Protein 8H3C (pdb70)

InterPro domains:
  IPR002089 Influenza virus matrix protein 2 [MF_04069] (1-97)
  IPR002089 Influenza virus matrix protein 2 [PF00599] (1-97)

CATH classification: 2.60.40.10 (+1 more: 2.60.40.10)

GO terms:
  GO:0042802 identical protein binding (F, IPI)

Sequence (1128 aa):
EVQLLESGGGLVQPGGSLRLSCAASGFTFSSYAMSWVRQAPGKGLEWVSTILQHGQRTLYADSVKGRFTISRDNSKNTLYLQMNSLRAEDTAVYYCAKNRAVFDYWGQGTLVTVSSTDIQMTQSPSSLSASVGDRVTITCRASQSISSYLNWYQQKPGKAPKLLIYTASTLQSGVPSRFSGSGSGTDFTLTISSLQPEDFATYYCQQYRQRPPTFGQGTKVEIKEVQLLESGGGLVQPGGSLRLSCAASGFTFSSYAMSWVRQAPGKGLEWVSTILQHGQRTLYADSVKGRFTISRDNSKNTLYLQMNSLRAEDTAVYYCAKNRAVFDYWGQGTLVTVSSTDIQMTQSPSSLSASVGDRVTITCRASQSISSYLNWYQQKPGKAPKLLIYTASTLQSGVPSRFSGSGSGTDFTLTISSLQPEDFATYYCQQYRQRPPTFGQGTKVEIEVQLLESGGGLVQPGGSLRLSCAASGFTFSSYAMSWVRQAPGKGLEWVSTILQHGQRTLYADSVKGRFTISRDNSKNTLYLQMNSLRAEDTAVYYCAKNRAVFDYWGQGTLVTVSTDIQMTQSPSSLSASVGDRVTITCRASQSISSYLNWYQQKPGKAPKLLIYTASTLQSGVPSRFSGSGSGTDFTLTISSLQPEDFATYYCQQYRQRPPTFGQGTKVEIEVQLLESGGGLVQPGGSLRLSCAASGFTFSSYAMSWVRQAPGKGLEWVSTILQHGQRTLYADSVKGRFTISRDNSKNTLYLQMNSLRAEDTAVYYCAKNRAVFDYWGQGTLVTVSTDIQMTQSPSSLSASVGDRVTITCRASQSISSYLNWYQQKPGKAPKLLIYTASTLQSGVPSRFSGSGSGTDFTLTISSLQPEDFATYYCQQYRQRPPTFGQGTKVEIKLLESGGLVQPGGSLRLSCAASGFTFSSYAMSWVRQAPGKGLEWVSTILQHGQRTLYADSVKGRFTISRDNSKNTLYLQMNSLRAEDTAVYYCAKNRAVFDYWGQGTLVTVDIQMTQSPSSLSASVGDRVTITCRASQSISSYLNWYQQKPGKAPKLLIYTASTLQSGVPSRFSGSGSGTDFTLTISSLQPEDFATYYCQQYRQRPPTFGQGTKVEISLLTEVETPISLLTEVETPI

Secondary structure (DSSP, 8-state):
--EEEEE--EEE-TT--EEEEEEEESS-GGGS-EEEEEE-TTS-EEEEEEE-TTT--EEE-TTTTTTEEEEEETTTTEEEEEE-S--GGG-EEEEEEESSSS---B---EEEEE------EEEE-SEEE--TT--EEEEEEESS--TT-EEEEEE-TTS-EEEEEETTTEEPTT--TTEEEEEETTEEEEEESS--GGG-SEEEEEE-SBSSPEE---EEEE--/--EEEEE--EEE-TT--EEEEEEEESS-GGGS-EEEEEE-TTS-EEEEEEE-SSS--EEE-TTTTTTEEEEEETTTTEEEEEE-S--GGG-EEEEEEESSSS--SB---EEEEE------EEEE-SEEE--TT--EEEEEEESS--TT-EEEEEE-TTS--EEEEETTTEEPTTS-TTEEEEEETTEEEEEESS--GGG-SEEEEEE-SSSSP-B---EEEE-/--EEEEE--EEE-TT--EEEEEEEESS-GGGS-EEEEEE-TTS-EEEEEEE-SSS--EEE-TTTTTTEEEEEETTTTEEEEEE-S--GGG-EEEEEEESSSS--SB---EEEEE-----EEEE-SEEE--TT--EEEEEEESS--TT-EEEEEE-TTS-EEEEEEGGGEEPTT--TTEEEEEETTEEEEEESS--GGG-SEEEEEE-SBSSP-B---EEEE-/--EEEEE--EEE-TT--EEEEEEEESS-GGGS-EEEEEE-TTS-EEEEEEE-SSS--EEE-TTTTTTEEEEEETTTTEEEEEE-S--GGG-EEEEEEESSS---SB---EEEEE-----EEEE-SEEE--TT--EEEEEEESS--TT-EEEEEE-TTS--EEEEETTTEEPTT--TTEEEEEETTEEEEEESS--GGG-SEEEEEE-SSSSPEE---EEEE--/-EEE--B--TT--EEEEEE--SS-GGGS-EEEEEE-TTS-EEEEEEE-SS---EEE-TTTTTTEEEEEETTTTEEEEEE-S--STT-EEEEEEESSSS--SB---EEEB----EEEE-SEEE--TT--EEEEEEESS--TT-EEEEEE-TTS--EEEEETTTEEPTT--TTEEEEEETTEEEEEESS--GGG-SEEEEEE-SSSSPEE---BEEE-/-B---B----/-BPPPB----

B-factor: mean 82.36, std 27.11, range [25.87, 183.63]

Structure (mmCIF, N/CA/C/O backbone):
data_8H3C
#
_entry.id   8H3C
#
_cell.length_a   104.818
_cell.length_b   120.398
_cell.length_c   176.858
_cell.angle_alpha   90.000
_cell.angle_beta   90.000
_cell.angle_gamma   90.000
#
_symmetry.space_group_name_H-M   'P 21 21 21'
#
loop_
_entity.id
_entity.type
_entity.pdbx_description
1 polymer 'Single Chain Variable Fragment'
2 polymer 'Matrix protein 2'
#
loop_
_atom_site.group_PDB
_atom_site.id
_atom_site.type_symbol
_atom_site.label_atom_id
_atom_site.label_alt_id
_atom_site.label_comp_id
_atom_site.label_asym_id
_atom_site.label_entity_id
_atom_site.label_seq_id
_atom_site.pdbx_PDB_ins_code
_atom_site.Cartn_x
_atom_site.Cartn_y
_atom_site.Cartn_z
_atom_site.occupancy
_atom_site.B_iso_or_equiv
_atom_site.auth_seq_id
_atom_site.auth_comp_id
_atom_site.auth_asym_id
_atom_site.auth_atom_id
_atom_site.pdbx_PDB_model_num
ATOM 1 N N . GLU A 1 3 ? -12.17847 -18.01235 30.40797 1.000 80.40394 3 GLU A N 1
ATOM 2 C CA . GLU A 1 3 ? -11.32776 -18.54595 31.46517 1.000 101.14000 3 GLU A CA 1
ATOM 3 C C . GLU A 1 3 ? -9.85444 -18.23178 31.21517 1.000 98.58000 3 GLU A C 1
ATOM 4 O O . GLU A 1 3 ? -9.15518 -17.74649 32.10509 1.000 99.21188 3 GLU A O 1
ATOM 10 N N . VAL A 1 4 ? -9.38958 -18.50937 30.00156 1.000 79.04580 4 VAL A N 1
ATOM 11 C CA . VAL A 1 4 ? -7.99932 -18.27787 29.62662 1.000 74.10091 4 VAL A CA 1
ATOM 12 C C . VAL A 1 4 ? -7.87730 -16.87556 29.04337 1.000 86.06876 4 VAL A C 1
ATOM 13 O O . VAL A 1 4 ? -8.52073 -16.55133 28.03914 1.000 89.29960 4 VAL A O 1
ATOM 17 N N . GLN A 1 5 ? -7.04915 -16.04638 29.67217 1.000 80.53273 5 GLN A N 1
ATOM 18 C CA . GLN A 1 5 ? -6.84266 -14.66367 29.27009 1.000 66.59640 5 GLN A CA 1
ATOM 19 C C . GLN A 1 5 ? -5.44460 -14.48707 28.69102 1.000 58.42180 5 GLN A C 1
ATOM 20 O O . GLN A 1 5 ? -4.46989 -15.04213 29.21183 1.000 61.06417 5 GLN A O 1
ATOM 26 N N . LEU A 1 6 ? -5.35749 -13.70356 27.61368 1.000 64.26216 6 LEU A N 1
ATOM 27 C CA . LEU A 1 6 ? -4.09939 -13.35353 26.94822 1.000 65.73493 6 LEU A CA 1
ATOM 28 C C . LEU A 1 6 ? -4.13748 -11.85421 26.66026 1.000 68.45039 6 LEU A C 1
ATOM 29 O O . LEU A 1 6 ? -4.60210 -11.43017 25.59842 1.000 64.70396 6 LEU A O 1
ATOM 34 N N . LEU A 1 7 ? -3.65899 -11.05365 27.60884 1.000 59.50798 7 LEU A N 1
ATOM 35 C CA . LEU A 1 7 ? -3.73728 -9.60073 27.50829 1.000 53.21187 7 LEU A CA 1
ATOM 36 C C . LEU A 1 7 ? -2.46325 -9.05421 26.87193 1.000 49.83443 7 LEU A C 1
ATOM 37 O O . LEU A 1 7 ? -1.37001 -9.23975 27.41285 1.000 46.03337 7 LEU A O 1
ATOM 42 N N . GLU A 1 8 ? -2.60122 -8.37870 25.73389 1.000 45.64194 8 GLU A N 1
ATOM 43 C CA . GLU A 1 8 ? -1.45841 -7.82380 25.02172 1.000 56.99107 8 GLU A CA 1
ATOM 44 C C . GLU A 1 8 ? -1.31563 -6.33140 25.28504 1.000 64.64704 8 GLU A C 1
ATOM 45 O O . GLU A 1 8 ? -2.29126 -5.62725 25.55845 1.000 67.45211 8 GLU A O 1
ATOM 51 N N . SER A 1 9 ? -0.07711 -5.85970 25.18741 1.000 52.83789 9 SER A N 1
ATOM 52 C CA . SER A 1 9 ? 0.23404 -4.44873 25.35721 1.000 48.50149 9 SER A CA 1
ATOM 53 C C . SER A 1 9 ? 1.59647 -4.18748 24.73359 1.000 52.47006 9 SER A C 1
ATOM 54 O O . SER A 1 9 ? 2.30718 -5.11328 24.33808 1.000 61.06425 9 SER A O 1
ATOM 57 N N . GLY A 1 10 ? 1.95658 -2.90932 24.65602 1.000 63.50216 10 GLY A N 1
ATOM 58 C CA . GLY A 1 10 ? 3.23783 -2.50291 24.12240 1.000 64.62515 10 GLY A CA 1
ATOM 59 C C . GLY A 1 10 ? 3.20173 -1.99210 22.69832 1.000 55.72675 10 GLY A C 1
ATOM 60 O O . GLY A 1 10 ? 4.21715 -1.47034 22.22060 1.000 55.41303 10 GLY A O 1
ATOM 61 N N . GLY A 1 11 ? 2.07442 -2.13482 22.00453 1.000 52.67893 11 GLY A N 1
ATOM 62 C CA . GLY A 1 11 ? 1.95465 -1.64778 20.64948 1.000 57.73694 11 GLY A CA 1
ATOM 63 C C . GLY A 1 11 ? 1.68679 -0.15808 20.59569 1.000 55.41465 11 GLY A C 1
ATOM 64 O O . GLY A 1 11 ? 1.54671 0.52555 21.60951 1.000 69.45237 11 GLY A O 1
ATOM 65 N N . GLY A 1 12 ? 1.61644 0.35237 19.37071 1.000 54.76976 12 GLY A N 1
ATOM 66 C CA . GLY A 1 12 ? 1.36152 1.76321 19.16762 1.000 67.97168 12 GLY A CA 1
ATOM 67 C C . GLY A 1 12 ? 1.83344 2.27081 17.82240 1.000 66.30271 12 GLY A C 1
ATOM 68 O O . GLY A 1 12 ? 1.69899 1.58003 16.80974 1.000 56.23982 12 GLY A O 1
ATOM 69 N N . LEU A 1 13 ? 2.39085 3.47776 17.80533 1.000 73.34208 13 LEU A N 1
ATOM 70 C CA . LEU A 1 13 ? 2.84572 4.13337 16.58797 1.000 64.80440 13 LEU A CA 1
ATOM 71 C C . LEU A 1 13 ? 4.31712 4.48677 16.74699 1.000 62.03292 13 LEU A C 1
ATOM 72 O O . LEU A 1 13 ? 4.70772 5.08000 17.75807 1.000 64.33377 13 LEU A O 1
ATOM 77 N N . VAL A 1 14 ? 5.13630 4.10943 15.76153 1.000 60.72838 14 VAL A N 1
ATOM 78 C CA . VAL A 1 14 ? 6.56897 4.37964 15.81187 1.000 65.29186 14 VAL A CA 1
ATOM 79 C C . VAL A 1 14 ? 7.07531 4.78132 14.43389 1.000 71.34076 14 VAL A C 1
ATOM 80 O O . VAL A 1 14 ? 6.46375 4.48547 13.40524 1.000 70.52368 14 VAL A O 1
ATOM 84 N N . GLN A 1 15 ? 8.22106 5.46553 14.43156 1.000 65.24253 15 GLN A N 1
ATOM 85 C CA . GLN A 1 15 ? 8.87912 5.86170 13.19975 1.000 69.35571 15 GLN A CA 1
ATOM 86 C C . GLN A 1 15 ? 9.61750 4.67166 12.59139 1.000 64.40082 15 GLN A C 1
ATOM 87 O O . GLN A 1 15 ? 10.00340 3.74353 13.30724 1.000 71.63428 15 GLN A O 1
ATOM 93 N N . PRO A 1 16 ? 9.80820 4.66894 11.27103 1.000 61.74643 16 PRO A N 1
ATOM 94 C CA . PRO A 1 16 ? 10.56861 3.58358 10.63926 1.000 47.15403 16 PRO A CA 1
ATOM 95 C C . PRO A 1 16 ? 11.97211 3.48940 11.21692 1.000 51.39968 16 PRO A C 1
ATOM 96 O O . PRO A 1 16 ? 12.64167 4.50006 11.43914 1.000 76.44768 16 PRO A O 1
ATOM 100 N N . GLY A 1 17 ? 12.40747 2.25794 11.47850 1.000 58.55156 17 GLY A N 1
ATOM 101 C CA . GLY A 1 17 ? 13.68851 2.01941 12.10404 1.000 59.30749 17 GLY A CA 1
ATOM 102 C C . GLY A 1 17 ? 13.64464 1.93896 13.61337 1.000 67.43870 17 GLY A C 1
ATOM 103 O O . GLY A 1 17 ? 14.63577 1.52233 14.22725 1.000 60.57886 17 GLY A O 1
ATOM 104 N N . GLY A 1 18 ? 12.53514 2.33353 14.22681 1.000 74.88892 18 GLY A N 1
ATOM 105 C CA . GLY A 1 18 ? 12.39353 2.31462 15.66343 1.000 67.35646 18 GLY A CA 1
ATOM 106 C C . GLY A 1 18 ? 12.18601 0.91101 16.19845 1.000 68.79692 18 GLY A C 1
ATOM 107 O O . GLY A 1 18 ? 12.21925 -0.08815 15.47963 1.000 69.22747 18 GLY A O 1
ATOM 108 N N . SER A 1 19 ? 11.95739 0.84771 17.50571 1.000 73.61635 19 SER A N 1
ATOM 109 C CA . SER A 1 19 ? 11.79327 -0.41700 18.20073 1.000 71.58923 19 SER A CA 1
ATOM 110 C C . SER A 1 19 ? 10.54805 -0.37296 19.07542 1.000 65.61546 19 SER A C 1
ATOM 111 O O . SER A 1 19 ? 10.05723 0.69418 19.45278 1.000 70.37988 19 SER A O 1
ATOM 114 N N . LEU A 1 20 ? 10.03912 -1.56264 19.38272 1.000 65.20603 20 LEU A N 1
ATOM 115 C CA . LEU A 1 20 ? 8.86991 -1.72896 20.23156 1.000 57.92780 20 LEU A CA 1
ATOM 116 C C . LEU A 1 20 ? 9.02448 -3.03563 20.99136 1.000 55.60706 20 LEU A C 1
ATOM 117 O O . LEU A 1 20 ? 9.78028 -3.92164 20.58880 1.000 66.87114 20 LEU A O 1
ATOM 122 N N . ARG A 1 21 ? 8.32455 -3.14251 22.11500 1.000 45.55352 21 ARG A N 1
ATOM 123 C CA . ARG A 1 21 ? 8.30682 -4.38070 22.88572 1.000 53.62793 21 ARG A CA 1
ATOM 124 C C . ARG A 1 21 ? 6.86510 -4.74877 23.19464 1.000 61.66610 21 ARG A C 1
ATOM 125 O O . ARG A 1 21 ? 6.18759 -4.04059 23.94639 1.000 68.10785 21 ARG A O 1
ATOM 133 N N . LEU A 1 22 ? 6.40013 -5.85298 22.62029 1.000 51.93948 22 LEU A N 1
ATOM 134 C CA . LEU A 1 22 ? 5.05651 -6.34124 22.88027 1.000 41.97898 22 LEU A CA 1
ATOM 135 C C . LEU A 1 22 ? 5.09979 -7.36160 24.00772 1.000 53.28896 22 LEU A C 1
ATOM 136 O O . LEU A 1 22 ? 5.96735 -8.23734 24.03382 1.000 72.33892 22 LEU A O 1
ATOM 141 N N . SER A 1 23 ? 4.16571 -7.23810 24.94452 1.000 48.35597 23 SER A N 1
ATOM 142 C CA . SER A 1 23 ? 4.07999 -8.14263 26.08157 1.000 45.16411 23 SER A CA 1
ATOM 143 C C . SER A 1 23 ? 2.67638 -8.72173 26.13512 1.000 53.29256 23 SER A C 1
ATOM 144 O O . SER A 1 23 ? 1.69045 -7.97869 26.09316 1.000 62.03143 23 SER A O 1
ATOM 147 N N . CYS A 1 24 ? 2.59303 -10.04472 26.22559 1.000 58.24254 24 CYS A N 1
ATOM 148 C CA . CYS A 1 24 ? 1.33127 -10.77104 26.28933 1.000 56.97669 24 CYS A CA 1
ATOM 149 C C . CYS A 1 24 ? 1.31918 -11.53816 27.60437 1.000 46.67377 24 CYS A C 1
ATOM 150 O O . CYS A 1 24 ? 2.06041 -12.51218 27.76703 1.000 53.46533 24 CYS A O 1
ATOM 153 N N . ALA A 1 25 ? 0.51545 -11.06725 28.55138 1.000 50.43531 25 ALA A N 1
ATOM 154 C CA . ALA A 1 25 ? 0.38615 -11.69270 29.85961 1.000 45.73502 25 ALA A CA 1
ATOM 155 C C . ALA A 1 25 ? -0.71053 -12.74676 29.79443 1.000 70.35888 25 ALA A C 1
ATOM 156 O O . ALA A 1 25 ? -1.86389 -12.43354 29.47138 1.000 67.31037 25 ALA A O 1
ATOM 158 N N . ALA A 1 26 ? -0.33849 -13.99394 30.06255 1.000 77.99892 26 ALA A N 1
ATOM 159 C CA . ALA A 1 26 ? -1.24498 -15.12753 29.99434 1.000 68.86387 26 ALA A CA 1
ATOM 160 C C . ALA A 1 26 ? -1.69031 -15.54581 31.38920 1.000 71.33043 26 ALA A C 1
ATOM 161 O O . ALA A 1 26 ? -0.95881 -15.38995 32.37040 1.000 69.16000 26 ALA A O 1
ATOM 163 N N . SER A 1 27 ? -2.90404 -16.08545 31.46388 1.000 78.45122 27 SER A N 1
ATOM 164 C CA . SER A 1 27 ? -3.43973 -16.57444 32.72644 1.000 70.98318 27 SER A CA 1
ATOM 165 C C . SER A 1 27 ? -4.53935 -17.58308 32.43060 1.000 78.14941 27 SER A C 1
ATOM 166 O O . SER A 1 27 ? -5.26769 -17.44124 31.44687 1.000 78.96112 27 SER A O 1
ATOM 169 N N . GLY A 1 28 ? -4.64540 -18.60396 33.27868 1.000 79.58254 28 GLY A N 1
ATOM 170 C CA . GLY A 1 28 ? -5.64811 -19.63788 33.11442 1.000 88.16001 28 GLY A CA 1
ATOM 171 C C . GLY A 1 28 ? -5.12161 -20.96292 32.61017 1.000 78.13794 28 GLY A C 1
ATOM 172 O O . GLY A 1 28 ? -5.92267 -21.87459 32.37070 1.000 80.43689 28 GLY A O 1
ATOM 173 N N . PHE A 1 29 ? -3.81040 -21.10533 32.44111 1.000 57.68826 29 PHE A N 1
ATOM 174 C CA . PHE A 1 29 ? -3.22765 -22.36498 32.00261 1.000 57.02491 29 PHE A CA 1
ATOM 175 C C . PHE A 1 29 ? -1.76667 -22.39252 32.42518 1.000 63.77421 29 PHE A C 1
ATOM 176 O O . PHE A 1 29 ? -1.19027 -21.37124 32.80657 1.000 59.40592 29 PHE A O 1
ATOM 184 N N . THR A 1 30 ? -1.17379 -23.58184 32.35017 1.000 67.95597 30 THR A N 1
ATOM 185 C CA . THR A 1 30 ? 0.23279 -23.77173 32.69896 1.000 66.33509 30 THR A CA 1
ATOM 186 C C . THR A 1 30 ? 1.09677 -23.16351 31.60305 1.000 63.92197 30 THR A C 1
ATOM 187 O O . THR A 1 30 ? 1.37980 -23.80552 30.59119 1.000 58.82544 30 THR A O 1
ATOM 191 N N . PHE A 1 31 ? 1.53731 -21.92097 31.81137 1.000 68.40455 31 PHE A N 1
ATOM 192 C CA . PHE A 1 31 ? 2.26663 -21.20927 30.76633 1.000 57.47134 31 PHE A CA 1
ATOM 193 C C . PHE A 1 31 ? 3.57045 -21.91653 30.41583 1.000 61.18524 31 PHE A C 1
ATOM 194 O O . PHE A 1 31 ? 3.93110 -22.02058 29.23768 1.000 62.36384 31 PHE A O 1
ATOM 202 N N . SER A 1 32 ? 4.28517 -22.42103 31.42122 1.000 52.74137 32 SER A N 1
ATOM 203 C CA . SER A 1 32 ? 5.58026 -23.04633 31.18046 1.000 53.53020 32 SER A CA 1
ATOM 204 C C . SER A 1 32 ? 5.47252 -24.40252 30.49382 1.000 73.29892 32 SER A C 1
ATOM 205 O O . SER A 1 32 ? 6.50831 -24.98933 30.15939 1.000 78.17038 32 SER A O 1
ATOM 208 N N . SER A 1 33 ? 4.26006 -24.91110 30.27267 1.000 74.40927 33 SER A N 1
ATOM 209 C CA . SER A 1 33 ? 4.06485 -26.20344 29.63003 1.000 59.96969 33 SER A CA 1
ATOM 210 C C . SER A 1 33 ? 3.68841 -26.09295 28.15935 1.000 58.78715 33 SER A C 1
ATOM 211 O O . SER A 1 33 ? 3.79209 -27.08889 27.43545 1.000 70.62004 33 SER A O 1
ATOM 213 N N . TYR A 1 34 ? 3.26458 -24.91750 27.70284 1.000 53.61155 34 TYR A N 1
ATOM 214 C CA . TYR A 1 34 ? 2.82471 -24.71235 26.33203 1.000 46.98324 34 TYR A CA 1
ATOM 215 C C . TYR A 1 34 ? 3.80867 -23.82330 25.58322 1.000 49.94476 34 TYR A C 1
ATOM 216 O O . TYR A 1 34 ? 4.51928 -23.01080 26.18145 1.000 60.49264 34 TYR A O 1
ATOM 225 N N . ALA A 1 35 ? 3.85166 -23.99546 24.26524 1.000 50.32000 35 ALA A N 1
ATOM 226 C CA . ALA A 1 35 ? 4.57454 -23.07070 23.40919 1.000 47.58821 35 ALA A CA 1
ATOM 227 C C . ALA A 1 35 ? 3.72436 -21.82773 23.15903 1.000 59.50633 35 ALA A C 1
ATOM 228 O O . ALA A 1 35 ? 2.49822 -21.84607 23.29843 1.000 67.77807 35 ALA A O 1
ATOM 230 N N . MET A 1 36 ? 4.38764 -20.73638 22.78163 1.000 65.26020 36 MET A N 1
ATOM 231 C CA . MET A 1 36 ? 3.70762 -19.46626 22.55818 1.000 61.68419 36 MET A CA 1
ATOM 232 C C . MET A 1 36 ? 4.11668 -18.89360 21.20904 1.000 53.10344 36 MET A C 1
ATOM 233 O O . MET A 1 36 ? 5.24341 -19.09338 20.75504 1.000 51.79099 36 MET A O 1
ATOM 238 N N . SER A 1 37 ? 3.18966 -18.19407 20.55424 1.000 45.66757 37 SER A N 1
ATOM 239 C CA . SER A 1 37 ? 3.44056 -17.69254 19.21250 1.000 47.68592 37 SER A CA 1
ATOM 240 C C . SER A 1 37 ? 2.94782 -16.26014 19.07459 1.000 48.63104 37 SER A C 1
ATOM 241 O O . SER A 1 37 ? 2.04434 -15.82306 19.78714 1.000 46.29715 37 SER A O 1
ATOM 244 N N . TRP A 1 38 ? 3.56623 -15.53638 18.14750 1.000 54.37220 38 TRP A N 1
ATOM 245 C CA . TRP A 1 38 ? 3.10394 -14.23343 17.69323 1.000 48.27461 38 TRP A CA 1
ATOM 246 C C . TRP A 1 38 ? 2.70730 -14.35587 16.23017 1.000 43.94089 38 TRP A C 1
ATOM 247 O O . TRP A 1 38 ? 3.49299 -14.86111 15.41579 1.000 50.72952 38 TRP A O 1
ATOM 258 N N . VAL A 1 39 ? 1.49738 -13.89036 15.90901 1.000 42.17670 39 VAL A N 1
ATOM 259 C CA . VAL A 1 39 ? 0.93664 -13.92178 14.56144 1.000 48.39692 39 VAL A CA 1
ATOM 260 C C . VAL A 1 39 ? 0.38542 -12.53692 14.24563 1.000 58.16789 39 VAL A C 1
ATOM 261 O O . VAL A 1 39 ? -0.42805 -12.00384 15.00567 1.000 48.53712 39 VAL A O 1
ATOM 265 N N . ARG A 1 40 ? 0.80947 -11.95962 13.12637 1.000 47.74726 40 ARG A N 1
ATOM 266 C CA . ARG A 1 40 ? 0.39227 -10.61576 12.75511 1.000 42.30908 40 ARG A CA 1
ATOM 267 C C . ARG A 1 40 ? -0.54565 -10.64322 11.55522 1.000 47.35119 40 ARG A C 1
ATOM 268 O O . ARG A 1 40 ? -0.51564 -11.56466 10.73552 1.000 65.10248 40 ARG A O 1
ATOM 276 N N . GLN A 1 41 ? -1.39144 -9.61906 11.47511 1.000 60.91196 41 GLN A N 1
ATOM 277 C CA . GLN A 1 41 ? -2.33697 -9.44034 10.37824 1.000 62.36103 41 GLN A CA 1
ATOM 278 C C . GLN A 1 41 ? -2.18656 -8.02544 9.83981 1.000 69.11304 41 GLN A C 1
ATOM 279 O O . GLN A 1 41 ? -2.49914 -7.05582 10.54004 1.000 58.91420 41 GLN A O 1
ATOM 285 N N . ALA A 1 42 ? -1.69299 -7.91257 8.60843 1.000 78.36985 42 ALA A N 1
ATOM 286 C CA . ALA A 1 42 ? -1.56642 -6.62504 7.95275 1.000 68.20302 42 ALA A CA 1
ATOM 287 C C . ALA A 1 42 ? -2.94982 -6.05380 7.65315 1.000 85.85891 42 ALA A C 1
ATOM 288 O O . ALA A 1 42 ? -3.93032 -6.79708 7.56621 1.000 103.60914 42 ALA A O 1
ATOM 290 N N . PRO A 1 43 ? -3.06002 -4.73217 7.51243 1.000 94.03352 43 PRO A N 1
ATOM 291 C CA . PRO A 1 43 ? -4.36866 -4.13338 7.20524 1.000 91.52654 43 PRO A CA 1
ATOM 292 C C . PRO A 1 43 ? -4.91670 -4.65595 5.88628 1.000 98.08805 43 PRO A C 1
ATOM 293 O O . PRO A 1 43 ? -4.27318 -4.55221 4.83899 1.000 106.80703 43 PRO A O 1
ATOM 297 N N . GLY A 1 44 ? -6.11652 -5.22968 5.94748 1.000 90.93813 44 GLY A N 1
ATOM 298 C CA . GLY A 1 44 ? -6.74964 -5.76022 4.75774 1.000 93.62189 44 GLY A CA 1
ATOM 299 C C . GLY A 1 44 ? -6.08088 -6.97356 4.15516 1.000 91.55337 44 GLY A C 1
ATOM 300 O O . GLY A 1 44 ? -6.26680 -7.24067 2.96549 1.000 103.19368 44 GLY A O 1
ATOM 301 N N . LYS A 1 45 ? -5.30205 -7.71791 4.93596 1.000 90.81809 45 LYS A N 1
ATOM 302 C CA . LYS A 1 45 ? -4.63605 -8.91984 4.45519 1.000 97.74706 45 LYS A CA 1
ATOM 303 C C . LYS A 1 45 ? -4.93773 -10.07762 5.40032 1.000 97.07993 45 LYS A C 1
ATOM 304 O O . LYS A 1 45 ? -5.68929 -9.94176 6.37076 1.000 81.80017 45 LYS A O 1
ATOM 310 N N . GLY A 1 46 ? -4.33881 -11.23193 5.10488 1.000 91.22421 46 GLY A N 1
ATOM 311 C CA . GLY A 1 46 ? -4.52746 -12.42059 5.90655 1.000 80.06405 46 GLY A CA 1
ATOM 312 C C . GLY A 1 46 ? -3.55476 -12.49670 7.06839 1.000 82.35869 46 GLY A C 1
ATOM 313 O O . GLY A 1 46 ? -2.67617 -11.65433 7.24711 1.000 95.29553 46 GLY A O 1
ATOM 314 N N . LEU A 1 47 ? -3.72453 -13.54224 7.87159 1.000 67.90502 47 LEU A N 1
ATOM 315 C CA . LEU A 1 47 ? -2.84093 -13.75307 9.00652 1.000 48.85728 47 LEU A CA 1
ATOM 316 C C . LEU A 1 47 ? -1.47690 -14.22891 8.52367 1.000 56.87023 47 LEU A C 1
ATOM 317 O O . LEU A 1 47 ? -1.34907 -14.86094 7.47185 1.000 75.54204 47 LEU A O 1
ATOM 322 N N . GLU A 1 48 ? -0.44875 -13.91394 9.30551 1.000 61.75377 48 GLU A N 1
ATOM 323 C CA . GLU A 1 48 ? 0.92217 -14.25630 8.95606 1.000 53.53342 48 GLU A CA 1
ATOM 324 C C . GLU A 1 48 ? 1.65942 -14.65579 10.22108 1.000 51.05710 48 GLU A C 1
ATOM 325 O O . GLU A 1 48 ? 1.69753 -13.89391 11.19144 1.000 55.56086 48 GLU A O 1
ATOM 331 N N . TRP A 1 49 ? 2.24387 -15.84671 10.20197 1.000 52.32247 49 TRP A N 1
ATOM 332 C CA . TRP A 1 49 ? 2.99507 -16.32876 11.34901 1.000 45.66849 49 TRP A CA 1
ATOM 333 C C . TRP A 1 49 ? 4.28953 -15.54357 11.51247 1.000 48.53098 49 TRP A C 1
ATOM 334 O O . TRP A 1 49 ? 5.04676 -15.36850 10.55316 1.000 55.96318 49 TRP A O 1
ATOM 345 N N . VAL A 1 50 ? 4.54144 -15.06189 12.72881 1.000 46.98688 50 VAL A N 1
ATOM 346 C CA . VAL A 1 50 ? 5.72812 -14.26375 13.02907 1.000 45.78766 50 VAL A CA 1
ATOM 347 C C . VAL A 1 50 ? 6.76201 -15.06950 13.80831 1.000 49.59629 50 VAL A C 1
ATOM 348 O O . VAL A 1 50 ? 7.90148 -15.22446 13.36407 1.000 48.36477 50 VAL A O 1
ATOM 352 N N . SER A 1 51 ? 6.38830 -15.58656 14.97728 1.000 50.51176 51 SER A N 1
ATOM 353 C CA . SER A 1 51 ? 7.39462 -16.24970 15.80177 1.000 49.63231 51 SER A CA 1
ATOM 354 C C . SER A 1 51 ? 6.74780 -17.23900 16.76167 1.000 56.84698 51 SER A C 1
ATOM 355 O O . SER A 1 51 ? 5.53925 -17.21422 16.98899 1.000 59.95330 51 SER A O 1
ATOM 358 N N . THR A 1 52 ? 7.58862 -18.10261 17.33844 1.000 53.55323 52 THR A N 1
ATOM 359 C CA . THR A 1 52 ? 7.19247 -19.03634 18.39118 1.000 49.38827 52 THR A CA 1
ATOM 360 C C . THR A 1 52 ? 8.37723 -19.32485 19.29858 1.000 50.39980 52 THR A C 1
ATOM 361 O O . THR A 1 52 ? 9.53200 -19.35944 18.86291 1.000 51.23330 52 THR A O 1
ATOM 365 N N . ILE A 1 53 ? 8.05957 -19.53069 20.57164 1.000 49.84899 53 ILE A N 1
ATOM 366 C CA . ILE A 1 53 ? 9.00721 -19.96341 21.58606 1.000 52.20424 53 ILE A CA 1
ATOM 367 C C . ILE A 1 53 ? 8.45960 -21.25782 22.16995 1.000 61.82000 53 ILE A C 1
ATOM 368 O O . ILE A 1 53 ? 7.25674 -21.36249 22.45479 1.000 70.81740 53 ILE A O 1
ATOM 373 N N . LEU A 1 54 ? 9.32846 -22.25405 22.29943 1.000 57.24050 54 LEU A N 1
ATOM 374 C CA . LEU A 1 54 ? 8.90372 -23.55087 22.79268 1.000 58.96610 54 LEU A CA 1
ATOM 375 C C . LEU A 1 54 ? 9.13083 -23.65115 24.29455 1.000 74.78000 54 LEU A C 1
ATOM 376 O O . LEU A 1 54 ? 9.76905 -22.80103 24.91861 1.000 64.56848 54 LEU A O 1
ATOM 381 N N . GLN A 1 55 ? 8.59860 -24.71799 24.87199 1.000 74.53395 55 GLN A N 1
ATOM 382 C CA . GLN A 1 55 ? 8.67369 -24.89748 26.30861 1.000 62.92000 55 GLN A CA 1
ATOM 383 C C . GLN A 1 55 ? 10.03768 -25.46210 26.70082 1.000 79.32237 55 GLN A C 1
ATOM 384 O O . GLN A 1 55 ? 10.61712 -26.29132 25.98944 1.000 89.72749 55 GLN A O 1
ATOM 390 N N . HIS A 1 56 ? 10.53618 -25.00242 27.85403 1.000 85.15000 56 HIS A N 1
ATOM 391 C CA . HIS A 1 56 ? 11.79890 -25.40755 28.47617 1.000 111.27148 56 HIS A CA 1
ATOM 392 C C . HIS A 1 56 ? 12.86394 -25.84095 27.47201 1.000 119.21912 56 HIS A C 1
ATOM 393 O O . HIS A 1 56 ? 13.54379 -26.85163 27.67335 1.000 123.30768 56 HIS A O 1
ATOM 400 N N . GLY A 1 57 ? 12.99179 -25.10745 26.37362 1.000 97.12105 57 GLY A N 1
ATOM 401 C CA . GLY A 1 57 ? 13.99326 -25.39787 25.37104 1.000 96.00000 57 GLY A CA 1
ATOM 402 C C . GLY A 1 57 ? 14.68403 -24.10086 25.03693 1.000 113.98841 57 GLY A C 1
ATOM 403 O O . GLY A 1 57 ? 15.75902 -24.07940 24.42905 1.000 122.28179 57 GLY A O 1
ATOM 404 N N . GLN A 1 58 ? 14.05565 -23.00366 25.47179 1.000 152.76000 58 GLN A N 1
ATOM 405 C CA . GLN A 1 58 ? 14.53923 -21.65000 25.19433 1.000 126.33000 58 GLN A CA 1
ATOM 406 C C . GLN A 1 58 ? 14.88740 -21.51818 23.71993 1.000 116.94000 58 GLN A C 1
ATOM 407 O O . GLN A 1 58 ? 15.82420 -20.81243 23.33921 1.000 105.83000 58 GLN A O 1
ATOM 411 N N . ARG A 1 59 ? 14.07395 -22.15046 22.88577 1.000 87.16990 59 ARG A N 1
ATOM 412 C CA . ARG A 1 59 ? 14.33482 -22.26932 21.46587 1.000 92.42355 59 ARG A CA 1
ATOM 413 C C . ARG A 1 59 ? 13.31142 -21.43474 20.72218 1.000 78.18393 59 ARG A C 1
ATOM 414 O O . ARG A 1 59 ? 12.10737 -21.52085 20.98059 1.000 73.98146 59 ARG A O 1
ATOM 422 N N . THR A 1 60 ? 13.79639 -20.67312 19.75617 1.000 76.88759 60 THR A N 1
ATOM 423 C CA . THR A 1 60 ? 12.9808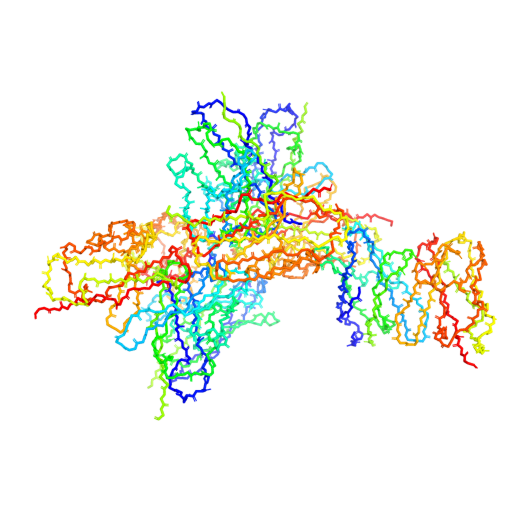7 -19.70895 19.04725 1.000 63.22294 60 THR A CA 1
ATOM 424 C C . THR A 1 60 ? 12.89875 -20.06839 17.57563 1.000 61.57643 60 THR A C 1
ATOM 425 O O . THR A 1 60 ? 13.85654 -20.58767 16.99423 1.000 68.65059 60 THR A O 1
ATOM 429 N N . LEU A 1 61 ? 11.73152 -19.82480 16.99405 1.000 61.05314 61 LEU A N 1
ATOM 430 C CA . LEU A 1 61 ? 11.51853 -19.98940 15.56726 1.000 59.79105 61 LEU A CA 1
ATOM 431 C C . LEU A 1 61 ? 10.93027 -18.68109 15.07238 1.000 61.24674 61 LEU A C 1
ATOM 432 O O . LEU A 1 61 ? 10.00324 -18.14588 15.68982 1.000 71.21006 61 LEU A O 1
ATOM 437 N N . TYR A 1 62 ? 11.46599 -18.16887 13.96961 1.000 50.92350 62 TYR A N 1
ATOM 438 C CA . TYR A 1 62 ? 11.04965 -16.88488 13.43185 1.000 54.97958 62 TYR A CA 1
ATOM 439 C C . TYR A 1 62 ? 10.68273 -17.03219 11.96498 1.000 52.97617 62 TYR A C 1
ATOM 440 O O . TYR A 1 62 ? 11.16633 -17.93107 11.27227 1.000 58.09686 62 TYR A O 1
ATOM 449 N N . ALA A 1 63 ? 9.81187 -16.14081 11.50335 1.000 57.20213 63 ALA A N 1
ATOM 450 C CA . ALA A 1 63 ? 9.53446 -16.03121 10.08278 1.000 48.10054 63 ALA A CA 1
ATOM 451 C C . ALA A 1 63 ? 10.71466 -15.38467 9.36396 1.000 62.44704 63 ALA A C 1
ATOM 452 O O . ALA A 1 63 ? 11.50903 -14.64649 9.95309 1.000 70.92711 63 ALA A O 1
ATOM 454 N N . ASP A 1 64 ? 10.83021 -15.68324 8.06858 1.000 73.54619 64 ASP A N 1
ATOM 455 C CA . ASP A 1 64 ? 11.96340 -15.18117 7.29897 1.000 81.36940 64 ASP A CA 1
ATOM 456 C C . ASP A 1 64 ? 11.91583 -13.66696 7.13089 1.000 73.85286 64 ASP A C 1
ATOM 457 O O . ASP A 1 64 ? 12.96784 -13.02148 7.05579 1.000 73.90323 64 ASP A O 1
ATOM 462 N N . SER A 1 65 ? 10.71677 -13.08143 7.08658 1.000 64.18411 65 SER A N 1
ATOM 463 C CA . SER A 1 65 ? 10.60074 -11.64061 6.89298 1.000 69.40215 65 SER A CA 1
ATOM 464 C C . SER A 1 65 ? 11.02162 -10.84940 8.12279 1.000 69.13236 65 SER A C 1
ATOM 465 O O . SER A 1 65 ? 11.41966 -9.68754 7.98927 1.000 94.15917 65 SER A O 1
ATOM 468 N N . VAL A 1 66 ? 10.95125 -11.44834 9.30904 1.000 61.90698 66 VAL A N 1
ATOM 469 C CA . VAL A 1 66 ? 11.28902 -10.77257 10.55414 1.000 65.85652 66 VAL A CA 1
ATOM 470 C C . VAL A 1 66 ? 12.51492 -11.38455 11.21514 1.000 62.63112 66 VAL A C 1
ATOM 471 O O . VAL A 1 66 ? 12.84198 -11.03020 12.35266 1.000 65.01121 66 VAL A O 1
ATOM 475 N N . LYS A 1 67 ? 13.20310 -12.29640 10.53397 1.000 73.79940 67 LYS A N 1
ATOM 476 C CA . LYS A 1 67 ? 14.36749 -12.93959 11.12446 1.000 81.99207 67 LYS A CA 1
ATOM 477 C C . LYS A 1 67 ? 15.50412 -11.93776 11.27690 1.000 76.35350 67 LYS A C 1
ATOM 478 O O . LYS A 1 67 ? 15.77314 -11.13408 10.37985 1.000 81.74722 67 LYS A O 1
ATOM 480 N N . GLY A 1 68 ? 16.16095 -11.97757 12.43479 1.000 64.57969 68 GLY A N 1
ATOM 481 C CA . GLY A 1 68 ? 17.22679 -11.06211 12.75918 1.000 60.87732 68 GLY A CA 1
ATOM 482 C C . GLY A 1 68 ? 16.76287 -9.75062 13.36000 1.000 63.08710 68 GLY A C 1
ATOM 483 O O . GLY A 1 68 ? 17.51218 -9.12703 14.11856 1.000 65.44631 68 GLY A O 1
ATOM 484 N N . ARG A 1 69 ? 15.53735 -9.32691 13.05619 1.000 70.66192 69 ARG A N 1
ATOM 485 C CA . ARG A 1 69 ? 14.99720 -8.07928 13.57957 1.000 59.06700 69 ARG A CA 1
ATOM 486 C C . ARG A 1 69 ? 14.12529 -8.28146 14.80929 1.000 56.60130 69 ARG A C 1
ATOM 487 O O . ARG A 1 69 ? 14.15506 -7.45401 15.72491 1.000 56.07989 69 ARG A O 1
ATOM 495 N N . PHE A 1 70 ? 13.36521 -9.36935 14.86482 1.000 65.07538 70 PHE A N 1
ATOM 496 C CA . PHE A 1 70 ? 12.49718 -9.64383 15.99829 1.000 52.43736 70 PHE A CA 1
ATOM 497 C C . PHE A 1 70 ? 13.14029 -10.69804 16.88831 1.000 58.16591 70 PHE A C 1
ATOM 498 O O . PHE A 1 70 ? 13.85679 -11.58537 16.41802 1.000 67.48477 70 PHE A O 1
ATOM 506 N N . THR A 1 71 ? 12.86660 -10.59453 18.18458 1.000 54.07649 71 THR A N 1
ATOM 507 C CA . THR A 1 71 ? 13.41384 -11.51665 19.17250 1.000 50.30465 71 THR A CA 1
ATOM 508 C C . THR A 1 71 ? 12.31365 -11.86908 20.15811 1.000 57.52810 71 THR A C 1
ATOM 509 O O . THR A 1 71 ? 11.82326 -10.99707 20.88062 1.000 63.41580 71 THR A O 1
ATOM 513 N N . ILE A 1 72 ? 11.92390 -13.12547 20.18115 1.000 55.21983 72 ILE A N 1
ATOM 514 C CA . ILE A 1 72 ? 10.86514 -13.57812 21.07245 1.000 52.17019 72 ILE A CA 1
ATOM 515 C C . ILE A 1 72 ? 11.49888 -14.11725 22.34507 1.000 49.84093 72 ILE A C 1
ATOM 516 O O . ILE A 1 72 ? 12.60906 -14.66141 22.33669 1.000 47.63129 72 ILE A O 1
ATOM 521 N N . SER A 1 73 ? 10.79822 -13.93579 23.46086 1.000 50.14069 73 SER A N 1
ATOM 522 C CA . SER A 1 73 ? 11.28756 -14.39661 24.75127 1.000 57.05098 73 SER A CA 1
ATOM 523 C C . SER A 1 73 ? 10.09297 -14.66109 25.65302 1.000 52.96915 73 SER A C 1
ATOM 524 O O . SER A 1 73 ? 8.96225 -14.27601 25.34983 1.000 45.52787 73 SER A O 1
ATOM 527 N N . ARG A 1 74 ? 10.35086 -15.32739 26.77322 1.000 51.49803 74 ARG A N 1
ATOM 528 C CA . ARG A 1 74 ? 9.28992 -15.62561 27.71923 1.000 53.48862 74 ARG A CA 1
ATOM 529 C C . ARG A 1 74 ? 9.82184 -15.52583 29.13912 1.000 58.02699 74 ARG A C 1
ATOM 530 O O . ARG A 1 74 ? 10.99784 -15.78924 29.40415 1.000 68.57433 74 ARG A O 1
ATOM 538 N N . ASP A 1 75 ? 8.93492 -15.13167 30.04574 1.000 51.93690 75 ASP A N 1
ATOM 539 C CA . ASP A 1 75 ? 9.20842 -15.06223 31.47616 1.000 59.59087 75 ASP A CA 1
ATOM 540 C C . ASP A 1 75 ? 8.17683 -15.96643 32.13940 1.000 75.07089 75 ASP A C 1
ATOM 541 O O . ASP A 1 75 ? 7.01252 -15.57821 32.30535 1.000 86.99336 75 ASP A O 1
ATOM 546 N N . ASN A 1 76 ? 8.60364 -17.18957 32.46981 1.000 68.03597 76 ASN A N 1
ATOM 547 C CA . ASN A 1 76 ? 7.70793 -18.16581 33.07417 1.000 69.13571 76 ASN A CA 1
ATOM 548 C C . ASN A 1 76 ? 7.33042 -17.79139 34.49874 1.000 87.18945 76 ASN A C 1
ATOM 549 O O . ASN A 1 76 ? 6.28241 -18.22974 34.98466 1.000 87.91958 76 ASN A O 1
ATOM 554 N N . SER A 1 77 ? 8.15627 -16.98884 35.17374 1.000 75.06513 77 SER A N 1
ATOM 555 C CA . SER A 1 77 ? 7.80882 -16.52795 36.51198 1.000 71.77889 77 SER A CA 1
ATOM 556 C C . SER A 1 77 ? 6.67095 -15.51880 36.46792 1.000 78.63617 77 SER A C 1
ATOM 557 O O . SER A 1 77 ? 5.83914 -15.47909 37.38164 1.000 81.11565 77 SER A O 1
ATOM 560 N N . LYS A 1 78 ? 6.61050 -14.71236 35.41054 1.000 79.42274 78 LYS A N 1
ATOM 561 C CA . LYS A 1 78 ? 5.55070 -13.73488 35.22555 1.000 88.58692 78 LYS A CA 1
ATOM 562 C C . LYS A 1 78 ? 4.44251 -14.23783 34.31382 1.000 86.45443 78 LYS A C 1
ATOM 563 O O . LYS A 1 78 ? 3.42122 -13.55453 34.17426 1.000 79.68604 78 LYS A O 1
ATOM 569 N N . ASN A 1 79 ? 4.61881 -15.41363 33.70491 1.000 82.29530 79 ASN A N 1
ATOM 570 C CA . ASN A 1 79 ? 3.67361 -15.95645 32.73045 1.000 70.84228 79 ASN A CA 1
ATOM 571 C C . ASN A 1 79 ? 3.45325 -14.95345 31.60143 1.000 62.40965 79 ASN A C 1
ATOM 572 O O . ASN A 1 79 ? 2.32155 -14.66112 31.20882 1.000 63.61199 79 ASN A O 1
ATOM 577 N N . THR A 1 80 ? 4.55504 -14.42699 31.06786 1.000 46.18951 80 THR A N 1
ATOM 578 C CA . THR A 1 80 ? 4.47035 -13.37206 30.06803 1.000 55.47473 80 THR A CA 1
ATOM 579 C C . THR A 1 80 ? 5.32151 -13.72433 28.85737 1.000 54.55299 80 THR A C 1
ATOM 580 O O . THR A 1 80 ? 6.38985 -14.32621 28.98828 1.000 52.67235 80 THR A O 1
ATOM 584 N N . LEU A 1 81 ? 4.82948 -13.35810 27.67668 1.000 56.36528 81 LEU A N 1
ATOM 585 C CA . LEU A 1 81 ? 5.50981 -13.60185 26.41187 1.000 52.68075 81 LEU A CA 1
ATOM 586 C C . LEU A 1 81 ? 5.87096 -12.26565 25.78107 1.000 59.32046 81 LEU A C 1
ATOM 587 O O . LEU A 1 81 ? 4.98889 -11.44205 25.52398 1.000 66.77490 81 LEU A O 1
ATOM 592 N N . TYR A 1 82 ? 7.15645 -12.05225 25.52447 1.000 65.13283 82 TYR A N 1
ATOM 593 C CA . TYR A 1 82 ? 7.63796 -10.79821 24.97222 1.000 50.77993 82 TYR A CA 1
ATOM 594 C C . TYR A 1 82 ? 8.08131 -10.98502 23.52825 1.000 52.22560 82 TYR A C 1
ATOM 595 O O . TYR A 1 82 ? 8.57864 -12.04678 23.13810 1.000 62.34856 82 TYR A O 1
ATOM 604 N N . LEU A 1 83 ? 7.92962 -9.91393 22.75636 1.000 47.46547 83 LEU A N 1
ATOM 605 C CA . LEU A 1 83 ? 8.38469 -9.85269 21.37147 1.000 53.18180 83 LEU A CA 1
ATOM 606 C C . LEU A 1 83 ? 9.05273 -8.49990 21.18355 1.000 56.73773 83 LEU A C 1
ATOM 607 O O . LEU A 1 83 ? 8.37891 -7.46385 21.20336 1.000 57.05624 83 LEU A O 1
ATOM 612 N N . GLN A 1 84 ? 10.37390 -8.51088 21.02998 1.000 46.69038 84 GLN A N 1
ATOM 613 C CA . GLN A 1 84 ? 11.15190 -7.29869 20.83178 1.000 50.13746 84 GLN A CA 1
ATOM 614 C C . GLN A 1 84 ? 11.30664 -7.06990 19.33554 1.000 57.94546 84 GLN A C 1
ATOM 615 O O . GLN A 1 84 ? 11.92005 -7.88715 18.64086 1.000 69.34861 84 GLN A O 1
ATOM 621 N N . MET A 1 85 ? 10.74345 -5.97196 18.84233 1.000 57.27275 85 MET A N 1
ATOM 622 C CA . MET A 1 85 ? 10.77068 -5.62493 17.42982 1.000 62.33284 85 MET A CA 1
ATOM 623 C C . MET A 1 85 ? 11.77524 -4.49880 17.23494 1.000 62.09676 85 MET A C 1
ATOM 624 O O . MET A 1 85 ? 11.63528 -3.42672 17.83345 1.000 73.09775 85 MET A O 1
ATOM 629 N N . ASN A 1 86 ? 12.77936 -4.74247 16.39884 1.000 56.68146 86 ASN A N 1
ATOM 630 C CA . ASN A 1 86 ? 13.83498 -3.77848 16.13872 1.000 54.97995 86 ASN A CA 1
ATOM 631 C C . ASN A 1 86 ? 13.93726 -3.54086 14.64014 1.000 52.43392 86 ASN A C 1
ATOM 632 O O . ASN A 1 86 ? 13.55660 -4.39095 13.83128 1.000 64.43695 86 ASN A O 1
ATOM 637 N N . SER A 1 87 ? 14.45867 -2.36831 14.28071 1.000 53.33903 87 SER A N 1
ATOM 638 C CA . SER A 1 87 ? 14.59834 -1.96121 12.88292 1.000 63.25581 87 SER A CA 1
ATOM 639 C C . SER A 1 87 ? 13.27028 -2.10752 12.14382 1.000 60.37677 87 SER A C 1
ATOM 640 O O . SER A 1 87 ? 13.18678 -2.69716 11.06397 1.000 63.31807 87 SER A O 1
ATOM 643 N N . LEU A 1 88 ? 12.21879 -1.56273 12.75109 1.000 58.33886 88 LEU A N 1
ATOM 644 C CA . LEU A 1 88 ? 10.87147 -1.72845 12.22358 1.000 69.84557 88 LEU A CA 1
ATOM 645 C C . LEU A 1 88 ? 10.73459 -1.09518 10.84513 1.000 64.03874 88 LEU A C 1
ATOM 646 O O . LEU A 1 88 ? 11.09953 0.06537 10.63802 1.000 67.17292 88 LEU A O 1
ATOM 651 N N . ARG A 1 89 ? 10.21267 -1.87203 9.90253 1.000 67.53941 89 ARG A N 1
ATOM 652 C CA . ARG A 1 89 ? 9.95087 -1.41821 8.54691 1.000 49.83614 89 ARG A CA 1
ATOM 653 C C . ARG A 1 89 ? 8.48670 -1.01371 8.40968 1.000 57.48181 89 ARG A C 1
ATOM 654 O O . ARG A 1 89 ? 7.66215 -1.25090 9.29501 1.000 69.19486 89 ARG A O 1
ATOM 662 N N . ALA A 1 90 ? 8.16847 -0.38642 7.27561 1.000 64.73450 90 ALA A N 1
ATOM 663 C CA . ALA A 1 90 ? 6.78156 -0.02175 7.00505 1.000 67.38689 90 ALA A CA 1
ATOM 664 C C . ALA A 1 90 ? 5.90022 -1.25107 6.83006 1.000 71.25566 90 ALA A C 1
ATOM 665 O O . ALA A 1 90 ? 4.70686 -1.20753 7.14990 1.000 65.68851 90 ALA A O 1
ATOM 667 N N . GLU A 1 91 ? 6.46713 -2.35009 6.32727 1.000 80.54486 91 GLU A N 1
ATOM 668 C CA . GLU A 1 91 ? 5.70989 -3.58353 6.14895 1.000 80.09337 91 GLU A CA 1
ATOM 669 C C . GLU A 1 91 ? 5.29474 -4.20776 7.47406 1.000 62.68249 91 GLU A C 1
ATOM 670 O O . GLU A 1 91 ? 4.31900 -4.96457 7.50994 1.000 66.77000 91 GLU A O 1
ATOM 676 N N . ASP A 1 92 ? 6.01086 -3.91177 8.55881 1.000 57.28329 92 ASP A N 1
ATOM 677 C CA . ASP A 1 92 ? 5.69615 -4.48952 9.85870 1.000 65.76247 92 ASP A CA 1
ATOM 678 C C . ASP A 1 92 ? 4.40886 -3.94150 10.46266 1.000 63.04662 92 ASP A C 1
ATOM 679 O O . ASP A 1 92 ? 3.95975 -4.46499 11.48841 1.000 43.89723 92 ASP A O 1
ATOM 684 N N . THR A 1 93 ? 3.81372 -2.90878 9.86836 1.000 69.55578 93 THR A N 1
ATOM 685 C CA . THR A 1 93 ? 2.56744 -2.36004 10.38881 1.000 65.38240 93 THR A CA 1
ATOM 686 C C . THR A 1 93 ? 1.45957 -3.39750 10.28641 1.000 62.77541 93 THR A C 1
ATOM 687 O O . THR A 1 93 ? 1.11771 -3.84174 9.18515 1.000 71.77000 93 THR A O 1
ATOM 691 N N . ALA A 1 94 ? 0.88261 -3.76327 11.42850 1.000 51.19635 94 ALA A N 1
ATOM 692 C CA . ALA A 1 94 ? -0.12279 -4.82221 11.46905 1.000 53.17907 94 ALA A CA 1
ATOM 693 C C . ALA A 1 94 ? -0.70824 -4.89521 12.87497 1.000 58.97041 94 ALA A C 1
ATOM 694 O O . ALA A 1 94 ? -0.26055 -4.20547 13.79625 1.000 61.63680 94 ALA A O 1
ATOM 696 N N . VAL A 1 95 ? -1.70409 -5.76239 13.03649 1.000 61.07585 95 VAL A N 1
ATOM 697 C CA . VAL A 1 95 ? -2.23860 -6.11454 14.34650 1.000 45.77187 95 VAL A CA 1
ATOM 698 C C . VAL A 1 95 ? -1.57246 -7.41145 14.77895 1.000 50.85493 95 VAL A C 1
ATOM 699 O O . VAL A 1 95 ? -1.63815 -8.41813 14.06598 1.000 60.53033 95 VAL A O 1
ATOM 703 N N . TYR A 1 96 ? -0.92955 -7.39223 15.93908 1.000 50.94706 96 TYR A N 1
ATOM 704 C CA . TYR A 1 96 ? -0.15234 -8.52242 16.42607 1.000 52.87822 96 TYR A CA 1
ATOM 705 C C . TYR A 1 96 ? -0.93607 -9.23487 17.52179 1.000 61.54678 96 TYR A C 1
ATOM 706 O O . TYR A 1 96 ? -1.30148 -8.62055 18.53165 1.000 59.05403 96 TYR A O 1
ATOM 715 N N . TYR A 1 97 ? -1.20475 -10.52047 17.31078 1.000 61.63890 97 TYR A N 1
ATOM 716 C CA . TYR A 1 97 ? -1.89434 -11.37087 18.26449 1.000 57.67553 97 TYR A CA 1
ATOM 717 C C . TYR A 1 97 ? -0.89113 -12.33714 18.87777 1.000 55.56663 97 TYR A C 1
ATOM 718 O O . TYR A 1 97 ? -0.00672 -12.85046 18.18260 1.000 56.74333 97 TYR A O 1
ATOM 727 N N . CYS A 1 98 ? -1.02258 -12.58661 20.17604 1.000 47.31440 98 CYS A N 1
ATOM 728 C CA . CYS A 1 98 ? -0.29613 -13.67281 20.81516 1.000 45.64525 98 CYS A CA 1
ATOM 729 C C . CYS A 1 98 ? -1.22222 -14.87781 20.86839 1.000 57.83903 98 CYS A C 1
ATOM 730 O O . CYS A 1 98 ? -2.37804 -14.76273 21.28956 1.000 68.33589 98 CYS A O 1
ATOM 733 N N . ALA A 1 99 ? -0.72524 -16.01755 20.40849 1.000 56.98151 99 ALA A N 1
ATOM 734 C CA . ALA A 1 99 ? -1.51103 -17.23233 20.30616 1.000 54.37445 99 ALA A CA 1
ATOM 735 C C . ALA A 1 99 ? -0.84751 -18.34157 21.10835 1.000 56.14951 99 ALA A C 1
ATOM 736 O O . ALA A 1 99 ? 0.38083 -18.41224 21.21996 1.000 49.28364 99 ALA A O 1
ATOM 738 N N . LYS A 1 100 ? -1.68268 -19.19323 21.68546 1.000 62.46295 100 LYS A N 1
ATOM 739 C CA . LYS A 1 100 ? -1.21463 -20.33792 22.44394 1.000 54.93267 100 LYS A CA 1
ATOM 740 C C . LYS A 1 100 ? -0.85348 -21.48144 21.50220 1.000 59.10588 100 LYS A C 1
ATOM 741 O O . LYS A 1 100 ? -1.40480 -21.60322 20.40424 1.000 59.84791 100 LYS A O 1
ATOM 747 N N . ASN A 1 101 ? 0.11293 -22.29822 21.93388 1.000 59.15662 101 ASN A N 1
ATOM 748 C CA . ASN A 1 101 ? 0.59568 -23.46523 21.19709 1.000 61.48506 101 ASN A CA 1
ATOM 749 C C . ASN A 1 101 ? 1.38920 -23.04901 19.96248 1.000 46.33381 101 ASN A C 1
ATOM 750 O O . ASN A 1 101 ? 1.49826 -21.85643 19.65942 1.000 47.71105 101 ASN A O 1
ATOM 755 N N . ARG A 1 102 ? 1.95657 -24.02620 19.25207 1.000 58.60948 102 ARG A N 1
ATOM 756 C CA . ARG A 1 102 ? 2.79933 -23.76402 18.09237 1.000 56.31954 102 ARG A CA 1
ATOM 757 C C . ARG A 1 102 ? 2.16354 -24.15417 16.76455 1.000 55.36000 102 ARG A C 1
ATOM 758 O O . ARG A 1 102 ? 2.43732 -23.50321 15.75574 1.000 60.76744 102 ARG A O 1
ATOM 766 N N . ALA A 1 103 ? 1.34039 -25.19947 16.72848 1.000 60.71299 103 ALA A N 1
ATOM 767 C CA . ALA A 1 103 ? 0.71365 -25.65214 15.49261 1.000 51.16361 103 ALA A CA 1
ATOM 768 C C . ALA A 1 103 ? -0.77987 -25.37232 15.43824 1.000 56.13069 103 ALA A C 1
ATOM 769 O O . ALA A 1 103 ? -1.28411 -24.93366 14.40003 1.000 57.42041 103 ALA A O 1
ATOM 771 N N . VAL A 1 104 ? -1.50217 -25.59279 16.53400 1.000 63.33291 104 VAL A N 1
ATOM 772 C CA . VAL A 1 104 ? -2.94170 -25.36095 16.59744 1.000 55.82694 104 VAL A CA 1
ATOM 773 C C . VAL A 1 104 ? -3.18937 -24.33277 17.70009 1.000 67.39628 104 VAL A C 1
ATOM 774 O O . VAL A 1 104 ? -3.10663 -24.64144 18.89557 1.000 74.25961 104 VAL A O 1
ATOM 778 N N . PHE A 1 105 ? -3.48389 -23.09711 17.30041 1.000 61.63528 105 PHE A N 1
ATOM 779 C CA . PHE A 1 105 ? -3.64423 -21.97712 18.22922 1.000 61.07655 105 PHE A CA 1
ATOM 780 C C . PHE A 1 105 ? -5.06754 -21.93491 18.77627 1.000 55.81175 105 PHE A C 1
ATOM 781 O O . PHE A 1 105 ? -5.97738 -21.40630 18.13543 1.000 61.08802 105 PHE A O 1
ATOM 789 N N . ASP A 1 106 ? -5.26671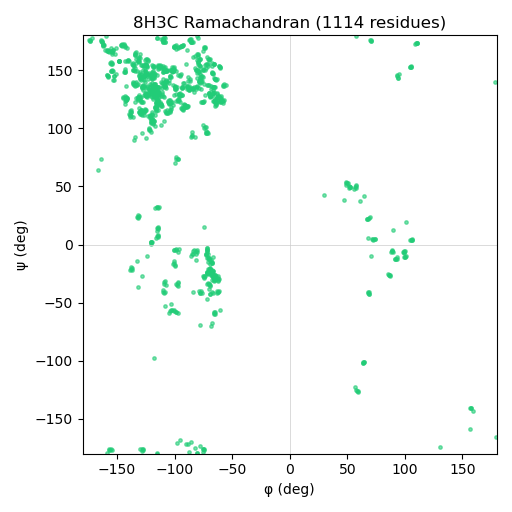 -22.49750 19.97050 1.000 50.49394 106 ASP A N 1
ATOM 790 C CA . ASP A 1 106 ? -6.60693 -22.56887 20.54597 1.000 57.56963 106 ASP A CA 1
ATOM 791 C C . ASP A 1 106 ? -7.06140 -21.22992 21.12524 1.000 67.33184 106 ASP A C 1
ATOM 792 O O . ASP A 1 106 ? -8.23227 -20.85963 20.98190 1.000 72.29645 106 ASP A O 1
ATOM 797 N N . TYR A 1 107 ? -6.16706 -20.49446 21.78488 1.000 68.23252 107 TYR A N 1
ATOM 798 C CA . TYR A 1 107 ? -6.50717 -19.22222 22.41324 1.000 71.27275 107 TYR A CA 1
ATOM 799 C C . TYR A 1 107 ? -5.65015 -18.10037 21.84213 1.000 73.20557 107 TYR A C 1
ATOM 800 O O . TYR A 1 107 ? -4.42923 -18.24537 21.71798 1.000 73.59487 107 TYR A O 1
ATOM 809 N N . TRP A 1 108 ? -6.29539 -16.98797 21.49326 1.000 63.54968 108 TRP A N 1
ATOM 810 C CA . TRP A 1 108 ? -5.63617 -15.83346 20.90170 1.000 55.02857 108 TRP A CA 1
ATOM 811 C C . TRP A 1 108 ? -5.81817 -14.60041 21.77825 1.000 52.89156 108 TRP A C 1
ATOM 812 O O . TRP A 1 108 ? -6.78097 -14.49561 22.54375 1.000 57.49928 108 TRP A O 1
ATOM 823 N N . GLY A 1 109 ? -4.87443 -13.66617 21.66031 1.000 51.48232 109 GLY A N 1
ATOM 824 C CA . GLY A 1 109 ? -5.04911 -12.35834 22.25102 1.000 56.60312 109 GLY A CA 1
ATOM 825 C C . GLY A 1 109 ? -5.90820 -11.44927 21.38927 1.000 64.67028 109 GLY A C 1
ATOM 826 O O . GLY A 1 109 ? -6.13391 -11.70271 20.20669 1.000 61.67481 109 GLY A O 1
ATOM 827 N N . GLN A 1 110 ? -6.39284 -10.36433 22.00194 1.000 69.24819 110 GLN A N 1
ATOM 828 C CA . GLN A 1 110 ? -7.26847 -9.43496 21.29340 1.000 64.58940 110 GLN A CA 1
ATOM 829 C C . GLN A 1 110 ? -6.54416 -8.67920 20.18651 1.000 63.40147 110 GLN A C 1
ATOM 830 O O . GLN A 1 110 ? -7.20216 -8.06930 19.33654 1.000 72.77892 110 GLN A O 1
ATOM 836 N N . GLY A 1 111 ? -5.21430 -8.69730 20.18321 1.000 63.80560 111 GLY A N 1
ATOM 837 C CA . GLY A 1 111 ? -4.43773 -8.04305 19.14992 1.000 54.54693 111 GLY A CA 1
ATOM 838 C C . GLY A 1 111 ? -4.04360 -6.63806 19.54839 1.000 60.08863 111 GLY A C 1
ATOM 839 O O . GLY A 1 111 ? -4.82067 -5.93072 20.19669 1.000 66.02358 111 GLY A O 1
ATOM 840 N N . THR A 1 112 ? -2.84267 -6.21726 19.16323 1.000 51.04458 112 THR A N 1
ATOM 841 C CA . THR A 1 112 ? -2.37880 -4.86145 19.41494 1.000 48.08813 112 THR A CA 1
ATOM 842 C C . THR A 1 112 ? -1.88247 -4.25708 18.11021 1.000 59.69511 112 THR A C 1
ATOM 843 O O . THR A 1 112 ? -1.18123 -4.91615 17.33999 1.000 65.57803 112 THR A O 1
ATOM 847 N N . LEU A 1 113 ? -2.26478 -3.01084 17.85202 1.000 59.90347 113 LEU A N 1
ATOM 848 C CA . LEU A 1 113 ? -1.93051 -2.37696 16.58499 1.000 50.48931 113 LEU A CA 1
ATOM 849 C C . LEU A 1 113 ? -0.53591 -1.76796 16.64881 1.000 48.55967 113 LEU A C 1
ATOM 850 O O . LEU A 1 113 ? -0.18378 -1.10069 17.62632 1.000 47.59371 113 LEU A O 1
ATOM 855 N N . VAL A 1 114 ? 0.25920 -2.00508 15.60817 1.000 52.55183 114 VAL A N 1
ATOM 856 C CA . VAL A 1 114 ? 1.58337 -1.41614 15.46376 1.000 46.64430 114 VAL A CA 1
ATOM 857 C C . VAL A 1 114 ? 1.60871 -0.73058 14.10602 1.000 54.31829 114 VAL A C 1
ATOM 858 O O . VAL A 1 114 ? 1.50595 -1.39826 13.06680 1.000 52.57583 114 VAL A O 1
ATOM 862 N N . THR A 1 115 ? 1.73782 0.59363 14.11083 1.000 60.20200 115 THR A N 1
ATOM 863 C CA . THR A 1 115 ? 1.76534 1.38892 12.89258 1.000 56.75433 115 THR A CA 1
ATOM 864 C C . THR A 1 115 ? 3.12629 2.05287 12.73566 1.000 59.25536 115 THR A C 1
ATOM 865 O O . THR A 1 115 ? 3.59892 2.74779 13.64517 1.000 62.72097 115 THR A O 1
ATOM 869 N N . VAL A 1 116 ? 3.72874 1.86168 11.56664 1.000 56.93171 116 VAL A N 1
ATOM 870 C CA . VAL A 1 116 ? 5.04153 2.39558 11.23587 1.000 65.54560 116 VAL A CA 1
ATOM 871 C C . VAL A 1 116 ? 4.85979 3.30466 10.03012 1.000 83.63181 116 VAL A C 1
ATOM 872 O O . VAL A 1 116 ? 4.54372 2.83036 8.93112 1.000 95.47143 116 VAL A O 1
ATOM 876 N N . SER A 1 117 ? 5.05197 4.60454 10.22750 1.000 91.33110 117 SER A N 1
ATOM 877 C CA . SER A 1 117 ? 4.89161 5.57145 9.14948 1.000 101.28099 117 SER A CA 1
ATOM 878 C C . SER A 1 117 ? 5.65380 6.83726 9.51891 1.000 109.65073 117 SER A C 1
ATOM 879 O O . SER A 1 117 ? 6.26060 6.93207 10.58945 1.000 96.54565 117 SER A O 1
ATOM 882 N N . SER A 1 118 ? 5.61443 7.81419 8.61834 1.000 123.99141 118 SER A N 1
ATOM 883 C CA . SER A 1 118 ? 6.30847 9.07955 8.82399 1.000 124.08834 118 SER A CA 1
ATOM 884 C C . SER A 1 118 ? 5.37105 10.26434 8.60731 1.000 114.77582 118 SER A C 1
ATOM 885 O O . SER A 1 118 ? 4.18681 10.20231 8.93948 1.000 98.64430 118 SER A O 1
ATOM 888 N N . THR A 1 134 ? 9.69020 -22.48354 -1.30879 1.000 80.99260 134 THR A N 1
ATOM 889 C CA . THR A 1 134 ? 8.92970 -21.75643 -0.29997 1.000 96.00000 134 THR A CA 1
ATOM 890 C C . THR A 1 134 ? 8.07221 -22.70642 0.52950 1.000 79.11997 134 THR A C 1
ATOM 891 O O . THR A 1 134 ? 8.27069 -23.92027 0.50619 1.000 63.00357 134 THR A O 1
ATOM 895 N N . ASP A 1 135 ? 7.12285 -22.13685 1.26381 1.000 91.67244 135 ASP A N 1
ATOM 896 C CA . ASP A 1 135 ? 6.20128 -22.87301 2.11235 1.000 75.20315 135 ASP A CA 1
ATOM 897 C C . ASP A 1 135 ? 4.89797 -23.13293 1.35645 1.000 66.08700 135 ASP A C 1
ATOM 898 O O . ASP A 1 135 ? 4.80053 -22.91496 0.14469 1.000 65.80357 135 ASP A O 1
ATOM 903 N N . ILE A 1 136 ? 3.87628 -23.58516 2.07734 1.000 72.23718 136 ILE A N 1
ATOM 904 C CA . ILE A 1 136 ? 2.61067 -23.98210 1.47153 1.000 73.87490 136 ILE A CA 1
ATOM 905 C C . ILE A 1 136 ? 1.64925 -22.80435 1.49709 1.000 64.15589 136 ILE A C 1
ATOM 906 O O . ILE A 1 136 ? 1.42836 -22.19001 2.54661 1.000 80.08576 136 ILE A O 1
ATOM 911 N N . GLN A 1 137 ? 1.06577 -22.49976 0.34205 1.000 65.17000 137 GLN A N 1
ATOM 912 C CA . GLN A 1 137 ? 0.15888 -21.37251 0.18930 1.000 82.12619 137 GLN A CA 1
ATOM 913 C C . GLN A 1 137 ? -1.27861 -21.87535 0.19327 1.000 75.82749 137 GLN A C 1
ATOM 914 O O . GLN A 1 137 ? -1.59599 -22.89225 -0.43091 1.000 65.78395 137 GLN A O 1
ATOM 920 N N . MET A 1 138 ? -2.14307 -21.15137 0.89635 1.000 77.31964 138 MET A N 1
ATOM 921 C CA . MET A 1 138 ? -3.53652 -21.52885 1.08778 1.000 66.59441 138 MET A CA 1
ATOM 922 C C . MET A 1 138 ? -4.45656 -20.53093 0.40130 1.000 73.80895 138 MET A C 1
ATOM 923 O O . MET A 1 138 ? -4.31308 -19.31764 0.58668 1.000 89.61851 138 MET A O 1
ATOM 928 N N . THR A 1 139 ? -5.39244 -21.04148 -0.39470 1.000 53.96042 139 THR A N 1
ATOM 929 C CA . THR A 1 139 ? -6.35623 -20.20674 -1.09862 1.000 64.56498 139 THR A CA 1
ATOM 930 C C . THR A 1 139 ? -7.76210 -20.55643 -0.63010 1.000 72.15694 139 THR A C 1
ATOM 931 O O . THR A 1 139 ? -8.14699 -21.73064 -0.62309 1.000 79.76327 139 THR A O 1
ATOM 935 N N . GLN A 1 140 ? -8.51969 -19.53872 -0.23148 1.000 64.80248 140 GLN A N 1
ATOM 936 C CA . GLN A 1 140 ? -9.88922 -19.70576 0.22841 1.000 58.71162 140 GLN A CA 1
ATOM 937 C C . GLN A 1 140 ? -10.86762 -19.17749 -0.81232 1.000 69.54541 140 GLN A C 1
ATOM 938 O O . GLN A 1 140 ? -10.56043 -18.25333 -1.57083 1.000 72.59975 140 GLN A O 1
ATOM 944 N N . SER A 1 141 ? -12.05643 -19.78201 -0.83733 1.000 71.89481 141 SER A N 1
ATOM 945 C CA . SER A 1 141 ? -13.09964 -19.41942 -1.78500 1.000 72.43852 141 SER A CA 1
ATOM 946 C C . SER A 1 141 ? -14.45792 -19.48845 -1.09604 1.000 77.32298 141 SER A C 1
ATOM 947 O O . SER A 1 141 ? -14.79191 -20.52148 -0.48727 1.000 88.47470 141 SER A O 1
ATOM 950 N N . PRO A 1 142 ? -15.25572 -18.42077 -1.16418 1.000 67.14655 142 PRO A N 1
ATOM 951 C CA . PRO A 1 142 ? -14.96217 -17.14261 -1.82209 1.000 68.01884 142 PRO A CA 1
ATOM 952 C C . PRO A 1 142 ? -14.19547 -16.20638 -0.89770 1.000 69.26160 142 PRO A C 1
ATOM 953 O O . PRO A 1 142 ? -13.99871 -16.51974 0.27209 1.000 69.03829 142 PRO A O 1
ATOM 957 N N . SER A 1 143 ? -13.74596 -15.05042 -1.38936 1.000 64.02009 143 SER A N 1
ATOM 958 C CA . SER A 1 143 ? -13.12613 -14.06927 -0.50687 1.000 64.67588 143 SER A CA 1
ATOM 959 C C . SER A 1 143 ? -14.16307 -13.34953 0.34315 1.000 71.04695 143 SER A C 1
ATOM 960 O O . SER A 1 143 ? -13.84598 -12.88659 1.44450 1.000 79.48035 143 SER A O 1
ATOM 963 N N . SER A 1 144 ? -15.39576 -13.25062 -0.14782 1.000 71.55814 144 SER A N 1
ATOM 964 C CA . SER A 1 144 ? -16.49051 -12.66583 0.60905 1.000 75.74802 144 SER A CA 1
ATOM 965 C C . SER A 1 144 ? -17.79695 -13.24851 0.09384 1.000 75.79092 144 SER A C 1
ATOM 966 O O . SER A 1 144 ? -17.88654 -13.70572 -1.04834 1.000 76.24788 144 SER A O 1
ATOM 969 N N . LEU A 1 145 ? -18.81174 -13.23514 0.95482 1.000 72.52867 145 LEU A N 1
ATOM 970 C CA . LEU A 1 145 ? -20.13109 -13.71571 0.57587 1.000 76.55660 145 LEU A CA 1
ATOM 971 C C . LEU A 1 145 ? -21.17652 -13.04279 1.45164 1.000 77.84082 145 LEU A C 1
ATOM 972 O O . LEU A 1 145 ? -20.91433 -12.70478 2.60907 1.000 87.65003 145 LEU A O 1
ATOM 977 N N . SER A 1 146 ? -22.36766 -12.85946 0.88774 1.000 74.27882 146 SER A N 1
ATOM 978 C CA . SER A 1 146 ? -23.49442 -12.26063 1.59153 1.000 72.74294 146 SER A CA 1
ATOM 979 C C . SER A 1 146 ? -24.59965 -13.29810 1.70419 1.000 75.25375 146 SER A C 1
ATOM 980 O O . SER A 1 146 ? -25.12160 -13.76570 0.68645 1.000 86.41484 146 SER A O 1
ATOM 983 N N . ALA A 1 147 ? -24.95283 -13.65572 2.93506 1.000 63.39191 147 ALA A N 1
ATOM 984 C CA . ALA A 1 147 ? -26.00478 -14.62540 3.18808 1.000 71.94016 147 ALA A CA 1
ATOM 985 C C . ALA A 1 147 ? -26.92208 -14.10285 4.28276 1.000 68.66531 147 ALA A C 1
ATOM 986 O O . ALA A 1 147 ? -26.57760 -13.18022 5.02505 1.000 79.46871 147 ALA A O 1
ATOM 988 N N . SER A 1 148 ? -28.09968 -14.70744 4.37400 1.000 67.42597 148 SER A N 1
ATOM 989 C CA . SER A 1 148 ? -29.08428 -14.35363 5.38314 1.000 77.17363 148 SER A CA 1
ATOM 990 C C . SER A 1 148 ? -29.04863 -15.36311 6.52535 1.000 82.98018 148 SER A C 1
ATOM 991 O O . SER A 1 148 ? -28.40446 -16.41146 6.44558 1.000 86.72857 148 SER A O 1
ATOM 994 N N . VAL A 1 149 ? -29.75340 -15.02757 7.60642 1.000 81.49558 149 VAL A N 1
ATOM 995 C CA . VAL A 1 149 ? -29.79112 -15.89960 8.77267 1.000 77.64066 149 VAL A CA 1
ATOM 996 C C . VAL A 1 149 ? -30.49828 -17.19969 8.41675 1.000 85.32978 149 VAL A C 1
ATOM 997 O O . VAL A 1 149 ? -31.54532 -17.20175 7.75497 1.000 99.84872 149 VAL A O 1
ATOM 1001 N N . GLY A 1 150 ? -29.92139 -18.31809 8.85390 1.000 94.72924 150 GLY A N 1
ATOM 1002 C CA . GLY A 1 150 ? -30.46354 -19.63029 8.58389 1.000 90.74100 150 GLY A CA 1
ATOM 1003 C C . GLY A 1 150 ? -29.97066 -20.28911 7.31371 1.000 88.23779 150 GLY A C 1
ATOM 1004 O O . GLY A 1 150 ? -30.30357 -21.45748 7.07608 1.000 92.16048 150 GLY A O 1
ATOM 1005 N N . ASP A 1 151 ? -29.19835 -19.58682 6.48758 1.000 95.18223 151 ASP A N 1
ATOM 1006 C CA . ASP A 1 151 ? -28.68961 -20.18415 5.26425 1.000 89.78585 151 ASP A CA 1
ATOM 1007 C C . ASP A 1 151 ? -27.54465 -21.14548 5.57805 1.000 86.89890 151 ASP A C 1
ATOM 1008 O O . ASP A 1 151 ? -26.98962 -21.16112 6.68024 1.000 84.92289 151 ASP A O 1
ATOM 1013 N N . ARG A 1 152 ? -27.18913 -21.95579 4.58577 1.000 81.27048 152 ARG A N 1
ATOM 1014 C CA . ARG A 1 152 ? -26.07369 -22.88848 4.68717 1.000 89.14016 152 ARG A CA 1
ATOM 1015 C C . ARG A 1 152 ? -24.92549 -22.35837 3.83940 1.000 90.54755 152 ARG A C 1
ATOM 1016 O O . ARG A 1 152 ? -25.04643 -22.27597 2.61239 1.000 91.62171 152 ARG A O 1
ATOM 1024 N N . VAL A 1 153 ? -23.81326 -22.01460 4.48459 1.000 83.42247 153 VAL A N 1
ATOM 1025 C CA . VAL A 1 153 ? -22.67564 -21.39729 3.80794 1.000 75.22902 153 VAL A CA 1
ATOM 1026 C C . VAL A 1 153 ? -21.52565 -22.39347 3.75880 1.000 82.73716 153 VAL A C 1
ATOM 1027 O O . VAL A 1 153 ? -21.32113 -23.17397 4.69642 1.000 81.40590 153 VAL A O 1
ATOM 1031 N N . THR A 1 154 ? -20.79078 -22.37977 2.64763 1.000 79.37326 154 THR A N 1
ATOM 1032 C CA . THR A 1 154 ? -19.69102 -23.30506 2.40757 1.000 81.46201 154 THR A CA 1
ATOM 1033 C C . THR A 1 154 ? -18.45213 -22.52822 1.98609 1.000 77.86673 154 THR A C 1
ATOM 1034 O O . THR A 1 154 ? -18.50266 -21.73585 1.03952 1.000 74.51996 154 THR A O 1
ATOM 1038 N N . ILE A 1 155 ? -17.34424 -22.76113 2.68906 1.000 73.86927 155 ILE A N 1
ATOM 1039 C CA . ILE A 1 155 ? -16.06261 -22.12987 2.40272 1.000 68.61223 155 ILE A CA 1
ATOM 1040 C C . ILE A 1 155 ? -15.07050 -23.21890 2.02435 1.000 71.35194 155 ILE A C 1
ATOM 1041 O O . ILE A 1 155 ? -15.00473 -24.26243 2.68286 1.000 71.61492 155 ILE A O 1
ATOM 1046 N N . THR A 1 156 ? -14.29981 -22.97605 0.96651 1.000 76.99786 156 THR A N 1
ATOM 1047 C CA . THR A 1 156 ? -13.35195 -23.94656 0.43669 1.000 79.83241 156 THR A CA 1
ATOM 1048 C C . THR A 1 156 ? -11.92900 -23.47954 0.71236 1.000 80.83030 156 THR A C 1
ATOM 1049 O O . THR A 1 156 ? -11.57071 -22.34428 0.38650 1.000 81.17550 156 THR A O 1
ATOM 1053 N N . CYS A 1 157 ? -11.12665 -24.35793 1.30983 1.000 69.71609 157 CYS A N 1
ATOM 1054 C CA . CYS A 1 157 ? -9.71374 -24.12067 1.57949 1.000 70.74061 157 CYS A CA 1
ATOM 1055 C C . CYS A 1 157 ? -8.88835 -25.10835 0.76751 1.000 72.28049 157 CYS A C 1
ATOM 1056 O O . CYS A 1 157 ? -9.03289 -26.32804 0.92803 1.000 78.13862 157 CYS A O 1
ATOM 1059 N N . ARG A 1 158 ? -8.03655 -24.58427 -0.11031 1.000 67.97163 158 ARG A N 1
ATOM 1060 C CA . ARG A 1 158 ? -7.17260 -25.39728 -0.95008 1.000 62.05565 158 ARG A CA 1
ATOM 1061 C C . ARG A 1 158 ? -5.72119 -25.12827 -0.58661 1.000 66.92698 158 ARG A C 1
ATOM 1062 O O . ARG A 1 158 ? -5.31653 -23.97273 -0.40996 1.000 80.42625 158 ARG A O 1
ATOM 1070 N N . ALA A 1 159 ? -4.94691 -26.20159 -0.47629 1.000 55.65044 159 ALA A N 1
ATOM 1071 C CA . ALA A 1 159 ? -3.53295 -26.12881 -0.14478 1.000 58.42132 159 ALA A CA 1
ATOM 1072 C C . ALA A 1 159 ? -2.71244 -26.35727 -1.40581 1.000 63.82105 159 ALA A C 1
ATOM 1073 O O . ALA A 1 159 ? -3.10611 -27.13562 -2.27979 1.000 76.50564 159 ALA A O 1
ATOM 1075 N N . SER A 1 160 ? -1.57130 -25.66879 -1.49980 1.000 58.01392 160 SER A N 1
ATOM 1076 C CA . SER A 1 160 ? -0.73484 -25.79906 -2.68879 1.000 59.99769 160 SER A CA 1
ATOM 1077 C C . SER A 1 160 ? -0.18740 -27.21190 -2.83752 1.000 64.16760 160 SER A C 1
ATOM 1078 O O . SER A 1 160 ? 0.10232 -27.65014 -3.95651 1.000 67.33454 160 SER A O 1
ATOM 1081 N N . GLN A 1 161 ? -0.03956 -27.93562 -1.73076 1.000 66.02669 161 GLN A N 1
ATOM 1082 C CA . GLN A 1 161 ? 0.39037 -29.32490 -1.75399 1.000 65.56084 161 GLN A CA 1
ATOM 1083 C C . GLN A 1 161 ? -0.34196 -30.07872 -0.65175 1.000 67.98517 161 GLN A C 1
ATOM 1084 O O . GLN A 1 161 ? -1.04242 -29.48769 0.17416 1.000 73.63177 161 GLN A O 1
ATOM 1090 N N . SER A 1 162 ? -0.18013 -31.40030 -0.64917 1.000 71.05366 162 SER A N 1
ATOM 1091 C CA . SER A 1 162 ? -0.89389 -32.24082 0.30426 1.000 64.95739 162 SER A CA 1
ATOM 1092 C C . SER A 1 162 ? -0.46181 -31.92954 1.73155 1.000 66.53758 162 SER A C 1
ATOM 1093 O O . SER A 1 162 ? 0.72909 -31.95670 2.05727 1.000 55.91995 162 SER A O 1
ATOM 1096 N N . ILE A 1 163 ? -1.44066 -31.61836 2.57938 1.000 71.52982 163 ILE A N 1
ATOM 1097 C CA . ILE A 1 163 ? -1.20886 -31.33130 3.98827 1.000 70.51340 163 ILE A CA 1
ATOM 1098 C C . ILE A 1 163 ? -1.85353 -32.37469 4.89299 1.000 65.16043 163 ILE A C 1
ATOM 1099 O O . ILE A 1 163 ? -1.97005 -32.15197 6.10334 1.000 70.91561 163 ILE A O 1
ATOM 1104 N N . SER A 1 164 ? -2.26689 -33.51203 4.33565 1.000 62.77243 164 SER A N 1
ATOM 1105 C CA . SER A 1 164 ? -2.89459 -34.61826 5.07673 1.000 60.76515 164 SER A CA 1
ATOM 1106 C C . SER A 1 164 ? -4.15162 -34.06926 5.74923 1.000 57.04954 164 SER A C 1
ATOM 1107 O O . SER A 1 164 ? -5.00270 -33.48883 5.05679 1.000 56.07253 164 SER A O 1
ATOM 1110 N N . SER A 1 165 ? -4.31802 -34.22753 7.06188 1.000 53.39687 165 SER A N 1
ATOM 1111 C CA . SER A 1 165 ? -5.46806 -33.69512 7.78241 1.000 63.67238 165 SER A CA 1
ATOM 1112 C C . SER A 1 165 ? -5.04077 -32.63459 8.79025 1.000 63.40273 165 SER A C 1
ATOM 1113 O O . SER A 1 165 ? -5.65649 -32.48437 9.84669 1.000 64.65995 165 SER A O 1
ATOM 1116 N N . TYR A 1 166 ? -3.98718 -31.88985 8.46886 1.000 54.28461 166 TYR A N 1
ATOM 1117 C CA . TYR A 1 166 ? -3.46400 -30.85802 9.35911 1.000 53.13317 166 TYR A CA 1
ATOM 1118 C C . TYR A 1 166 ? -4.01902 -29.50049 8.93008 1.000 60.89984 166 TYR A C 1
ATOM 1119 O O . TYR A 1 166 ? -3.32867 -28.64629 8.37167 1.000 55.21347 166 TYR A O 1
ATOM 1128 N N . LEU A 1 167 ? -5.30537 -29.31623 9.22389 1.000 62.43896 167 LEU A N 1
ATOM 1129 C CA . LEU A 1 167 ? -6.04392 -28.12201 8.84456 1.000 47.22365 167 LEU A CA 1
ATOM 1130 C C . LEU A 1 167 ? -6.82994 -27.60632 10.04003 1.000 55.45434 167 LEU A C 1
ATOM 1131 O O . LEU A 1 167 ? -7.44316 -28.38538 10.77535 1.000 66.24662 167 LEU A O 1
ATOM 1136 N N . ASN A 1 168 ? -6.81113 -26.28841 10.22320 1.000 55.31244 168 ASN A N 1
ATOM 1137 C CA . ASN A 1 168 ? -7.55824 -25.62288 11.27823 1.000 52.45707 168 ASN A CA 1
ATOM 1138 C C . ASN A 1 168 ? -8.42364 -24.52418 10.67802 1.000 53.99655 168 ASN A C 1
ATOM 1139 O O . ASN A 1 168 ? -8.03664 -23.86410 9.71128 1.000 53.36137 168 ASN A O 1
ATOM 1144 N N . TRP A 1 169 ? -9.59673 -24.33219 11.27146 1.000 47.30710 169 TRP A N 1
ATOM 1145 C CA . TRP A 1 169 ? -10.52885 -23.28018 10.89645 1.000 43.23415 169 TRP A CA 1
ATOM 1146 C C . TRP A 1 169 ? -10.71118 -22.34955 12.08397 1.000 56.87731 169 TRP A C 1
ATOM 1147 O O . TRP A 1 169 ? -11.06384 -22.80767 13.18055 1.000 68.29393 169 TRP A O 1
ATOM 1158 N N . TYR A 1 170 ? -10.50845 -21.05086 11.84017 1.000 57.52017 170 TYR A N 1
ATOM 1159 C CA . TYR A 1 170 ? -10.58801 -19.98826 12.83368 1.000 56.16147 170 TYR A CA 1
ATOM 1160 C C . TYR A 1 170 ? -11.66646 -18.98781 12.44582 1.000 62.84002 170 TYR A C 1
ATOM 1161 O O . TYR A 1 170 ? -11.84429 -18.67841 11.26214 1.000 58.29219 170 TYR A O 1
ATOM 1170 N N . GLN A 1 171 ? -12.35321 -18.45765 13.45378 1.000 61.12892 171 GLN A N 1
ATOM 1171 C CA . GLN A 1 171 ? -13.38321 -17.44128 13.27969 1.000 63.05201 171 GLN A CA 1
ATOM 1172 C C . GLN A 1 171 ? -12.92147 -16.14654 13.93703 1.000 61.57657 171 GLN A C 1
ATOM 1173 O O . GLN A 1 171 ? -12.62393 -16.12895 15.13636 1.000 69.33881 171 GLN A O 1
ATOM 1179 N N . GLN A 1 172 ? -12.86817 -15.06766 13.15738 1.000 67.76510 172 GLN A N 1
ATOM 1180 C CA . GLN A 1 172 ? -12.47488 -13.74742 13.63690 1.000 77.29326 172 GLN A CA 1
ATOM 1181 C C . GLN A 1 172 ? -13.63371 -12.78967 13.39921 1.000 77.11821 172 GLN A C 1
ATOM 1182 O O . GLN A 1 172 ? -13.92554 -12.43275 12.25095 1.000 64.23504 172 GLN A O 1
ATOM 1188 N N . LYS A 1 173 ? -14.30040 -12.39046 14.47882 1.000 72.74271 173 LYS A N 1
ATOM 1189 C CA . LYS A 1 173 ? -15.28818 -11.33519 14.39302 1.000 64.90369 173 LYS A CA 1
ATOM 1190 C C . LYS A 1 173 ? -14.58156 -10.00419 14.14351 1.000 83.97719 173 LYS A C 1
ATOM 1191 O O . LYS A 1 173 ? -13.38234 -9.87350 14.40163 1.000 83.92527 173 LYS A O 1
ATOM 1193 N N . PRO A 1 174 ? -15.29588 -9.00620 13.62147 1.000 92.78295 174 PRO A N 1
ATOM 1194 C CA . PRO A 1 174 ? -14.65157 -7.71387 13.33497 1.000 73.52859 174 PRO A CA 1
ATOM 1195 C C . PRO A 1 174 ? -14.03226 -7.10452 14.58407 1.000 75.52385 174 PRO A C 1
ATOM 1196 O O . PRO A 1 174 ? -14.70355 -6.89977 15.59816 1.000 74.01084 174 PRO A O 1
ATOM 1200 N N . GLY A 1 175 ? -12.73009 -6.83279 14.50775 1.000 82.64510 175 GLY A N 1
ATOM 1201 C CA . GLY A 1 175 ? -12.01469 -6.17026 15.57807 1.000 85.21558 175 GLY A CA 1
ATOM 1202 C C . GLY A 1 175 ? -11.76799 -6.99665 16.81984 1.000 90.96241 175 GLY A C 1
ATOM 1203 O O . GLY A 1 175 ? -11.23512 -6.46121 17.79876 1.000 103.94452 175 GLY A O 1
ATOM 1204 N N . LYS A 1 176 ? -12.12436 -8.27473 16.81921 1.000 79.86000 176 LYS A N 1
ATOM 1205 C CA . LYS A 1 176 ? -11.97262 -9.13765 17.98046 1.000 71.46925 176 LYS A CA 1
ATOM 1206 C C . LYS A 1 176 ? -10.86384 -10.15836 17.73793 1.000 78.42708 176 LYS A C 1
ATOM 1207 O O . LYS A 1 176 ? -10.23877 -10.20103 16.67364 1.000 70.49861 176 LYS A O 1
ATOM 1213 N N . ALA A 1 177 ? -10.61808 -10.98536 18.75235 1.000 74.96574 177 ALA A N 1
ATOM 1214 C CA . ALA A 1 177 ? -9.58086 -11.99728 18.65952 1.000 69.41044 177 ALA A CA 1
ATOM 1215 C C . ALA A 1 177 ? -10.06244 -13.19477 17.84296 1.000 74.88213 177 ALA A C 1
ATOM 1216 O O . ALA A 1 177 ? -11.24920 -13.53261 17.86177 1.000 86.15384 177 ALA A O 1
ATOM 1218 N N . PRO A 1 178 ? -9.15947 -13.84615 17.11070 1.000 67.90042 178 PRO A N 1
ATOM 1219 C CA . PRO A 1 178 ? -9.54052 -15.06780 16.39336 1.000 56.25748 178 PRO A CA 1
ATOM 1220 C C . PRO A 1 178 ? -9.91130 -16.18120 17.35863 1.000 59.29892 178 PRO A C 1
ATOM 1221 O O . PRO A 1 178 ? -9.29971 -16.34299 18.41734 1.000 67.08139 178 PRO A O 1
ATOM 1225 N N . LYS A 1 179 ? -10.92572 -16.95142 16.98186 1.000 66.97084 179 LYS A N 1
ATOM 1226 C CA . LYS A 1 179 ? -11.38791 -18.08123 17.77114 1.000 73.42746 179 LYS A CA 1
ATOM 1227 C C . LYS A 1 179 ? -11.20970 -19.36249 16.97069 1.000 71.59290 179 LYS A C 1
ATOM 1228 O O . LYS A 1 179 ? -11.53855 -19.41243 15.78137 1.000 63.25239 179 LYS A O 1
ATOM 1234 N N . LEU A 1 180 ? -10.69512 -20.39903 17.62667 1.000 71.30649 180 LEU A N 1
ATOM 1235 C CA . LEU A 1 180 ? -10.48062 -21.67996 16.96637 1.000 65.62472 180 LEU A CA 1
ATOM 1236 C C . LEU A 1 180 ? -11.81359 -22.40404 16.83523 1.000 59.49654 180 LEU A C 1
ATOM 1237 O O . LEU A 1 180 ? -12.49016 -22.65797 17.83744 1.000 70.48018 180 LEU A O 1
ATOM 1242 N N . LEU A 1 181 ? -12.18511 -22.74870 15.60418 1.000 53.58312 181 LEU A N 1
ATOM 1243 C CA . LEU A 1 181 ? -13.42959 -23.46231 15.34489 1.000 59.09716 181 LEU A CA 1
ATOM 1244 C C . LEU A 1 181 ? -13.19599 -24.95734 15.17849 1.000 66.57685 181 LEU A C 1
ATOM 1245 O O . LEU A 1 181 ? -13.77444 -25.76814 15.90735 1.000 71.03930 181 LEU A O 1
ATOM 1250 N N . ILE A 1 182 ? -12.36206 -25.33667 14.21711 1.000 69.23540 182 ILE A N 1
ATOM 1251 C CA . ILE A 1 182 ? -12.11104 -26.74296 13.91954 1.000 47.73377 182 ILE A CA 1
ATOM 1252 C C . ILE A 1 182 ? -10.60777 -26.97007 13.89141 1.000 50.99816 182 ILE A C 1
ATOM 1253 O O . ILE A 1 182 ? -9.85219 -26.09812 13.45540 1.000 54.97642 182 ILE A O 1
ATOM 1258 N N . TYR A 1 183 ? -10.16836 -28.12993 14.36997 1.000 51.18113 183 TYR A N 1
ATOM 1259 C CA . TYR A 1 183 ? -8.77253 -28.51462 14.24730 1.000 60.01949 183 TYR A CA 1
ATOM 1260 C C . TYR A 1 183 ? -8.68272 -29.92140 13.67337 1.000 63.14426 183 TYR A C 1
ATOM 1261 O O . TYR A 1 183 ? -9.63966 -30.69825 13.72329 1.000 71.89800 183 TYR A O 1
ATOM 1270 N N . THR A 1 184 ? -7.50573 -30.23552 13.13134 1.000 67.83398 184 THR A N 1
ATOM 1271 C CA . THR A 1 184 ? -7.26250 -31.47871 12.39819 1.000 62.38671 184 THR A CA 1
ATOM 1272 C C . THR A 1 184 ? -8.34530 -31.72089 11.34604 1.000 55.46891 184 THR A C 1
ATOM 1273 O O . THR A 1 184 ? -8.98692 -32.77302 11.30467 1.000 56.06091 184 THR A O 1
ATOM 1277 N N . ALA A 1 185 ? -8.56235 -30.70539 10.50664 1.000 48.40145 185 ALA A N 1
ATOM 1278 C CA . ALA A 1 185 ? -9.42013 -30.77958 9.32594 1.000 52.52091 185 ALA A CA 1
ATOM 1279 C C . ALA A 1 185 ? -10.90255 -30.93021 9.65529 1.000 50.68469 185 ALA A C 1
ATOM 1280 O O . ALA A 1 185 ? -11.74456 -30.28969 9.01667 1.000 59.93862 185 ALA A O 1
ATOM 1282 N N . SER A 1 186 ? -11.24184 -31.76377 10.63984 1.000 47.20784 186 SER A N 1
ATOM 1283 C CA . SER A 1 186 ? -12.64644 -32.07311 10.89934 1.000 62.11360 186 SER A CA 1
ATOM 1284 C C . SER A 1 186 ? -13.03344 -32.09288 12.36824 1.000 59.31627 186 SER A C 1
ATOM 1285 O O . SER A 1 186 ? -14.22363 -31.94060 12.66346 1.000 56.71103 186 SER A O 1
ATOM 1288 N N . THR A 1 187 ? -12.10156 -32.27163 13.29966 1.000 63.98212 187 THR A N 1
ATOM 1289 C CA . THR A 1 187 ? -12.46799 -32.35660 14.70595 1.000 61.20811 187 THR A CA 1
ATOM 1290 C C . THR A 1 187 ? -12.94799 -30.99799 15.20039 1.000 67.13061 187 THR A C 1
ATOM 1291 O O . THR A 1 187 ? -12.25778 -29.98634 15.04196 1.000 83.88626 187 THR A O 1
ATOM 1295 N N . LEU A 1 188 ? -14.13336 -30.97707 15.80068 1.000 69.81408 188 LEU A N 1
ATOM 1296 C CA . LEU A 1 188 ? -14.70618 -29.73841 16.30440 1.000 59.73105 188 LEU A CA 1
ATOM 1297 C C . LEU A 1 188 ? -14.06209 -29.36094 17.63132 1.000 70.32945 188 LEU A C 1
ATOM 1298 O O . LEU A 1 188 ? -13.78635 -30.22155 18.47252 1.000 76.20332 188 LEU A O 1
ATOM 1303 N N . GLN A 1 189 ? -13.82274 -28.06550 17.81433 1.000 66.62172 189 GLN A N 1
ATOM 1304 C CA . GLN A 1 189 ? -13.23272 -27.57331 19.05022 1.000 77.51643 189 GLN A CA 1
ATOM 1305 C C . GLN A 1 189 ? -14.27030 -27.56912 20.16417 1.000 83.54351 189 GLN A C 1
ATOM 1306 O O . GLN A 1 189 ? -15.45421 -27.30731 19.92947 1.000 81.44000 189 GLN A O 1
ATOM 1312 N N . SER A 1 190 ? -13.81833 -27.87353 21.38045 1.000 90.93209 190 SER A N 1
ATOM 1313 C CA . SER A 1 190 ? -14.71251 -27.88198 22.52927 1.000 97.18738 190 SER A CA 1
ATOM 1314 C C . SER A 1 190 ? -15.32119 -26.50158 22.73669 1.000 94.00635 190 SER A C 1
ATOM 1315 O O . SER A 1 190 ? -14.60466 -25.50223 22.84811 1.000 96.40209 190 SER A O 1
ATOM 1318 N N . GLY A 1 191 ? -16.65159 -26.45096 22.78862 1.000 86.41322 191 GLY A N 1
ATOM 1319 C CA . GLY A 1 191 ? -17.37599 -25.20967 22.94594 1.000 83.24292 191 GLY A CA 1
ATOM 1320 C C . GLY A 1 191 ? -17.91847 -24.61861 21.66109 1.000 75.37670 191 GLY A C 1
ATOM 1321 O O . GLY A 1 191 ? -18.66101 -23.63047 21.72088 1.000 78.04579 191 GLY A O 1
ATOM 1322 N N . VAL A 1 192 ? -17.58233 -25.19223 20.50987 1.000 76.78432 192 VAL A N 1
ATOM 1323 C CA . VAL A 1 192 ? -18.05767 -24.69187 19.22222 1.000 68.12226 192 VAL A CA 1
ATOM 1324 C C . VAL A 1 192 ? -19.40614 -25.34039 18.93177 1.000 81.00463 192 VAL A C 1
ATOM 1325 O O . VAL A 1 192 ? -19.56441 -26.55290 19.13826 1.000 84.22359 192 VAL A O 1
ATOM 1329 N N . PRO A 1 193 ? -20.40257 -24.57954 18.47604 1.000 77.59891 193 PRO A N 1
ATOM 1330 C CA . PRO A 1 193 ? -21.71258 -25.17474 18.18586 1.000 89.28830 193 PRO A CA 1
ATOM 1331 C C . PRO A 1 193 ? -21.62719 -26.25482 17.11756 1.000 91.19913 193 PRO A C 1
ATOM 1332 O O . PRO A 1 193 ? -20.74360 -26.24563 16.25731 1.000 81.05790 193 PRO A O 1
ATOM 1336 N N . SER A 1 194 ? -22.57231 -27.19635 17.18446 1.000 87.88412 194 SER A N 1
ATOM 1337 C CA . SER A 1 194 ? -22.59563 -28.32911 16.26693 1.000 88.70000 194 SER A CA 1
ATOM 1338 C C . SER A 1 194 ? -22.97032 -27.93202 14.84671 1.000 91.17745 194 SER A C 1
ATOM 1339 O O . SER A 1 194 ? -22.81977 -28.75130 13.93387 1.000 96.32349 194 SER A O 1
ATOM 1342 N N . ARG A 1 195 ? -23.46281 -26.70944 14.64081 1.000 79.73125 195 ARG A N 1
ATOM 1343 C CA . ARG A 1 195 ? -23.79060 -26.24873 13.29787 1.000 80.94823 195 ARG A CA 1
ATOM 1344 C C . ARG A 1 195 ? -22.54949 -26.07885 12.42825 1.000 91.04294 195 ARG A C 1
ATOM 1345 O O . ARG A 1 195 ? -22.66587 -26.07594 11.19799 1.000 87.57073 195 ARG A O 1
ATOM 1353 N N . PHE A 1 196 ? -21.37640 -25.92241 13.03776 1.000 91.98275 196 PHE A N 1
ATOM 1354 C CA . PHE A 1 196 ? -20.12064 -25.86243 12.30199 1.000 84.52197 196 PHE A CA 1
ATOM 1355 C C . PHE A 1 196 ? -19.64905 -27.26832 11.95163 1.000 84.01909 196 PHE A C 1
ATOM 1356 O O . PHE A 1 196 ? -19.68827 -28.17351 12.78993 1.000 95.58000 196 PHE A O 1
ATOM 1364 N N . SER A 1 197 ? -19.19727 -27.45639 10.71172 1.000 76.74701 197 SER A N 1
ATOM 1365 C CA . SER A 1 197 ? -18.71035 -28.76322 10.28151 1.000 87.84530 197 SER A CA 1
ATOM 1366 C C . SER A 1 197 ? -17.50910 -28.58398 9.36700 1.000 81.39794 197 SER A C 1
ATOM 1367 O O . SER A 1 197 ? -17.59667 -27.89020 8.35176 1.000 75.19523 197 SER A O 1
ATOM 1370 N N . GLY A 1 198 ? -16.39705 -29.21680 9.71706 1.000 81.35138 198 GLY A N 1
ATOM 1371 C CA . GLY A 1 198 ? -15.19094 -29.19996 8.90146 1.000 72.76585 198 GLY A CA 1
ATOM 1372 C C . GLY A 1 198 ? -14.98148 -30.56829 8.27606 1.000 77.11365 198 GLY A C 1
ATOM 1373 O O . GLY A 1 198 ? -15.16262 -31.59197 8.93897 1.000 74.18379 198 GLY A O 1
ATOM 1374 N N . SER A 1 199 ? -14.62921 -30.58091 6.99278 1.000 75.28650 199 SER A N 1
ATOM 1375 C CA . SER A 1 199 ? -14.42672 -31.83585 6.28399 1.000 64.03689 199 SER A CA 1
ATOM 1376 C C . SER A 1 199 ? -13.32910 -31.64860 5.24911 1.000 69.82203 199 SER A C 1
ATOM 1377 O O . SER A 1 199 ? -12.88100 -30.53106 4.98419 1.000 93.37464 199 SER A O 1
ATOM 1380 N N . GLY A 1 200 ? -12.91566 -32.75426 4.64796 1.000 49.97851 200 GLY A N 1
ATOM 1381 C CA . GLY A 1 200 ? -11.90865 -32.73638 3.60873 1.000 61.93033 200 GLY A CA 1
ATOM 1382 C C . GLY A 1 200 ? -10.59658 -33.35243 4.06629 1.000 67.94280 200 GLY A C 1
ATOM 1383 O O . GLY A 1 200 ? -10.39661 -33.69177 5.23340 1.000 68.10704 200 GLY A O 1
ATOM 1384 N N . SER A 1 201 ? -9.69116 -33.48069 3.10104 1.000 64.56761 201 SER A N 1
ATOM 1385 C CA . SER A 1 201 ? -8.38663 -34.07939 3.34789 1.000 61.17000 201 SER A CA 1
ATOM 1386 C C . SER A 1 201 ? -7.44989 -33.70791 2.20663 1.000 69.96691 201 SER A C 1
ATOM 1387 O O . SER A 1 201 ? -7.84755 -33.06988 1.22580 1.000 78.20070 201 SER A O 1
ATOM 1390 N N . GLY A 1 202 ? -6.18556 -34.09743 2.36464 1.000 66.45432 202 GLY A N 1
ATOM 1391 C CA . GLY A 1 202 ? -5.19306 -33.90709 1.32611 1.000 68.60761 202 GLY A CA 1
ATOM 1392 C C . GLY A 1 202 ? -4.92737 -32.44780 1.02658 1.000 64.45289 202 GLY A C 1
ATOM 1393 O O . GLY A 1 202 ? -4.20532 -31.77070 1.76449 1.000 60.87578 202 GLY A O 1
ATOM 1394 N N . THR A 1 203 ? -5.50779 -31.95515 -0.06701 1.000 62.45138 203 THR A N 1
ATOM 1395 C CA . THR A 1 203 ? -5.38043 -30.55991 -0.45569 1.000 65.12782 203 THR A CA 1
ATOM 1396 C C . THR A 1 203 ? -6.71720 -29.84032 -0.54323 1.000 76.30483 203 THR A C 1
ATOM 1397 O O . THR A 1 203 ? -6.73972 -28.65899 -0.90717 1.000 91.11075 203 THR A O 1
ATOM 1401 N N . ASP A 1 204 ? -7.82804 -30.50355 -0.22647 1.000 70.49431 204 ASP A N 1
ATOM 1402 C CA . ASP A 1 204 ? -9.15030 -29.90909 -0.38679 1.000 72.37376 204 ASP A CA 1
ATOM 1403 C C . ASP A 1 204 ? -9.91255 -30.03888 0.92144 1.000 71.30434 204 ASP A C 1
ATOM 1404 O O . ASP A 1 204 ? -10.11168 -31.15322 1.41624 1.000 75.55390 204 ASP A O 1
ATOM 1409 N N . PHE A 1 205 ? -10.34725 -28.90415 1.47235 1.000 63.60122 205 PHE A N 1
ATOM 1410 C CA . PHE A 1 205 ? -11.08120 -28.88097 2.72707 1.000 56.03574 205 PHE A CA 1
ATOM 1411 C C . PHE A 1 205 ? -12.25619 -27.92525 2.59131 1.000 64.33103 205 PHE A C 1
ATOM 1412 O O . PHE A 1 205 ? -12.19739 -26.95589 1.83341 1.000 73.48166 205 PHE A O 1
ATOM 1420 N N . THR A 1 206 ? -13.33305 -28.21123 3.31859 1.000 68.95968 206 THR A N 1
ATOM 1421 C CA . THR A 1 206 ? -14.50410 -27.34513 3.31688 1.000 64.16057 206 THR A CA 1
ATOM 1422 C C . THR A 1 206 ? -15.01688 -27.14536 4.73436 1.000 62.84148 206 THR A C 1
ATOM 1423 O O . THR A 1 206 ? -15.08437 -28.09177 5.52568 1.000 69.69053 206 THR A O 1
ATOM 1427 N N . LEU A 1 207 ? -15.38895 -25.90622 5.03877 1.000 55.52764 207 LEU A N 1
ATOM 1428 C CA . LEU A 1 207 ? -16.05519 -25.55755 6.28680 1.000 58.78941 207 LEU A CA 1
ATOM 1429 C C . LEU A 1 207 ? -17.48316 -25.14299 5.96251 1.000 59.71766 207 LEU A C 1
ATOM 1430 O O . LEU A 1 207 ? -17.70023 -24.20374 5.18884 1.000 66.67377 207 LEU A O 1
ATOM 1435 N N . THR A 1 208 ? -18.44899 -25.85001 6.54210 1.000 67.38916 208 THR A N 1
ATOM 1436 C CA . THR A 1 208 ? -19.86099 -25.64802 6.25901 1.000 75.02770 208 THR A CA 1
ATOM 1437 C C . THR A 1 208 ? -20.58122 -25.22502 7.52989 1.000 77.48685 208 THR A C 1
ATOM 1438 O O . THR A 1 208 ? -20.41495 -25.84716 8.58677 1.000 79.43204 208 THR A O 1
ATOM 1442 N N . ILE A 1 209 ? -21.36996 -24.16323 7.42161 1.000 67.03354 209 ILE A N 1
ATOM 1443 C CA . ILE A 1 209 ? -22.26770 -23.72297 8.48020 1.000 74.48829 209 ILE A CA 1
ATOM 1444 C C . ILE A 1 209 ? -23.68171 -24.05154 8.02134 1.000 92.00940 209 ILE A C 1
ATOM 1445 O O . ILE A 1 209 ? -24.16927 -23.49531 7.02619 1.000 92.46919 209 ILE A O 1
ATOM 1450 N N . SER A 1 210 ? -24.32564 -24.97760 8.73755 1.000 91.94803 210 SER A N 1
ATOM 1451 C CA . SER A 1 210 ? -25.63967 -25.47748 8.34214 1.000 91.85234 210 SER A CA 1
ATOM 1452 C C . SER A 1 210 ? -26.70341 -24.38885 8.42710 1.000 94.12676 210 SER A C 1
ATOM 1453 O O . SER A 1 210 ? -27.35898 -24.06389 7.43045 1.000 96.34231 210 SER A O 1
ATOM 1456 N N . SER A 1 211 ? -26.90041 -23.82185 9.6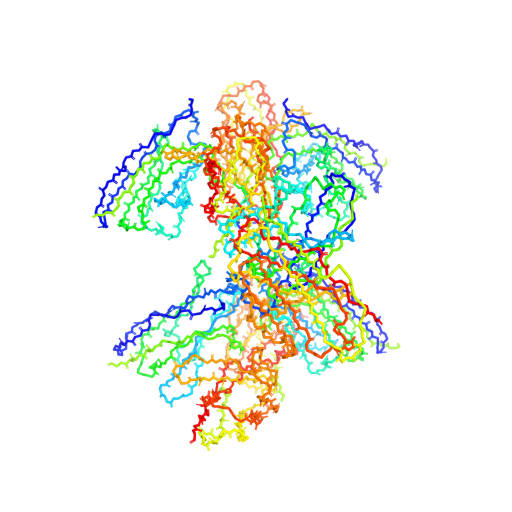1477 1.000 84.40192 211 SER A N 1
ATOM 1457 C CA . SER A 1 211 ? -27.87025 -22.75142 9.82433 1.000 90.77624 211 SER A CA 1
ATOM 1458 C C . SER A 1 211 ? -27.13216 -21.53508 10.36501 1.000 94.33756 211 SER A C 1
ATOM 1459 O O . SER A 1 211 ? -26.66117 -21.54492 11.50763 1.000 98.27668 211 SER A O 1
ATOM 1462 N N . LEU A 1 212 ? -27.03803 -20.49188 9.54669 1.000 88.27171 212 LEU A N 1
ATOM 1463 C CA . LEU A 1 212 ? -26.34811 -19.27782 9.95191 1.000 88.50896 212 LEU A CA 1
ATOM 1464 C C . LEU A 1 212 ? -27.11592 -18.57084 11.06330 1.000 96.21990 212 LEU A C 1
ATOM 1465 O O . LEU A 1 212 ? -28.34605 -18.63093 11.13750 1.000 105.55675 212 LEU A O 1
ATOM 1470 N N . GLN A 1 213 ? -26.37425 -17.90419 11.93713 1.000 90.90677 213 GLN A N 1
ATOM 1471 C CA . GLN A 1 213 ? -26.92362 -17.19427 13.07838 1.000 96.97577 213 GLN A CA 1
ATOM 1472 C C . GLN A 1 213 ? -26.48234 -15.73480 13.04391 1.000 101.15566 213 GLN A C 1
ATOM 1473 O O . GLN A 1 213 ? -25.50143 -15.39324 12.37259 1.000 103.53252 213 GLN A O 1
ATOM 1479 N N . PRO A 1 214 ? -27.19381 -14.83903 13.73914 1.000 94.62000 214 PRO A N 1
ATOM 1480 C CA . PRO A 1 214 ? -26.82711 -13.41302 13.66548 1.000 95.61834 214 PRO A CA 1
ATOM 1481 C C . PRO A 1 214 ? -25.43315 -13.10871 14.18524 1.000 96.09490 214 PRO A C 1
ATOM 1482 O O . PRO A 1 214 ? -24.78751 -12.17749 13.68779 1.000 102.82110 214 PRO A O 1
ATOM 1486 N N . GLU A 1 215 ? -24.94173 -13.86807 15.16166 1.000 84.75144 215 GLU A N 1
ATOM 1487 C CA . GLU A 1 215 ? -23.59852 -13.65682 15.68553 1.000 98.31574 215 GLU A CA 1
ATOM 1488 C C . GLU A 1 215 ? -22.53305 -14.35363 14.85204 1.000 85.92961 215 GLU A C 1
ATOM 1489 O O . GLU A 1 215 ? -21.33984 -14.17974 15.12247 1.000 92.48006 215 GLU A O 1
ATOM 1495 N N . ASP A 1 216 ? -22.94180 -15.14123 13.86035 1.000 85.30000 216 ASP A N 1
ATOM 1496 C CA . ASP A 1 216 ? -22.04335 -15.94498 13.04609 1.000 73.97351 216 ASP A CA 1
ATOM 1497 C C . ASP A 1 216 ? -21.35715 -15.16880 11.92462 1.000 76.57155 216 ASP A C 1
ATOM 1498 O O . ASP A 1 216 ? -20.45532 -15.71657 11.28084 1.000 66.59193 216 ASP A O 1
ATOM 1503 N N . PHE A 1 217 ? -21.74164 -13.91865 11.68010 1.000 79.66792 217 PHE A N 1
ATOM 1504 C CA . PHE A 1 217 ? -21.16998 -13.12321 10.59159 1.000 74.70733 217 PHE A CA 1
ATOM 1505 C C . PHE A 1 217 ? -19.77037 -12.65312 10.96968 1.000 66.90937 217 PHE A C 1
ATOM 1506 O O . PHE A 1 217 ? -19.60635 -11.70448 11.73953 1.000 85.30211 217 PHE A O 1
ATOM 1514 N N . ALA A 1 218 ? -18.75257 -13.31233 10.41995 1.000 63.75882 218 ALA A N 1
ATOM 1515 C CA . ALA A 1 218 ? -17.36755 -12.99330 10.73486 1.000 68.13208 218 ALA A CA 1
ATOM 1516 C C . ALA A 1 218 ? -16.48697 -13.41689 9.56602 1.000 69.14011 218 ALA A C 1
ATOM 1517 O O . ALA A 1 218 ? -16.97417 -13.88046 8.53088 1.000 71.02818 218 ALA A O 1
ATOM 1519 N N . THR A 1 219 ? -15.17786 -13.24140 9.73274 1.000 67.35214 219 THR A N 1
ATOM 1520 C CA . THR A 1 219 ? -14.20157 -13.66249 8.73630 1.000 60.74898 219 THR A CA 1
ATOM 1521 C C . THR A 1 219 ? -13.61252 -14.99984 9.16132 1.000 67.41075 219 THR A C 1
ATOM 1522 O O . THR A 1 219 ? -13.23504 -15.17608 10.32251 1.000 70.50416 219 THR A O 1
ATOM 1526 N N . TYR A 1 220 ? -13.52754 -15.93898 8.22657 1.000 63.76092 220 TYR A N 1
ATOM 1527 C CA . TYR A 1 220 ? -13.08896 -17.29058 8.54048 1.000 53.33110 220 TYR A CA 1
ATOM 1528 C C . TYR A 1 220 ? -11.77292 -17.57902 7.83726 1.000 60.62648 220 TYR A C 1
ATOM 1529 O O . TYR A 1 220 ? -11.63719 -17.33583 6.63335 1.000 59.26399 220 TYR A O 1
ATOM 1538 N N . TYR A 1 221 ? -10.81123 -18.09656 8.59585 1.000 57.25678 221 TYR A N 1
ATOM 1539 C CA . TYR A 1 221 ? -9.47708 -18.38733 8.09694 1.000 58.05511 221 TYR A CA 1
ATOM 1540 C C . TYR A 1 221 ? -9.18547 -19.87530 8.21850 1.000 61.50182 221 TYR A C 1
ATOM 1541 O O . TYR A 1 221 ? -9.65975 -20.54874 9.13785 1.000 59.10933 221 TYR A O 1
ATOM 1550 N N . CYS A 1 222 ? -8.40743 -20.38321 7.26878 1.000 59.43494 222 CYS A N 1
ATOM 1551 C CA . CYS A 1 222 ? -7.93185 -21.75734 7.28844 1.000 52.10976 222 CYS A CA 1
ATOM 1552 C C . CYS A 1 222 ? -6.41356 -21.74708 7.39047 1.000 51.80544 222 CYS A C 1
ATOM 1553 O O . CYS A 1 222 ? -5.74135 -20.97318 6.70107 1.000 58.11249 222 CYS A O 1
ATOM 1556 N N . GLN A 1 223 ? -5.88722 -22.58927 8.27357 1.000 53.71044 223 GLN A N 1
ATOM 1557 C CA . GLN A 1 223 ? -4.46132 -22.69489 8.53552 1.000 54.05887 223 GLN A CA 1
ATOM 1558 C C . GLN A 1 223 ? -4.01819 -24.13629 8.34740 1.000 63.61931 223 GLN A C 1
ATOM 1559 O O . GLN A 1 223 ? -4.77665 -25.07051 8.61189 1.000 70.73200 223 GLN A O 1
ATOM 1565 N N . GLN A 1 224 ? -2.77425 -24.31300 7.91674 1.000 52.66408 224 GLN A N 1
ATOM 1566 C CA . GLN A 1 224 ? -2.17007 -25.62993 7.81894 1.000 56.25329 224 GLN A CA 1
ATOM 1567 C C . GLN A 1 224 ? -0.96513 -25.68614 8.74587 1.000 55.97507 224 GLN A C 1
ATOM 1568 O O . GLN A 1 224 ? -0.27699 -24.68221 8.95365 1.000 61.16364 224 GLN A O 1
ATOM 1574 N N . TYR A 1 225 ? -0.72256 -26.86767 9.31963 1.000 47.97200 225 TYR A N 1
ATOM 1575 C CA . TYR A 1 225 ? 0.45141 -27.07452 10.15999 1.000 52.12413 225 TYR A CA 1
ATOM 1576 C C . TYR A 1 225 ? 1.20217 -28.34997 9.79310 1.000 54.45209 225 TYR A C 1
ATOM 1577 O O . TYR A 1 225 ? 1.92007 -28.90489 10.63129 1.000 63.92021 225 TYR A O 1
ATOM 1586 N N . ARG A 1 226 ? 1.04547 -28.82883 8.55775 1.000 52.39037 226 ARG A N 1
ATOM 1587 C CA . ARG A 1 226 ? 1.88723 -29.91971 8.08034 1.000 53.02032 226 ARG A CA 1
ATOM 1588 C C . ARG A 1 226 ? 3.32276 -29.44622 7.89303 1.000 55.65801 226 ARG A C 1
ATOM 1589 O O . ARG A 1 226 ? 4.27198 -30.18874 8.17144 1.000 72.12648 226 ARG A O 1
ATOM 1597 N N . GLN A 1 227 ? 3.50043 -28.20446 7.45133 1.000 54.20827 227 GLN A N 1
ATOM 1598 C CA . GLN A 1 227 ? 4.81689 -27.63196 7.21629 1.000 60.81105 227 GLN A CA 1
ATOM 1599 C C . GLN A 1 227 ? 5.06274 -26.49176 8.18904 1.000 72.15699 227 GLN A C 1
ATOM 1600 O O . GLN A 1 227 ? 4.22090 -25.59844 8.33078 1.000 75.28237 227 GLN A O 1
ATOM 1606 N N . ARG A 1 228 ? 6.21367 -26.52497 8.85446 1.000 65.13623 228 ARG A N 1
ATOM 1607 C CA . ARG A 1 228 ? 6.51623 -25.26304 9.51133 1.000 71.52096 228 ARG A CA 1
ATOM 1608 C C . ARG A 1 228 ? 7.35445 -24.39437 8.57510 1.000 67.94292 228 ARG A C 1
ATOM 1609 O O . ARG A 1 228 ? 8.24899 -24.90485 7.89452 1.000 72.78745 228 ARG A O 1
ATOM 1617 N N . PRO A 1 229 ? 7.10123 -23.08294 8.48680 1.000 62.57986 229 PRO A N 1
ATOM 1618 C CA . PRO A 1 229 ? 6.14942 -22.27310 9.26132 1.000 60.37862 229 PRO A CA 1
ATOM 1619 C C . PRO A 1 229 ? 4.70048 -22.46136 8.82395 1.000 55.11454 229 PRO A C 1
ATOM 1620 O O . PRO A 1 229 ? 4.40140 -22.56665 7.63736 1.000 59.28450 229 PRO A O 1
ATOM 1624 N N . PRO A 1 230 ? 3.78532 -22.49872 9.79206 1.000 47.44639 230 PRO A N 1
ATOM 1625 C CA . PRO A 1 230 ? 2.35750 -22.62676 9.46698 1.000 48.26270 230 PRO A CA 1
ATOM 1626 C C . PRO A 1 230 ? 1.83666 -21.39269 8.74523 1.000 48.16407 230 PRO A C 1
ATOM 1627 O O . PRO A 1 230 ? 2.09844 -20.25966 9.15428 1.000 63.57930 230 PRO A O 1
ATOM 1631 N N . THR A 1 231 ? 1.10279 -21.62116 7.66089 1.000 45.72487 231 THR A N 1
ATOM 1632 C CA . THR A 1 231 ? 0.55538 -20.55007 6.84462 1.000 51.41095 231 THR A CA 1
ATOM 1633 C C . THR A 1 231 ? -0.96583 -20.54179 6.93696 1.000 57.17919 231 THR A C 1
ATOM 1634 O O . THR A 1 231 ? -1.59891 -21.57589 7.16905 1.000 55.54119 231 THR A O 1
ATOM 1638 N N . PHE A 1 232 ? -1.54512 -19.36066 6.75255 1.000 59.75712 232 PHE A N 1
ATOM 1639 C CA . PHE A 1 232 ? -2.98634 -19.16381 6.78029 1.000 54.97240 232 PHE A CA 1
ATOM 1640 C C . PHE A 1 232 ? -3.50072 -18.85470 5.38067 1.000 61.47216 232 PHE A C 1
ATOM 1641 O O . PHE A 1 232 ? -2.73537 -18.68529 4.42796 1.000 71.25153 232 PHE A O 1
ATOM 1649 N N . GLY A 1 233 ? -4.82559 -18.77796 5.26943 1.000 55.46000 233 GLY A N 1
ATOM 1650 C CA . GLY A 1 233 ? -5.44619 -18.28315 4.06117 1.000 50.28079 233 GLY A CA 1
ATOM 1651 C C . GLY A 1 233 ? -5.72291 -16.79663 4.16372 1.000 71.77207 233 GLY A C 1
ATOM 1652 O O . GLY A 1 233 ? -5.57629 -16.18703 5.22102 1.000 91.57062 233 GLY A O 1
ATOM 1653 N N . GLN A 1 234 ? -6.12545 -16.20636 3.03724 1.000 80.56595 234 GLN A N 1
ATOM 1654 C CA . GLN A 1 234 ? -6.42736 -14.77981 3.04331 1.000 80.08842 234 GLN A CA 1
ATOM 1655 C C . GLN A 1 234 ? -7.68898 -14.46653 3.83575 1.000 80.02377 234 GLN A C 1
ATOM 1656 O O . GLN A 1 234 ? -7.87207 -13.31956 4.25702 1.000 88.83037 234 GLN A O 1
ATOM 1662 N N . GLY A 1 235 ? -8.54776 -15.44738 4.04990 1.000 73.80370 235 GLY A N 1
ATOM 1663 C CA . GLY A 1 235 ? -9.75042 -15.24962 4.82809 1.000 67.26726 235 GLY A CA 1
ATOM 1664 C C . GLY A 1 235 ? -10.98758 -15.19526 3.94899 1.000 66.18083 235 GLY A C 1
ATOM 1665 O O . GLY A 1 235 ? -10.93289 -14.83629 2.76493 1.000 61.79624 235 GLY A O 1
ATOM 1666 N N . THR A 1 236 ? -12.12428 -15.55500 4.54010 1.000 66.73516 236 THR A N 1
ATOM 1667 C CA . THR A 1 236 ? -13.41385 -15.54077 3.86063 1.000 66.22137 236 THR A CA 1
ATOM 1668 C C . THR A 1 236 ? -14.38241 -14.73180 4.70606 1.000 67.98612 236 THR A C 1
ATOM 1669 O O . THR A 1 236 ? -14.70211 -15.12311 5.83326 1.000 72.42821 236 THR A O 1
ATOM 1673 N N . LYS A 1 237 ? -14.84025 -13.60666 4.16737 1.000 62.05181 237 LYS A N 1
ATOM 1674 C CA . LYS A 1 237 ? -15.73547 -12.71567 4.88926 1.000 69.35114 237 LYS A CA 1
ATOM 1675 C C . LYS A 1 237 ? -17.18497 -13.11634 4.64784 1.000 77.13024 237 LYS A C 1
ATOM 1676 O O . LYS A 1 237 ? -17.58414 -13.37299 3.50772 1.000 79.59720 237 LYS A O 1
ATOM 1682 N N . VAL A 1 238 ? -17.96620 -13.17354 5.72309 1.000 65.67081 238 VAL A N 1
ATOM 1683 C CA . VAL A 1 238 ? -19.38402 -13.50901 5.65905 1.000 54.50193 238 VAL A CA 1
ATOM 1684 C C . VAL A 1 238 ? -20.14881 -12.28426 6.13775 1.000 70.25828 238 VAL A C 1
ATOM 1685 O O . VAL A 1 238 ? -20.05279 -11.90609 7.31268 1.000 77.43688 238 VAL A O 1
ATOM 1689 N N . GLU A 1 239 ? -20.91792 -11.67476 5.24358 1.000 69.23167 239 GLU A N 1
ATOM 1690 C CA . GLU A 1 239 ? -21.64585 -10.44881 5.53869 1.000 63.71494 239 GLU A CA 1
ATOM 1691 C C . GLU A 1 239 ? -23.14798 -10.69968 5.46855 1.000 75.93973 239 GLU A C 1
ATOM 1692 O O . GLU A 1 239 ? -23.60801 -11.79928 5.15184 1.000 85.05234 239 GLU A O 1
ATOM 1698 N N . ILE A 1 240 ? -23.91147 -9.64915 5.76523 1.000 83.23895 240 ILE A N 1
ATOM 1699 C CA . ILE A 1 240 ? -25.36793 -9.69790 5.72539 1.000 78.55304 240 ILE A CA 1
ATOM 1700 C C . ILE A 1 240 ? -25.83213 -9.32329 4.32475 1.000 87.64345 240 ILE A C 1
ATOM 1701 O O . ILE A 1 240 ? -25.04941 -8.81156 3.51599 1.000 83.11281 240 ILE A O 1
ATOM 1706 N N . LYS A 1 241 ? -27.10459 -9.56746 4.03040 1.000 88.63723 241 LYS A N 1
ATOM 1707 C CA . LYS A 1 241 ? -27.65756 -9.23902 2.72159 1.000 92.43009 241 LYS A CA 1
ATOM 1708 C C . LYS A 1 241 ? -28.50711 -7.97265 2.78680 1.000 89.79133 241 LYS A C 1
ATOM 1709 O O . LYS A 1 241 ? -28.02845 -6.87514 2.49577 1.000 68.64594 241 LYS A O 1
ATOM 1711 N N . GLU B 1 3 ? -7.23254 -17.12032 75.21283 1.000 81.75516 3 GLU B N 1
ATOM 1712 C CA . GLU B 1 3 ? -7.24107 -18.03936 74.08119 1.000 100.78309 3 GLU B CA 1
ATOM 1713 C C . GLU B 1 3 ? -6.80478 -17.31721 72.80640 1.000 94.81383 3 GLU B C 1
ATOM 1714 O O . GLU B 1 3 ? -5.71121 -16.75559 72.74865 1.000 94.61498 3 GLU B O 1
ATOM 1720 N N . VAL B 1 4 ? -7.66293 -17.32377 71.79133 1.000 81.06062 4 VAL B N 1
ATOM 1721 C CA . VAL B 1 4 ? -7.35043 -16.74839 70.48903 1.000 78.47402 4 VAL B CA 1
ATOM 1722 C C . VAL B 1 4 ? -7.95953 -15.35606 70.41833 1.000 84.90233 4 VAL B C 1
ATOM 1723 O O . VAL B 1 4 ? -9.17126 -15.18737 70.60171 1.000 106.43562 4 VAL B O 1
ATOM 1727 N N . GLN B 1 5 ? -7.11877 -14.35999 70.15069 1.000 79.70118 5 GLN B N 1
ATOM 1728 C CA . GLN B 1 5 ? -7.54348 -12.97539 70.00692 1.000 73.07413 5 GLN B CA 1
ATOM 1729 C C . GLN B 1 5 ? -7.07540 -12.44478 68.66103 1.000 69.56695 5 GLN B C 1
ATOM 1730 O O . GLN B 1 5 ? -5.89915 -12.58659 68.30579 1.000 67.98287 5 GLN B O 1
ATOM 1736 N N . LEU B 1 6 ? -8.00033 -11.84071 67.91889 1.000 59.49808 6 LEU B N 1
ATOM 1737 C CA . LEU B 1 6 ? -7.72660 -11.18081 66.64431 1.000 66.83968 6 LEU B CA 1
ATOM 1738 C C . LEU B 1 6 ? -8.23612 -9.74698 66.77178 1.000 77.94987 6 LEU B C 1
ATOM 1739 O O . LEU B 1 6 ? -9.40445 -9.46740 66.49083 1.000 76.92918 6 LEU B O 1
ATOM 1744 N N . LEU B 1 7 ? -7.35976 -8.83749 67.19474 1.000 59.62343 7 LEU B N 1
ATOM 1745 C CA . LEU B 1 7 ? -7.74946 -7.46163 67.47508 1.000 47.62525 7 LEU B CA 1
ATOM 1746 C C . LEU B 1 7 ? -7.57539 -6.62223 66.21559 1.000 64.08091 7 LEU B C 1
ATOM 1747 O O . LEU B 1 7 ? -6.45888 -6.47892 65.71161 1.000 63.15354 7 LEU B O 1
ATOM 1752 N N . GLU B 1 8 ? -8.66820 -6.05360 65.72137 1.000 66.80706 8 GLU B N 1
ATOM 1753 C CA . GLU B 1 8 ? -8.63746 -5.27030 64.49642 1.000 57.98145 8 GLU B CA 1
ATOM 1754 C C . GLU B 1 8 ? -8.63873 -3.77541 64.79575 1.000 62.97403 8 GLU B C 1
ATOM 1755 O O . GLU B 1 8 ? -9.16221 -3.32418 65.81795 1.000 65.38465 8 GLU B O 1
ATOM 1761 N N . SER B 1 9 ? -8.04533 -3.01116 63.88219 1.000 65.62774 9 SER B N 1
ATOM 1762 C CA . SER B 1 9 ? -8.00847 -1.55939 63.99247 1.000 57.47886 9 SER B CA 1
ATOM 1763 C C . SER B 1 9 ? -7.68379 -0.97934 62.62423 1.000 45.02753 9 SER B C 1
ATOM 1764 O O . SER B 1 9 ? -7.33610 -1.70070 61.68779 1.000 45.48548 9 SER B O 1
ATOM 1767 N N . GLY B 1 10 ? -7.79078 0.34300 62.52511 1.000 53.76111 10 GLY B N 1
ATOM 1768 C CA . GLY B 1 10 ? -7.44942 1.05979 61.31595 1.000 75.57857 10 GLY B CA 1
ATOM 1769 C C . GLY B 1 10 ? -8.62357 1.45975 60.45023 1.000 62.38223 10 GLY B C 1
ATOM 1770 O O . GLY B 1 10 ? -8.43563 2.23621 59.50466 1.000 57.75240 10 GLY B O 1
ATOM 1771 N N . GLY B 1 11 ? -9.82156 0.95768 60.73894 1.000 53.59371 11 GLY B N 1
ATOM 1772 C CA . GLY B 1 11 ? -10.99170 1.30727 59.96720 1.000 57.59040 11 GLY B CA 1
ATOM 1773 C C . GLY B 1 11 ? -11.57509 2.64766 60.36569 1.000 58.29592 11 GLY B C 1
ATOM 1774 O O . GLY B 1 11 ? -11.08065 3.35078 61.24663 1.000 64.63727 11 GLY B O 1
ATOM 1775 N N . GLY B 1 12 ? -12.65988 3.00416 59.68611 1.000 51.37689 12 GLY B N 1
ATOM 1776 C CA . GLY B 1 12 ? -13.36550 4.23226 59.98308 1.000 52.99929 12 GLY B CA 1
ATOM 1777 C C . GLY B 1 12 ? -14.23318 4.71628 58.84091 1.000 61.47689 12 GLY B C 1
ATOM 1778 O O . GLY B 1 12 ? -14.84978 3.91781 58.12743 1.000 59.50924 12 GLY B O 1
ATOM 1779 N N . LEU B 1 13 ? -14.28682 6.03180 58.66413 1.000 54.14497 13 LEU B N 1
ATOM 1780 C CA . LEU B 1 13 ? -15.08098 6.66563 57.62348 1.000 47.77584 13 LEU B CA 1
ATOM 1781 C C . LEU B 1 13 ? -14.15226 7.51875 56.77285 1.000 50.73846 13 LEU B C 1
ATOM 1782 O O . LEU B 1 13 ? -13.38400 8.32505 57.30749 1.000 60.37135 13 LEU B O 1
ATOM 1787 N N . VAL B 1 14 ? -14.20872 7.32867 55.45246 1.000 47.68831 14 VAL B N 1
ATOM 1788 C CA . VAL B 1 14 ? -13.34415 8.04097 54.52013 1.000 56.04065 14 VAL B CA 1
ATOM 1789 C C . VAL B 1 14 ? -14.13811 8.41724 53.27733 1.000 62.78396 14 VAL B C 1
ATOM 1790 O O . VAL B 1 14 ? -15.18312 7.83717 52.97550 1.000 71.02641 14 VAL B O 1
ATOM 1794 N N . GLN B 1 15 ? -13.62633 9.41321 52.56046 1.000 67.24602 15 GLN B N 1
ATOM 1795 C CA . GLN B 1 15 ? -14.21387 9.84366 51.30374 1.000 72.66756 15 GLN B CA 1
ATOM 1796 C C . GLN B 1 15 ? -13.81665 8.89594 50.17419 1.000 64.43843 15 GLN B C 1
ATOM 1797 O O . GLN B 1 15 ? -12.78881 8.21802 50.25436 1.000 69.85276 15 GLN B O 1
ATOM 1803 N N . PRO B 1 16 ? -14.62996 8.81404 49.11784 1.000 54.01963 16 PRO B N 1
ATOM 1804 C CA . PRO B 1 16 ? -14.27641 7.95731 47.97797 1.000 37.50894 16 PRO B CA 1
ATOM 1805 C C . PRO B 1 16 ? -12.93333 8.34621 47.37736 1.000 46.81491 16 PRO B C 1
ATOM 1806 O O . PRO B 1 16 ? -12.61464 9.52751 47.22696 1.000 60.13881 16 PRO B O 1
ATOM 1810 N N . GLY B 1 17 ? -12.13545 7.33057 47.05003 1.000 49.94620 17 GLY B N 1
ATOM 1811 C CA . GLY B 1 17 ? -10.79908 7.53447 46.53908 1.000 45.59989 17 GLY B CA 1
ATOM 1812 C C . GLY B 1 17 ? -9.71517 7.55133 47.59250 1.000 50.60805 17 GLY B C 1
ATOM 1813 O O . GLY B 1 17 ? -8.53036 7.48105 47.24201 1.000 52.47814 17 GLY B O 1
ATOM 1814 N N . GLY B 1 18 ? -10.08025 7.63693 48.86586 1.000 56.17752 18 GLY B N 1
ATOM 1815 C CA . GLY B 1 18 ? -9.11437 7.68519 49.93785 1.000 66.09110 18 GLY B CA 1
ATOM 1816 C C . GLY B 1 18 ? -8.48349 6.33194 50.20578 1.000 60.49438 18 GLY B C 1
ATOM 1817 O O . GLY B 1 18 ? -8.73793 5.33249 49.53290 1.000 60.98956 18 GLY B O 1
ATOM 1818 N N . SER B 1 19 ? -7.64346 6.30988 51.23588 1.000 59.87892 19 SER B N 1
ATOM 1819 C CA . SER B 1 19 ? -6.89912 5.11765 51.60247 1.000 60.50762 19 SER B CA 1
ATOM 1820 C C . SER B 1 19 ? -7.03600 4.85621 53.09546 1.000 56.12366 19 SER B C 1
ATOM 1821 O O . SER B 1 19 ? -7.32900 5.75557 53.88756 1.000 55.26747 19 SER B O 1
ATOM 1824 N N . LEU B 1 20 ? -6.81640 3.59663 53.46236 1.000 51.08435 20 LEU B N 1
ATOM 1825 C CA . LEU B 1 20 ? -6.88130 3.14283 54.84262 1.000 46.47027 20 LEU B CA 1
ATOM 1826 C C . LEU B 1 20 ? -5.88428 2.00994 55.01456 1.000 58.41681 20 LEU B C 1
ATOM 1827 O O . LEU B 1 20 ? -5.47247 1.37349 54.04370 1.000 67.15998 20 LEU B O 1
ATOM 1832 N N . ARG B 1 21 ? -5.47276 1.77411 56.25614 1.000 41.34718 21 ARG B N 1
ATOM 1833 C CA . ARG B 1 21 ? -4.62792 0.62617 56.56599 1.000 40.24083 21 ARG B CA 1
ATOM 1834 C C . ARG B 1 21 ? -5.24507 -0.11137 57.74237 1.000 48.45286 21 ARG B C 1
ATOM 1835 O O . ARG B 1 21 ? -5.30442 0.42451 58.85337 1.000 57.01621 21 ARG B O 1
ATOM 1843 N N . LEU B 1 22 ? -5.70556 -1.33321 57.49682 1.000 47.76605 22 LEU B N 1
ATOM 1844 C CA . LEU B 1 22 ? -6.28023 -2.16194 58.54136 1.000 40.65897 22 LEU B CA 1
ATOM 1845 C C . LEU B 1 22 ? -5.19604 -3.05061 59.12852 1.000 43.39904 22 LEU B C 1
ATOM 1846 O O . LEU B 1 22 ? -4.40583 -3.65011 58.39591 1.000 48.55104 22 LEU B O 1
ATOM 1851 N N . SER B 1 23 ? -5.16517 -3.13334 60.45397 1.000 46.88269 23 SER B N 1
ATOM 1852 C CA . SER B 1 23 ? -4.18183 -3.93561 61.16551 1.000 45.97812 23 SER B CA 1
ATOM 1853 C C . SER B 1 23 ? -4.91508 -4.89473 62.08506 1.000 53.80884 23 SER B C 1
ATOM 1854 O O . SER B 1 23 ? -5.75794 -4.47355 62.88290 1.000 70.43680 23 SER B O 1
ATOM 1857 N N . CYS B 1 24 ? -4.58461 -6.17619 61.98170 1.000 57.65830 24 CYS B N 1
ATOM 1858 C CA . CYS B 1 24 ? -5.18259 -7.21894 62.80280 1.000 53.20733 24 CYS B CA 1
ATOM 1859 C C . CYS B 1 24 ? -4.04982 -7.87793 63.57646 1.000 46.42207 24 CYS B C 1
ATOM 1860 O O . CYS B 1 24 ? -3.24805 -8.61864 63.00084 1.000 56.85582 24 CYS B O 1
ATOM 1863 N N . ALA B 1 25 ? -3.96729 -7.57891 64.86720 1.000 49.90067 25 ALA B N 1
ATOM 1864 C CA . ALA B 1 25 ? -2.94737 -8.14021 65.74119 1.000 62.12835 25 ALA B CA 1
ATOM 1865 C C . ALA B 1 25 ? -3.47092 -9.44786 66.31970 1.000 74.19143 25 ALA B C 1
ATOM 1866 O O . ALA B 1 25 ? -4.51275 -9.46697 66.98751 1.000 67.09087 25 ALA B O 1
ATOM 1868 N N . ALA B 1 26 ? -2.76849 -10.53771 66.03575 1.000 62.01000 26 ALA B N 1
ATOM 1869 C CA . ALA B 1 26 ? -3.17997 -11.86218 66.46499 1.000 54.07391 26 ALA B CA 1
ATOM 1870 C C . ALA B 1 26 ? -2.37931 -12.29929 67.68295 1.000 64.35538 26 ALA B C 1
ATOM 1871 O O . ALA B 1 26 ? -1.21687 -11.92396 67.85635 1.000 58.58952 26 ALA B O 1
ATOM 1873 N N . SER B 1 27 ? -3.01809 -13.10678 68.52422 1.000 70.95055 27 SER B N 1
ATOM 1874 C CA . SER B 1 27 ? -2.36534 -13.63372 69.71303 1.000 66.73693 27 SER B CA 1
ATOM 1875 C C . SER B 1 27 ? -3.10448 -14.88616 70.15608 1.000 66.82539 27 SER B C 1
ATOM 1876 O O . SER B 1 27 ? -4.32288 -14.98697 70.00464 1.000 71.19666 27 SER B O 1
ATOM 1879 N N . GLY B 1 28 ? -2.35292 -15.84365 70.69300 1.000 66.84396 28 GLY B N 1
ATOM 1880 C CA . GLY B 1 28 ? -2.92032 -17.09248 71.16075 1.000 82.41000 28 GLY B CA 1
ATOM 1881 C C . GLY B 1 28 ? -2.64344 -18.29091 70.28100 1.000 88.52855 28 GLY B C 1
ATOM 1882 O O . GLY B 1 28 ? -3.16139 -19.37734 70.56770 1.000 81.04663 28 GLY B O 1
ATOM 1883 N N . PHE B 1 29 ? -1.85887 -18.13422 69.21848 1.000 78.37733 29 PHE B N 1
ATOM 1884 C CA . PHE B 1 29 ? -1.48747 -19.25358 68.36442 1.000 68.48669 29 PHE B CA 1
ATOM 1885 C C . PHE B 1 29 ? -0.22123 -18.87617 67.61166 1.000 72.50874 29 PHE B C 1
ATOM 1886 O O . PHE B 1 29 ? 0.19126 -17.71407 67.59206 1.000 84.77714 29 PHE B O 1
ATOM 1894 N N . THR B 1 30 ? 0.39519 -19.87878 66.99437 1.000 72.48137 30 THR B N 1
ATOM 1895 C CA . THR B 1 30 ? 1.59894 -19.66116 66.19682 1.000 81.48307 30 THR B CA 1
ATOM 1896 C C . THR B 1 30 ? 1.19105 -18.95086 64.91339 1.000 79.16639 30 THR B C 1
ATOM 1897 O O . THR B 1 30 ? 0.75781 -19.58170 63.94753 1.000 82.05598 30 THR B O 1
ATOM 1901 N N . PHE B 1 31 ? 1.33112 -17.62355 64.90592 1.000 73.86443 31 PHE B N 1
ATOM 1902 C CA . PHE B 1 31 ? 0.84690 -16.82246 63.78606 1.000 71.04690 31 PHE B CA 1
ATOM 1903 C C . PHE B 1 31 ? 1.55344 -17.18608 62.48564 1.000 72.33900 31 PHE B C 1
ATOM 1904 O O . PHE B 1 31 ? 0.91820 -17.27276 61.42844 1.000 72.75031 31 PHE B O 1
ATOM 1912 N N . SER B 1 32 ? 2.86285 -17.41701 62.54380 1.000 68.96014 32 SER B N 1
ATOM 1913 C CA . SER B 1 32 ? 3.64486 -17.68259 61.34227 1.000 72.39920 32 SER B CA 1
ATOM 1914 C C . SER B 1 32 ? 3.37944 -19.05484 60.73333 1.000 72.73508 32 SER B C 1
ATOM 1915 O O . SER B 1 32 ? 3.95235 -19.35497 59.68012 1.000 83.50194 32 SER B O 1
ATOM 1918 N N . SER B 1 33 ? 2.53665 -19.89066 61.34177 1.000 71.27045 33 SER B N 1
ATOM 1919 C CA . SER B 1 33 ? 2.30079 -21.22869 60.81504 1.000 82.06295 33 SER B CA 1
ATOM 1920 C C . SER B 1 33 ? 1.02474 -21.35096 59.99385 1.000 84.67330 33 SER B C 1
ATOM 1921 O O . SER B 1 33 ? 0.88942 -22.31832 59.23649 1.000 81.49340 33 SER B O 1
ATOM 1924 N N . TYR B 1 34 ? 0.09147 -20.41446 60.12427 1.000 78.97222 34 TYR B N 1
ATOM 1925 C CA . TYR B 1 34 ? -1.16331 -20.45250 59.38956 1.000 71.48648 34 TYR B CA 1
ATOM 1926 C C . TYR B 1 34 ? -1.25356 -19.28088 58.42034 1.000 55.67866 34 TYR B C 1
ATOM 1927 O O . TYR B 1 34 ? -0.63585 -18.23261 58.62515 1.000 61.80042 34 TYR B O 1
ATOM 1936 N N . ALA B 1 35 ? -2.03191 -19.47191 57.35993 1.000 53.06154 35 ALA B N 1
ATOM 1937 C CA . ALA B 1 35 ? -2.35252 -18.38679 56.44928 1.000 47.26025 35 ALA B CA 1
ATOM 1938 C C . ALA B 1 35 ? -3.43710 -17.50105 57.05445 1.000 64.95744 35 ALA B C 1
ATOM 1939 O O . ALA B 1 35 ? -4.15834 -17.89716 57.97283 1.000 69.49566 35 ALA B O 1
ATOM 1941 N N . MET B 1 36 ? -3.53222 -16.27661 56.54331 1.000 70.62444 36 MET B N 1
ATOM 1942 C CA . MET B 1 36 ? -4.47743 -15.29642 57.05958 1.000 55.89647 36 MET B CA 1
ATOM 1943 C C . MET B 1 36 ? -5.27051 -14.69073 55.91105 1.000 59.91512 36 MET B C 1
ATOM 1944 O O . MET B 1 36 ? -4.78248 -14.59728 54.78520 1.000 49.94173 36 MET B O 1
ATOM 1949 N N . SER B 1 37 ? -6.52042 -14.32499 56.18542 1.000 58.53574 37 SER B N 1
ATOM 1950 C CA . SER B 1 37 ? -7.39733 -13.80883 55.14633 1.000 52.19596 37 SER B CA 1
ATOM 1951 C C . SER B 1 37 ? -8.15625 -12.59533 55.66255 1.000 58.28915 37 SER B C 1
ATOM 1952 O O . SER B 1 37 ? -8.33125 -12.40692 56.86694 1.000 53.71343 37 SER B O 1
ATOM 1955 N N . TRP B 1 38 ? -8.57930 -11.75761 54.72381 1.000 54.42200 38 TRP B N 1
ATOM 1956 C CA . TRP B 1 38 ? -9.50255 -10.66374 54.97732 1.000 48.48638 38 TRP B CA 1
ATOM 1957 C C . TRP B 1 38 ? -10.80258 -10.96257 54.24757 1.000 46.36212 38 TRP B C 1
ATOM 1958 O O . TRP B 1 38 ? -10.78684 -11.25464 53.04317 1.000 47.05932 38 TRP B O 1
ATOM 1969 N N . VAL B 1 39 ? -11.91528 -10.87408 54.97778 1.000 46.26568 39 VAL B N 1
ATOM 1970 C CA . VAL B 1 39 ? -13.25335 -11.13261 54.45789 1.000 50.92492 39 VAL B CA 1
ATOM 1971 C C . VAL B 1 39 ? -14.14996 -9.97123 54.86230 1.000 53.43582 39 VAL B C 1
ATOM 1972 O O . VAL B 1 39 ? -14.23233 -9.63111 56.04640 1.000 44.44260 39 VAL B O 1
ATOM 1976 N N . ARG B 1 40 ? -14.82484 -9.36728 53.89085 1.000 52.45203 40 ARG B N 1
ATOM 1977 C CA . ARG B 1 40 ? -15.68331 -8.22584 54.16236 1.000 47.77646 40 ARG B CA 1
ATOM 1978 C C . ARG B 1 40 ? -17.14851 -8.61043 54.01148 1.000 48.19720 40 ARG B C 1
ATOM 1979 O O . ARG B 1 40 ? -17.50018 -9.52292 53.25842 1.000 61.28911 40 ARG B O 1
ATOM 1987 N N . GLN B 1 41 ? -17.99667 -7.90404 54.75259 1.000 42.00901 41 GLN B N 1
ATOM 1988 C CA . GLN B 1 41 ? -19.44338 -8.08291 54.70496 1.000 44.89830 41 GLN B CA 1
ATOM 1989 C C . GLN B 1 41 ? -20.07255 -6.71141 54.51990 1.000 54.45032 41 GLN B C 1
ATOM 1990 O O . GLN B 1 41 ? -19.96467 -5.85517 55.40344 1.000 53.51654 41 GLN B O 1
ATOM 1996 N N . ALA B 1 42 ? -20.71615 -6.49912 53.37494 1.000 61.08112 42 ALA B N 1
ATOM 1997 C CA . ALA B 1 42 ? -21.38579 -5.23744 53.12614 1.000 56.15787 42 ALA B CA 1
ATOM 1998 C C . ALA B 1 42 ? -22.54707 -5.06941 54.10192 1.000 73.97994 42 ALA B C 1
ATOM 1999 O O . ALA B 1 42 ? -23.07663 -6.05404 54.62394 1.000 95.28220 42 ALA B O 1
ATOM 2001 N N . PRO B 1 43 ? -22.95096 -3.82924 54.37920 1.000 80.78601 43 PRO B N 1
ATOM 2002 C CA . PRO B 1 43 ? -24.06570 -3.61475 55.31441 1.000 72.20351 43 PRO B CA 1
ATOM 2003 C C . PRO B 1 43 ? -25.33262 -4.29244 54.81684 1.000 84.55080 43 PRO B C 1
ATOM 2004 O O . PRO B 1 43 ? -25.81006 -4.02745 53.71071 1.000 86.92102 43 PRO B O 1
ATOM 2008 N N . GLY B 1 44 ? -25.87211 -5.18224 55.64689 1.000 96.40764 44 GLY B N 1
ATOM 2009 C CA . GLY B 1 44 ? -27.07640 -5.90192 55.28887 1.000 100.16440 44 GLY B CA 1
ATOM 2010 C C . GLY B 1 44 ? -26.92233 -6.88092 54.14864 1.000 86.58280 44 GLY B C 1
ATOM 2011 O O . GLY B 1 44 ? -27.91886 -7.23570 53.51482 1.000 100.65949 44 GLY B O 1
ATOM 2012 N N . LYS B 1 45 ? -25.70339 -7.33618 53.86864 1.000 86.02310 45 LYS B N 1
ATOM 2013 C CA . LYS B 1 45 ? -25.44932 -8.29245 52.79958 1.000 94.53227 45 LYS B CA 1
ATOM 2014 C C . LYS B 1 45 ? -24.64164 -9.46323 53.34987 1.000 85.60059 45 LYS B C 1
ATOM 2015 O O . LYS B 1 45 ? -24.36285 -9.54644 54.54959 1.000 81.29042 45 LYS B O 1
ATOM 2021 N N . GLY B 1 46 ? -24.26548 -10.38058 52.45518 1.000 83.15882 46 GLY B N 1
ATOM 2022 C CA . GLY B 1 46 ? -23.51753 -11.55896 52.83679 1.000 81.80986 46 GLY B CA 1
ATOM 2023 C C . GLY B 1 46 ? -22.01609 -11.33006 52.87595 1.000 73.79035 46 GLY B C 1
ATOM 2024 O O . GLY B 1 46 ? -21.50118 -10.26769 52.52943 1.000 76.00640 46 GLY B O 1
ATOM 2025 N N . LEU B 1 47 ? -21.30803 -12.36970 53.31024 1.000 56.03076 47 LEU B N 1
ATOM 2026 C CA . LEU B 1 47 ? -19.85735 -12.32400 53.40999 1.000 51.68789 47 LEU B CA 1
ATOM 2027 C C . LEU B 1 47 ? -19.20907 -12.43776 52.03401 1.000 48.30121 47 LEU B C 1
ATOM 2028 O O . LEU B 1 47 ? -19.74908 -13.06226 51.11646 1.000 56.21229 47 LEU B O 1
ATOM 2033 N N . GLU B 1 48 ? -18.03506 -11.82270 51.89932 1.000 40.94091 48 GLU B N 1
ATOM 2034 C CA . GLU B 1 48 ? -17.29223 -11.82101 50.64548 1.000 48.44099 48 GLU B CA 1
ATOM 2035 C C . GLU B 1 48 ? -15.80240 -11.87220 50.94517 1.000 55.90468 48 GLU B C 1
ATOM 2036 O O . GLU B 1 48 ? -15.29164 -11.03844 51.69880 1.000 56.59583 48 GLU B O 1
ATOM 2042 N N . TRP B 1 49 ? -15.11161 -12.84684 50.35690 1.000 60.79830 49 TRP B N 1
ATOM 2043 C CA . TRP B 1 49 ? -13.67062 -12.96114 50.54235 1.000 51.96286 49 TRP B CA 1
ATOM 2044 C C . TRP B 1 49 ? -12.95550 -11.82673 49.82058 1.000 50.23284 49 TRP B C 1
ATOM 2045 O O . TRP B 1 49 ? -13.21228 -11.56641 48.64098 1.000 56.86982 49 TRP B O 1
ATOM 2056 N N . VAL B 1 50 ? -12.04946 -11.15607 50.53051 1.000 51.53439 50 VAL B N 1
ATOM 2057 C CA . VAL B 1 50 ? -11.33838 -10.00607 49.98233 1.000 49.88510 50 VAL B CA 1
ATOM 2058 C C . VAL B 1 50 ? -9.91808 -10.38979 49.59557 1.000 51.86047 50 VAL B C 1
ATOM 2059 O O . VAL B 1 50 ? -9.50701 -10.20151 48.44471 1.000 44.67057 50 VAL B O 1
ATOM 2063 N N . SER B 1 51 ? -9.15540 -10.92529 50.54667 1.000 50.61236 51 SER B N 1
ATOM 2064 C CA . SER B 1 51 ? -7.74789 -11.19311 50.27975 1.000 41.50466 51 SER B CA 1
ATOM 2065 C C . SER B 1 51 ? -7.25066 -12.31837 51.17504 1.000 50.82254 51 SER B C 1
ATOM 2066 O O . SER B 1 51 ? -7.90250 -12.70114 52.14491 1.000 53.19768 51 SER B O 1
ATOM 2069 N N . THR B 1 52 ? -6.07795 -12.84922 50.83064 1.000 59.71163 52 THR B N 1
ATOM 2070 C CA . THR B 1 52 ? -5.43479 -13.88807 51.62355 1.000 56.98075 52 THR B CA 1
ATOM 2071 C C . THR B 1 52 ? -3.92594 -13.81256 51.42461 1.000 57.70576 52 THR B C 1
ATOM 2072 O O . THR B 1 52 ? -3.44804 -13.55033 50.31868 1.000 47.74553 52 THR B O 1
ATOM 2076 N N . ILE B 1 53 ? -3.18531 -14.03649 52.50785 1.000 67.49544 53 ILE B N 1
ATOM 2077 C CA . ILE B 1 53 ? -1.73268 -14.11622 52.49181 1.000 59.99321 53 ILE B CA 1
ATOM 2078 C C . ILE B 1 53 ? -1.32280 -15.43132 53.14076 1.000 64.57809 53 ILE B C 1
ATOM 2079 O O . ILE B 1 53 ? -1.98185 -15.93137 54.06046 1.000 72.80505 53 ILE B O 1
ATOM 2084 N N . LEU B 1 54 ? -0.23092 -15.99700 52.63782 1.000 74.12171 54 LEU B N 1
ATOM 2085 C CA . LEU B 1 54 ? 0.27180 -17.28949 53.08132 1.000 70.21161 54 LEU B CA 1
ATOM 2086 C C . LEU B 1 54 ? 1.15962 -17.08703 54.30922 1.000 74.36139 54 LEU B C 1
ATOM 2087 O O . LEU B 1 54 ? 1.20639 -16.00433 54.89980 1.000 80.29261 54 LEU B O 1
ATOM 2092 N N . GLN B 1 55 ? 1.86987 -18.13885 54.71745 1.000 71.79978 55 GLN B N 1
ATOM 2093 C CA . GLN B 1 55 ? 2.54202 -18.12864 56.01308 1.000 78.48322 55 GLN B CA 1
ATOM 2094 C C . GLN B 1 55 ? 3.67855 -17.11235 56.04584 1.000 87.37001 55 GLN B C 1
ATOM 2095 O O . GLN B 1 55 ? 3.63057 -16.13197 56.79640 1.000 89.83664 55 GLN B O 1
ATOM 2101 N N . HIS B 1 56 ? 4.73094 -17.35760 55.27920 1.000 86.71875 56 HIS B N 1
ATOM 2102 C CA . HIS B 1 56 ? 5.89368 -16.48120 55.19748 1.000 103.60671 56 HIS B CA 1
ATOM 2103 C C . HIS B 1 56 ? 5.64430 -15.17053 54.45622 1.000 103.65677 56 HIS B C 1
ATOM 2104 O O . HIS B 1 56 ? 6.54874 -14.32921 54.39976 1.000 101.49000 56 HIS B O 1
ATOM 2111 N N . GLY B 1 57 ? 4.47619 -14.99459 53.84521 1.000 104.29320 57 GLY B N 1
ATOM 2112 C CA . GLY B 1 57 ? 4.21158 -13.79840 53.07414 1.000 74.27533 57 GLY B CA 1
ATOM 2113 C C . GLY B 1 57 ? 4.61416 -13.95271 51.63385 1.000 79.44914 57 GLY B C 1
ATOM 2114 O O . GLY B 1 57 ? 4.68302 -12.96001 50.90157 1.000 83.37530 57 GLY B O 1
ATOM 2115 N N . GLN B 1 58 ? 4.89173 -15.18910 51.22676 1.000 100.94932 58 GLN B N 1
ATOM 2116 C CA . GLN B 1 58 ? 5.33448 -15.50559 49.87673 1.000 96.64860 58 GLN B CA 1
ATOM 2117 C C . GLN B 1 58 ? 4.30245 -15.10359 48.82759 1.000 81.61745 58 GLN B C 1
ATOM 2118 O O . GLN B 1 58 ? 4.59810 -14.32997 47.90956 1.000 75.19495 58 GLN B O 1
ATOM 2124 N N . ARG B 1 59 ? 3.07842 -15.60913 48.95429 1.000 72.22032 59 ARG B N 1
ATOM 2125 C CA . ARG B 1 59 ? 2.04769 -15.42795 47.94244 1.000 76.27619 59 ARG B CA 1
ATOM 2126 C C . ARG B 1 59 ? 0.84473 -14.68965 48.50549 1.000 77.33915 59 ARG B C 1
ATOM 2127 O O . ARG B 1 59 ? 0.42844 -14.93098 49.64316 1.000 80.02361 59 ARG B O 1
ATOM 2135 N N . THR B 1 60 ? 0.30808 -13.77247 47.70733 1.000 66.74499 60 THR B N 1
ATOM 2136 C CA . THR B 1 60 ? -0.88175 -13.01584 48.05841 1.000 60.18632 60 THR B CA 1
ATOM 2137 C C . THR B 1 60 ? -1.95182 -13.29853 47.01332 1.000 56.39065 60 THR B C 1
ATOM 2138 O O . THR B 1 60 ? -1.64908 -13.43243 45.82331 1.000 65.27248 60 THR B O 1
ATOM 2142 N N . LEU B 1 61 ? -3.19978 -13.39700 47.45960 1.000 51.52157 61 LEU B N 1
ATOM 2143 C CA . LEU B 1 61 ? -4.33616 -13.60375 46.57606 1.000 53.54334 61 LEU B CA 1
ATOM 2144 C C . LEU B 1 61 ? -5.39831 -12.56207 46.88008 1.000 55.96061 61 LEU B C 1
ATOM 2145 O O . LEU B 1 61 ? -5.69281 -12.29040 48.04586 1.000 61.32971 61 LEU B O 1
ATOM 2150 N N . TYR B 1 62 ? -5.96214 -11.97077 45.83446 1.000 51.57524 62 TYR B N 1
ATOM 2151 C CA . TYR B 1 62 ? -6.97749 -10.94368 45.99237 1.000 56.76485 62 TYR B CA 1
ATOM 2152 C C . TYR B 1 62 ? -8.18567 -11.27209 45.13032 1.000 51.63038 62 TYR B C 1
ATOM 2153 O O . TYR B 1 62 ? -8.07538 -11.96294 44.11401 1.000 57.58220 62 TYR B O 1
ATOM 2162 N N . ALA B 1 63 ? -9.34202 -10.76449 45.54370 1.000 46.15704 63 ALA B N 1
ATOM 2163 C CA . ALA B 1 63 ? -10.50056 -10.80844 44.67195 1.000 46.92605 63 ALA B CA 1
ATOM 2164 C C . ALA B 1 63 ? -10.30318 -9.82223 43.52561 1.000 57.53747 63 ALA B C 1
ATOM 2165 O O . ALA B 1 63 ? -9.55871 -8.84437 43.63507 1.000 75.98581 63 ALA B O 1
ATOM 2167 N N . ASP B 1 64 ? -10.97774 -10.09078 42.40777 1.000 72.82566 64 ASP B N 1
ATOM 2168 C CA . ASP B 1 64 ? -10.77789 -9.25967 41.22545 1.000 79.72494 64 ASP B CA 1
ATOM 2169 C C . ASP B 1 64 ? -11.26191 -7.83303 41.45041 1.000 81.66945 64 ASP B C 1
ATOM 2170 O O . ASP B 1 64 ? -10.72871 -6.89697 40.84331 1.000 73.37866 64 ASP B O 1
ATOM 2175 N N . SER B 1 65 ? -12.25560 -7.64489 42.32140 1.000 80.10126 65 SER B N 1
ATOM 2176 C CA . SER B 1 65 ? -12.77930 -6.30962 42.57911 1.000 57.47994 65 SER B CA 1
ATOM 2177 C C . SER B 1 65 ? -11.81052 -5.44256 43.37190 1.000 56.85537 65 SER B C 1
ATOM 2178 O O . SER B 1 65 ? -11.88715 -4.21343 43.27898 1.000 81.71237 65 SER B O 1
ATOM 2181 N N . VAL B 1 66 ? -10.90323 -6.04171 44.14156 1.000 52.24947 66 VAL B N 1
ATOM 2182 C CA . VAL B 1 66 ? -9.96523 -5.28475 44.96068 1.000 55.88801 66 VAL B CA 1
ATOM 2183 C C . VAL B 1 66 ? -8.52859 -5.46722 44.49487 1.000 55.96979 66 VAL B C 1
ATOM 2184 O O . VAL B 1 66 ? -7.60081 -4.99874 45.16238 1.000 64.85636 66 VAL B O 1
ATOM 2188 N N . LYS B 1 67 ? -8.31679 -6.15157 43.37647 1.000 60.37017 67 LYS B N 1
ATOM 2189 C CA . LYS B 1 67 ? -6.96748 -6.34351 42.86756 1.000 60.75607 67 LYS B CA 1
ATOM 2190 C C . LYS B 1 67 ? -6.43223 -5.03063 42.30769 1.000 51.87289 67 LYS B C 1
ATOM 2191 O O . LYS B 1 67 ? -7.15083 -4.28442 41.63699 1.000 58.69377 67 LYS B O 1
ATOM 2197 N N . GLY B 1 68 ? -5.16817 -4.73598 42.60722 1.000 48.20334 68 GLY B N 1
ATOM 2198 C CA . GLY B 1 68 ? -4.54041 -3.50176 42.19485 1.000 52.24054 68 GLY B CA 1
ATOM 2199 C C . GLY B 1 68 ? -4.75598 -2.34337 43.14774 1.000 65.12808 68 GLY B C 1
ATOM 2200 O O . GLY B 1 68 ? -3.93634 -1.41925 43.18349 1.000 64.02752 68 GLY B O 1
ATOM 2201 N N . ARG B 1 69 ? -5.84611 -2.36637 43.91254 1.000 69.68200 69 ARG B N 1
ATOM 2202 C CA . ARG B 1 69 ? -6.14574 -1.33061 44.89234 1.000 52.44633 69 ARG B CA 1
ATOM 2203 C C . ARG B 1 69 ? -5.73517 -1.72299 46.30398 1.000 52.66025 69 ARG B C 1
ATOM 2204 O O . ARG B 1 69 ? -5.30828 -0.86567 47.08261 1.000 62.39325 69 ARG B O 1
ATOM 2212 N N . PHE B 1 70 ? -5.85573 -2.99986 46.65016 1.000 52.26489 70 PHE B N 1
ATOM 2213 C CA . PHE B 1 70 ? -5.52553 -3.49080 47.97859 1.000 50.36451 70 PHE B CA 1
ATOM 2214 C C . PHE B 1 70 ? -4.18394 -4.21132 47.96358 1.000 53.14803 70 PHE B C 1
ATOM 2215 O O . PHE B 1 70 ? -3.77821 -4.79395 46.95495 1.000 65.34744 70 PHE B O 1
ATOM 2223 N N . THR B 1 71 ? -3.49582 -4.15693 49.10006 1.000 49.68498 71 THR B N 1
ATOM 2224 C CA . THR B 1 71 ? -2.20628 -4.82232 49.27204 1.000 58.53873 71 THR B CA 1
ATOM 2225 C C . THR B 1 71 ? -2.18895 -5.45440 50.65695 1.000 54.11457 71 THR B C 1
ATOM 2226 O O . THR B 1 71 ? -2.23686 -4.74341 51.66409 1.000 53.24167 71 THR B O 1
ATOM 2230 N N . ILE B 1 72 ? -2.13866 -6.77887 50.71368 1.000 50.67230 72 ILE B N 1
ATOM 2231 C CA . ILE B 1 72 ? -2.11712 -7.49115 51.98454 1.000 51.62919 72 ILE B CA 1
ATOM 2232 C C . ILE B 1 72 ? -0.66882 -7.79498 52.34132 1.000 54.27242 72 ILE B C 1
ATOM 2233 O O . ILE B 1 72 ? 0.17729 -8.02331 51.46840 1.000 57.47427 72 ILE B O 1
ATOM 2238 N N . SER B 1 73 ? -0.37177 -7.77589 53.63849 1.000 55.66072 73 SER B N 1
ATOM 2239 C CA . SER B 1 73 ? 0.97686 -8.03911 54.11874 1.000 61.83941 73 SER B CA 1
ATOM 2240 C C . SER B 1 73 ? 0.89055 -8.57932 55.53707 1.000 60.99792 73 SER B C 1
ATOM 2241 O O . SER B 1 73 ? -0.15620 -8.51649 56.18243 1.000 57.87786 73 SER B O 1
ATOM 2244 N N . ARG B 1 74 ? 2.00516 -9.11922 56.02244 1.000 57.01309 74 ARG B N 1
ATOM 2245 C CA . ARG B 1 74 ? 2.05086 -9.64150 57.37860 1.000 57.61611 74 ARG B CA 1
ATOM 2246 C C . ARG B 1 74 ? 3.41846 -9.38104 57.99001 1.000 56.82200 74 ARG B C 1
ATOM 2247 O O . ARG B 1 74 ? 4.43742 -9.35804 57.29503 1.000 68.43598 74 ARG B O 1
ATOM 2255 N N . ASP B 1 75 ? 3.42130 -9.18441 59.30488 1.000 52.84128 75 ASP B N 1
ATOM 2256 C CA . ASP B 1 75 ? 4.62859 -8.99707 60.10244 1.000 61.13739 75 ASP B CA 1
ATOM 2257 C C . ASP B 1 75 ? 4.61940 -10.09156 61.16440 1.000 76.55605 75 ASP B C 1
ATOM 2258 O O . ASP B 1 75 ? 3.92562 -9.97510 62.18242 1.000 84.00172 75 ASP B O 1
ATOM 2263 N N . ASN B 1 76 ? 5.36660 -11.16803 60.90225 1.000 75.56188 76 ASN B N 1
ATOM 2264 C CA . ASN B 1 76 ? 5.42760 -12.29311 61.82713 1.000 63.55916 76 ASN B CA 1
ATOM 2265 C C . ASN B 1 76 ? 6.19660 -11.96020 63.09720 1.000 77.45176 76 ASN B C 1
ATOM 2266 O O . ASN B 1 76 ? 6.01021 -12.63880 64.11258 1.000 82.93269 76 ASN B O 1
ATOM 2271 N N . SER B 1 77 ? 7.05958 -10.94181 63.06589 1.000 76.77283 77 SER B N 1
ATOM 2272 C CA . SER B 1 77 ? 7.75916 -10.54875 64.28317 1.000 73.06914 77 SER B CA 1
ATOM 2273 C C . SER B 1 77 ? 6.80525 -9.91480 65.28570 1.000 81.86821 77 SER B C 1
ATOM 2274 O O . SER B 1 77 ? 6.97603 -10.08721 66.49800 1.000 86.17509 77 SER B O 1
ATOM 2277 N N . LYS B 1 78 ? 5.80690 -9.17792 64.80347 1.000 78.70505 78 LYS B N 1
ATOM 2278 C CA . LYS B 1 78 ? 4.77851 -8.59194 65.65054 1.000 79.27110 78 LYS B CA 1
ATOM 2279 C C . LYS B 1 78 ? 3.47973 -9.38871 65.63659 1.000 74.04964 78 LYS B C 1
ATOM 2280 O O . LYS B 1 78 ? 2.55169 -9.04370 66.37539 1.000 73.74575 78 LYS B O 1
ATOM 2286 N N . ASN B 1 79 ? 3.39549 -10.44003 64.81526 1.000 80.25927 79 ASN B N 1
ATOM 2287 C CA . ASN B 1 79 ? 2.18641 -11.25648 64.67299 1.000 78.70194 79 ASN B CA 1
ATOM 2288 C C . ASN B 1 79 ? 0.98558 -10.41341 64.24592 1.000 70.02880 79 ASN B C 1
ATOM 2289 O O . ASN B 1 79 ? -0.08979 -10.47476 64.84588 1.000 67.45672 79 ASN B O 1
ATOM 2294 N N . THR B 1 80 ? 1.17073 -9.62127 63.19074 1.000 64.59795 80 THR B N 1
ATOM 2295 C CA . THR B 1 80 ? 0.12977 -8.70816 62.73702 1.000 63.44137 80 THR B CA 1
ATOM 2296 C C . THR B 1 80 ? -0.10757 -8.88065 61.24317 1.000 62.59509 80 THR B C 1
ATOM 2297 O O . THR B 1 80 ? 0.82333 -9.15760 60.48496 1.000 58.49273 80 THR B O 1
ATOM 2301 N N . LEU B 1 81 ? -1.36517 -8.74366 60.82993 1.000 59.56671 81 LEU B N 1
ATOM 2302 C CA . LEU B 1 81 ? -1.76486 -8.84800 59.43166 1.000 57.58723 81 LEU B CA 1
ATOM 2303 C C . LEU B 1 81 ? -2.31406 -7.49979 58.98286 1.000 60.74181 81 LEU B C 1
ATOM 2304 O O . LEU B 1 81 ? -3.27968 -6.99744 59.56529 1.000 63.41514 81 LEU B O 1
ATOM 2309 N N . TYR B 1 82 ? -1.70544 -6.91712 57.95367 1.000 57.07366 82 TYR B N 1
ATOM 2310 C CA . TYR B 1 82 ? -2.08020 -5.60356 57.45644 1.000 51.97184 82 TYR B CA 1
ATOM 2311 C C . TYR B 1 82 ? -2.76199 -5.71537 56.09914 1.000 57.90670 82 TYR B C 1
ATOM 2312 O O . TYR B 1 82 ? -2.45797 -6.60516 55.29888 1.000 60.52846 82 TYR B O 1
ATOM 2321 N N . LEU B 1 83 ? -3.67152 -4.77776 55.84484 1.000 48.92451 83 LEU B N 1
ATOM 2322 C CA . LEU B 1 83 ? -4.35246 -4.65611 54.55799 1.000 47.26266 83 LEU B CA 1
ATOM 2323 C C . LEU B 1 83 ? -4.42307 -3.17728 54.20569 1.000 49.91234 83 LEU B C 1
ATOM 2324 O O . LEU B 1 83 ? -5.12933 -2.41257 54.86969 1.000 50.70229 83 LEU B O 1
ATOM 2329 N N . GLN B 1 84 ? -3.67471 -2.77468 53.18255 1.000 46.23274 84 GLN B N 1
ATOM 2330 C CA . GLN B 1 84 ? -3.65122 -1.39638 52.71490 1.000 41.29113 84 GLN B CA 1
ATOM 2331 C C . GLN B 1 84 ? -4.67779 -1.24465 51.59978 1.000 53.18156 84 GLN B C 1
ATOM 2332 O O . GLN B 1 84 ? -4.55916 -1.88767 50.55150 1.000 64.41518 84 GLN B O 1
ATOM 2338 N N . MET B 1 85 ? -5.68651 -0.41094 51.83374 1.000 45.38787 85 MET B N 1
ATOM 2339 C CA . MET B 1 85 ? -6.78020 -0.17929 50.90079 1.000 49.18761 85 MET B CA 1
ATOM 2340 C C . MET B 1 85 ? -6.60337 1.18335 50.24302 1.000 59.86905 85 MET B C 1
ATOM 2341 O O . MET B 1 85 ? -6.52499 2.20350 50.93579 1.000 73.72750 85 MET B O 1
ATOM 2346 N N . ASN B 1 86 ? -6.54572 1.19819 48.91279 1.000 54.48711 86 ASN B N 1
ATOM 2347 C CA . ASN B 1 86 ? -6.37130 2.42235 48.14527 1.000 48.69495 86 ASN B CA 1
ATOM 2348 C C . ASN B 1 86 ? -7.49616 2.54706 47.12735 1.000 48.22090 86 ASN B C 1
ATOM 2349 O O . ASN B 1 86 ? -8.09877 1.55343 46.71439 1.000 57.22144 86 ASN B O 1
ATOM 2354 N N . SER B 1 87 ? -7.76735 3.78880 46.72502 1.000 52.32481 87 SER B N 1
ATOM 2355 C CA . SER B 1 87 ? -8.83918 4.10448 45.77887 1.000 57.72389 87 SER B CA 1
ATOM 2356 C C . SER B 1 87 ? -10.16392 3.49552 46.22934 1.000 54.09380 87 SER B C 1
ATOM 2357 O O . SER B 1 87 ? -10.86879 2.83656 45.46217 1.000 66.53187 87 SER B O 1
ATOM 2360 N N . LEU B 1 88 ? -10.49832 3.72365 47.49757 1.000 49.94093 88 LEU B N 1
ATOM 2361 C CA . LEU B 1 88 ? -11.68421 3.11114 48.07913 1.000 45.30605 88 LEU B CA 1
ATOM 2362 C C . LEU B 1 88 ? -12.94441 3.59476 47.37614 1.000 53.22778 88 LEU B C 1
ATOM 2363 O O . LEU B 1 88 ? -13.17632 4.79927 47.24242 1.000 62.58860 88 LEU B O 1
ATOM 2368 N N . ARG B 1 89 ? -13.75572 2.64482 46.92845 1.000 56.93339 89 ARG B N 1
ATOM 2369 C CA . ARG B 1 89 ? -15.02336 2.91752 46.27213 1.000 49.94961 89 ARG B CA 1
ATOM 2370 C C . ARG B 1 89 ? -16.17231 2.77600 47.26240 1.000 60.34351 89 ARG B C 1
ATOM 2371 O O . ARG B 1 89 ? -16.00173 2.32264 48.39648 1.000 59.76308 89 ARG B O 1
ATOM 2379 N N . ALA B 1 90 ? -17.36295 3.18035 46.81415 1.000 61.70123 90 ALA B N 1
ATOM 2380 C CA . ALA B 1 90 ? -18.55497 2.98687 47.63085 1.000 58.99126 90 ALA B CA 1
ATOM 2381 C C . ALA B 1 90 ? -18.84856 1.50691 47.82516 1.000 63.49444 90 ALA B C 1
ATOM 2382 O O . ALA B 1 90 ? -19.41934 1.11428 48.84914 1.000 74.40447 90 ALA B O 1
ATOM 2384 N N . GLU B 1 91 ? -18.47098 0.67384 46.85162 1.000 61.92380 91 GLU B N 1
ATOM 2385 C CA . GLU B 1 91 ? -18.67604 -0.76309 46.98234 1.000 68.40608 91 GLU B CA 1
ATOM 2386 C C . GLU B 1 91 ? -17.80285 -1.35080 48.08119 1.000 69.33112 91 GLU B C 1
ATOM 2387 O O . GLU B 1 91 ? -18.15894 -2.37459 48.67527 1.000 78.12640 91 GLU B O 1
ATOM 2393 N N . ASP B 1 92 ? -16.66488 -0.71990 48.36862 1.000 59.88822 92 ASP B N 1
ATOM 2394 C CA . ASP B 1 92 ? -15.78298 -1.21338 49.41548 1.000 56.05356 92 ASP B CA 1
ATOM 2395 C C . ASP B 1 92 ? -16.33140 -0.96552 50.81356 1.000 56.31052 92 ASP B C 1
ATOM 2396 O O . ASP B 1 92 ? -15.75825 -1.48051 51.77941 1.000 60.27773 92 ASP B O 1
ATOM 2401 N N . THR B 1 93 ? -17.40968 -0.19365 50.94916 1.000 54.76730 93 THR B N 1
ATOM 2402 C CA . THR B 1 93 ? -17.99136 0.05656 52.26280 1.000 62.57597 93 THR B CA 1
ATOM 2403 C C . THR B 1 93 ? -18.52914 -1.24526 52.84482 1.000 63.29679 93 THR B C 1
ATOM 2404 O O . THR B 1 93 ? -19.44079 -1.85768 52.27633 1.000 58.67056 93 THR B O 1
ATOM 2408 N N . ALA B 1 94 ? -17.98361 -1.64795 53.99497 1.000 47.55332 94 ALA B N 1
ATOM 2409 C CA . ALA B 1 94 ? -18.32994 -2.92421 54.60868 1.000 44.12524 94 ALA B CA 1
ATOM 2410 C C . ALA B 1 94 ? -17.67932 -3.07749 55.97716 1.000 45.16274 94 ALA B C 1
ATOM 2411 O O . ALA B 1 94 ? -16.88708 -2.22877 56.39508 1.000 57.24088 94 ALA B O 1
ATOM 2413 N N . VAL B 1 95 ? -17.98453 -4.16754 56.67219 1.000 46.41579 95 VAL B N 1
ATOM 2414 C CA . VAL B 1 95 ? -17.27700 -4.54702 57.88796 1.000 44.57239 95 VAL B CA 1
ATOM 2415 C C . VAL B 1 95 ? -16.22395 -5.57156 57.49552 1.000 50.40446 95 VAL B C 1
ATOM 2416 O O . VAL B 1 95 ? -16.54342 -6.59457 56.87843 1.000 54.08371 95 VAL B O 1
ATOM 2420 N N . TYR B 1 96 ? -14.96968 -5.29339 57.83091 1.000 50.20356 96 TYR B N 1
ATOM 2421 C CA . TYR B 1 96 ? -13.84514 -6.12060 57.41927 1.000 49.56947 96 TYR B CA 1
ATOM 2422 C C . TYR B 1 96 ? -13.38920 -6.96601 58.60055 1.000 49.85070 96 TYR B C 1
ATOM 2423 O O . TYR B 1 96 ? -13.08883 -6.42972 59.67276 1.000 50.30207 96 TYR B O 1
ATOM 2432 N N . TYR B 1 97 ? -13.38853 -8.28428 58.41430 1.000 44.83426 97 TYR B N 1
ATOM 2433 C CA . TYR B 1 97 ? -12.93634 -9.24515 59.40500 1.000 46.10068 97 TYR B CA 1
ATOM 2434 C C . TYR B 1 97 ? -11.60691 -9.83631 58.95906 1.000 51.29581 97 TYR B C 1
ATOM 2435 O O . TYR B 1 97 ? -11.41250 -10.12276 57.77097 1.000 47.30322 97 TYR B O 1
ATOM 2444 N N . CYS B 1 98 ? -10.69609 -10.02621 59.90923 1.000 53.93140 98 CYS B N 1
ATOM 2445 C CA . CYS B 1 98 ? -9.50027 -10.82100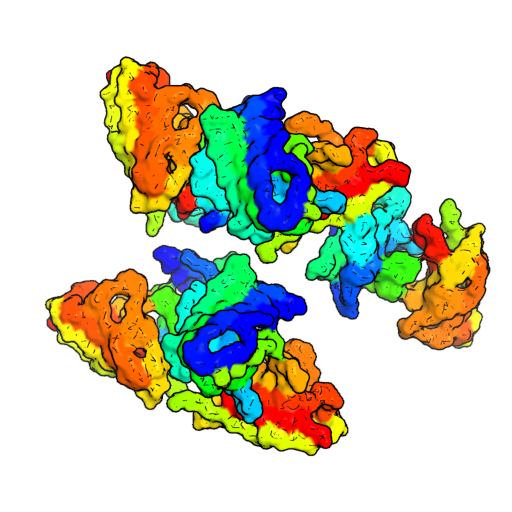 59.67346 1.000 52.37758 98 CYS B CA 1
ATOM 2446 C C . CYS B 1 98 ? -9.78139 -12.22756 60.17911 1.000 68.55688 98 CYS B C 1
ATOM 2447 O O . CYS B 1 98 ? -10.22286 -12.40790 61.31908 1.000 67.77890 98 CYS B O 1
ATOM 2450 N N . ALA B 1 99 ? -9.54364 -13.21458 59.32578 1.000 75.28130 99 ALA B N 1
ATOM 2451 C CA . ALA B 1 99 ? -9.86495 -14.59930 59.61535 1.000 56.29271 99 ALA B CA 1
ATOM 2452 C C . ALA B 1 99 ? -8.61561 -15.45855 59.49781 1.000 61.89169 99 ALA B C 1
ATOM 2453 O O . ALA B 1 99 ? -7.72725 -15.19709 58.67940 1.000 56.45574 99 ALA B O 1
ATOM 2455 N N . LYS B 1 100 ? -8.56051 -16.48756 60.33186 1.000 64.01639 100 LYS B N 1
ATOM 2456 C CA . LYS B 1 100 ? -7.46280 -17.43511 60.30493 1.000 49.50170 100 LYS B CA 1
ATOM 2457 C C . LYS B 1 100 ? -7.66361 -18.43161 59.16973 1.000 51.98375 100 LYS B C 1
ATOM 2458 O O . LYS B 1 100 ? -8.79353 -18.71513 58.75873 1.000 51.23336 100 LYS B O 1
ATOM 2464 N N . ASN B 1 101 ? -6.54224 -18.91806 58.63033 1.000 54.95836 101 ASN B N 1
ATOM 2465 C CA . ASN B 1 101 ? -6.51324 -19.89874 57.54823 1.000 53.67219 101 ASN B CA 1
ATOM 2466 C C . ASN B 1 101 ? -6.99969 -19.27648 56.24370 1.000 51.85158 101 ASN B C 1
ATOM 2467 O O . ASN B 1 101 ? -7.43249 -18.11918 56.22355 1.000 50.39316 101 ASN B O 1
ATOM 2472 N N . ARG B 1 102 ? -6.94069 -20.04119 55.15266 1.000 70.19085 102 ARG B N 1
ATOM 2473 C CA . ARG B 1 102 ? -7.28369 -19.54320 53.82734 1.000 63.81711 102 ARG B CA 1
ATOM 2474 C C . ARG B 1 102 ? -8.59972 -20.08127 53.28863 1.000 60.09671 102 ARG B C 1
ATOM 2475 O O . ARG B 1 102 ? -9.30234 -19.35669 52.58210 1.000 61.27304 102 ARG B O 1
ATOM 2483 N N . ALA B 1 103 ? -8.94688 -21.32418 53.59741 1.000 63.21921 103 ALA B N 1
ATOM 2484 C CA . ALA B 1 103 ? -10.17065 -21.95132 53.11589 1.000 59.38723 103 ALA B CA 1
ATOM 2485 C C . ALA B 1 103 ? -11.20601 -22.16134 54.20827 1.000 57.53091 103 ALA B C 1
ATOM 2486 O O . ALA B 1 103 ? -12.39826 -21.94458 53.97426 1.000 70.98445 103 ALA B O 1
ATOM 2488 N N . VAL B 1 104 ? -10.78195 -22.55152 55.40708 1.000 45.14000 104 VAL B N 1
ATOM 2489 C CA . VAL B 1 104 ? -11.68233 -22.81657 56.52260 1.000 45.83021 104 VAL B CA 1
ATOM 2490 C C . VAL B 1 104 ? -11.35262 -21.80894 57.61418 1.000 51.43667 104 VAL B C 1
ATOM 2491 O O . VAL B 1 104 ? -10.39499 -21.98873 58.37550 1.000 51.47411 104 VAL B O 1
ATOM 2495 N N . PHE B 1 105 ? -12.17494 -20.76865 57.72354 1.000 49.45330 105 PHE B N 1
ATOM 2496 C CA . PHE B 1 105 ? -11.93577 -19.67466 58.66117 1.000 49.15496 105 PHE B CA 1
ATOM 2497 C C . PHE B 1 105 ? -12.50563 -20.06262 60.01910 1.000 53.65423 105 PHE B C 1
ATOM 2498 O O . PHE B 1 105 ? -13.68574 -19.86182 60.30873 1.000 65.06795 105 PHE B O 1
ATOM 2506 N N . ASP B 1 106 ? -11.64763 -20.63173 60.86574 1.000 48.81382 106 ASP B N 1
ATOM 2507 C CA . ASP B 1 106 ? -12.09688 -21.11387 62.16606 1.000 60.50050 106 ASP B CA 1
ATOM 2508 C C . ASP B 1 106 ? -12.27043 -19.97323 63.16166 1.000 63.39685 106 ASP B C 1
ATOM 2509 O O . ASP B 1 106 ? -13.25295 -19.94556 63.91155 1.000 82.55691 106 ASP B O 1
ATOM 2514 N N . TYR B 1 107 ? -11.34167 -19.02016 63.17458 1.000 59.44797 107 TYR B N 1
ATOM 2515 C CA . TYR B 1 107 ? -11.38258 -17.89156 64.09439 1.000 73.52815 107 TYR B CA 1
ATOM 2516 C C . TYR B 1 107 ? -11.40870 -16.59270 63.30533 1.000 70.06781 107 TYR B C 1
ATOM 2517 O O . TYR B 1 107 ? -10.61252 -16.40524 62.37909 1.000 70.05035 107 TYR B O 1
ATOM 2526 N N . TRP B 1 108 ? -12.32080 -15.70179 63.67905 1.000 67.73906 108 TRP B N 1
ATOM 2527 C CA . TRP B 1 108 ? -12.50099 -14.42412 63.01242 1.000 61.70208 108 TRP B CA 1
ATOM 2528 C C . TRP B 1 108 ? -12.24085 -13.29302 63.99293 1.000 60.10680 108 TRP B C 1
ATOM 2529 O O . TRP B 1 108 ? -12.41650 -13.44657 65.20543 1.000 57.97857 108 TRP B O 1
ATOM 2540 N N . GLY B 1 109 ? -11.82637 -12.15236 63.45918 1.000 59.45864 109 GLY B N 1
ATOM 2541 C CA . GLY B 1 109 ? -11.81598 -10.95333 64.25646 1.000 61.91603 109 GLY B CA 1
ATOM 2542 C C . GLY B 1 109 ? -13.20565 -10.36206 64.33099 1.000 79.57678 109 GLY B C 1
ATOM 2543 O O . GLY B 1 109 ? -14.08531 -10.68922 63.53495 1.000 73.91762 109 GLY B O 1
ATOM 2544 N N . GLN B 1 110 ? -13.42101 -9.49169 65.31538 1.000 83.05329 110 GLN B N 1
ATOM 2545 C CA . GLN B 1 110 ? -14.75423 -8.92293 65.45733 1.000 71.96388 110 GLN B CA 1
ATOM 2546 C C . GLN B 1 110 ? -15.11152 -7.96878 64.32570 1.000 74.06142 110 GLN B C 1
ATOM 2547 O O . GLN B 1 110 ? -16.29285 -7.64119 64.16811 1.000 72.92978 110 GLN B O 1
ATOM 2553 N N . GLY B 1 111 ? -14.13958 -7.53067 63.53945 1.000 71.56966 111 GLY B N 1
ATOM 2554 C CA . GLY B 1 111 ? -14.45606 -6.69071 62.39728 1.000 66.44190 111 GLY B CA 1
ATOM 2555 C C . GLY B 1 111 ? -14.33278 -5.21123 62.69625 1.000 75.41843 111 GLY B C 1
ATOM 2556 O O . GLY B 1 111 ? -14.58337 -4.73907 63.80614 1.000 75.58693 111 GLY B O 1
ATOM 2557 N N . THR B 1 112 ? -13.92296 -4.46542 61.67376 1.000 72.38375 112 THR B N 1
ATOM 2558 C CA . THR B 1 112 ? -13.83452 -3.01481 61.73929 1.000 68.81175 112 THR B CA 1
ATOM 2559 C C . THR B 1 112 ? -14.60801 -2.42832 60.56738 1.000 62.93882 112 THR B C 1
ATOM 2560 O O . THR B 1 112 ? -14.53120 -2.93587 59.44453 1.000 52.61514 112 THR B O 1
ATOM 2564 N N . LEU B 1 113 ? -15.38037 -1.38086 60.84148 1.000 64.33049 113 LEU B N 1
ATOM 2565 C CA . LEU B 1 113 ? -16.25854 -0.80209 59.83417 1.000 58.71307 113 LEU B CA 1
ATOM 2566 C C . LEU B 1 113 ? -15.49660 0.18575 58.96292 1.000 54.99009 113 LEU B C 1
ATOM 2567 O O . LEU B 1 113 ? -14.74943 1.02643 59.47114 1.000 65.14830 113 LEU B O 1
ATOM 2572 N N . VAL B 1 114 ? -15.69398 0.08917 57.65043 1.000 42.93813 114 VAL B N 1
ATOM 2573 C CA . VAL B 1 114 ? -15.11594 1.01578 56.68827 1.000 41.54537 114 VAL B CA 1
ATOM 2574 C C . VAL B 1 114 ? -16.25974 1.56793 55.85408 1.000 50.71928 114 VAL B C 1
ATOM 2575 O O . VAL B 1 114 ? -16.92506 0.81593 55.13090 1.000 54.86372 114 VAL B O 1
ATOM 2579 N N . THR B 1 115 ? -16.49350 2.87054 55.96073 1.000 62.26838 115 THR B N 1
ATOM 2580 C CA . THR B 1 115 ? -17.56642 3.54020 55.24006 1.000 55.85403 115 THR B CA 1
ATOM 2581 C C . THR B 1 115 ? -16.97181 4.51723 54.23672 1.000 60.23811 115 THR B C 1
ATOM 2582 O O . THR B 1 115 ? -16.05530 5.27594 54.56947 1.000 68.89685 115 THR B O 1
ATOM 2586 N N . VAL B 1 116 ? -17.45353 4.45147 52.99984 1.000 57.34525 116 VAL B N 1
ATOM 2587 C CA . VAL B 1 116 ? -16.99822 5.31252 51.91576 1.000 52.80279 116 VAL B CA 1
ATOM 2588 C C . VAL B 1 116 ? -18.20529 6.10111 51.42870 1.000 72.51415 116 VAL B C 1
ATOM 2589 O O . VAL B 1 116 ? -19.15073 5.52237 50.87681 1.000 76.54485 116 VAL B O 1
ATOM 2593 N N . SER B 1 117 ? -18.18087 7.41549 51.63116 1.000 72.95324 117 SER B N 1
ATOM 2594 C CA . SER B 1 117 ? -19.28115 8.26770 51.20229 1.000 85.06916 117 SER B CA 1
ATOM 2595 C C . SER B 1 117 ? -18.78192 9.70201 51.11023 1.000 97.70015 117 SER B C 1
ATOM 2596 O O . SER B 1 117 ? -17.69550 10.03692 51.58854 1.000 82.02416 117 SER B O 1
ATOM 2599 N N . SER B 1 118 ? -19.59790 10.54676 50.48736 1.000 118.39572 118 SER B N 1
ATOM 2600 C CA . SER B 1 118 ? -19.26297 11.95425 50.30746 1.000 117.73806 118 SER B CA 1
ATOM 2601 C C . SER B 1 118 ? -20.42828 12.85302 50.71152 1.000 117.18242 118 SER B C 1
ATOM 2602 O O . SER B 1 118 ? -20.83790 12.87279 51.87268 1.000 109.15401 118 SER B O 1
ATOM 2605 N N . THR B 1 134 ? -16.21712 -17.90542 35.18545 1.000 103.79626 134 THR B N 1
ATOM 2606 C CA . THR B 1 134 ? -16.56616 -17.10855 36.35529 1.000 126.68206 134 THR B CA 1
ATOM 2607 C C . THR B 1 134 ? -16.42957 -17.94482 37.62719 1.000 120.27458 134 THR B C 1
ATOM 2608 O O . THR B 1 134 ? -16.05298 -19.11576 37.57105 1.000 95.83997 134 THR B O 1
ATOM 2612 N N . ASP B 1 135 ? -16.73346 -17.33913 38.77198 1.000 123.06811 135 ASP B N 1
ATOM 2613 C CA . ASP B 1 135 ? -16.57446 -18.00239 40.05939 1.000 104.61279 135 ASP B CA 1
ATOM 2614 C C . ASP B 1 135 ? -17.72944 -18.97650 40.29442 1.000 103.53847 135 ASP B C 1
ATOM 2615 O O . ASP B 1 135 ? -18.57246 -19.21033 39.42297 1.000 101.44710 135 ASP B O 1
ATOM 2620 N N . ILE B 1 136 ? -17.78203 -19.54799 41.49635 1.000 88.44136 136 ILE B N 1
ATOM 2621 C CA . ILE B 1 136 ? -18.81577 -20.50205 41.87917 1.000 79.74217 136 ILE B CA 1
ATOM 2622 C C . ILE B 1 136 ? -19.86704 -19.75548 42.68234 1.000 85.37167 136 ILE B C 1
ATOM 2623 O O . ILE B 1 136 ? -19.53587 -19.04287 43.63786 1.000 91.44525 136 ILE B O 1
ATOM 2628 N N . GLN B 1 137 ? -21.13105 -19.92221 42.31001 1.000 82.51156 137 GLN B N 1
ATOM 2629 C CA . GLN B 1 137 ? -22.21728 -19.19876 42.95033 1.000 93.66468 137 GLN B CA 1
ATOM 2630 C C . GLN B 1 137 ? -22.89586 -20.09900 43.97170 1.000 88.50885 137 GLN B C 1
ATOM 2631 O O . GLN B 1 137 ? -23.17124 -21.27103 43.69891 1.000 86.74526 137 GLN B O 1
ATOM 2637 N N . MET B 1 138 ? -23.16246 -19.54255 45.14960 1.000 78.72641 138 MET B N 1
ATOM 2638 C CA . MET B 1 138 ? -23.79457 -20.26956 46.24146 1.000 64.82561 138 MET B CA 1
ATOM 2639 C C . MET B 1 138 ? -25.14741 -19.63215 46.51012 1.000 83.02993 138 MET B C 1
ATOM 2640 O O . MET B 1 138 ? -25.22915 -18.42351 46.75412 1.000 94.97874 138 MET B O 1
ATOM 2645 N N . THR B 1 139 ? -26.20163 -20.44063 46.47390 1.000 78.13912 139 THR B N 1
ATOM 2646 C CA . THR B 1 139 ? -27.55760 -19.96634 46.71174 1.000 79.23648 139 THR B CA 1
ATOM 2647 C C . THR B 1 139 ? -28.14183 -20.69905 47.90915 1.000 83.48557 139 THR B C 1
ATOM 2648 O O . THR B 1 139 ? -28.09062 -21.93062 47.97559 1.000 94.08015 139 THR B O 1
ATOM 2652 N N . GLN B 1 140 ? -28.68673 -19.94262 48.85389 1.000 83.29030 140 GLN B N 1
ATOM 2653 C CA . GLN B 1 140 ? -29.28586 -20.50309 50.05316 1.000 78.79000 140 GLN B CA 1
ATOM 2654 C C . GLN B 1 140 ? -30.80329 -20.41036 49.98824 1.000 88.16137 140 GLN B C 1
ATOM 2655 O O . GLN B 1 140 ? -31.36486 -19.50666 49.36267 1.000 102.16987 140 GLN B O 1
ATOM 2661 N N . SER B 1 141 ? -31.45819 -21.36404 50.64035 1.000 84.62700 141 SER B N 1
ATOM 2662 C CA . SER B 1 141 ? -32.91177 -21.41071 50.67676 1.000 87.26964 141 SER B CA 1
ATOM 2663 C C . SER B 1 141 ? -33.37609 -21.86531 52.05425 1.000 78.81326 141 SER B C 1
ATOM 2664 O O . SER B 1 141 ? -32.96114 -22.93040 52.53178 1.000 91.60164 141 SER B O 1
ATOM 2667 N N . PRO B 1 142 ? -34.22821 -21.08486 52.72729 1.000 72.34606 142 PRO B N 1
ATOM 2668 C CA . PRO B 1 142 ? -34.75477 -19.77848 52.31612 1.000 84.19304 142 PRO B CA 1
ATOM 2669 C C . PRO B 1 142 ? -33.80557 -18.65267 52.71280 1.000 97.30645 142 PRO B C 1
ATOM 2670 O O . PRO B 1 142 ? -32.80699 -18.89386 53.38593 1.000 88.86419 142 PRO B O 1
ATOM 2674 N N . SER B 1 143 ? -34.08641 -17.41147 52.30992 1.000 104.47930 143 SER B N 1
ATOM 2675 C CA . SER B 1 143 ? -33.28043 -16.28363 52.76436 1.000 95.26715 143 SER B CA 1
ATOM 2676 C C . SER B 1 143 ? -33.58918 -15.90987 54.20841 1.000 86.21986 143 SER B C 1
ATOM 2677 O O . SER B 1 143 ? -32.72633 -15.35758 54.90002 1.000 89.99036 143 SER B O 1
ATOM 2680 N N . SER B 1 144 ? -34.80472 -16.18700 54.67212 1.000 89.36816 144 SER B N 1
ATOM 2681 C CA . SER B 1 144 ? -35.17268 -15.95067 56.06033 1.000 96.39885 144 SER B CA 1
ATOM 2682 C C . SER B 1 144 ? -36.31869 -16.88366 56.42002 1.000 95.98371 144 SER B C 1
ATOM 2683 O O . SER B 1 144 ? -37.06344 -17.34273 55.55045 1.000 102.55954 144 SER B O 1
ATOM 2686 N N . LEU B 1 145 ? -36.44434 -17.16799 57.71426 1.000 87.51368 145 LEU B N 1
ATOM 2687 C CA . LEU B 1 145 ? -37.53398 -18.00788 58.19005 1.000 94.28457 145 LEU B CA 1
ATOM 2688 C C . LEU B 1 145 ? -37.81982 -17.68442 59.64880 1.000 99.37127 145 LEU B C 1
ATOM 2689 O O . LEU B 1 145 ? -36.92134 -17.30055 60.40288 1.000 87.90849 145 LEU B O 1
ATOM 2694 N N . SER B 1 146 ? -39.08442 -17.84584 60.03174 1.000 100.06455 146 SER B N 1
ATOM 2695 C CA . SER B 1 146 ? -39.54063 -17.62985 61.39915 1.000 106.39742 146 SER B CA 1
ATOM 2696 C C . SER B 1 146 ? -40.06570 -18.94968 61.94357 1.000 94.86662 146 SER B C 1
ATOM 2697 O O . SER B 1 146 ? -41.02612 -19.50804 61.40344 1.000 107.87790 146 SER B O 1
ATOM 2700 N N . ALA B 1 147 ? -39.43986 -19.44265 63.00836 1.000 90.88743 147 ALA B N 1
ATOM 2701 C CA . ALA B 1 147 ? -39.81805 -20.69854 63.63721 1.000 92.89594 147 ALA B CA 1
ATOM 2702 C C . ALA B 1 147 ? -39.87765 -20.51136 65.14650 1.000 98.87184 147 ALA B C 1
ATOM 2703 O O . ALA B 1 147 ? -39.38732 -19.52004 65.69347 1.000 103.43603 147 ALA B O 1
ATOM 2705 N N . SER B 1 148 ? -40.48767 -21.47992 65.82095 1.000 100.12647 148 SER B N 1
ATOM 2706 C CA . SER B 1 148 ? -40.61679 -21.45390 67.26912 1.000 95.15622 148 SER B CA 1
ATOM 2707 C C . SER B 1 148 ? -39.53934 -22.32213 67.90867 1.000 91.85289 148 SER B C 1
ATOM 2708 O O . SER B 1 148 ? -38.84549 -23.09296 67.24222 1.000 108.46387 148 SER B O 1
ATOM 2711 N N . VAL B 1 149 ? -39.40688 -22.18614 69.22859 1.000 88.78842 149 VAL B N 1
ATOM 2712 C CA . VAL B 1 149 ? -38.40561 -22.94915 69.96160 1.000 95.32266 149 VAL B CA 1
ATOM 2713 C C . VAL B 1 149 ? -38.76122 -24.42860 69.91320 1.000 88.97833 149 VAL B C 1
ATOM 2714 O O . VAL B 1 149 ? -39.92329 -24.81494 70.09858 1.000 99.89334 149 VAL B O 1
ATOM 2718 N N . GLY B 1 150 ? -37.75919 -25.26781 69.65125 1.000 105.16527 150 GLY B N 1
ATOM 2719 C CA . GLY B 1 150 ? -37.96294 -26.69553 69.55306 1.000 104.96125 150 GLY B CA 1
ATOM 2720 C C . GLY B 1 150 ? -38.32250 -27.19491 68.17100 1.000 98.63855 150 GLY B C 1
ATOM 2721 O O . GLY B 1 150 ? -38.41244 -28.41368 67.97439 1.000 92.32864 150 GLY B O 1
ATOM 2722 N N . ASP B 1 151 ? -38.52195 -26.29835 67.20860 1.000 105.09947 151 ASP B N 1
ATOM 2723 C CA . ASP B 1 151 ? -38.90018 -26.69526 65.86316 1.000 110.97354 151 ASP B CA 1
ATOM 2724 C C . ASP B 1 151 ? -37.71347 -27.31449 65.12681 1.000 107.43054 151 ASP B C 1
ATOM 2725 O O . ASP B 1 151 ? -36.56643 -27.28066 65.58167 1.000 106.31037 151 ASP B O 1
ATOM 2730 N N . ARG B 1 152 ? -38.01341 -27.89312 63.96900 1.000 101.73585 152 ARG B N 1
ATOM 2731 C CA . ARG B 1 152 ? -37.01688 -28.49593 63.09489 1.000 97.97750 152 ARG B CA 1
ATOM 2732 C C . ARG B 1 152 ? -36.75946 -27.54825 61.93139 1.000 108.48396 152 ARG B C 1
ATOM 2733 O O . ARG B 1 152 ? -37.66856 -27.27148 61.14082 1.000 107.87063 152 ARG B O 1
ATOM 2741 N N . VAL B 1 153 ? -35.53140 -27.04543 61.83099 1.000 105.42044 153 VAL B N 1
ATOM 2742 C CA . VAL B 1 153 ? -35.17448 -26.06083 60.81629 1.000 95.96159 153 VAL B CA 1
ATOM 2743 C C . VAL B 1 153 ? -34.25589 -26.71577 59.79600 1.000 91.64591 153 VAL B C 1
ATOM 2744 O O . VAL B 1 153 ? -33.34104 -27.46090 60.16005 1.000 81.34839 153 VAL B O 1
ATOM 2748 N N . THR B 1 154 ? -34.50465 -26.44399 58.51666 1.000 68.47326 154 THR B N 1
ATOM 2749 C CA . THR B 1 154 ? -33.70631 -27.00127 57.43124 1.000 73.47000 154 THR B CA 1
ATOM 2750 C C . THR B 1 154 ? -33.37847 -25.89386 56.44297 1.000 84.89875 154 THR B C 1
ATOM 2751 O O . THR B 1 154 ? -34.28897 -25.25367 55.90677 1.000 92.66901 154 THR B O 1
ATOM 2755 N N . ILE B 1 155 ? -32.08854 -25.67001 56.19652 1.000 82.45804 155 ILE B N 1
ATOM 2756 C CA . ILE B 1 155 ? -31.63812 -24.68866 55.21583 1.000 72.88367 155 ILE B CA 1
ATOM 2757 C C . ILE B 1 155 ? -30.78397 -25.39555 54.17232 1.000 71.83187 155 ILE B C 1
ATOM 2758 O O . ILE B 1 155 ? -29.93763 -26.22846 54.51067 1.000 75.15259 155 ILE B O 1
ATOM 2763 N N . THR B 1 156 ? -31.01474 -25.07715 52.90201 1.000 86.14638 156 THR B N 1
ATOM 2764 C CA . THR B 1 156 ? -30.33578 -25.74082 51.79534 1.000 90.69855 156 THR B CA 1
ATOM 2765 C C . THR B 1 156 ? -29.36227 -24.78934 51.11068 1.000 93.91401 156 THR B C 1
ATOM 2766 O O . THR B 1 156 ? -29.72387 -23.65978 50.76846 1.000 91.31885 156 THR B O 1
ATOM 2770 N N . CYS B 1 157 ? -28.13400 -25.25855 50.90961 1.000 92.25525 157 CYS B N 1
ATOM 2771 C CA . CYS B 1 157 ? -27.08672 -24.53402 50.19807 1.000 85.45848 157 CYS B CA 1
ATOM 2772 C C . CYS B 1 157 ? -26.79083 -25.26783 48.89624 1.000 81.68315 157 CYS B C 1
ATOM 2773 O O . CYS B 1 157 ? -26.42845 -26.45182 48.90878 1.000 86.72820 157 CYS B O 1
ATOM 2776 N N . ARG B 1 158 ? -26.96592 -24.57115 47.77774 1.000 70.50686 158 ARG B N 1
ATOM 2777 C CA . ARG B 1 158 ? -26.76209 -25.13454 46.45443 1.000 81.09806 158 ARG B CA 1
ATOM 2778 C C . ARG B 1 158 ? -25.59573 -24.43672 45.76867 1.000 81.84386 158 ARG B C 1
ATOM 2779 O O . ARG B 1 158 ? -25.48350 -23.20544 45.80592 1.000 93.08196 158 ARG B O 1
ATOM 2787 N N . ALA B 1 159 ? -24.73261 -25.23280 45.14522 1.000 59.62710 159 ALA B N 1
ATOM 2788 C CA . ALA B 1 159 ? -23.55929 -24.73752 44.44240 1.000 68.95947 159 ALA B CA 1
ATOM 2789 C C . ALA B 1 159 ? -23.79486 -24.78447 42.93871 1.000 78.96685 159 ALA B C 1
ATOM 2790 O O . ALA B 1 159 ? -24.45083 -25.69884 42.43105 1.000 85.72180 159 ALA B O 1
ATOM 2792 N N . SER B 1 160 ? -23.25474 -23.78966 42.22913 1.000 80.79627 160 SER B N 1
ATOM 2793 C CA . SER B 1 160 ? -23.42997 -23.73402 40.78124 1.000 82.33933 160 SER B CA 1
ATOM 2794 C C . SER B 1 160 ? -22.74464 -24.90206 40.08389 1.000 79.48113 160 SER B C 1
ATOM 2795 O O . SER B 1 160 ? -23.16194 -25.30024 38.99055 1.000 89.87031 160 SER B O 1
ATOM 2798 N N . GLN B 1 161 ? -21.70120 -25.45996 40.69265 1.000 75.99000 161 GLN B N 1
ATOM 2799 C CA . GLN B 1 161 ? -21.01754 -26.62739 40.15880 1.000 86.03722 161 GLN B CA 1
ATOM 2800 C C . GLN B 1 161 ? -20.59825 -27.51881 41.31897 1.000 91.88609 161 GLN B C 1
ATOM 2801 O O . GLN B 1 161 ? -20.69753 -27.13984 42.48886 1.000 98.64436 161 GLN B O 1
ATOM 2807 N N . SER B 1 162 ? -20.12705 -28.71775 40.98430 1.000 83.78598 162 SER B N 1
ATOM 2808 C CA . SER B 1 162 ? -19.76787 -29.69055 42.00789 1.000 85.02155 162 SER B CA 1
ATOM 2809 C C . SER B 1 162 ? -18.59254 -29.19274 42.83945 1.000 89.58777 162 SER B C 1
ATOM 2810 O O . SER B 1 162 ? -17.53659 -28.84603 42.30235 1.000 100.18654 162 SER B O 1
ATOM 2813 N N . ILE B 1 163 ? -18.78471 -29.15135 44.15716 1.000 79.21817 163 ILE B N 1
ATOM 2814 C CA . ILE B 1 163 ? -17.74541 -28.74706 45.09475 1.000 72.96399 163 ILE B CA 1
ATOM 2815 C C . ILE B 1 163 ? -17.32555 -29.89767 46.00032 1.000 84.03371 163 ILE B C 1
ATOM 2816 O O . ILE B 1 163 ? -16.64104 -29.67200 47.00497 1.000 85.35421 163 ILE B O 1
ATOM 2821 N N . SER B 1 164 ? -17.71816 -31.12654 45.66747 1.000 80.69089 164 SER B N 1
ATOM 2822 C CA . SER B 1 164 ? -17.37866 -32.33897 46.43039 1.000 79.49350 164 SER B CA 1
ATOM 2823 C C . SER B 1 164 ? -17.90021 -32.15062 47.85401 1.000 78.38793 164 SER B C 1
ATOM 2824 O O . SER B 1 164 ? -19.09284 -31.85129 48.02660 1.000 77.22600 164 SER B O 1
ATOM 2827 N N . SER B 1 165 ? -17.06888 -32.30088 48.88488 1.000 66.78117 165 SER B N 1
ATOM 2828 C CA . SER B 1 165 ? -17.48432 -32.10912 50.26899 1.000 71.83366 165 SER B CA 1
ATOM 2829 C C . SER B 1 165 ? -16.76482 -30.92301 50.90125 1.000 78.38409 165 SER B C 1
ATOM 2830 O O . SER B 1 165 ? -16.48725 -30.92117 52.10160 1.000 76.49509 165 SER B O 1
ATOM 2833 N N . TYR B 1 166 ? -16.45697 -29.90795 50.09851 1.000 73.95444 166 TYR B N 1
ATOM 2834 C CA . TYR B 1 166 ? -15.74317 -28.72610 50.57575 1.000 62.06447 166 TYR B CA 1
ATOM 2835 C C . TYR B 1 166 ? -16.73800 -27.60169 50.86072 1.000 63.59244 166 TYR B C 1
ATOM 2836 O O . TYR B 1 166 ? -16.85991 -26.62384 50.12229 1.000 62.29439 166 TYR B O 1
ATOM 2845 N N . LEU B 1 167 ? -17.46243 -27.76490 51.96453 1.000 57.73838 167 LEU B N 1
ATOM 2846 C CA . LEU B 1 167 ? -18.47634 -26.80702 52.37790 1.000 54.69257 167 LEU B CA 1
ATOM 2847 C C . LEU B 1 167 ? -18.32551 -26.50024 53.86034 1.000 67.05394 167 LEU B C 1
ATOM 2848 O O . LEU B 1 167 ? -18.04783 -27.39345 54.66604 1.000 71.89969 167 LEU B O 1
ATOM 2853 N N . ASN B 1 168 ? -18.50547 -25.23028 54.20901 1.000 58.28157 168 ASN B N 1
ATOM 2854 C CA . ASN B 1 168 ? -18.46783 -24.76690 55.58472 1.000 46.92691 168 ASN B CA 1
ATOM 2855 C C . ASN B 1 168 ? -19.75959 -24.04243 55.92800 1.000 59.65739 168 ASN B C 1
ATOM 2856 O O . ASN B 1 168 ? -20.34099 -23.33978 55.09638 1.000 67.39022 168 ASN B O 1
ATOM 2861 N N . TRP B 1 169 ? -20.18089 -24.20809 57.17610 1.000 50.03903 169 TRP B N 1
ATOM 2862 C CA . TRP B 1 169 ? -21.35446 -23.54966 57.72603 1.000 51.83208 169 TRP B CA 1
ATOM 2863 C C . TRP B 1 169 ? -20.90495 -22.64302 58.85792 1.000 59.03170 169 TRP B C 1
ATOM 2864 O O . TRP B 1 169 ? -20.22447 -23.10079 59.78412 1.000 55.69021 169 TRP B O 1
ATOM 2875 N N . TYR B 1 170 ? -21.30668 -21.37429 58.78220 1.000 58.82154 170 TYR B N 1
ATOM 2876 C CA . TYR B 1 170 ? -20.95149 -20.34026 59.74050 1.000 54.18659 170 TYR B CA 1
ATOM 2877 C C . TYR B 1 170 ? -22.21389 -19.76980 60.37197 1.000 52.21732 170 TYR B C 1
ATOM 2878 O O . TYR B 1 170 ? -23.23070 -19.58777 59.69342 1.000 42.30000 170 TYR B O 1
ATOM 2887 N N . GLN B 1 171 ? -22.12980 -19.45448 61.66148 1.000 49.64217 171 GLN B N 1
ATOM 2888 C CA . GLN B 1 171 ? -23.22300 -18.84853 62.41163 1.000 52.39879 171 GLN B CA 1
ATOM 2889 C C . GLN B 1 171 ? -22.80716 -17.44738 62.83700 1.000 68.97920 171 GLN B C 1
ATOM 2890 O O . GLN B 1 171 ? -21.78547 -17.27838 63.51167 1.000 74.56094 171 GLN B O 1
ATOM 2896 N N . GLN B 1 172 ? -23.59737 -16.44928 62.44876 1.000 70.97839 172 GLN B N 1
ATOM 2897 C CA . GLN B 1 172 ? -23.34647 -15.05381 62.78489 1.000 64.07044 172 GLN B CA 1
ATOM 2898 C C . GLN B 1 172 ? -24.53834 -14.53869 63.57783 1.000 67.81265 172 GLN B C 1
ATOM 2899 O O . GLN B 1 172 ? -25.62996 -14.35611 63.02339 1.000 59.40145 172 GLN B O 1
ATOM 2905 N N . LYS B 1 173 ? -24.33105 -14.32161 64.87251 1.000 68.93871 173 LYS B N 1
ATOM 2906 C CA . LYS B 1 173 ? -25.33114 -13.66238 65.68384 1.000 84.66312 173 LYS B CA 1
ATOM 2907 C C . LYS B 1 173 ? -25.42315 -12.19529 65.26982 1.000 91.44742 173 LYS B C 1
ATOM 2908 O O . LYS B 1 173 ? -24.49945 -11.65985 64.65191 1.000 97.30007 173 LYS B O 1
ATOM 2914 N N . PRO B 1 174 ? -26.53523 -11.52801 65.58031 1.000 83.26428 174 PRO B N 1
ATOM 2915 C CA . PRO B 1 174 ? -26.68995 -10.12311 65.16915 1.000 72.39420 174 PRO B CA 1
ATOM 2916 C C . PRO B 1 174 ? -25.56707 -9.24996 65.70834 1.000 71.75890 174 PRO B C 1
ATOM 2917 O O . PRO B 1 174 ? -25.31040 -9.20662 66.91357 1.000 76.95738 174 PRO B O 1
ATOM 2921 N N . GLY B 1 175 ? -24.88635 -8.56050 64.79349 1.000 62.58470 175 GLY B N 1
ATOM 2922 C CA . GLY B 1 175 ? -23.83280 -7.62874 65.13702 1.000 70.47379 175 GLY B CA 1
ATOM 2923 C C . GLY B 1 175 ? -22.52358 -8.23823 65.58838 1.000 79.94936 175 GLY B C 1
ATOM 2924 O O . GLY B 1 175 ? -21.62150 -7.48998 65.98231 1.000 79.15826 175 GLY B O 1
ATOM 2925 N N . LYS B 1 176 ? -22.37957 -9.55845 65.54938 1.000 82.13872 176 LYS B N 1
ATOM 2926 C CA . LYS B 1 176 ? -21.16218 -10.22695 65.98647 1.000 83.09936 176 LYS B CA 1
ATOM 2927 C C . LYS B 1 176 ? -20.41964 -10.81577 64.78978 1.000 74.82547 176 LYS B C 1
ATOM 2928 O O . LYS B 1 176 ? -20.87748 -10.75671 63.64476 1.000 62.62752 176 LYS B O 1
ATOM 2934 N N . ALA B 1 177 ? -19.25447 -11.39666 65.07520 1.000 74.47504 177 ALA B N 1
ATOM 2935 C CA . ALA B 1 177 ? -18.41603 -12.01528 64.06314 1.000 68.74762 177 ALA B CA 1
ATOM 2936 C C . ALA B 1 177 ? -18.94880 -13.40071 63.70258 1.000 68.39417 177 ALA B C 1
ATOM 2937 O O . ALA B 1 177 ? -19.54932 -14.07894 64.54032 1.000 83.51343 177 ALA B O 1
ATOM 2939 N N . PRO B 1 178 ? -18.75472 -13.83730 62.45855 1.000 55.44696 178 PRO B N 1
ATOM 2940 C CA . PRO B 1 178 ? -19.16631 -15.19643 62.08986 1.000 52.91474 178 PRO B CA 1
ATOM 2941 C C . PRO B 1 178 ? -18.38622 -16.24209 62.87289 1.000 60.42475 178 PRO B C 1
ATOM 2942 O O . PRO B 1 178 ? -17.19363 -16.08481 63.14355 1.000 61.11959 178 PRO B O 1
ATOM 2946 N N . LYS B 1 179 ? -19.08204 -17.31208 63.24800 1.000 63.03559 179 LYS B N 1
ATOM 2947 C CA . LYS B 1 179 ? -18.49998 -18.42474 63.98359 1.000 69.89561 179 LYS B CA 1
ATOM 2948 C C . LYS B 1 179 ? -18.60285 -19.69151 63.14663 1.000 61.26801 179 LYS B C 1
ATOM 2949 O O . LYS B 1 179 ? -19.63723 -19.95240 62.52612 1.000 57.72579 179 LYS B O 1
ATOM 2955 N N . LEU B 1 180 ? -17.53402 -20.48310 63.14220 1.000 60.01188 180 LEU B N 1
ATOM 2956 C CA . LEU B 1 180 ? -17.49578 -21.70681 62.35110 1.000 70.16240 180 LEU B CA 1
ATOM 2957 C C . LEU B 1 180 ? -18.33637 -22.79242 63.01303 1.000 67.22135 180 LEU B C 1
ATOM 2958 O O . LEU B 1 180 ? -18.09594 -23.15490 64.16993 1.000 68.63000 180 LEU B O 1
ATOM 2963 N N . LEU B 1 181 ? -19.32326 -23.30767 62.27764 1.000 62.13900 181 LEU B N 1
ATOM 2964 C CA . LEU B 1 181 ? -20.16934 -24.40261 62.74469 1.000 62.95158 181 LEU B CA 1
ATOM 2965 C C . LEU B 1 181 ? -19.74941 -25.74208 62.15022 1.000 63.01477 181 LEU B C 1
ATOM 2966 O O . LEU B 1 181 ? -19.46623 -26.69295 62.88377 1.000 64.43454 181 LEU B O 1
ATOM 2971 N N . ILE B 1 182 ? -19.71754 -25.83652 60.82367 1.000 61.19329 182 ILE B N 1
ATOM 2972 C CA . ILE B 1 182 ? -19.43144 -27.09165 60.13630 1.000 57.53049 182 ILE B CA 1
ATOM 2973 C C . ILE B 1 182 ? -18.30658 -26.87677 59.13505 1.000 63.99278 182 ILE B C 1
ATOM 2974 O O . ILE B 1 182 ? -18.24101 -25.83161 58.48190 1.000 65.79577 182 ILE B O 1
ATOM 2979 N N . TYR B 1 183 ? -17.42841 -27.87004 59.00687 1.000 59.73731 183 TYR B N 1
ATOM 2980 C CA . TYR B 1 183 ? -16.42683 -27.88856 57.95215 1.000 50.44167 183 TYR B CA 1
ATOM 2981 C C . TYR B 1 183 ? -16.44466 -29.25459 57.28115 1.000 60.54727 183 TYR B C 1
ATOM 2982 O O . TYR B 1 183 ? -16.93778 -30.23674 57.84133 1.000 67.74991 183 TYR B O 1
ATOM 2991 N N . THR B 1 184 ? -15.88917 -29.30117 56.07025 1.000 74.33193 184 THR B N 1
ATOM 2992 C CA . THR B 1 184 ? -15.94732 -30.47852 55.19991 1.000 71.41713 184 THR B CA 1
ATOM 2993 C C . THR B 1 184 ? -17.37562 -31.01057 55.09695 1.000 66.96418 184 THR B C 1
ATOM 2994 O O . THR B 1 184 ? -17.64455 -32.19383 55.31765 1.000 79.92474 184 THR B O 1
ATOM 2998 N N . ALA B 1 185 ? -18.30164 -30.10360 54.77686 1.000 64.06465 185 ALA B N 1
ATOM 2999 C CA . ALA B 1 185 ? -19.69098 -30.43115 54.46585 1.000 71.58204 185 ALA B CA 1
ATOM 3000 C C . ALA B 1 185 ? -20.47836 -30.95318 55.66594 1.000 68.13352 185 ALA B C 1
ATOM 3001 O O . ALA B 1 185 ? -21.64503 -30.58762 55.84502 1.000 63.42908 185 ALA B O 1
ATOM 3003 N N . SER B 1 186 ? -19.86455 -31.79856 56.49684 1.000 66.75570 186 SER B N 1
ATOM 3004 C CA . SER B 1 186 ? -20.61560 -32.48849 57.54415 1.000 72.42451 186 SER B CA 1
ATOM 3005 C C . SER B 1 186 ? -19.93881 -32.54488 58.90610 1.000 73.67170 186 SER B C 1
ATOM 3006 O O . SER B 1 186 ? -20.64144 -32.76749 59.89808 1.000 68.60527 186 SER B O 1
ATOM 3009 N N . THR B 1 187 ? -18.62336 -32.37212 59.01014 1.000 73.67666 187 THR B N 1
ATOM 3010 C CA . THR B 1 187 ? -17.95029 -32.51263 60.29630 1.000 74.43023 187 THR B CA 1
ATOM 3011 C C . THR B 1 187 ? -18.32380 -31.37310 61.24058 1.000 71.51752 187 THR B C 1
ATOM 3012 O O . THR B 1 187 ? -18.20459 -30.19434 60.89211 1.000 65.43089 187 THR B O 1
ATOM 3016 N N . LEU B 1 188 ? -18.76424 -31.73202 62.44471 1.000 77.73057 188 LEU B N 1
ATOM 3017 C CA . LEU B 1 188 ? -19.15416 -30.75021 63.44632 1.000 65.37218 188 LEU B CA 1
ATOM 3018 C C . LEU B 1 188 ? -17.92115 -30.15543 64.11474 1.000 71.36335 188 LEU B C 1
ATOM 3019 O O . LEU B 1 188 ? -16.95731 -30.86439 64.41706 1.000 67.75108 188 LEU B O 1
ATOM 3024 N N . GLN B 1 189 ? -17.95768 -28.84567 64.34455 1.000 82.03808 189 GLN B N 1
ATOM 3025 C CA . GLN B 1 189 ? -16.86301 -28.15774 65.01446 1.000 76.81253 189 GLN B CA 1
ATOM 3026 C C . GLN B 1 189 ? -16.92329 -28.39080 66.51966 1.000 83.62910 189 GLN B C 1
ATOM 3027 O O . GLN B 1 189 ? -18.00626 -28.48349 67.10557 1.000 90.16835 189 GLN B O 1
ATOM 3033 N N . SER B 1 190 ? -15.74881 -28.50015 67.14030 1.000 81.84211 190 SER B N 1
ATOM 3034 C CA . SER B 1 190 ? -15.67225 -28.67209 68.58564 1.000 82.00366 190 SER B CA 1
ATOM 3035 C C . SER B 1 190 ? -16.28589 -27.47693 69.30424 1.000 84.09327 190 SER B C 1
ATOM 3036 O O . SER B 1 190 ? -15.91694 -26.32635 69.05104 1.000 92.74947 190 SER B O 1
ATOM 3039 N N . GLY B 1 191 ? -17.21981 -27.75653 70.21159 1.000 90.96220 191 GLY B N 1
ATOM 3040 C CA . GLY B 1 191 ? -17.92213 -26.73333 70.95491 1.000 90.06400 191 GLY B CA 1
ATOM 3041 C C . GLY B 1 191 ? -19.29639 -26.39094 70.42129 1.000 75.00823 191 GLY B C 1
ATOM 3042 O O . GLY B 1 191 ? -20.02418 -25.63121 71.07285 1.000 73.08738 191 GLY B O 1
ATOM 3043 N N . VAL B 1 192 ? -19.67187 -26.92681 69.26501 1.000 78.48918 192 VAL B N 1
ATOM 3044 C CA . VAL B 1 192 ? -20.98413 -26.67930 68.67450 1.000 86.92109 192 VAL B CA 1
ATOM 3045 C C . VAL B 1 192 ? -21.94825 -27.73056 69.21135 1.000 95.80326 192 VAL B C 1
ATOM 3046 O O . VAL B 1 192 ? -21.58689 -28.91471 69.28179 1.000 93.74124 192 VAL B O 1
ATOM 3050 N N . PRO B 1 193 ? -23.16158 -27.35423 69.61879 1.000 96.05291 193 PRO B N 1
ATOM 3051 C CA . PRO B 1 193 ? -24.11151 -28.35752 70.11276 1.000 101.04436 193 PRO B CA 1
ATOM 3052 C C . PRO B 1 193 ? -24.43489 -29.39406 69.04692 1.000 102.98099 193 PRO B C 1
ATOM 3053 O O . PRO B 1 193 ? -24.38692 -29.12210 67.84503 1.000 98.82850 193 PRO B O 1
ATOM 3057 N N . SER B 1 194 ? -24.77506 -30.59898 69.51048 1.000 107.79894 194 SER B N 1
ATOM 3058 C CA . SER B 1 194 ? -25.03847 -31.72480 68.62178 1.000 99.32352 194 SER B CA 1
ATOM 3059 C C . SER B 1 194 ? -26.34203 -31.58818 67.84545 1.000 101.49838 194 SER B C 1
ATOM 3060 O O . SER B 1 194 ? -26.56549 -32.36442 66.90996 1.000 98.14420 194 SER B O 1
ATOM 3063 N N . ARG B 1 195 ? -27.20187 -30.63134 68.20182 1.000 96.20393 195 ARG B N 1
ATOM 3064 C CA . ARG B 1 195 ? -28.45370 -30.44889 67.47596 1.000 97.29289 195 ARG B CA 1
ATOM 3065 C C . ARG B 1 195 ? -28.23548 -29.97956 66.04179 1.000 98.71157 195 ARG B C 1
ATOM 3066 O O . ARG B 1 195 ? -29.12219 -30.16801 65.20216 1.000 99.00875 195 ARG B O 1
ATOM 3074 N N . PHE B 1 196 ? -27.09228 -29.36685 65.74576 1.000 96.00672 196 PHE B N 1
ATOM 3075 C CA . PHE B 1 196 ? -26.76115 -28.98867 64.37904 1.000 87.95802 196 PHE B CA 1
ATOM 3076 C C . PHE B 1 196 ? -26.20512 -30.18869 63.61993 1.000 84.56868 196 PHE B C 1
ATOM 3077 O O . PHE B 1 196 ? -25.36837 -30.93422 64.13797 1.000 81.83994 196 PHE B O 1
ATOM 3085 N N . SER B 1 197 ? -26.67325 -30.37466 62.38594 1.000 84.04137 197 SER B N 1
ATOM 3086 C CA . SER B 1 197 ? -26.22329 -31.48423 61.55416 1.000 79.99836 197 SER B CA 1
ATOM 3087 C C . SER B 1 197 ? -26.09433 -31.01857 60.11265 1.000 88.53190 197 SER B C 1
ATOM 3088 O O . SER B 1 197 ? -27.05565 -30.50542 59.53505 1.000 91.66616 197 SER B O 1
ATOM 3091 N N . GLY B 1 198 ? -24.91837 -31.21270 59.53021 1.000 83.18254 198 GLY B N 1
ATOM 3092 C CA . GLY B 1 198 ? -24.66145 -30.85826 58.14100 1.000 88.47514 198 GLY B CA 1
ATOM 3093 C C . GLY B 1 198 ? -24.54752 -32.10695 57.28624 1.000 81.46632 198 GLY B C 1
ATOM 3094 O O . GLY B 1 198 ? -23.90761 -33.08429 57.68417 1.000 83.20853 198 GLY B O 1
ATOM 3095 N N . SER B 1 199 ? -25.18252 -32.07268 56.11605 1.000 77.70366 199 SER B N 1
ATOM 3096 C CA . SER B 1 199 ? -25.18010 -33.21189 55.21130 1.000 83.26776 199 SER B CA 1
ATOM 3097 C C . SER B 1 199 ? -25.19710 -32.70091 53.77927 1.000 83.65027 199 SER B C 1
ATOM 3098 O O . SER B 1 199 ? -25.37698 -31.50782 53.52514 1.000 96.54251 199 SER B O 1
ATOM 3101 N N . GLY B 1 200 ? -25.02735 -33.62154 52.84266 1.000 68.35246 200 GLY B N 1
ATOM 3102 C CA . GLY B 1 200 ? -25.05676 -33.30328 51.43099 1.000 74.67317 200 GLY B CA 1
ATOM 3103 C C . GLY B 1 200 ? -23.68634 -33.42733 50.78602 1.000 78.24829 200 GLY B C 1
ATOM 3104 O O . GLY B 1 200 ? -22.66474 -33.64308 51.43950 1.000 70.21086 200 GLY B O 1
ATOM 3105 N N . SER B 1 201 ? -23.69222 -33.28528 49.46411 1.000 75.78613 201 SER B N 1
ATOM 3106 C CA . SER B 1 201 ? -22.47058 -33.40123 48.67981 1.000 74.14020 201 SER B CA 1
ATOM 3107 C C . SER B 1 201 ? -22.71128 -32.80408 47.30070 1.000 88.15099 201 SER B C 1
ATOM 3108 O O . SER B 1 201 ? -23.82176 -32.37714 46.96614 1.000 98.06743 201 SER B O 1
ATOM 3111 N N . GLY B 1 202 ? -21.63672 -32.74984 46.51505 1.000 86.71020 202 GLY B N 1
ATOM 3112 C CA . GLY B 1 202 ? -21.72085 -32.31542 45.13564 1.000 94.99178 202 GLY B CA 1
ATOM 3113 C C . GLY B 1 202 ? -22.16134 -30.87535 44.99472 1.000 89.82629 202 GLY B C 1
ATOM 3114 O O . GLY B 1 202 ? -21.36839 -29.94781 45.18203 1.000 98.93552 202 GLY B O 1
ATOM 3115 N N . THR B 1 203 ? -23.43592 -30.68124 44.65955 1.000 77.43732 203 THR B N 1
ATOM 3116 C CA . THR B 1 203 ? -24.01321 -29.35408 44.52701 1.000 77.36467 203 THR B CA 1
ATOM 3117 C C . THR B 1 203 ? -25.18533 -29.11266 45.46666 1.000 88.87022 203 THR B C 1
ATOM 3118 O O . THR B 1 203 ? -25.78435 -28.03257 45.41271 1.000 98.76698 203 THR B O 1
ATOM 3122 N N . ASP B 1 204 ? -25.53801 -30.07538 46.31809 1.000 88.47329 204 ASP B N 1
ATOM 3123 C CA . ASP B 1 204 ? -26.70536 -29.95155 47.18494 1.000 89.81251 204 ASP B CA 1
ATOM 3124 C C . ASP B 1 204 ? -26.29511 -30.26209 48.61570 1.000 89.52403 204 ASP B C 1
ATOM 3125 O O . ASP B 1 204 ? -25.79164 -31.35633 48.89257 1.000 88.90966 204 ASP B O 1
ATOM 3130 N N . PHE B 1 205 ? -26.52470 -29.31126 49.52406 1.000 75.76915 205 PHE B N 1
ATOM 3131 C CA . PHE B 1 205 ? -26.16508 -29.47148 50.92415 1.000 75.59514 205 PHE B CA 1
ATOM 3132 C C . PHE B 1 205 ? -27.31025 -28.97733 51.79417 1.000 75.86724 205 PHE B C 1
ATOM 3133 O O . PHE B 1 205 ? -28.05878 -28.08174 51.40023 1.000 87.10806 205 PHE B O 1
ATOM 3141 N N . THR B 1 206 ? -27.44362 -29.56359 52.98324 1.000 71.58204 206 THR B N 1
ATOM 3142 C CA . THR B 1 206 ? -28.46335 -29.14933 53.93820 1.000 78.58388 206 THR B CA 1
ATOM 3143 C C . THR B 1 206 ? -27.87731 -29.04150 55.33975 1.000 76.48860 206 THR B C 1
ATOM 3144 O O . THR B 1 206 ? -27.10652 -29.90305 55.77704 1.000 84.65836 206 THR B O 1
ATOM 3148 N N . LEU B 1 207 ? -28.26079 -27.97766 56.04015 1.000 69.09322 207 LEU B N 1
ATOM 3149 C CA . LEU B 1 207 ? -27.95374 -27.77975 57.45072 1.000 75.29140 207 LEU B CA 1
ATOM 3150 C C . LEU B 1 207 ? -29.26343 -27.86062 58.22443 1.000 85.60767 207 LEU B C 1
ATOM 3151 O O . LEU B 1 207 ? -30.20596 -27.10902 57.94004 1.000 74.96308 207 LEU B O 1
ATOM 3156 N N . THR B 1 208 ? -29.32756 -28.78560 59.17922 1.000 88.93956 208 THR B N 1
ATOM 3157 C CA . THR B 1 208 ? -30.54012 -29.07767 59.92771 1.000 94.69493 208 THR B CA 1
ATOM 3158 C C . THR B 1 208 ? -30.32129 -28.79815 61.40818 1.000 85.66980 208 THR B C 1
ATOM 3159 O O . THR B 1 208 ? -29.31603 -29.22504 61.98734 1.000 83.90602 208 THR B O 1
ATOM 3163 N N . ILE B 1 209 ? -31.25959 -28.07443 62.00832 1.000 80.15916 209 ILE B N 1
ATOM 3164 C CA . ILE B 1 209 ? -31.32542 -27.87559 63.44965 1.000 99.00026 209 ILE B CA 1
ATOM 3165 C C . ILE B 1 209 ? -32.48825 -28.72280 63.94657 1.000 111.44756 209 ILE B C 1
ATOM 3166 O O . ILE B 1 209 ? -33.65093 -28.45815 63.60878 1.000 121.85202 209 ILE B O 1
ATOM 3171 N N . SER B 1 210 ? -32.17065 -29.75568 64.73124 1.000 100.00011 210 SER B N 1
ATOM 3172 C CA . SER B 1 210 ? -33.18633 -30.70146 65.18459 1.000 100.87223 210 SER B CA 1
ATOM 3173 C C . SER B 1 210 ? -34.18555 -30.03420 66.12198 1.000 104.97076 210 SER B C 1
ATOM 3174 O O . SER B 1 210 ? -35.38974 -29.99632 65.84394 1.000 108.68540 210 SER B O 1
ATOM 3177 N N . SER B 1 211 ? -33.70149 -29.49546 67.23809 1.000 99.15399 211 SER B N 1
ATOM 3178 C CA . SER B 1 211 ? -34.53674 -28.80244 68.21362 1.000 101.98091 211 SER B CA 1
ATOM 3179 C C . SER B 1 211 ? -34.01024 -27.38082 68.34723 1.000 107.25474 211 SER B C 1
ATOM 3180 O O . SER B 1 211 ? -32.90912 -27.16786 68.86658 1.000 115.05115 211 SER B O 1
ATOM 3183 N N . LEU B 1 212 ? -34.79418 -26.41441 67.87868 1.000 94.73180 212 LEU B N 1
ATOM 3184 C CA . LEU B 1 212 ? -34.37416 -25.02263 67.91938 1.000 91.97088 212 LEU B CA 1
ATOM 3185 C C . LEU B 1 212 ? -34.29297 -24.51756 69.35597 1.000 95.44680 212 LEU B C 1
ATOM 3186 O O . LEU B 1 212 ? -35.04992 -24.93818 70.23488 1.000 101.93348 212 LEU B O 1
ATOM 3191 N N . GLN B 1 213 ? -33.35270 -23.61143 69.58609 1.000 98.41971 213 GLN B N 1
ATOM 3192 C CA . GLN B 1 213 ? -33.08517 -23.01880 70.88385 1.000 100.95897 213 GLN B CA 1
ATOM 3193 C C . GLN B 1 213 ? -33.15559 -21.49927 70.79003 1.000 102.33718 213 GLN B C 1
ATOM 3194 O O . GLN B 1 213 ? -33.04716 -20.93236 69.69605 1.000 102.96332 213 GLN B O 1
ATOM 3200 N N . PRO B 1 214 ? -33.35786 -20.80596 71.91597 1.000 108.94621 214 PRO B N 1
ATOM 3201 C CA . PRO B 1 214 ? -33.45023 -19.33641 71.85694 1.000 118.66938 214 PRO B CA 1
ATOM 3202 C C . PRO B 1 214 ? -32.17940 -18.66791 71.36228 1.000 116.96409 214 PRO B C 1
ATOM 3203 O O . PRO B 1 214 ? -32.24745 -17.57124 70.79364 1.000 107.56412 214 PRO B O 1
ATOM 3207 N N . GLU B 1 215 ? -31.01672 -19.27946 71.58127 1.000 114.46945 215 GLU B N 1
ATOM 3208 C CA . GLU B 1 215 ? -29.76515 -18.70299 71.10922 1.000 104.74610 215 GLU B CA 1
ATOM 3209 C C . GLU B 1 215 ? -29.46249 -19.04671 69.65590 1.000 95.51380 215 GLU B C 1
ATOM 3210 O O . GLU B 1 215 ? -28.51116 -18.49564 69.09363 1.000 107.40643 215 GLU B O 1
ATOM 3216 N N . ASP B 1 216 ? -30.23774 -19.93631 69.03582 1.000 88.34271 216 ASP B N 1
ATOM 3217 C CA . ASP B 1 216 ? -29.96905 -20.34866 67.66419 1.000 85.82056 216 ASP B CA 1
ATOM 3218 C C . ASP B 1 216 ? -30.48143 -19.35720 66.62680 1.000 89.33707 216 ASP B C 1
ATOM 3219 O O . ASP B 1 216 ? -30.22754 -19.55169 65.43273 1.000 77.00533 216 ASP B O 1
ATOM 3224 N N . PHE B 1 217 ? -31.20465 -18.31962 67.04041 1.000 92.90000 217 PHE B N 1
ATOM 3225 C CA . PHE B 1 217 ? -31.73699 -17.32942 66.10661 1.000 98.57000 217 PHE B CA 1
ATOM 3226 C C . PHE B 1 217 ? -30.59299 -16.43586 65.64261 1.000 97.41448 217 PHE B C 1
ATOM 3227 O O . PHE B 1 217 ? -30.17923 -15.51529 66.35064 1.000 113.51549 217 PHE B O 1
ATOM 3235 N N . ALA B 1 218 ? -30.07214 -16.71180 64.45110 1.000 83.79506 218 ALA B N 1
ATOM 3236 C CA . ALA B 1 218 ? -28.94858 -15.96561 63.89912 1.000 73.00000 218 ALA B CA 1
ATOM 3237 C C . ALA B 1 218 ? -28.97960 -16.11785 62.38377 1.000 73.73391 218 ALA B C 1
ATOM 3238 O O . ALA B 1 218 ? -29.89379 -16.72731 61.82224 1.000 82.95562 218 ALA B O 1
ATOM 3240 N N . THR B 1 219 ? -27.97613 -15.55153 61.71885 1.000 70.36138 219 THR B N 1
ATOM 3241 C CA . THR B 1 219 ? -27.83890 -15.68805 60.27460 1.000 59.29628 219 THR B CA 1
ATOM 3242 C C . THR B 1 219 ? -26.81136 -16.77142 59.97180 1.000 66.30630 219 THR B C 1
ATOM 3243 O O . THR B 1 219 ? -25.72875 -16.79049 60.56397 1.000 64.95339 219 THR B O 1
ATOM 3247 N N . TYR B 1 220 ? -27.14294 -17.66714 59.04868 1.000 67.34066 220 TYR B N 1
ATOM 3248 C CA . TYR B 1 220 ? -26.29294 -18.80939 58.74109 1.000 58.78693 220 TYR B CA 1
ATOM 3249 C C . TYR B 1 220 ? -25.77092 -18.69220 57.31741 1.000 66.01235 220 TYR B C 1
ATOM 3250 O O . TYR B 1 220 ? -26.54424 -18.45063 56.38453 1.000 73.28147 220 TYR B O 1
ATOM 3259 N N . TYR B 1 221 ? -24.46090 -18.86564 57.15893 1.000 62.13644 221 TYR B N 1
ATOM 3260 C CA . TYR B 1 221 ? -23.79450 -18.72990 55.87313 1.000 69.55643 221 TYR B CA 1
ATOM 3261 C C . TYR B 1 221 ? -23.12973 -20.04284 55.48549 1.000 66.52487 221 TYR B C 1
ATOM 3262 O O . TYR B 1 221 ? -22.64675 -20.79002 56.33790 1.000 61.02066 221 TYR B O 1
ATOM 3271 N N . CYS B 1 222 ? -23.11779 -20.32381 54.18787 1.000 71.98213 222 CYS B N 1
ATOM 3272 C CA . CYS B 1 222 ? -22.43070 -21.48290 53.63919 1.000 63.58931 222 CYS B CA 1
ATOM 3273 C C . CYS B 1 222 ? -21.35100 -21.00833 52.67994 1.000 72.20290 222 CYS B C 1
ATOM 3274 O O . CYS B 1 222 ? -21.59855 -20.13303 51.84477 1.000 80.26416 222 CYS B O 1
ATOM 3277 N N . GLN B 1 223 ? -20.15657 -21.57803 52.80873 1.000 67.84351 223 GLN B N 1
ATOM 3278 C CA . GLN B 1 223 ? -19.02986 -21.22045 51.96057 1.000 63.62400 223 GLN B CA 1
ATOM 3279 C C . GLN B 1 223 ? -18.47111 -22.47584 51.31132 1.000 54.20889 223 GLN B C 1
ATOM 3280 O O . GLN B 1 223 ? -18.53934 -23.56769 51.87768 1.000 61.65876 223 GLN B O 1
ATOM 3284 N N . GLN B 1 224 ? -17.90607 -22.31157 50.12182 1.000 48.23884 224 GLN B N 1
ATOM 3285 C CA . GLN B 1 224 ? -17.25017 -23.40447 49.42588 1.000 55.06323 224 GLN B CA 1
ATOM 3286 C C . GLN B 1 224 ? -15.77640 -23.07128 49.26174 1.000 63.63367 224 GLN B C 1
ATOM 3287 O O . GLN B 1 224 ? -15.40250 -21.90545 49.10305 1.000 73.81312 224 GLN B O 1
ATOM 3293 N N . TYR B 1 225 ? -14.93620 -24.10589 49.30755 1.000 52.02572 225 TYR B N 1
ATOM 3294 C CA . TYR B 1 225 ? -13.50644 -23.92655 49.08945 1.000 62.11062 225 TYR B CA 1
ATOM 3295 C C . TYR B 1 225 ? -12.94753 -24.93920 48.09632 1.000 50.67168 225 TYR B C 1
ATOM 3296 O O . TYR B 1 225 ? -11.75433 -25.25499 48.14378 1.000 65.55963 225 TYR B O 1
ATOM 3305 N N . ARG B 1 226 ? -13.79046 -25.46358 47.20425 1.000 50.68755 226 ARG B N 1
ATOM 3306 C CA . ARG B 1 226 ? -13.28807 -26.30408 46.12321 1.000 67.00332 226 ARG B CA 1
ATOM 3307 C C . ARG B 1 226 ? -12.49171 -25.48699 45.11129 1.000 70.40668 226 ARG B C 1
ATOM 3308 O O . ARG B 1 226 ? -11.42923 -25.92183 44.65229 1.000 82.69208 226 ARG B O 1
ATOM 3316 N N . GLN B 1 227 ? -12.98469 -24.30188 44.75754 1.000 63.83508 227 GLN B N 1
ATOM 3317 C CA . GLN B 1 227 ? -12.32691 -23.40569 43.81582 1.000 63.85932 227 GLN B CA 1
ATOM 3318 C C . GLN B 1 227 ? -12.04676 -22.06080 44.46941 1.000 79.62797 227 GLN B C 1
ATOM 3319 O O . GLN B 1 227 ? -12.89224 -21.52144 45.19070 1.000 88.52579 227 GLN B O 1
ATOM 3325 N N . ARG B 1 228 ? -10.85822 -21.52403 44.21285 1.000 77.70098 228 ARG B N 1
ATOM 3326 C CA . ARG B 1 228 ? -10.66859 -20.13744 44.61912 1.000 79.19947 228 ARG B CA 1
ATOM 3327 C C . ARG B 1 228 ? -11.16103 -19.20197 43.51483 1.000 78.30061 228 ARG B C 1
ATOM 3328 O O . ARG B 1 228 ? -11.00748 -19.50826 42.32782 1.000 96.80108 228 ARG B O 1
ATOM 3336 N N . PRO B 1 229 ? -11.79121 -18.06967 43.85489 1.000 66.04313 229 PRO B N 1
ATOM 3337 C CA . PRO B 1 229 ? -12.00960 -17.51920 45.19951 1.000 53.78406 229 PRO B CA 1
ATOM 3338 C C . PRO B 1 229 ? -13.13285 -18.21848 45.95088 1.000 57.49015 229 PRO B C 1
ATOM 3339 O O . PRO B 1 229 ? -14.16526 -18.54297 45.37008 1.000 69.27061 229 PRO B O 1
ATOM 3343 N N . PRO B 1 230 ? -12.95826 -18.46293 47.24892 1.000 58.63040 230 PRO B N 1
ATOM 3344 C CA . PRO B 1 230 ? -14.04614 -19.05839 48.03534 1.000 67.24301 230 PRO B CA 1
ATOM 3345 C C . PRO B 1 230 ? -15.21333 -18.08798 48.14501 1.000 68.32484 230 PRO B C 1
ATOM 3346 O O . PRO B 1 230 ? -15.03480 -16.91467 48.47983 1.000 66.16617 230 PRO B O 1
ATOM 3350 N N . THR B 1 231 ? -16.41092 -18.58343 47.85338 1.000 58.00871 231 THR B N 1
ATOM 3351 C CA . THR B 1 231 ? -17.61146 -17.76432 47.85830 1.000 61.31548 231 THR B CA 1
ATOM 3352 C C . THR B 1 231 ? -18.55787 -18.21358 48.96343 1.000 59.86297 231 THR B C 1
ATOM 3353 O O . THR B 1 231 ? -18.56696 -19.38078 49.36414 1.000 53.85042 231 THR B O 1
ATOM 3357 N N . PHE B 1 232 ? -19.36226 -17.27193 49.44226 1.000 80.82010 232 PHE B N 1
ATOM 3358 C CA . PHE B 1 232 ? -20.35013 -17.51278 50.48159 1.000 68.77224 232 PHE B CA 1
ATOM 3359 C C . PHE B 1 232 ? -21.75008 -17.46183 49.88522 1.000 62.80114 232 PHE B C 1
ATOM 3360 O O . PHE B 1 232 ? -21.94493 -17.14448 48.70893 1.000 65.85468 232 PHE B O 1
ATOM 3368 N N . GLY B 1 233 ? -22.73393 -17.78021 50.72230 1.000 64.43367 233 GLY B N 1
ATOM 3369 C CA . GLY B 1 233 ? -24.11834 -17.59203 50.35067 1.000 76.63738 233 GLY B CA 1
ATOM 3370 C C . GLY B 1 233 ? -24.64089 -16.24479 50.80897 1.000 84.04792 233 GLY B C 1
ATOM 3371 O O . GLY B 1 233 ? -23.98444 -15.51578 51.55026 1.000 88.74061 233 GLY B O 1
ATOM 3372 N N . GLN B 1 234 ? -25.85028 -15.91626 50.35155 1.000 76.56357 234 GLN B N 1
ATOM 3373 C CA . GLN B 1 234 ? -26.45219 -14.64482 50.73307 1.000 73.30945 234 GLN B CA 1
ATOM 3374 C C . GLN B 1 234 ? -26.83529 -14.60899 52.20626 1.000 87.96297 234 GLN B C 1
ATOM 3375 O O . GLN B 1 234 ? -26.96535 -13.51877 52.77411 1.000 86.14631 234 GLN B O 1
ATOM 3381 N N . GLY B 1 235 ? -27.00230 -15.76014 52.83205 1.000 82.38010 235 GLY B N 1
ATOM 3382 C CA . GLY B 1 235 ? -27.31806 -15.83630 54.24148 1.000 83.27794 235 GLY B CA 1
ATOM 3383 C C . GLY B 1 235 ? -28.77223 -16.20472 54.47510 1.000 78.28541 235 GLY B C 1
ATOM 3384 O O . GLY B 1 235 ? -29.65436 -15.94081 53.64651 1.000 72.93000 235 GLY B O 1
ATOM 3385 N N . THR B 1 236 ? -29.02561 -16.83348 55.62122 1.000 78.25708 236 THR B N 1
ATOM 3386 C CA . THR B 1 236 ? -30.36799 -17.23508 56.02425 1.000 90.92290 236 THR B CA 1
ATOM 3387 C C . THR B 1 236 ? -30.63048 -16.73186 57.43431 1.000 89.03867 236 THR B C 1
ATOM 3388 O O . THR B 1 236 ? -29.96685 -17.16532 58.38148 1.000 85.91007 236 THR B O 1
ATOM 3392 N N . LYS B 1 237 ? -31.59533 -15.82679 57.57423 1.000 80.12577 237 LYS B N 1
ATOM 3393 C CA . LYS B 1 237 ? -31.93244 -15.25580 58.87043 1.000 85.90212 237 LYS B CA 1
ATOM 3394 C C . LYS B 1 237 ? -32.98339 -16.12407 59.55018 1.000 96.41587 237 LYS B C 1
ATOM 3395 O O . LYS B 1 237 ? -33.95768 -16.54109 58.91715 1.000 93.55147 237 LYS B O 1
ATOM 3401 N N . VAL B 1 238 ? -32.78016 -16.39802 60.83579 1.000 97.49376 238 VAL B N 1
ATOM 3402 C CA . VAL B 1 238 ? -33.68575 -17.22621 61.62488 1.000 87.38610 238 VAL B CA 1
ATOM 3403 C C . VAL B 1 238 ? -34.28853 -16.35434 62.71817 1.000 104.88016 238 VAL B C 1
ATOM 3404 O O . VAL B 1 238 ? -33.56535 -15.85698 63.59100 1.000 105.18081 238 VAL B O 1
ATOM 3408 N N . GLU B 1 239 ? -35.60368 -16.16709 62.67012 1.000 107.82779 239 GLU B N 1
ATOM 3409 C CA . GLU B 1 239 ? -36.32162 -15.31594 63.61062 1.000 110.23054 239 GLU B CA 1
ATOM 3410 C C . GLU B 1 239 ? -37.28359 -16.15845 64.44513 1.000 111.12734 239 GLU B C 1
ATOM 3411 O O . GLU B 1 239 ? -37.41710 -17.36914 64.25167 1.000 111.03907 239 GLU B O 1
ATOM 3417 N N . ILE B 1 240 ? -37.96601 -15.49743 65.37597 1.000 115.24670 240 ILE B N 1
ATOM 3418 C CA . ILE B 1 240 ? -38.92467 -16.16576 66.25020 1.000 126.67237 240 ILE B CA 1
ATOM 3419 C C . ILE B 1 240 ? -40.31544 -16.17574 65.62258 1.000 127.47591 240 ILE B C 1
ATOM 3420 O O . ILE B 1 240 ? -41.31470 -16.41715 66.30325 1.000 95.71980 240 ILE B O 1
ATOM 3425 N N . GLU C 1 3 ? 22.19023 -39.16481 33.22731 1.000 85.36655 3 GLU C N 1
ATOM 3426 C CA . GLU C 1 3 ? 21.15556 -38.98028 34.23785 1.000 92.76651 3 GLU C CA 1
ATOM 3427 C C . GLU C 1 3 ? 19.78030 -39.24848 33.64070 1.000 83.17946 3 GLU C C 1
ATOM 3428 O O . GLU C 1 3 ? 18.88669 -39.75767 34.31705 1.000 87.43128 3 GLU C O 1
ATOM 3434 N N . VAL C 1 4 ? 19.61807 -38.89925 32.36888 1.000 71.52750 4 VAL C N 1
ATOM 3435 C CA . VAL C 1 4 ? 18.39026 -39.20346 31.64404 1.000 68.26283 4 VAL C CA 1
ATOM 3436 C C . VAL C 1 4 ? 18.42851 -40.66260 31.21107 1.000 73.39673 4 VAL C C 1
ATOM 3437 O O . VAL C 1 4 ? 19.44669 -41.14772 30.70341 1.000 86.59345 4 VAL C O 1
ATOM 3441 N N . GLN C 1 5 ? 17.32016 -41.36801 31.41732 1.000 64.25564 5 GLN C N 1
ATOM 3442 C CA . GLN C 1 5 ? 17.23405 -42.79105 31.13481 1.000 65.70920 5 GLN C CA 1
ATOM 3443 C C . GLN C 1 5 ? 15.86098 -43.11483 30.56813 1.000 64.00232 5 GLN C C 1
ATOM 3444 O O . GLN C 1 5 ? 14.83933 -42.63165 31.06962 1.000 68.31813 5 GLN C O 1
ATOM 3450 N N . LEU C 1 6 ? 15.85176 -43.93622 29.51935 1.000 56.69515 6 LEU C N 1
ATOM 3451 C CA . LEU C 1 6 ? 14.63015 -44.39462 28.86051 1.000 61.98717 6 LEU C CA 1
ATOM 3452 C C . LEU C 1 6 ? 14.71115 -45.91571 28.77530 1.000 70.47471 6 LEU C C 1
ATOM 3453 O O . LEU C 1 6 ? 15.32287 -46.45842 27.85035 1.000 77.54975 6 LEU C O 1
ATOM 3458 N N . LEU C 1 7 ? 14.10145 -46.60242 29.73724 1.000 70.30101 7 LEU C N 1
ATOM 3459 C CA . LEU C 1 7 ? 14.19098 -48.05342 29.83170 1.000 58.37799 7 LEU C CA 1
ATOM 3460 C C . LEU C 1 7 ? 13.03543 -48.67252 29.05584 1.000 62.63964 7 LEU C C 1
ATOM 3461 O O . LEU C 1 7 ? 11.86910 -48.42597 29.37471 1.000 66.67007 7 LEU C O 1
ATOM 3466 N N . GLU C 1 8 ? 13.35358 -49.47079 28.04328 1.000 59.88668 8 GLU C N 1
ATOM 3467 C CA . GLU C 1 8 ? 12.33351 -50.08507 27.20816 1.000 58.53514 8 GLU C CA 1
ATOM 3468 C C . GLU C 1 8 ? 12.10044 -51.53741 27.59990 1.000 63.32565 8 GLU C C 1
ATOM 3469 O O . GLU C 1 8 ? 13.00055 -52.22654 28.08745 1.000 61.81462 8 GLU C O 1
ATOM 3475 N N . SER C 1 9 ? 10.87377 -51.99458 27.37015 1.000 61.84902 9 SER C N 1
ATOM 3476 C CA . SER C 1 9 ? 10.50785 -53.37919 27.62823 1.000 61.93458 9 SER C CA 1
ATOM 3477 C C . SER C 1 9 ? 9.21995 -53.68001 26.87611 1.000 61.28072 9 SER C C 1
ATOM 3478 O O . SER C 1 9 ? 8.58418 -52.78714 26.31255 1.000 60.05717 9 SER C O 1
ATOM 3481 N N . GLY C 1 10 ? 8.84730 -54.95659 26.86331 1.000 65.42765 10 GLY C N 1
ATOM 3482 C CA . GLY C 1 10 ? 7.60925 -55.38781 26.25252 1.000 73.76693 10 GLY C CA 1
ATOM 3483 C C . GLY C 1 10 ? 7.74863 -55.96798 24.86289 1.000 54.52549 10 GLY C C 1
ATOM 3484 O O . GLY C 1 10 ? 6.77624 -56.53350 24.34665 1.000 54.05635 10 GLY C O 1
ATOM 3485 N N . GLY C 1 11 ? 8.91651 -55.83866 24.24007 1.000 45.37219 11 GLY C N 1
ATOM 3486 C CA . GLY C 1 11 ? 9.13469 -56.39459 22.92489 1.000 62.37036 11 GLY C CA 1
ATOM 3487 C C . GLY C 1 11 ? 9.44005 -57.87729 22.97877 1.000 57.42000 11 GLY C C 1
ATOM 3488 O O . GLY C 1 11 ? 9.49432 -58.50204 24.03787 1.000 59.57811 11 GLY C O 1
ATOM 3489 N N . GLY C 1 12 ? 9.64560 -58.45019 21.79719 1.000 55.65331 12 GLY C N 1
ATOM 3490 C CA . GLY C 1 12 ? 9.98657 -59.85474 21.71145 1.000 59.38000 12 GLY C CA 1
ATOM 3491 C C . GLY C 1 12 ? 9.67606 -60.48919 20.37291 1.000 64.86498 12 GLY C C 1
ATOM 3492 O O . GLY C 1 12 ? 9.86988 -59.87456 19.31948 1.000 71.70032 12 GLY C O 1
ATOM 3493 N N . LEU C 1 13 ? 9.18976 -61.72566 20.41031 1.000 59.83756 13 LEU C N 1
ATOM 3494 C CA . LEU C 1 13 ? 8.91511 -62.51554 19.21938 1.000 60.76249 13 LEU C CA 1
ATOM 3495 C C . LEU C 1 13 ? 7.46631 -62.97736 19.25371 1.000 62.41457 13 LEU C C 1
ATOM 3496 O O . LEU C 1 13 ? 7.02088 -63.55530 20.25075 1.000 72.35987 13 LEU C O 1
ATOM 3501 N N . VAL C 1 14 ? 6.72940 -62.71611 18.17076 1.000 55.26715 14 VAL C N 1
ATOM 3502 C CA . VAL C 1 14 ? 5.32226 -63.08796 18.08370 1.000 64.65095 14 VAL C CA 1
ATOM 3503 C C . VAL C 1 14 ? 5.00538 -63.56651 16.67453 1.000 83.00978 14 VAL C C 1
ATOM 3504 O O . VAL C 1 14 ? 5.70881 -63.25595 15.71169 1.000 77.98880 14 VAL C O 1
ATOM 3508 N N . GLN C 1 15 ? 3.93245 -64.34495 16.56905 1.000 93.68233 15 GLN C N 1
ATOM 3509 C CA . GLN C 1 15 ? 3.43591 -64.79752 15.28108 1.000 83.15885 15 GLN C CA 1
ATOM 3510 C C . GLN C 1 15 ? 2.61663 -63.69195 14.61671 1.000 71.93029 15 GLN C C 1
ATOM 3511 O O . GLN C 1 15 ? 2.07613 -62.81557 15.29704 1.000 70.95075 15 GLN C O 1
ATOM 3517 N N . PRO C 1 16 ? 2.51628 -63.70681 13.28494 1.000 59.26212 16 PRO C N 1
ATOM 3518 C CA . PRO C 1 16 ? 1.72496 -62.68115 12.58996 1.000 53.57901 16 PRO C CA 1
ATOM 3519 C C . PRO C 1 16 ? 0.28125 -62.64280 13.07012 1.000 56.50342 16 PRO C C 1
ATOM 3520 O O . PRO C 1 16 ? -0.35077 -63.67792 13.29116 1.000 68.87517 16 PRO C O 1
ATOM 3524 N N . GLY C 1 17 ? -0.23230 -61.42236 13.23726 1.000 61.06570 17 GLY C N 1
ATOM 3525 C CA . GLY C 1 17 ? -1.56366 -61.19527 13.75517 1.000 55.59184 17 GLY C CA 1
ATOM 3526 C C . GLY C 1 17 ? -1.64332 -60.98252 15.25104 1.000 60.17511 17 GLY C C 1
ATOM 3527 O O . GLY C 1 17 ? -2.68947 -60.54110 15.74302 1.000 60.98854 17 GLY C O 1
ATOM 3528 N N . GLY C 1 18 ? -0.57513 -61.26666 15.98570 1.000 58.77302 18 GLY C N 1
ATOM 3529 C CA . GLY C 1 18 ? -0.57417 -61.11399 17.42182 1.000 69.97621 18 GLY C CA 1
ATOM 3530 C C . GLY C 1 18 ? -0.48992 -59.65998 17.84856 1.000 65.73547 18 GLY C C 1
ATOM 3531 O O . GLY C 1 18 ? -0.51234 -58.72656 17.04576 1.000 75.30113 18 GLY C O 1
ATOM 3532 N N . SER C 1 19 ? -0.39499 -59.47631 19.16202 1.000 70.18980 19 SER C N 1
ATOM 3533 C CA . SER C 1 19 ? -0.35004 -58.15418 19.76269 1.000 73.19874 19 SER C CA 1
ATOM 3534 C C . SER C 1 19 ? 0.79590 -58.08091 20.76294 1.000 73.46321 19 SER C C 1
ATOM 3535 O O . SER C 1 19 ? 1.27123 -59.09689 21.27767 1.000 64.52556 19 SER C O 1
ATOM 3538 N N . LEU C 1 20 ? 1.23534 -56.85160 21.02446 1.000 70.35895 20 LEU C N 1
ATOM 3539 C CA . LEU C 1 20 ? 2.30598 -56.57103 21.97066 1.000 64.40022 20 LEU C CA 1
ATOM 3540 C C . LEU C 1 20 ? 2.04318 -55.21531 22.60348 1.000 56.49640 20 LEU C C 1
ATOM 3541 O O . LEU C 1 20 ? 1.31244 -54.38986 22.05443 1.000 65.76994 20 LEU C O 1
ATOM 3546 N N . ARG C 1 21 ? 2.62028 -54.99667 23.78229 1.000 46.09639 21 ARG C N 1
ATOM 3547 C CA . ARG C 1 21 ? 2.57033 -53.68540 24.42173 1.000 60.10210 21 ARG C CA 1
ATOM 3548 C C . ARG C 1 21 ? 3.97934 -53.31259 24.85704 1.000 56.37955 21 ARG C C 1
ATOM 3549 O O . ARG C 1 21 ? 4.55290 -53.95889 25.73998 1.000 58.25285 21 ARG C O 1
ATOM 3557 N N . LEU C 1 22 ? 4.53016 -52.27410 24.23622 1.000 54.13514 22 LEU C N 1
ATOM 3558 C CA . LEU C 1 22 ? 5.85846 -51.77929 24.56057 1.000 43.93528 22 LEU C CA 1
ATOM 3559 C C . LEU C 1 22 ? 5.74386 -50.65948 25.58498 1.000 53.01504 22 LEU C C 1
ATOM 3560 O O . LEU C 1 22 ? 4.88463 -49.78219 25.46568 1.000 56.13027 22 LEU C O 1
ATOM 3565 N N . SER C 1 23 ? 6.60908 -50.69950 26.59661 1.000 57.51844 23 SER C N 1
ATOM 3566 C CA . SER C 1 23 ? 6.60973 -49.71530 27.67095 1.000 41.46322 23 SER C CA 1
ATOM 3567 C C . SER C 1 23 ? 7.99318 -49.09951 27.80056 1.000 48.94393 23 SER C C 1
ATOM 3568 O O . SER C 1 23 ? 8.99624 -49.81761 27.87888 1.000 55.26090 23 SER C O 1
ATOM 3571 N N . CYS C 1 24 ? 8.03550 -47.77052 27.83025 1.000 62.26442 24 CYS C N 1
ATOM 3572 C CA . CYS C 1 24 ? 9.26259 -46.99593 27.96944 1.000 52.01396 24 CYS C CA 1
ATOM 3573 C C . CYS C 1 24 ? 9.14850 -46.17318 29.24455 1.000 47.38807 24 CYS C C 1
ATOM 3574 O O . CYS C 1 24 ? 8.41214 -45.18368 29.28528 1.000 56.54624 24 CYS C O 1
ATOM 3577 N N . ALA C 1 25 ? 9.86064 -46.59335 30.28294 1.000 48.03915 25 ALA C N 1
ATOM 3578 C CA . ALA C 1 25 ? 9.86398 -45.90059 31.56294 1.000 44.55642 25 ALA C CA 1
ATOM 3579 C C . ALA C 1 25 ? 10.96829 -44.85323 31.54033 1.000 59.56713 25 ALA C C 1
ATOM 3580 O O . ALA C 1 25 ? 12.14632 -45.18782 31.36827 1.000 62.93464 25 ALA C O 1
ATOM 3582 N N . ALA C 1 26 ? 10.58534 -43.59241 31.69339 1.000 62.85762 26 ALA C N 1
ATOM 3583 C CA . ALA C 1 26 ? 11.51543 -42.47934 31.61940 1.000 62.92016 26 ALA C CA 1
ATOM 3584 C C . ALA C 1 26 ? 11.87910 -41.99180 33.01393 1.000 62.05502 26 ALA C C 1
ATOM 3585 O O . ALA C 1 26 ? 11.08885 -42.09381 33.95573 1.000 69.11479 26 ALA C O 1
ATOM 3587 N N . SER C 1 27 ? 13.09330 -41.46181 33.13489 1.000 64.82757 27 SER C N 1
ATOM 3588 C CA . SER C 1 27 ? 13.55195 -40.91369 34.40276 1.000 64.53526 27 SER C CA 1
ATOM 3589 C C . SER C 1 27 ? 14.67439 -39.92673 34.12700 1.000 62.01394 27 SER C C 1
ATOM 3590 O O . SER C 1 27 ? 15.46274 -40.12485 33.20294 1.000 75.80539 27 SER C O 1
ATOM 3593 N N . GLY C 1 28 ? 14.73021 -38.85879 34.91743 1.000 59.38000 28 GLY C N 1
ATOM 3594 C CA . GLY C 1 28 ? 15.76358 -37.85807 34.76189 1.000 80.04862 28 GLY C CA 1
ATOM 3595 C C . GLY C 1 28 ? 15.32325 -36.56494 34.11360 1.000 70.14097 28 GLY C C 1
ATOM 3596 O O . GLY C 1 28 ? 16.17014 -35.69494 33.87522 1.000 68.28914 28 GLY C O 1
ATOM 3597 N N . PHE C 1 29 ? 14.03647 -36.41036 33.81640 1.000 53.90150 29 PHE C N 1
ATOM 3598 C CA . PHE C 1 29 ? 13.53017 -35.17794 33.22987 1.000 58.47644 29 PHE C CA 1
ATOM 3599 C C . PHE C 1 29 ? 12.03820 -35.08777 33.51051 1.000 58.96315 29 PHE C C 1
ATOM 3600 O O . PHE C 1 29 ? 11.40427 -36.05844 33.92968 1.000 56.09000 29 PHE C O 1
ATOM 3608 N N . THR C 1 30 ? 11.48511 -33.90116 33.27774 1.000 82.77977 30 THR C N 1
ATOM 3609 C CA . THR C 1 30 ? 10.05570 -33.67160 33.46924 1.000 84.86745 30 THR C CA 1
ATOM 3610 C C . THR C 1 30 ? 9.30447 -34.37199 32.34536 1.000 74.98911 30 THR C C 1
ATOM 3611 O O . THR C 1 30 ? 9.14399 -33.82604 31.25244 1.000 65.62752 30 THR C O 1
ATOM 3615 N N . PHE C 1 31 ? 8.83558 -35.59162 32.61890 1.000 73.05345 31 PHE C N 1
ATOM 3616 C CA . PHE C 1 31 ? 8.21437 -36.40491 31.57798 1.000 64.89475 31 PHE C CA 1
ATOM 3617 C C . PHE C 1 31 ? 6.94647 -35.75516 31.03386 1.000 68.05824 31 PHE C C 1
ATOM 3618 O O . PHE C 1 31 ? 6.71294 -35.75647 29.81938 1.000 66.81059 31 PHE C O 1
ATOM 3626 N N . SER C 1 32 ? 6.12180 -35.18260 31.91213 1.000 59.76259 32 SER C N 1
ATOM 3627 C CA . SER C 1 32 ? 4.84636 -34.61038 31.49323 1.000 63.49144 32 SER C CA 1
ATOM 3628 C C . SER C 1 32 ? 5.00136 -33.31598 30.70806 1.000 72.16501 32 SER C C 1
ATOM 3629 O O . SER C 1 32 ? 3.99900 -32.78252 30.21846 1.000 73.95203 32 SER C O 1
ATOM 3632 N N . SER C 1 33 ? 6.22204 -32.80838 30.56815 1.000 69.50757 33 SER C N 1
ATOM 3633 C CA . SER C 1 33 ? 6.48134 -31.56344 29.86416 1.000 54.86128 33 SER C CA 1
ATOM 3634 C C . SER C 1 33 ? 7.00044 -31.76811 28.44627 1.000 60.88224 33 SER C C 1
ATOM 3635 O O . SER C 1 33 ? 7.01559 -30.80927 27.66709 1.000 58.74734 33 SER C O 1
ATOM 3638 N N . TYR C 1 34 ? 7.43922 -32.97459 28.09822 1.000 69.39357 34 TYR C N 1
ATOM 3639 C CA . TYR C 1 34 ? 7.97868 -33.26433 26.77891 1.000 56.31296 34 TYR C CA 1
ATOM 3640 C C . TYR C 1 34 ? 7.04583 -34.19601 26.01622 1.000 55.18158 34 TYR C C 1
ATOM 3641 O O . TYR C 1 34 ? 6.30888 -34.98861 26.60970 1.000 55.01823 34 TYR C O 1
ATOM 3650 N N . ALA C 1 35 ? 7.08420 -34.09208 24.69098 1.000 47.35019 35 ALA C N 1
ATOM 3651 C CA . ALA C 1 35 ? 6.41355 -35.06982 23.85311 1.000 43.28748 35 ALA C CA 1
ATOM 3652 C C . ALA C 1 35 ? 7.28217 -36.31804 23.74476 1.000 55.27495 35 ALA C C 1
ATOM 3653 O O . ALA C 1 35 ? 8.49876 -36.27318 23.94230 1.000 62.15589 35 ALA C O 1
ATOM 3655 N N . MET C 1 36 ? 6.65310 -37.44484 23.42565 1.000 55.80290 36 MET C N 1
ATOM 3656 C CA . MET C 1 36 ? 7.38609 -38.70247 23.35484 1.000 50.70161 36 MET C CA 1
ATOM 3657 C C . MET C 1 36 ? 7.07042 -39.41836 22.05293 1.000 53.69403 36 MET C C 1
ATOM 3658 O O . MET C 1 36 ? 5.94859 -39.35336 21.55255 1.000 50.67699 36 MET C O 1
ATOM 3663 N N . SER C 1 37 ? 8.05937 -40.12476 21.50883 1.000 50.02805 37 SER C N 1
ATOM 3664 C CA . SER C 1 37 ? 7.89069 -40.75577 20.21148 1.000 52.14539 37 SER C CA 1
ATOM 3665 C C . SER C 1 37 ? 8.42450 -42.17989 20.22622 1.000 57.16753 37 SER C C 1
ATOM 3666 O O . SER C 1 37 ? 9.31338 -42.52721 21.00877 1.000 57.24640 37 SER C O 1
ATOM 3669 N N . TRP C 1 38 ? 7.85857 -42.99776 19.34441 1.000 54.64928 38 TRP C N 1
ATOM 3670 C CA . TRP C 1 38 ? 8.36832 -44.32355 19.03220 1.000 48.56430 38 TRP C CA 1
ATOM 3671 C C . TRP C 1 38 ? 8.84465 -44.30798 17.58799 1.000 47.19292 38 TRP C C 1
ATOM 3672 O O . TRP C 1 38 ? 8.09528 -43.89655 16.69115 1.000 48.45979 38 TRP C O 1
ATOM 3683 N N . VAL C 1 39 ? 10.08130 -44.75728 17.37275 1.000 39.58403 39 VAL C N 1
ATOM 3684 C CA . VAL C 1 39 ? 10.70880 -44.80333 16.05592 1.000 45.29448 39 VAL C CA 1
ATOM 3685 C C . VAL C 1 39 ? 11.31449 -46.18658 15.86739 1.000 54.57118 39 VAL C C 1
ATOM 3686 O O . VAL C 1 39 ? 12.11294 -46.63165 16.69433 1.000 54.54018 39 VAL C O 1
ATOM 3690 N N . ARG C 1 40 ? 10.94934 -46.86474 14.78636 1.000 54.59294 40 ARG C N 1
ATOM 3691 C CA . ARG C 1 40 ? 11.44232 -48.21091 14.53875 1.000 47.18516 40 ARG C CA 1
ATOM 3692 C C . ARG C 1 40 ? 12.39749 -48.23304 13.35367 1.000 50.59040 40 ARG C C 1
ATOM 3693 O O . ARG C 1 40 ? 12.30699 -47.40591 12.44245 1.000 66.07258 40 ARG C O 1
ATOM 3701 N N . GLN C 1 41 ? 13.32751 -49.18385 13.38219 1.000 51.41757 41 GLN C N 1
ATOM 3702 C CA . GLN C 1 41 ? 14.23154 -49.41606 12.26081 1.000 64.73863 41 GLN C CA 1
ATOM 3703 C C . GLN C 1 41 ? 14.22681 -50.90489 11.94896 1.000 66.68953 41 GLN C C 1
ATOM 3704 O O . GLN C 1 41 ? 14.54865 -51.72663 12.81521 1.000 54.81534 41 GLN C O 1
ATOM 3710 N N . ALA C 1 42 ? 13.77738 -51.25223 10.74617 1.000 72.80504 42 ALA C N 1
ATOM 3711 C CA . ALA C 1 42 ? 13.78701 -52.63685 10.31918 1.000 71.89961 42 ALA C CA 1
ATOM 3712 C C . ALA C 1 42 ? 15.22674 -53.12580 10.18511 1.000 99.76869 42 ALA C C 1
ATOM 3713 O O . ALA C 1 42 ? 16.14718 -52.32625 9.99459 1.000 113.71440 42 ALA C O 1
ATOM 3715 N N . PRO C 1 43 ? 15.44929 -54.43516 10.29941 1.000 106.77752 43 PRO C N 1
ATOM 3716 C CA . PRO C 1 43 ? 16.81450 -54.96119 10.16869 1.000 109.12592 43 PRO C CA 1
ATOM 3717 C C . PRO C 1 43 ? 17.40302 -54.63190 8.80472 1.000 116.95326 43 PRO C C 1
ATOM 3718 O O . PRO C 1 43 ? 16.82594 -54.95555 7.76355 1.000 113.37266 43 PRO C O 1
ATOM 3722 N N . GLY C 1 44 ? 18.56153 -53.97544 8.82103 1.000 104.73208 44 GLY C N 1
ATOM 3723 C CA . GLY C 1 44 ? 19.21334 -53.59036 7.58702 1.000 96.78568 44 GLY C CA 1
ATOM 3724 C C . GLY C 1 44 ? 18.50669 -52.51056 6.80206 1.000 96.96827 44 GLY C C 1
ATOM 3725 O O . GLY C 1 44 ? 18.71859 -52.39980 5.59225 1.000 106.86765 44 GLY C O 1
ATOM 3726 N N . LYS C 1 45 ? 17.67271 -51.70520 7.45446 1.000 93.41443 45 LYS C N 1
ATOM 3727 C CA . LYS C 1 45 ? 16.96368 -50.61059 6.80860 1.000 94.62423 45 LYS C CA 1
ATOM 3728 C C . LYS C 1 45 ? 17.21660 -49.33108 7.59568 1.000 92.05865 45 LYS C C 1
ATOM 3729 O O . LYS C 1 45 ? 17.97633 -49.31259 8.56903 1.000 83.45733 45 LYS C O 1
ATOM 3735 N N . GLY C 1 46 ? 16.57854 -48.24542 7.15754 1.000 90.93660 46 GLY C N 1
ATOM 3736 C CA . GLY C 1 46 ? 16.71044 -46.96658 7.81919 1.000 83.52162 46 GLY C CA 1
ATOM 3737 C C . GLY C 1 46 ? 15.70524 -46.79270 8.94361 1.000 78.03026 46 GLY C C 1
ATOM 3738 O O . GLY C 1 46 ? 14.83111 -47.62596 9.17972 1.000 78.39627 46 GLY C O 1
ATOM 3739 N N . LEU C 1 47 ? 15.84129 -45.67212 9.64557 1.000 66.19340 47 LEU C N 1
ATOM 3740 C CA . LEU C 1 47 ? 14.93174 -45.35023 10.73296 1.000 50.35113 47 LEU C CA 1
ATOM 3741 C C . LEU C 1 47 ? 13.58919 -44.88841 10.17884 1.000 49.81666 47 LEU C C 1
ATOM 3742 O O . LEU C 1 47 ? 13.50445 -44.31300 9.09018 1.000 61.10440 47 LEU C O 1
ATOM 3747 N N . GLU C 1 48 ? 12.53240 -45.14165 10.94602 1.000 48.59067 48 GLU C N 1
ATOM 3748 C CA . GLU C 1 48 ? 11.17565 -44.81413 10.52558 1.000 50.03997 48 GLU C CA 1
ATOM 3749 C C . GLU C 1 48 ? 10.38046 -44.35060 11.73337 1.000 58.36825 48 GLU C C 1
ATOM 3750 O O . GLU C 1 48 ? 10.26118 -45.08526 12.71896 1.000 45.29666 48 GLU C O 1
ATOM 3756 N N . TRP C 1 49 ? 9.81549 -43.15005 11.64476 1.000 58.11692 49 TRP C N 1
ATOM 3757 C CA . TRP C 1 49 ? 8.98615 -42.64275 12.72598 1.000 48.20111 49 TRP C CA 1
ATOM 3758 C C . TRP C 1 49 ? 7.68774 -43.43455 12.77339 1.000 52.14797 49 TRP C C 1
ATOM 3759 O O . TRP C 1 49 ? 7.01166 -43.60021 11.75322 1.000 52.04221 49 TRP C O 1
ATOM 3770 N N . VAL C 1 50 ? 7.33572 -43.91886 13.96214 1.000 43.35706 50 VAL C N 1
ATOM 3771 C CA . VAL C 1 50 ? 6.15301 -44.75570 14.12262 1.000 46.72515 50 VAL C CA 1
ATOM 3772 C C . VAL C 1 50 ? 5.02825 -43.92904 14.71610 1.000 45.12339 50 VAL C C 1
ATOM 3773 O O . VAL C 1 50 ? 3.94184 -43.82888 14.13515 1.000 46.79853 50 VAL C O 1
ATOM 3777 N N . SER C 1 51 ? 5.27550 -43.32853 15.87410 1.000 48.97461 51 SER C N 1
ATOM 3778 C CA . SER C 1 51 ? 4.20095 -42.60401 16.53164 1.000 57.08814 51 SER C CA 1
ATOM 3779 C C . SER C 1 51 ? 4.78106 -41.51808 17.41887 1.000 62.44188 51 SER C C 1
ATOM 3780 O O . SER C 1 51 ? 5.96455 -41.53272 17.76128 1.000 59.81410 51 SER C O 1
ATOM 3783 N N . THR C 1 52 ? 3.91894 -40.58517 17.81003 1.000 61.44870 52 THR C N 1
ATOM 3784 C CA . THR C 1 52 ? 4.32302 -39.52319 18.71475 1.000 59.28286 52 THR C CA 1
ATOM 3785 C C . THR C 1 52 ? 3.09729 -39.07022 19.49187 1.000 62.85895 52 THR C C 1
ATOM 3786 O O . THR C 1 52 ? 1.97552 -39.09962 18.97840 1.000 64.63727 52 THR C O 1
ATOM 3790 N N . ILE C 1 53 ? 3.30870 -38.71187 20.75047 1.000 60.93512 53 ILE C N 1
ATOM 3791 C CA . ILE C 1 53 ? 2.25463 -38.18039 21.59774 1.000 59.43056 53 ILE C CA 1
ATOM 3792 C C . ILE C 1 53 ? 2.71680 -36.84970 22.17140 1.000 65.25041 53 ILE C C 1
ATOM 3793 O O . ILE C 1 53 ? 3.87419 -36.70312 22.58837 1.000 75.20125 53 ILE C O 1
ATOM 3798 N N . LEU C 1 54 ? 1.79603 -35.89507 22.22047 1.000 62.28199 54 LEU C N 1
ATOM 3799 C CA . LEU C 1 54 ? 2.09283 -34.54608 22.66885 1.000 71.00090 54 LEU C CA 1
ATOM 3800 C C . LEU C 1 54 ? 1.88821 -34.42717 24.17614 1.000 74.06622 54 LEU C C 1
ATOM 3801 O O . LEU C 1 54 ? 1.12930 -35.18382 24.78732 1.000 82.40181 54 LEU C O 1
ATOM 3806 N N . GLN C 1 55 ? 2.59119 -33.46498 24.77600 1.000 67.62069 55 GLN C N 1
ATOM 3807 C CA . GLN C 1 55 ? 2.60649 -33.34563 26.23157 1.000 74.41023 55 GLN C CA 1
ATOM 3808 C C . GLN C 1 55 ? 1.36778 -32.69356 26.85432 1.000 71.45544 55 GLN C C 1
ATOM 3809 O O . GLN C 1 55 ? 0.59051 -33.38933 27.51590 1.000 66.95040 55 GLN C O 1
ATOM 3815 N N . HIS C 1 56 ? 1.14416 -31.39054 26.66192 1.000 92.91000 56 HIS C N 1
ATOM 3816 C CA . HIS C 1 56 ? 0.02444 -30.74130 27.34042 1.000 92.66570 56 HIS C CA 1
ATOM 3817 C C . HIS C 1 56 ? -1.30459 -31.26408 26.81761 1.000 96.76092 56 HIS C C 1
ATOM 3818 O O . HIS C 1 56 ? -2.23759 -31.51695 27.58941 1.000 114.28886 56 HIS C O 1
ATOM 3820 N N . GLY C 1 57 ? -1.40418 -31.44422 25.51218 1.000 76.93359 57 GLY C N 1
ATOM 3821 C CA . GLY C 1 57 ? -2.58238 -32.05713 24.96087 1.000 70.09306 57 GLY C CA 1
ATOM 3822 C C . GLY C 1 57 ? -2.46186 -33.56244 25.02324 1.000 103.17191 57 GLY C C 1
ATOM 3823 O O . GLY C 1 57 ? -1.37712 -34.11573 25.19805 1.000 123.32839 57 GLY C O 1
ATOM 3824 N N . GLN C 1 58 ? -3.59755 -34.23351 24.90497 1.000 112.44000 58 GLN C N 1
ATOM 3825 C CA . GLN C 1 58 ? -3.63620 -35.68505 24.95205 1.000 104.10060 58 GLN C CA 1
ATOM 3826 C C . GLN C 1 58 ? -3.63808 -36.30175 23.55919 1.000 84.89396 58 GLN C C 1
ATOM 3827 O O . GLN C 1 58 ? -3.63428 -37.53040 23.43567 1.000 69.21000 58 GLN C O 1
ATOM 3833 N N . ARG C 1 59 ? -3.68507 -35.47032 22.51861 1.000 96.61410 59 ARG C N 1
ATOM 3834 C CA . ARG C 1 59 ? -3.77585 -35.93371 21.13845 1.000 99.83647 59 ARG C CA 1
ATOM 3835 C C . ARG C 1 59 ? -2.52130 -36.68828 20.70555 1.000 94.84699 59 ARG C C 1
ATOM 3836 O O . ARG C 1 59 ? -1.40138 -36.35981 21.10877 1.000 78.12000 59 ARG C O 1
ATOM 3844 N N . THR C 1 60 ? -2.72829 -37.72802 19.89823 1.000 89.73968 60 THR C N 1
ATOM 3845 C CA . THR C 1 60 ? -1.67760 -38.60687 19.40441 1.000 59.36000 60 THR C CA 1
ATOM 3846 C C . THR C 1 60 ? -1.59909 -38.54630 17.88227 1.000 57.69740 60 THR C C 1
ATOM 3847 O O . THR C 1 60 ? -2.60641 -38.32822 17.20164 1.000 64.44662 60 THR C O 1
ATOM 3851 N N . LEU C 1 61 ? -0.38923 -38.73893 17.35120 1.000 58.49195 61 LEU C N 1
ATOM 3852 C CA . LEU C 1 61 ? -0.13647 -38.77055 15.91671 1.000 64.40452 61 LEU C CA 1
ATOM 3853 C C . LEU C 1 61 ? 0.53945 -40.08634 15.55077 1.000 65.48595 61 LEU C C 1
ATOM 3854 O O . LEU C 1 61 ? 1.45845 -40.53763 16.24369 1.000 63.68143 61 LEU C O 1
ATOM 3859 N N . TYR C 1 62 ? 0.08568 -40.69805 14.45590 1.000 62.52935 62 TYR C N 1
ATOM 3860 C CA . TYR C 1 62 ? 0.58721 -41.99427 14.02402 1.000 58.97026 62 TYR C CA 1
ATOM 3861 C C . TYR C 1 62 ? 1.03925 -41.93479 12.57219 1.000 59.05833 62 TYR C C 1
ATOM 3862 O O . TYR C 1 62 ? 0.55745 -41.11546 11.78541 1.000 56.37730 62 TYR C O 1
ATOM 3871 N N . ALA C 1 63 ? 1.97951 -42.81186 12.22894 1.000 59.48136 63 ALA C N 1
ATOM 3872 C CA . ALA C 1 63 ? 2.33985 -43.01985 10.83490 1.000 66.15811 63 ALA C CA 1
ATOM 3873 C C . ALA C 1 63 ? 1.25015 -43.80975 10.11868 1.000 81.70174 63 ALA C C 1
ATOM 3874 O O . ALA C 1 63 ? 0.50471 -44.57851 10.73140 1.000 86.53182 63 ALA C O 1
ATOM 3876 N N . ASP C 1 64 ? 1.16978 -43.62287 8.79923 1.000 87.41616 64 ASP C N 1
ATOM 3877 C CA . ASP C 1 64 ? 0.11935 -44.28111 8.02897 1.000 79.67629 64 ASP C CA 1
ATOM 3878 C C . ASP C 1 64 ? 0.29660 -45.79326 8.00481 1.000 80.63642 64 ASP C C 1
ATOM 3879 O O . ASP C 1 64 ? -0.69052 -46.52772 7.88336 1.000 82.89337 64 ASP C O 1
ATOM 3884 N N . SER C 1 65 ? 1.53653 -46.27661 8.11644 1.000 74.64742 65 SER C N 1
ATOM 3885 C CA . SER C 1 65 ? 1.76986 -47.71560 8.06639 1.000 76.12067 65 SER C CA 1
ATOM 3886 C C . SER C 1 65 ? 1.27140 -48.41887 9.32291 1.000 67.25045 65 SER C C 1
ATOM 3887 O O . SER C 1 65 ? 0.95152 -49.61212 9.27446 1.000 79.92600 65 SER C O 1
ATOM 3890 N N . VAL C 1 66 ? 1.19667 -47.71165 10.45032 1.000 58.40378 66 VAL C N 1
ATOM 3891 C CA . VAL C 1 66 ? 0.74221 -48.30447 11.69920 1.000 65.08175 66 VAL C CA 1
ATOM 3892 C C . VAL C 1 66 ? -0.54704 -47.67031 12.20045 1.000 58.40189 66 VAL C C 1
ATOM 3893 O O . VAL C 1 66 ? -1.01294 -48.00524 13.28990 1.000 57.33242 66 VAL C O 1
ATOM 3897 N N . LYS C 1 67 ? -1.14429 -46.77215 11.42240 1.000 59.70666 67 LYS C N 1
ATOM 3898 C CA . LYS C 1 67 ? -2.36133 -46.10699 11.86334 1.000 69.89377 67 LYS C CA 1
ATOM 3899 C C . LYS C 1 67 ? -3.52788 -47.08615 11.86391 1.000 60.03390 67 LYS C C 1
ATOM 3900 O O . LYS C 1 67 ? -3.69695 -47.88058 10.93514 1.000 72.26000 67 LYS C O 1
ATOM 3906 N N . GLY C 1 68 ? -4.33446 -47.02519 12.92131 1.000 56.03482 68 GLY C N 1
ATOM 3907 C CA . GLY C 1 68 ? -5.43908 -47.93005 13.12070 1.000 46.37936 68 GLY C CA 1
ATOM 3908 C C . GLY C 1 68 ? -5.06578 -49.21259 13.83583 1.000 49.07890 68 GLY C C 1
ATOM 3909 O O . GLY C 1 68 ? -5.92098 -49.81808 14.48960 1.000 57.54768 68 GLY C O 1
ATOM 3910 N N . ARG C 1 69 ? -3.80957 -49.64296 13.72576 1.000 47.53925 69 ARG C N 1
ATOM 3911 C CA . ARG C 1 69 ? -3.34009 -50.84141 14.40919 1.000 54.37113 69 ARG C CA 1
ATOM 3912 C C . ARG C 1 69 ? -2.59168 -50.54139 15.69984 1.000 59.03607 69 ARG C C 1
ATOM 3913 O O . ARG C 1 69 ? -2.69156 -51.31794 16.65543 1.000 60.52640 69 ARG C O 1
ATOM 3921 N N . PHE C 1 70 ? -1.85139 -49.43859 15.75325 1.000 61.01982 70 PHE C N 1
ATOM 3922 C CA . PHE C 1 70 ? -1.07127 -49.07212 16.92558 1.000 48.19973 70 PHE C CA 1
ATOM 3923 C C . PHE C 1 70 ? -1.78257 -47.98021 17.71485 1.000 56.67380 70 PHE C C 1
ATOM 3924 O O . PHE C 1 70 ? -2.48847 -47.13789 17.15383 1.000 54.04787 70 PHE C O 1
ATOM 3932 N N . THR C 1 71 ? -1.57504 -47.99580 19.02866 1.000 53.79012 71 THR C N 1
ATOM 3933 C CA . THR C 1 71 ? -2.17816 -47.01027 19.92343 1.000 58.13250 71 THR C CA 1
ATOM 3934 C C . THR C 1 71 ? -1.13295 -46.58190 20.94387 1.000 57.82239 71 THR C C 1
ATOM 3935 O O . THR C 1 71 ? -0.69019 -47.39515 21.75938 1.000 53.00953 71 THR C O 1
ATOM 3939 N N . ILE C 1 72 ? -0.72582 -45.31772 20.88833 1.000 50.57269 72 ILE C N 1
ATOM 3940 C CA . ILE C 1 72 ? 0.26368 -44.77919 21.81185 1.000 44.10861 72 ILE C CA 1
ATOM 3941 C C . ILE C 1 72 ? -0.46343 -44.07035 22.94533 1.000 52.17710 72 ILE C C 1
ATOM 3942 O O . ILE C 1 72 ? -1.54443 -43.49645 22.76286 1.000 63.46393 72 ILE C O 1
ATOM 3947 N N . SER C 1 73 ? 0.12129 -44.13642 24.13751 1.000 46.53091 73 SER C N 1
ATOM 3948 C CA . SER C 1 73 ? -0.46078 -43.51224 25.31908 1.000 52.28615 73 SER C CA 1
ATOM 3949 C C . SER C 1 73 ? 0.65988 -43.22305 26.30540 1.000 53.36903 73 SER C C 1
ATOM 3950 O O . SER C 1 73 ? 1.79467 -43.66671 26.12827 1.000 54.42507 73 SER C O 1
ATOM 3953 N N . ARG C 1 74 ? 0.33661 -42.45588 27.34297 1.000 54.82725 74 ARG C N 1
ATOM 3954 C CA . ARG C 1 74 ? 1.31905 -42.14441 28.36877 1.000 53.27597 74 ARG C CA 1
ATOM 3955 C C . ARG C 1 74 ? 0.64986 -42.11129 29.73456 1.000 58.38807 74 ARG C C 1
ATOM 3956 O O . ARG C 1 74 ? -0.53226 -41.78142 29.86207 1.000 63.95447 74 ARG C O 1
ATOM 3964 N N . ASP C 1 75 ? 1.42388 -42.47824 30.75179 1.000 53.66421 75 ASP C N 1
ATOM 3965 C CA . ASP C 1 75 ? 1.01881 -42.42086 32.15285 1.000 63.39567 75 ASP C CA 1
ATOM 3966 C C . ASP C 1 75 ? 2.03839 -41.53582 32.86125 1.000 72.00182 75 ASP C C 1
ATOM 3967 O O . ASP C 1 75 ? 3.15937 -41.97376 33.15154 1.000 76.79553 75 ASP C O 1
ATOM 3972 N N . ASN C 1 76 ? 1.65657 -40.27559 33.08748 1.000 65.64825 76 ASN C N 1
ATOM 3973 C CA . ASN C 1 76 ? 2.54436 -39.31053 33.72238 1.000 69.73615 76 ASN C CA 1
ATOM 3974 C C . ASN C 1 76 ? 2.77162 -39.60595 35.19839 1.000 80.61143 76 ASN C C 1
ATOM 3975 O O . ASN C 1 76 ? 3.78389 -39.16645 35.75435 1.000 88.95996 76 ASN C O 1
ATOM 3980 N N . SER C 1 77 ? 1.86039 -40.33645 35.84552 1.000 71.17982 77 SER C N 1
ATOM 3981 C CA . SER C 1 77 ? 2.07258 -40.69311 37.24377 1.000 70.44904 77 SER C CA 1
ATOM 3982 C C . SER C 1 77 ? 3.19595 -41.70886 37.39131 1.000 72.03466 77 SER C C 1
ATOM 3983 O O . SER C 1 77 ? 3.93862 -41.67367 38.37901 1.000 76.38312 77 SER C O 1
ATOM 3986 N N . LYS C 1 78 ? 3.33888 -42.60947 36.42335 1.000 75.65630 78 LYS C N 1
ATOM 3987 C CA . LYS C 1 78 ? 4.41126 -43.59147 36.41291 1.000 76.77218 78 LYS C CA 1
ATOM 3988 C C . LYS C 1 78 ? 5.56664 -43.18063 35.51188 1.000 72.72573 78 LYS C C 1
ATOM 3989 O O . LYS C 1 78 ? 6.58388 -43.88073 35.47471 1.000 82.02281 78 LYS C O 1
ATOM 3995 N N . ASN C 1 79 ? 5.42980 -42.06585 34.78839 1.000 75.87931 79 ASN C N 1
ATOM 3996 C CA . ASN C 1 79 ? 6.44082 -41.59811 33.83915 1.000 67.49401 79 ASN C CA 1
ATOM 3997 C C . ASN C 1 79 ? 6.74172 -42.66741 32.79171 1.000 59.16752 79 ASN C C 1
ATOM 3998 O O . ASN C 1 79 ? 7.89791 -43.00406 32.52844 1.000 60.90368 79 ASN C O 1
ATOM 4003 N N . THR C 1 80 ? 5.68484 -43.21092 32.19048 1.000 60.08628 80 THR C N 1
ATOM 4004 C CA . THR C 1 80 ? 5.84516 -44.30393 31.24150 1.000 61.59564 80 THR C CA 1
ATOM 4005 C C . THR C 1 80 ? 5.09277 -44.00313 29.95376 1.000 53.81112 80 THR C C 1
ATOM 4006 O O . THR C 1 80 ? 4.01978 -43.39686 29.97348 1.000 52.43454 80 THR C O 1
ATOM 4010 N N . LEU C 1 81 ? 5.67601 -44.41641 28.83276 1.000 48.01171 81 LEU C N 1
ATOM 4011 C CA . LEU C 1 81 ? 5.08871 -44.24316 27.51132 1.000 44.21020 81 LEU C CA 1
ATOM 4012 C C . LEU C 1 81 ? 4.79308 -45.62084 26.93947 1.000 51.82814 81 LEU C C 1
ATOM 4013 O O . LEU C 1 81 ? 5.70421 -46.44071 26.79444 1.000 61.44228 81 LEU C O 1
ATOM 4018 N N . TYR C 1 82 ? 3.53117 -45.87324 26.60984 1.000 57.10833 82 TYR C N 1
ATOM 4019 C CA . TYR C 1 82 ? 3.09470 -47.17065 26.12277 1.000 46.46795 82 TYR C CA 1
ATOM 4020 C C . TYR C 1 82 ? 2.76014 -47.10153 24.63965 1.000 56.30411 82 TYR C C 1
ATOM 4021 O O . TYR C 1 82 ? 2.30261 -46.07257 24.13266 1.000 64.66786 82 TYR C O 1
ATOM 4030 N N . LEU C 1 83 ? 2.97897 -48.22536 23.95985 1.000 50.31347 83 LEU C N 1
ATOM 4031 C CA . LEU C 1 83 ? 2.62231 -48.39372 22.55413 1.000 49.97976 83 LEU C CA 1
ATOM 4032 C C . LEU C 1 83 ? 2.03219 -49.78752 22.39006 1.000 46.34129 83 LEU C C 1
ATOM 4033 O O . LEU C 1 83 ? 2.75220 -50.78300 22.51296 1.000 45.31389 83 LEU C O 1
ATOM 4038 N N . GLN C 1 84 ? 0.72807 -49.86049 22.13678 1.000 55.25101 84 GLN C N 1
ATOM 4039 C CA . GLN C 1 84 ? 0.03935 -51.12586 21.92290 1.000 49.48009 84 GLN C CA 1
ATOM 4040 C C . GLN C 1 84 ? -0.01349 -51.41855 20.42929 1.000 68.54558 84 GLN C C 1
ATOM 4041 O O . GLN C 1 84 ? -0.61316 -50.65724 19.66175 1.000 68.70543 84 GLN C O 1
ATOM 4047 N N . MET C 1 85 ? 0.62266 -52.51127 20.02437 1.000 60.19873 85 MET C N 1
ATOM 4048 C CA . MET C 1 85 ? 0.69347 -52.93169 18.63401 1.000 51.05314 85 MET C CA 1
ATOM 4049 C C . MET C 1 85 ? -0.26221 -54.10189 18.44673 1.000 48.23407 85 MET C C 1
ATOM 4050 O O . MET C 1 85 ? -0.12777 -55.13046 19.11830 1.000 73.42908 85 MET C O 1
ATOM 4055 N N . ASN C 1 86 ? -1.21818 -53.94551 17.53755 1.000 44.90744 86 ASN C N 1
ATOM 4056 C CA . ASN C 1 86 ? -2.23173 -54.95531 17.28095 1.000 56.47575 86 ASN C CA 1
ATOM 4057 C C . ASN C 1 86 ? -2.22440 -55.32199 15.80480 1.000 62.25543 86 ASN C C 1
ATOM 4058 O O . ASN C 1 86 ? -1.82317 -54.52116 14.95476 1.000 67.41625 86 ASN C O 1
ATOM 4063 N N . SER C 1 87 ? -2.68566 -56.53705 15.50777 1.000 66.64890 87 SER C N 1
ATOM 4064 C CA . SER C 1 87 ? -2.69334 -57.05911 14.14321 1.000 56.50251 87 SER C CA 1
ATOM 4065 C C . SER C 1 87 ? -1.30676 -56.92559 13.52039 1.000 56.14974 87 SER C C 1
ATOM 4066 O O . SER C 1 87 ? -1.13589 -56.40748 12.41465 1.000 68.30731 87 SER C O 1
ATOM 4069 N N . LEU C 1 88 ? -0.30491 -57.38948 14.26413 1.000 52.96536 88 LEU C N 1
ATOM 4070 C CA . LEU C 1 88 ? 1.08264 -57.22578 13.85429 1.000 64.51498 88 LEU C CA 1
ATOM 4071 C C . LEU C 1 88 ? 1.35778 -57.95474 12.54627 1.000 68.57185 88 LEU C C 1
ATOM 4072 O O . LEU C 1 88 ? 1.06572 -59.14584 12.40841 1.000 71.45330 88 LEU C O 1
ATOM 4077 N N . ARG C 1 89 ? 1.93031 -57.23399 11.58936 1.000 66.58974 89 ARG C N 1
ATOM 4078 C CA . ARG C 1 89 ? 2.30804 -57.79534 10.30376 1.000 59.93793 89 ARG C CA 1
ATOM 4079 C C . ARG C 1 89 ? 3.78811 -58.15840 10.31219 1.000 72.62742 89 ARG C C 1
ATOM 4080 O O . ARG C 1 89 ? 4.54384 -57.78171 11.21070 1.000 75.54666 89 ARG C O 1
ATOM 4088 N N . ALA C 1 90 ? 4.20193 -58.89508 9.27880 1.000 78.19937 90 ALA C N 1
ATOM 4089 C CA . ALA C 1 90 ? 5.61870 -59.20264 9.11877 1.000 65.63966 90 ALA C CA 1
ATOM 4090 C C . ALA C 1 90 ? 6.42172 -57.94137 8.83744 1.000 73.05475 90 ALA C C 1
ATOM 4091 O O . ALA C 1 90 ? 7.60455 -57.86342 9.18881 1.000 70.31199 90 ALA C O 1
ATOM 4093 N N . GLU C 1 91 ? 5.79089 -56.94953 8.20560 1.000 76.46923 91 GLU C N 1
ATOM 4094 C CA . GLU C 1 91 ? 6.45750 -55.68739 7.91188 1.000 76.77706 91 GLU C CA 1
ATOM 4095 C C . GLU C 1 91 ? 6.78862 -54.91733 9.18374 1.000 77.75960 91 GLU C C 1
ATOM 4096 O O . GLU C 1 91 ? 7.72278 -54.10783 9.19154 1.000 70.12997 91 GLU C O 1
ATOM 4102 N N . ASP C 1 92 ? 6.03817 -55.15302 10.26197 1.000 71.88121 92 ASP C N 1
ATOM 4103 C CA . ASP C 1 92 ? 6.26419 -54.46649 11.52836 1.000 70.03981 92 ASP C CA 1
ATOM 4104 C C . ASP C 1 92 ? 7.52022 -54.93842 12.25103 1.000 63.77582 92 ASP C C 1
ATOM 4105 O O . ASP C 1 92 ? 7.88628 -54.33934 13.26789 1.000 57.08387 92 ASP C O 1
ATOM 4110 N N . THR C 1 93 ? 8.17344 -55.99340 11.76975 1.000 66.19689 93 THR C N 1
ATOM 4111 C CA . THR C 1 93 ? 9.38684 -56.48827 12.40964 1.000 65.37362 93 THR C CA 1
ATOM 4112 C C . THR C 1 93 ? 10.49364 -55.44480 12.33943 1.000 64.04278 93 THR C C 1
ATOM 4113 O O . THR C 1 93 ? 10.89219 -55.02467 11.24805 1.000 72.90468 93 THR C O 1
ATOM 4117 N N . ALA C 1 94 ? 10.99687 -55.03768 13.50210 1.000 59.02595 94 ALA C N 1
ATOM 4118 C CA . ALA C 1 94 ? 12.00713 -53.98602 13.57728 1.000 55.96381 94 ALA C CA 1
ATOM 4119 C C . ALA C 1 94 ? 12.49262 -53.87549 15.01725 1.000 53.95882 94 ALA C C 1
ATOM 4120 O O . ALA C 1 94 ? 11.96918 -54.52749 15.92632 1.000 58.52076 94 ALA C O 1
ATOM 4122 N N . VAL C 1 95 ? 13.48823 -53.01955 15.22158 1.000 57.13283 95 VAL C N 1
ATOM 4123 C CA . VAL C 1 95 ? 13.91091 -52.61858 16.55605 1.000 46.45792 95 VAL C CA 1
ATOM 4124 C C . VAL C 1 95 ? 13.21678 -51.30035 16.85299 1.000 55.71779 95 VAL C C 1
ATOM 4125 O O . VAL C 1 95 ? 13.31408 -50.34792 16.06764 1.000 63.54464 95 VAL C O 1
ATOM 4129 N N . TYR C 1 96 ? 12.49469 -51.25384 17.96617 1.000 53.47347 96 TYR C N 1
ATOM 4130 C CA . TYR C 1 96 ? 11.66394 -50.11535 18.32227 1.000 53.71916 96 TYR C CA 1
ATOM 4131 C C . TYR C 1 96 ? 12.38666 -49.30176 19.38667 1.000 54.61490 96 TYR C C 1
ATOM 4132 O O . TYR C 1 96 ? 12.73898 -49.83000 20.44914 1.000 49.76076 96 TYR C O 1
ATOM 4141 N N . TYR C 1 97 ? 12.61674 -48.02612 19.08748 1.000 55.76730 97 TYR C N 1
ATOM 4142 C CA . TYR C 1 97 ? 13.29504 -47.08784 19.96028 1.000 50.44179 97 TYR C CA 1
ATOM 4143 C C . TYR C 1 97 ? 12.28273 -46.11288 20.54334 1.000 54.37295 97 TYR C C 1
ATOM 4144 O O . TYR C 1 97 ? 11.36584 -45.65684 19.84845 1.000 41.53000 97 TYR C O 1
ATOM 4153 N N . CYS C 1 98 ? 12.46325 -45.79983 21.82037 1.000 62.54693 98 CYS C N 1
ATOM 4154 C CA . CYS C 1 98 ? 11.73363 -44.74023 22.49911 1.000 52.37481 98 CYS C CA 1
ATOM 4155 C C . CYS C 1 98 ? 12.58920 -43.47987 22.48110 1.000 63.45007 98 CYS C C 1
ATOM 4156 O O . CYS C 1 98 ? 13.73757 -43.50184 22.93741 1.000 73.76743 98 CYS C O 1
ATOM 4159 N N . ALA C 1 99 ? 12.03433 -42.38471 21.96099 1.000 62.72996 99 ALA C N 1
ATOM 4160 C CA . ALA C 1 99 ? 12.77923 -41.14483 21.79988 1.000 58.04992 99 ALA C CA 1
ATOM 4161 C C . ALA C 1 99 ? 12.04838 -39.99099 22.46953 1.000 64.52052 99 ALA C C 1
ATOM 4162 O O . ALA C 1 99 ? 10.81305 -39.93634 22.47403 1.000 63.82139 99 ALA C O 1
ATOM 4164 N N . LYS C 1 100 ? 12.82440 -39.06973 23.03015 1.000 63.89904 100 LYS C N 1
ATOM 4165 C CA . LYS C 1 100 ? 12.27731 -37.86559 23.63059 1.000 54.88327 100 LYS C CA 1
ATOM 4166 C C . LYS C 1 100 ? 12.00841 -36.81633 22.55735 1.000 61.00605 100 LYS C C 1
ATOM 4167 O O . LYS C 1 100 ? 12.64910 -36.80096 21.50124 1.000 62.49823 100 LYS C O 1
ATOM 4173 N N . ASN C 1 101 ? 11.02109 -35.95863 22.83050 1.000 59.36679 101 ASN C N 1
ATOM 4174 C CA . ASN C 1 101 ? 10.60828 -34.86496 21.95307 1.000 56.51110 101 ASN C CA 1
ATOM 4175 C C . ASN C 1 101 ? 9.90341 -35.38840 20.70709 1.000 57.09864 101 ASN C C 1
ATOM 4176 O O . ASN C 1 101 ? 9.82275 -36.60238 20.48974 1.000 55.98837 101 ASN C O 1
ATOM 4181 N N . ARG C 1 102 ? 9.39664 -34.47379 19.88022 1.000 60.87570 102 ARG C N 1
ATOM 4182 C CA . ARG C 1 102 ? 8.63053 -34.83057 18.69508 1.000 49.72018 102 ARG C CA 1
ATOM 4183 C C . ARG C 1 102 ? 9.36452 -34.56894 17.38670 1.000 54.82478 102 ARG C C 1
ATOM 4184 O O . ARG C 1 102 ? 9.17512 -35.32304 16.43125 1.000 73.27208 102 ARG C O 1
ATOM 4192 N N . ALA C 1 103 ? 10.19174 -33.52779 17.31550 1.000 50.54976 103 ALA C N 1
ATOM 4193 C CA . ALA C 1 103 ? 10.91458 -33.16777 16.10088 1.000 48.47519 103 ALA C CA 1
ATOM 4194 C C . ALA C 1 103 ? 12.41097 -33.42320 16.18749 1.000 54.19545 103 ALA C C 1
ATOM 4195 O O . ALA C 1 103 ? 13.00646 -33.90553 15.22081 1.000 55.65092 103 ALA C O 1
ATOM 4197 N N . VAL C 1 104 ? 13.03755 -33.12404 17.32263 1.000 54.88483 104 VAL C N 1
ATOM 4198 C CA . VAL C 1 104 ? 14.47178 -33.31582 17.51305 1.000 47.91387 104 VAL C CA 1
ATOM 4199 C C . VAL C 1 104 ? 14.64223 -34.30162 18.66143 1.000 61.72485 104 VAL C C 1
ATOM 4200 O O . VAL C 1 104 ? 14.47907 -33.94376 19.83380 1.000 76.35754 104 VAL C O 1
ATOM 4204 N N . PHE C 1 105 ? 14.98183 -35.54372 18.33015 1.000 48.29763 105 PHE C N 1
ATOM 4205 C CA . PHE C 1 105 ? 15.08788 -36.62216 19.31055 1.000 52.04772 105 PHE C CA 1
ATOM 4206 C C . PHE C 1 105 ? 16.47657 -36.58830 19.93995 1.000 57.94009 105 PHE C C 1
ATOM 4207 O O . PHE C 1 105 ? 17.43557 -37.15894 19.42067 1.000 58.19964 105 PHE C O 1
ATOM 4215 N N . ASP C 1 106 ? 16.58189 -35.91158 21.08655 1.000 61.68033 106 ASP C N 1
ATOM 4216 C CA . ASP C 1 106 ? 17.87842 -35.72620 21.73176 1.000 69.13287 106 ASP C CA 1
ATOM 4217 C C . ASP C 1 106 ? 18.33972 -36.97803 22.47072 1.000 74.81392 106 ASP C C 1
ATOM 4218 O O . ASP C 1 106 ? 19.52270 -37.33349 22.41225 1.000 88.63998 106 ASP C O 1
ATOM 4223 N N . TYR C 1 107 ? 17.43323 -37.65458 23.17127 1.000 67.01290 107 TYR C N 1
ATOM 4224 C CA . TYR C 1 107 ? 17.76465 -38.84952 23.93576 1.000 72.53656 107 TYR C CA 1
ATOM 4225 C C . TYR C 1 107 ? 16.91462 -40.01242 23.44865 1.000 69.71910 107 TYR C C 1
ATOM 4226 O O . TYR C 1 107 ? 15.69723 -39.87378 23.28850 1.000 64.50380 107 TYR C O 1
ATOM 4235 N N . TRP C 1 108 ? 17.55820 -41.15227 23.21592 1.000 63.59200 108 TRP C N 1
ATOM 4236 C CA . TRP C 1 108 ? 16.89724 -42.34376 22.71122 1.000 50.43215 108 TRP C CA 1
ATOM 4237 C C . TRP C 1 108 ? 17.02335 -43.47294 23.72329 1.000 52.26914 108 TRP C C 1
ATOM 4238 O O . TRP C 1 108 ? 17.97020 -43.51853 24.51413 1.000 64.09803 108 TRP C O 1
ATOM 4249 N N . GLY C 1 109 ? 16.06167 -44.39063 23.68559 1.000 52.22511 109 GLY C N 1
ATOM 4250 C CA . GLY C 1 109 ? 16.19768 -45.62228 24.42556 1.000 58.24025 109 GLY C CA 1
ATOM 4251 C C . GLY C 1 109 ? 17.07769 -46.61291 23.69141 1.000 64.27291 109 GLY C C 1
ATOM 4252 O O . GLY C 1 109 ? 17.34367 -46.47462 22.50016 1.000 63.07026 109 GLY C O 1
ATOM 4253 N N . GLN C 1 110 ? 17.54451 -47.62950 24.41929 1.000 75.61808 110 GLN C N 1
ATOM 4254 C CA . GLN C 1 110 ? 18.43783 -48.60907 23.81073 1.000 72.29189 110 GLN C CA 1
ATOM 4255 C C . GLN C 1 110 ? 17.73963 -49.45840 22.75464 1.000 69.79916 110 GLN C C 1
ATOM 4256 O O . GLN C 1 110 ? 18.41937 -50.10642 21.95188 1.000 74.84510 110 GLN C O 1
ATOM 4262 N N . GLY C 1 111 ? 16.41538 -49.46662 22.73020 1.000 64.73759 111 GLY C N 1
ATOM 4263 C CA . GLY C 1 111 ? 15.69930 -50.21124 21.70618 1.000 58.05574 111 GLY C CA 1
ATOM 4264 C C . GLY C 1 111 ? 15.33456 -51.61076 22.15490 1.000 59.25000 111 GLY C C 1
ATOM 4265 O O . GLY C 1 111 ? 16.05910 -52.27064 22.89925 1.000 60.28404 111 GLY C O 1
ATOM 4266 N N . THR C 1 112 ? 14.17227 -52.06973 21.69468 1.000 54.97202 112 THR C N 1
ATOM 4267 C CA . THR C 1 112 ? 13.72034 -53.43049 21.95025 1.000 58.88492 112 THR C CA 1
ATOM 4268 C C . THR C 1 112 ? 13.33403 -54.08991 20.63325 1.000 62.91590 112 THR C C 1
ATOM 4269 O O . THR C 1 112 ? 12.69471 -53.46802 19.78122 1.000 67.91283 112 THR C O 1
ATOM 4273 N N . LEU C 1 113 ? 13.74771 -55.34205 20.45671 1.000 58.06108 113 LEU C N 1
ATOM 4274 C CA . LEU C 1 113 ? 13.53095 -56.03323 19.19283 1.000 53.15858 113 LEU C CA 1
ATOM 4275 C C . LEU C 1 113 ? 12.14072 -56.65152 19.15299 1.000 49.24212 113 LEU C C 1
ATOM 4276 O O . LEU C 1 113 ? 11.70980 -57.29312 20.11640 1.000 50.58126 113 LEU C O 1
ATOM 4281 N N . VAL C 1 114 ? 11.43941 -56.46066 18.03704 1.000 49.97467 114 VAL C N 1
ATOM 4282 C CA . VAL C 1 114 ? 10.13791 -57.06815 17.80521 1.000 49.33442 114 VAL C CA 1
ATOM 4283 C C . VAL C 1 114 ? 10.21744 -57.80257 16.47559 1.000 55.70472 114 VAL C C 1
ATOM 4284 O O . VAL C 1 114 ? 10.38375 -57.17432 15.42057 1.000 65.89783 114 VAL C O 1
ATOM 4288 N N . THR C 1 115 ? 10.10596 -59.12583 16.52491 1.000 63.67612 115 THR C N 1
ATOM 4289 C CA . THR C 1 115 ? 10.13335 -59.97328 15.34200 1.000 65.31271 115 THR C CA 1
ATOM 4290 C C . THR C 1 115 ? 8.76913 -60.63163 15.21223 1.000 61.60774 115 THR C C 1
ATOM 4291 O O . THR C 1 115 ? 8.24542 -61.18103 16.18929 1.000 71.65870 115 THR C O 1
ATOM 4295 N N . VAL C 1 116 ? 8.19434 -60.56221 14.01689 1.000 49.23904 116 VAL C N 1
ATOM 4296 C CA . VAL C 1 116 ? 6.86079 -61.08092 13.75140 1.000 59.84729 116 VAL C CA 1
ATOM 4297 C C . VAL C 1 116 ? 6.98768 -62.18776 12.71461 1.000 87.38064 116 VAL C C 1
ATOM 4298 O O . VAL C 1 116 ? 7.21642 -61.91562 11.52839 1.000 88.88601 116 VAL C O 1
ATOM 4302 N N . SER C 1 117 ? 6.84394 -63.43305 13.16074 1.000 86.71313 117 SER C N 1
ATOM 4303 C CA . SER C 1 117 ? 6.87708 -64.59000 12.27294 1.000 70.20366 117 SER C CA 1
ATOM 4304 C C . SER C 1 117 ? 6.30358 -65.81950 12.96950 1.000 79.43383 117 SER C C 1
ATOM 4305 O O . SER C 1 117 ? 5.79906 -66.73517 12.31927 1.000 96.77580 117 SER C O 1
ATOM 4308 N N . THR C 1 134 ? 3.94177 -39.50685 -0.41978 1.000 74.81150 134 THR C N 1
ATOM 4309 C CA . THR C 1 134 ? 3.47971 -38.12880 -0.27468 1.000 100.99328 134 THR C CA 1
ATOM 4310 C C . THR C 1 134 ? 4.33587 -37.32973 0.70364 1.000 86.18831 134 THR C C 1
ATOM 4311 O O . THR C 1 134 ? 4.19395 -36.11261 0.81453 1.000 64.11490 134 THR C O 1
ATOM 4315 N N . ASP C 1 135 ? 5.21906 -38.02307 1.41309 1.000 100.95439 135 ASP C N 1
ATOM 4316 C CA . ASP C 1 135 ? 6.06649 -37.40897 2.42281 1.000 80.96154 135 ASP C CA 1
ATOM 4317 C C . ASP C 1 135 ? 7.35535 -36.90487 1.77620 1.000 81.40100 135 ASP C C 1
ATOM 4318 O O . ASP C 1 135 ? 7.50590 -36.90509 0.55133 1.000 89.30698 135 ASP C O 1
ATOM 4323 N N . ILE C 1 136 ? 8.30718 -36.47833 2.60008 1.000 70.26399 136 ILE C N 1
ATOM 4324 C CA . ILE C 1 136 ? 9.58666 -35.98025 2.11305 1.000 57.03664 136 ILE C CA 1
ATOM 4325 C C . ILE C 1 136 ? 10.57759 -37.12794 2.17411 1.000 58.95150 136 ILE C C 1
ATOM 4326 O O . ILE C 1 136 ? 10.71227 -37.78989 3.20995 1.000 71.46090 136 ILE C O 1
ATOM 4331 N N . GLN C 1 137 ? 11.27417 -37.36408 1.07069 1.000 59.12440 137 GLN C N 1
ATOM 4332 C CA . GLN C 1 137 ? 12.18753 -38.48828 0.96795 1.000 59.93800 137 GLN C CA 1
ATOM 4333 C C . GLN C 1 137 ? 13.60997 -38.00135 1.19582 1.000 51.92780 137 GLN C C 1
ATOM 4334 O O . GLN C 1 137 ? 14.01588 -36.95944 0.67338 1.000 54.97171 137 GLN C O 1
ATOM 4340 N N . MET C 1 138 ? 14.36071 -38.76490 1.97928 1.000 64.10000 138 MET C N 1
ATOM 4341 C CA . MET C 1 138 ? 15.72628 -38.42777 2.34735 1.000 60.43850 138 MET C CA 1
ATOM 4342 C C . MET C 1 138 ? 16.67991 -39.44195 1.74030 1.000 75.78977 138 MET C C 1
ATOM 4343 O O . MET C 1 138 ? 16.50875 -40.65084 1.93361 1.000 79.25965 138 MET C O 1
ATOM 4348 N N . THR C 1 139 ? 17.68225 -38.95620 1.01248 1.000 59.18198 139 THR C N 1
ATOM 4349 C CA . THR C 1 139 ? 18.67796 -39.83004 0.40973 1.000 70.48090 139 THR C CA 1
ATOM 4350 C C . THR C 1 139 ? 20.05106 -39.47348 0.95688 1.000 65.00540 139 THR C C 1
ATOM 4351 O O . THR C 1 139 ? 20.46180 -38.30973 0.91138 1.000 64.89767 139 THR C O 1
ATOM 4355 N N . GLN C 1 140 ? 20.75598 -40.47427 1.47081 1.000 63.74417 140 GLN C N 1
ATOM 4356 C CA . GLN C 1 140 ? 22.09141 -40.28803 2.01001 1.000 58.14862 140 GLN C CA 1
ATOM 4357 C C . GLN C 1 140 ? 23.11762 -40.89849 1.06738 1.000 67.84772 140 GLN C C 1
ATOM 4358 O O . GLN C 1 140 ? 22.84747 -41.88629 0.37848 1.000 83.51263 140 GLN C O 1
ATOM 4364 N N . SER C 1 141 ? 24.30507 -40.29639 1.04909 1.000 62.48204 141 SER C N 1
ATOM 4365 C CA . SER C 1 141 ? 25.37811 -40.73636 0.18866 1.000 66.56370 141 SER C CA 1
ATOM 4366 C C . SER C 1 141 ? 26.69791 -40.58492 0.93686 1.000 68.35336 141 SER C C 1
ATOM 4367 O O . SER C 1 141 ? 27.00100 -39.48881 1.44124 1.000 79.78386 141 SER C O 1
ATOM 4370 N N . PRO C 1 142 ? 27.49865 -41.64693 1.03128 1.000 58.04206 142 PRO C N 1
ATOM 4371 C CA . PRO C 1 142 ? 27.25029 -42.99505 0.51270 1.000 77.83983 142 PRO C CA 1
ATOM 4372 C C . PRO C 1 142 ? 26.44442 -43.82765 1.49909 1.000 76.80040 142 PRO C C 1
ATOM 4373 O O . PRO C 1 142 ? 26.16656 -43.37981 2.60752 1.000 70.75103 142 PRO C O 1
ATOM 4377 N N . SER C 1 143 ? 26.04478 -45.04229 1.12014 1.000 73.09945 143 SER C N 1
ATOM 4378 C CA . SER C 1 143 ? 25.39285 -45.92996 2.07401 1.000 72.91478 143 SER C CA 1
ATOM 4379 C C . SER C 1 143 ? 26.39295 -46.52278 3.05661 1.000 70.75251 143 SER C C 1
ATOM 4380 O O . SER C 1 143 ? 26.02451 -46.85180 4.18956 1.000 75.97402 143 SER C O 1
ATOM 4383 N N . SER C 1 144 ? 27.65015 -46.66104 2.64265 1.000 68.02618 144 SER C N 1
ATOM 4384 C CA . SER C 1 144 ? 28.71608 -47.13920 3.51110 1.000 70.15428 144 SER C CA 1
ATOM 4385 C C . SER C 1 144 ? 30.04109 -46.62000 2.97286 1.000 68.25179 144 SER C C 1
ATOM 4386 O O . SER C 1 144 ? 30.15768 -46.27687 1.79395 1.000 70.29379 144 SER C O 1
ATOM 4389 N N . LEU C 1 145 ? 31.03508 -46.54745 3.85683 1.000 64.00698 145 LEU C N 1
ATOM 4390 C CA . LEU C 1 145 ? 32.36819 -46.11755 3.45970 1.000 63.18588 145 LEU C CA 1
ATOM 4391 C C . LEU C 1 145 ? 33.39923 -46.70315 4.41396 1.000 76.32628 145 LEU C C 1
ATOM 4392 O O . LEU C 1 145 ? 33.11319 -46.94612 5.58966 1.000 86.10054 145 LEU C O 1
ATOM 4397 N N . SER C 1 146 ? 34.60069 -46.93662 3.88921 1.000 70.77850 146 SER C N 1
ATOM 4398 C CA . SER C 1 146 ? 35.72409 -47.44759 4.66560 1.000 68.50015 146 SER C CA 1
ATOM 4399 C C . SER C 1 146 ? 36.82895 -46.40112 4.66234 1.000 75.04497 146 SER C C 1
ATOM 4400 O O . SER C 1 146 ? 37.36936 -46.06995 3.60170 1.000 80.79029 146 SER C O 1
ATOM 4403 N N . ALA C 1 147 ? 37.17081 -45.89326 5.84416 1.000 70.94723 147 ALA C N 1
ATOM 4404 C CA . ALA C 1 147 ? 38.20783 -44.88350 5.99090 1.000 64.85328 147 ALA C CA 1
ATOM 4405 C C . ALA C 1 147 ? 39.12517 -45.25403 7.14809 1.000 73.61839 147 ALA C C 1
ATOM 4406 O O . ALA C 1 147 ? 38.80209 -46.10981 7.97566 1.000 90.36903 147 ALA C O 1
ATOM 4408 N N . SER C 1 148 ? 40.28170 -44.60055 7.19334 1.000 65.71771 148 SER C N 1
ATOM 4409 C CA . SER C 1 148 ? 41.27024 -44.82664 8.23696 1.000 71.77703 148 SER C CA 1
ATOM 4410 C C . SER C 1 148 ? 41.20014 -43.73331 9.29947 1.000 67.71778 148 SER C C 1
ATOM 4411 O O . SER C 1 148 ? 40.52119 -42.71622 9.14463 1.000 80.01774 148 SER C O 1
ATOM 4414 N N . VAL C 1 149 ? 41.91444 -43.96765 10.40205 1.000 67.05812 149 VAL C N 1
ATOM 4415 C CA . VAL C 1 149 ? 41.93923 -43.01517 11.50503 1.000 67.44000 149 VAL C CA 1
ATOM 4416 C C . VAL C 1 149 ? 42.63214 -41.73319 11.06382 1.000 73.51375 149 VAL C C 1
ATOM 4417 O O . VAL C 1 149 ? 43.68738 -41.76370 10.41495 1.000 84.32306 149 VAL C O 1
ATOM 4421 N N . GLY C 1 150 ? 42.03541 -40.59322 11.41295 1.000 82.50669 150 GLY C N 1
ATOM 4422 C CA . GLY C 1 150 ? 42.56691 -39.29922 11.04730 1.000 88.76480 150 GLY C CA 1
ATOM 4423 C C . GLY C 1 150 ? 42.09925 -38.78062 9.70634 1.000 86.41796 150 GLY C C 1
ATOM 4424 O O . GLY C 1 150 ? 42.40587 -37.63156 9.36161 1.000 76.30379 150 GLY C O 1
ATOM 4425 N N . ASP C 1 151 ? 41.36514 -39.58794 8.94577 1.000 88.72620 151 ASP C N 1
ATOM 4426 C CA . ASP C 1 151 ? 40.88994 -39.20051 7.62923 1.000 77.75172 151 ASP C CA 1
ATOM 4427 C C . ASP C 1 151 ? 39.72977 -38.21115 7.73574 1.000 82.96996 151 ASP C C 1
ATOM 4428 O O . ASP C 1 151 ? 39.17086 -37.96526 8.80834 1.000 85.15269 151 ASP C O 1
ATOM 4433 N N . ARG C 1 152 ? 39.37071 -37.64463 6.58818 1.000 85.55823 152 ARG C N 1
ATOM 4434 C CA . ARG C 1 152 ? 38.26410 -36.70459 6.46736 1.000 73.92349 152 ARG C CA 1
ATOM 4435 C C . ARG C 1 152 ? 37.07090 -37.41903 5.84741 1.000 81.24308 152 ARG C C 1
ATOM 4436 O O . ARG C 1 152 ? 37.15297 -37.89989 4.71180 1.000 89.99673 152 ARG C O 1
ATOM 4444 N N . VAL C 1 153 ? 35.96950 -37.48985 6.58817 1.000 72.92999 153 VAL C N 1
ATOM 4445 C CA . VAL C 1 153 ? 34.77868 -38.21126 6.15649 1.000 67.15043 153 VAL C CA 1
ATOM 4446 C C . VAL C 1 153 ? 33.70554 -37.19218 5.80420 1.000 70.63610 153 VAL C C 1
ATOM 4447 O O . VAL C 1 153 ? 33.52335 -36.20025 6.51672 1.000 75.13049 153 VAL C O 1
ATOM 4451 N N . THR C 1 154 ? 32.99953 -37.43300 4.70073 1.000 68.82953 154 THR C N 1
ATOM 4452 C CA . THR C 1 154 ? 31.95537 -36.53158 4.22736 1.000 74.60774 154 THR C CA 1
ATOM 4453 C C . THR C 1 154 ? 30.71420 -37.34662 3.89921 1.000 69.83419 154 THR C C 1
ATOM 4454 O O . THR C 1 154 ? 30.77982 -38.28301 3.09648 1.000 80.86695 154 THR C O 1
ATOM 4458 N N . ILE C 1 155 ? 29.58836 -36.98997 4.51310 1.000 58.78338 155 ILE C N 1
ATOM 4459 C CA . ILE C 1 155 ? 28.30550 -37.63745 4.26960 1.000 66.86685 155 ILE C CA 1
ATOM 4460 C C . ILE C 1 155 ? 27.33977 -36.58370 3.74748 1.000 68.66075 155 ILE C C 1
ATOM 4461 O O . ILE C 1 155 ? 27.26605 -35.48065 4.29824 1.000 74.52903 155 ILE C O 1
ATOM 4466 N N . THR C 1 156 ? 26.61013 -36.91246 2.68591 1.000 52.44844 156 THR C N 1
ATOM 4467 C CA . THR C 1 156 ? 25.68649 -35.98155 2.05379 1.000 62.15620 156 THR C CA 1
ATOM 4468 C C . THR C 1 156 ? 24.25531 -36.45318 2.26869 1.000 72.25670 156 THR C C 1
ATOM 4469 O O . THR C 1 156 ? 23.93230 -37.60983 1.98557 1.000 84.47282 156 THR C O 1
ATOM 4473 N N . CYS C 1 157 ? 23.40466 -35.56341 2.77397 1.000 65.91425 157 CYS C N 1
ATOM 4474 C CA . CYS C 1 157 ? 21.98330 -35.83292 2.94649 1.000 65.49802 157 CYS C CA 1
ATOM 4475 C C . CYS C 1 157 ? 21.21504 -34.87554 2.04840 1.000 57.81790 157 CYS C C 1
ATOM 4476 O O . CYS C 1 157 ? 21.32831 -33.65217 2.19545 1.000 74.07535 157 CYS C O 1
ATOM 4479 N N . ARG C 1 158 ? 20.44758 -35.42555 1.11464 1.000 64.00750 158 ARG C N 1
ATOM 4480 C CA . ARG C 1 158 ? 19.67662 -34.62598 0.17904 1.000 53.39933 158 ARG C CA 1
ATOM 4481 C C . ARG C 1 158 ? 18.19320 -34.87047 0.41698 1.000 60.20100 158 ARG C C 1
ATOM 4482 O O . ARG C 1 158 ? 17.75626 -36.01826 0.58547 1.000 78.28443 158 ARG C O 1
ATOM 4490 N N . ALA C 1 159 ? 17.42769 -33.78263 0.42725 1.000 46.38038 159 ALA C N 1
ATOM 4491 C CA . ALA C 1 159 ? 15.99425 -33.81792 0.67401 1.000 59.37309 159 ALA C CA 1
ATOM 4492 C C . ALA C 1 159 ? 15.23005 -33.65530 -0.63174 1.000 58.07278 159 ALA C C 1
ATOM 4493 O O . ALA C 1 159 ? 15.65623 -32.91934 -1.52661 1.000 64.87957 159 ALA C O 1
ATOM 4495 N N . SER C 1 160 ? 14.09358 -34.34922 -0.73244 1.000 60.20799 160 SER C N 1
ATOM 4496 C CA . SER C 1 160 ? 13.29420 -34.28565 -1.95101 1.000 66.50797 160 SER C CA 1
ATOM 4497 C C . SER C 1 160 ? 12.72073 -32.89334 -2.18418 1.000 74.84109 160 SER C C 1
ATOM 4498 O O . SER C 1 160 ? 12.46345 -32.51784 -3.33353 1.000 90.72698 160 SER C O 1
ATOM 4501 N N . GLN C 1 161 ? 12.50921 -32.12001 -1.12135 1.000 63.68022 161 GLN C N 1
ATOM 4502 C CA . GLN C 1 161 ? 12.03993 -30.74805 -1.24369 1.000 68.63893 161 GLN C CA 1
ATOM 4503 C C . GLN C 1 161 ? 12.69425 -29.90399 -0.15845 1.000 70.05205 161 GLN C C 1
ATOM 4504 O O . GLN C 1 161 ? 13.37736 -30.41784 0.73141 1.000 71.61223 161 GLN C O 1
ATOM 4510 N N . SER C 1 162 ? 12.48424 -28.59162 -0.24564 1.000 73.33794 162 SER C N 1
ATOM 4511 C CA . SER C 1 162 ? 13.12348 -27.66032 0.67648 1.000 67.88228 162 SER C CA 1
ATOM 4512 C C . SER C 1 162 ? 12.64391 -27.89245 2.10191 1.000 64.81017 162 SER C C 1
ATOM 4513 O O . SER C 1 162 ? 11.44000 -27.86710 2.37671 1.000 58.60123 162 SER C O 1
ATOM 4516 N N . ILE C 1 163 ? 13.59580 -28.12117 3.00695 1.000 67.38414 163 ILE C N 1
ATOM 4517 C CA . ILE C 1 163 ? 13.32479 -28.31734 4.42303 1.000 70.14903 163 ILE C CA 1
ATOM 4518 C C . ILE C 1 163 ? 13.92221 -27.20680 5.27785 1.000 64.57954 163 ILE C C 1
ATOM 4519 O O . ILE C 1 163 ? 14.01694 -27.35360 6.49777 1.000 56.08648 163 ILE C O 1
ATOM 4524 N N . SER C 1 164 ? 14.33268 -26.10204 4.65844 1.000 58.37062 164 SER C N 1
ATOM 4525 C CA . SER C 1 164 ? 14.92567 -24.94365 5.34221 1.000 60.28907 164 SER C CA 1
ATOM 4526 C C . SER C 1 164 ? 16.17018 -25.43686 6.07833 1.000 53.15606 164 SER C C 1
ATOM 4527 O O . SER C 1 164 ? 17.03387 -26.06735 5.44818 1.000 56.77233 164 SER C O 1
ATOM 4530 N N . SER C 1 165 ? 16.31354 -25.17966 7.37804 1.000 54.06357 165 SER C N 1
ATOM 4531 C CA . SER C 1 165 ? 17.44914 -25.66419 8.15359 1.000 62.34366 165 SER C CA 1
ATOM 4532 C C . SER C 1 165 ? 17.00507 -26.61762 9.25910 1.000 67.56678 165 SER C C 1
ATOM 4533 O O . SER C 1 165 ? 17.62975 -26.68569 10.31976 1.000 65.12819 165 SER C O 1
ATOM 4536 N N . TYR C 1 166 ? 15.93204 -27.36713 9.01943 1.000 62.80142 166 TYR C N 1
ATOM 4537 C CA . TYR C 1 166 ? 15.40891 -28.30784 10.00765 1.000 63.06179 166 TYR C CA 1
ATOM 4538 C C . TYR C 1 166 ? 15.94003 -29.70415 9.68987 1.000 63.75061 166 TYR C C 1
ATOM 4539 O O . TYR C 1 166 ? 15.23302 -30.59347 9.21266 1.000 62.24004 166 TYR C O 1
ATOM 4548 N N . LEU C 1 167 ? 17.22492 -29.87893 9.98584 1.000 47.59500 167 LEU C N 1
ATOM 4549 C CA . LEU C 1 167 ? 17.94253 -31.11112 9.70496 1.000 47.76351 167 LEU C CA 1
ATOM 4550 C C . LEU C 1 167 ? 18.71049 -31.52227 10.95150 1.000 52.86268 167 LEU C C 1
ATOM 4551 O O . LEU C 1 167 ? 19.30609 -30.68194 11.63133 1.000 66.52442 167 LEU C O 1
ATOM 4556 N N . ASN C 1 168 ? 18.68705 -32.81807 11.24659 1.000 53.86018 168 ASN C N 1
ATOM 4557 C CA . ASN C 1 168 ? 19.37513 -33.38623 12.39315 1.000 61.17429 168 ASN C CA 1
ATOM 4558 C C . ASN C 1 168 ? 20.29119 -34.51155 11.94087 1.000 59.88915 168 ASN C C 1
ATOM 4559 O O . ASN C 1 168 ? 19.97908 -35.24901 11.00310 1.000 61.25612 168 ASN C O 1
ATOM 4564 N N . TRP C 1 169 ? 21.41776 -34.64012 12.63285 1.000 50.93563 169 TRP C N 1
ATOM 4565 C CA . TRP C 1 169 ? 22.38256 -35.70582 12.41136 1.000 44.79644 169 TRP C CA 1
ATOM 4566 C C . TRP C 1 169 ? 22.47903 -36.54275 13.67570 1.000 56.31803 169 TRP C C 1
ATOM 4567 O O . TRP C 1 169 ? 22.71595 -35.99781 14.76252 1.000 61.38781 169 TRP C O 1
ATOM 4578 N N . TYR C 1 170 ? 22.31909 -37.85918 13.51438 1.000 55.76780 170 TYR C N 1
ATOM 4579 C CA . TYR C 1 170 ? 22.33441 -38.83782 14.59232 1.000 46.67597 170 TYR C CA 1
ATOM 4580 C C . TYR C 1 170 ? 23.45962 -39.83813 14.37272 1.000 50.85031 170 TYR C C 1
ATOM 4581 O O . TYR C 1 170 ? 23.72920 -40.24506 13.23615 1.000 50.15726 170 TYR C O 1
ATOM 4590 N N . GLN C 1 171 ? 24.07653 -40.26152 15.47314 1.000 50.63863 171 GLN C N 1
ATOM 4591 C CA . GLN C 1 171 ? 25.13767 -41.26107 15.47758 1.000 55.89474 171 GLN C CA 1
ATOM 4592 C C . GLN C 1 171 ? 24.64754 -42.50049 16.21649 1.000 68.97734 171 GLN C C 1
ATOM 4593 O O . GLN C 1 171 ? 24.22551 -42.40817 17.37438 1.000 76.54953 171 GLN C O 1
ATOM 4599 N N . GLN C 1 172 ? 24.70351 -43.65357 15.55204 1.000 62.04495 172 GLN C N 1
ATOM 4600 C CA . GLN C 1 172 ? 24.30033 -44.93115 16.12787 1.000 65.60892 172 GLN C CA 1
ATOM 4601 C C . GLN C 1 172 ? 25.52006 -45.84189 16.12353 1.000 75.09454 172 GLN C C 1
ATOM 4602 O O . GLN C 1 172 ? 25.93482 -46.32780 15.06412 1.000 71.27368 172 GLN C O 1
ATOM 4608 N N . LYS C 1 173 ? 26.08628 -46.07169 17.30601 1.000 79.08471 173 LYS C N 1
ATOM 4609 C CA . LYS C 1 173 ? 27.15568 -47.03913 17.46266 1.000 81.53822 173 LYS C CA 1
ATOM 4610 C C . LYS C 1 173 ? 26.60340 -48.45222 17.28748 1.000 90.62225 173 LYS C C 1
ATOM 4611 O O . LYS C 1 173 ? 25.39386 -48.66932 17.39248 1.000 103.56510 173 LYS C O 1
ATOM 4617 N N . PRO C 1 174 ? 27.46523 -49.42789 16.99398 1.000 95.64598 174 PRO C N 1
ATOM 4618 C CA . PRO C 1 174 ? 26.97507 -50.79999 16.78508 1.000 90.05557 174 PRO C CA 1
ATOM 4619 C C . PRO C 1 174 ? 26.22734 -51.31562 18.00498 1.000 86.64452 174 PRO C C 1
ATOM 4620 O O . PRO C 1 174 ? 26.76742 -51.36759 19.11266 1.000 86.31038 174 PRO C O 1
ATOM 4624 N N . GLY C 1 175 ? 24.96779 -51.69455 17.79267 1.000 82.70993 175 GLY C N 1
ATOM 4625 C CA . GLY C 1 175 ? 24.16040 -52.27878 18.84207 1.000 95.18679 175 GLY C CA 1
ATOM 4626 C C . GLY C 1 175 ? 23.70968 -51.32837 19.92814 1.000 93.97785 175 GLY C C 1
ATOM 4627 O O . GLY C 1 175 ? 23.08849 -51.77853 20.89802 1.000 94.24125 175 GLY C O 1
ATOM 4628 N N . LYS C 1 176 ? 23.98651 -50.03588 19.80122 1.000 87.69060 176 LYS C N 1
ATOM 4629 C CA . LYS C 1 176 ? 23.65233 -49.05047 20.81722 1.000 73.13865 176 LYS C CA 1
ATOM 4630 C C . LYS C 1 176 ? 22.50999 -48.16267 20.33425 1.000 84.93024 176 LYS C C 1
ATOM 4631 O O . LYS C 1 176 ? 22.01690 -48.28787 19.20879 1.000 71.88933 176 LYS C O 1
ATOM 4637 N N . ALA C 1 177 ? 22.08916 -47.25592 21.21159 1.000 90.48109 177 ALA C N 1
ATOM 4638 C CA . ALA C 1 177 ? 21.01936 -46.32343 20.90671 1.000 70.18960 177 ALA C CA 1
ATOM 4639 C C . ALA C 1 177 ? 21.54324 -45.17040 20.05489 1.000 64.91061 177 ALA C C 1
ATOM 4640 O O . ALA C 1 177 ? 22.70711 -44.77839 20.17697 1.000 76.43396 177 ALA C O 1
ATOM 4642 N N . PRO C 1 178 ? 20.70815 -44.61940 19.17603 1.000 58.06988 178 PRO C N 1
ATOM 4643 C CA . PRO C 1 178 ? 21.12693 -43.43671 18.41723 1.000 51.48069 178 PRO C CA 1
ATOM 4644 C C . PRO C 1 178 ? 21.35571 -42.25179 19.34250 1.000 64.01753 178 PRO C C 1
ATOM 4645 O O . PRO C 1 178 ? 20.61538 -42.03291 20.30373 1.000 65.24548 178 PRO C O 1
ATOM 4649 N N . LYS C 1 179 ? 22.38962 -41.47947 19.03491 1.000 60.22117 179 LYS C N 1
ATOM 4650 C CA . LYS C 1 179 ? 22.74867 -40.29809 19.80063 1.000 58.16878 179 LYS C CA 1
ATOM 4651 C C . LYS C 1 179 ? 22.61818 -39.07306 18.91071 1.000 64.34879 179 LYS C C 1
ATOM 4652 O O . LYS C 1 179 ? 22.99664 -39.10712 17.73560 1.000 58.59838 179 LYS C O 1
ATOM 4658 N N . LEU C 1 180 ? 22.06785 -37.99699 19.46473 1.000 63.66365 180 LEU C N 1
ATOM 4659 C CA . LEU C 1 180 ? 21.90286 -36.76843 18.70143 1.000 58.94161 180 LEU C CA 1
ATOM 4660 C C . LEU C 1 180 ? 23.25693 -36.08558 18.57200 1.000 61.13408 180 LEU C C 1
ATOM 4661 O O . LEU C 1 180 ? 23.90086 -35.77266 19.57917 1.000 68.41112 180 LEU C O 1
ATOM 4666 N N . LEU C 1 181 ? 23.68783 -35.85594 17.33299 1.000 61.31886 181 LEU C N 1
ATOM 4667 C CA . LEU C 1 181 ? 24.94890 -35.17773 17.05806 1.000 62.53976 181 LEU C CA 1
ATOM 4668 C C . LEU C 1 181 ? 24.73319 -33.70693 16.73295 1.000 60.20123 181 LEU C C 1
ATOM 4669 O O . LEU C 1 181 ? 25.29530 -32.82740 17.39198 1.000 51.28888 181 LEU C O 1
ATOM 4674 N N . ILE C 1 182 ? 23.93759 -33.42697 15.70755 1.000 64.56537 182 ILE C N 1
ATOM 4675 C CA . ILE C 1 182 ? 23.71953 -32.06090 15.25236 1.000 58.68000 182 ILE C CA 1
ATOM 4676 C C . ILE C 1 182 ? 22.22307 -31.81644 15.13762 1.000 66.29915 182 ILE C C 1
ATOM 4677 O O . ILE C 1 182 ? 21.47472 -32.70184 14.71383 1.000 63.85875 182 ILE C O 1
ATOM 4682 N N . TYR C 1 183 ? 21.78834 -30.61389 15.50634 1.000 60.71155 183 TYR C N 1
ATOM 4683 C CA . TYR C 1 183 ? 20.40557 -30.20138 15.33098 1.000 57.54750 183 TYR C CA 1
ATOM 4684 C C . TYR C 1 183 ? 20.36296 -28.83628 14.66170 1.000 60.26493 183 TYR C C 1
ATOM 4685 O O . TYR C 1 183 ? 21.35124 -28.09803 14.64931 1.000 69.17073 183 TYR C O 1
ATOM 4694 N N . THR C 1 184 ? 19.19678 -28.51790 14.09725 1.000 66.73994 184 THR C N 1
ATOM 4695 C CA . THR C 1 184 ? 18.99935 -27.31184 13.29117 1.000 67.65418 184 THR C CA 1
ATOM 4696 C C . THR C 1 184 ? 20.10454 -27.17331 12.24573 1.000 67.68577 184 THR C C 1
ATOM 4697 O O . THR C 1 184 ? 20.78676 -26.14964 12.15214 1.000 64.51484 184 THR C O 1
ATOM 4701 N N . ALA C 1 185 ? 20.29506 -28.24816 11.47636 1.000 64.24566 185 ALA C N 1
ATOM 4702 C CA . ALA C 1 185 ? 21.18799 -28.28966 10.32153 1.000 53.76028 185 ALA C CA 1
ATOM 4703 C C . ALA C 1 185 ? 22.66269 -28.20111 10.70407 1.000 50.38125 185 ALA C C 1
ATOM 4704 O O . ALA C 1 185 ? 23.49376 -28.91161 10.12865 1.000 63.61492 185 ALA C O 1
ATOM 4706 N N . SER C 1 186 ? 23.00832 -27.34239 11.66392 1.000 42.25095 186 SER C N 1
ATOM 4707 C CA . SER C 1 186 ? 24.41752 -27.08872 11.95344 1.000 53.20517 186 SER C CA 1
ATOM 4708 C C . SER C 1 186 ? 24.77183 -27.00684 13.43048 1.000 61.82911 186 SER C C 1
ATOM 4709 O O . SER C 1 186 ? 25.94904 -27.18867 13.76030 1.000 57.62730 186 SER C O 1
ATOM 4712 N N . THR C 1 187 ? 23.82857 -26.74582 14.33240 1.000 58.44549 187 THR C N 1
ATOM 4713 C CA . THR C 1 187 ? 24.17361 -26.56576 15.73708 1.000 55.97134 187 THR C CA 1
ATOM 4714 C C . THR C 1 187 ? 24.63412 -27.88174 16.35296 1.000 67.05422 187 THR C C 1
ATOM 4715 O O . THR C 1 187 ? 23.94609 -28.90289 16.25826 1.000 74.14794 187 THR C O 1
ATOM 4719 N N . LEU C 1 188 ? 25.80316 -27.84997 16.98630 1.000 71.02675 188 LEU C N 1
ATOM 4720 C CA . LEU C 1 188 ? 26.37459 -29.03419 17.60991 1.000 59.71669 188 LEU C CA 1
ATOM 4721 C C . LEU C 1 188 ? 25.72279 -29.31388 18.95794 1.000 57.47367 188 LEU C C 1
ATOM 4722 O O . LEU C 1 188 ? 25.42006 -28.39379 19.72273 1.000 71.86730 188 LEU C O 1
ATOM 4727 N N . GLN C 1 189 ? 25.49861 -30.59382 19.23930 1.000 66.18658 189 GLN C N 1
ATOM 4728 C CA . GLN C 1 189 ? 24.94894 -31.00530 20.52142 1.000 75.77491 189 GLN C CA 1
ATOM 4729 C C . GLN C 1 189 ? 26.02932 -30.96117 21.59606 1.000 81.71432 189 GLN C C 1
ATOM 4730 O O . GLN C 1 189 ? 27.20590 -31.23181 21.33630 1.000 83.22376 189 GLN C O 1
ATOM 4736 N N . SER C 1 190 ? 25.61760 -30.60307 22.81124 1.000 80.01456 190 SER C N 1
ATOM 4737 C CA . SER C 1 190 ? 26.54615 -30.54484 23.93208 1.000 85.00432 190 SER C CA 1
ATOM 4738 C C . SER C 1 190 ? 27.17203 -31.91139 24.18076 1.000 84.53646 190 SER C C 1
ATOM 4739 O O . SER C 1 190 ? 26.46932 -32.91818 24.31085 1.000 87.63843 190 SER C O 1
ATOM 4742 N N . GLY C 1 191 ? 28.50229 -31.94355 24.23395 1.000 73.07681 191 GLY C N 1
ATOM 4743 C CA . GLY C 1 191 ? 29.24305 -33.16997 24.42619 1.000 81.38387 191 GLY C CA 1
ATOM 4744 C C . GLY C 1 191 ? 29.80154 -33.77672 23.15714 1.000 87.49747 191 GLY C C 1
ATOM 4745 O O . GLY C 1 191 ? 30.55886 -34.75302 23.23841 1.000 85.99315 191 GLY C O 1
ATOM 4746 N N . VAL C 1 192 ? 29.45973 -33.22812 21.99542 1.000 83.84075 192 VAL C N 1
ATOM 4747 C CA . VAL C 1 192 ? 29.95415 -33.73463 20.71869 1.000 72.70246 192 VAL C CA 1
ATOM 4748 C C . VAL C 1 192 ? 31.28291 -33.05059 20.42081 1.000 77.46823 192 VAL C C 1
ATOM 4749 O O . VAL C 1 192 ? 31.39559 -31.82630 20.58096 1.000 89.32694 192 VAL C O 1
ATOM 4753 N N . PRO C 1 193 ? 32.30986 -33.79160 20.00519 1.000 78.82684 193 PRO C N 1
ATOM 4754 C CA . PRO C 1 193 ? 33.59440 -33.15920 19.68335 1.000 99.32010 193 PRO C CA 1
ATOM 4755 C C . PRO C 1 193 ? 33.46535 -32.16334 18.54047 1.000 94.76682 193 PRO C C 1
ATOM 4756 O O . PRO C 1 193 ? 32.57569 -32.26435 17.69281 1.000 84.19007 193 PRO C O 1
ATOM 4760 N N . SER C 1 194 ? 34.37409 -31.18591 18.52909 1.000 93.32303 194 SER C N 1
ATOM 4761 C CA . SER C 1 194 ? 34.34679 -30.13901 17.51512 1.000 97.83686 194 SER C CA 1
ATOM 4762 C C . SER C 1 194 ? 34.72295 -30.65268 16.13184 1.000 99.06914 194 SER C C 1
ATOM 4763 O O . SER C 1 194 ? 34.53831 -29.92596 15.14907 1.000 89.32746 194 SER C O 1
ATOM 4766 N N . ARG C 1 195 ? 35.24322 -31.87860 16.03230 1.000 88.28295 195 ARG C N 1
ATOM 4767 C CA . ARG C 1 195 ? 35.59013 -32.44601 14.73545 1.000 77.85805 195 ARG C CA 1
ATOM 4768 C C . ARG C 1 195 ? 34.36561 -32.69826 13.86524 1.000 79.61234 195 ARG C C 1
ATOM 4769 O O . ARG C 1 195 ? 34.50156 -32.78037 12.64024 1.000 84.73153 195 ARG C O 1
ATOM 4777 N N . PHE C 1 196 ? 33.18436 -32.83626 14.46314 1.000 79.73995 196 PHE C N 1
ATOM 4778 C CA . PHE C 1 196 ? 31.95365 -32.96364 13.69484 1.000 73.37409 196 PHE C CA 1
ATOM 4779 C C . PHE C 1 196 ? 31.48700 -31.58160 13.25441 1.000 74.97436 196 PHE C C 1
ATOM 4780 O O . PHE C 1 196 ? 31.47187 -30.64159 14.05533 1.000 80.48379 196 PHE C O 1
ATOM 4788 N N . SER C 1 197 ? 31.10543 -31.45221 11.98470 1.000 69.33172 197 SER C N 1
ATOM 4789 C CA . SER C 1 197 ? 30.63052 -30.17485 11.46342 1.000 73.06398 197 SER C CA 1
ATOM 4790 C C . SER C 1 197 ? 29.49697 -30.43008 10.48425 1.000 62.70477 197 SER C C 1
ATOM 4791 O O . SER C 1 197 ? 29.67119 -31.16347 9.50813 1.000 72.01629 197 SER C O 1
ATOM 4794 N N . GLY C 1 198 ? 28.34938 -29.81283 10.72966 1.000 63.38660 198 GLY C N 1
ATOM 4795 C CA . GLY C 1 198 ? 27.19684 -29.91963 9.84746 1.000 62.93826 198 GLY C CA 1
ATOM 4796 C C . GLY C 1 198 ? 26.98324 -28.60841 9.11672 1.000 57.30041 198 GLY C C 1
ATOM 4797 O O . GLY C 1 198 ? 27.04403 -27.53464 9.72202 1.000 65.55180 198 GLY C O 1
ATOM 4798 N N . SER C 1 199 ? 26.72609 -28.70200 7.81485 1.000 58.25109 199 SER C N 1
ATOM 4799 C CA . SER C 1 199 ? 26.54328 -27.51696 6.99230 1.000 66.02227 199 SER C CA 1
ATOM 4800 C C . SER C 1 199 ? 25.50710 -27.82325 5.92453 1.000 61.18527 199 SER C C 1
ATOM 4801 O O . SER C 1 199 ? 25.07535 -28.96529 5.75817 1.000 83.83778 199 SER C O 1
ATOM 4804 N N . GLY C 1 200 ? 25.11632 -26.79051 5.19579 1.000 57.20203 200 GLY C N 1
ATOM 4805 C CA . GLY C 1 200 ? 24.14900 -26.92351 4.12815 1.000 73.54261 200 GLY C CA 1
ATOM 4806 C C . GLY C 1 200 ? 22.82668 -26.25856 4.47203 1.000 76.66248 200 GLY C C 1
ATOM 4807 O O . GLY C 1 200 ? 22.58923 -25.79753 5.58939 1.000 69.54002 200 GLY C O 1
ATOM 4808 N N . SER C 1 201 ? 21.95460 -26.22960 3.47006 1.000 80.21737 201 SER C N 1
ATOM 4809 C CA . SER C 1 201 ? 20.65692 -25.58588 3.61564 1.000 65.86444 201 SER C CA 1
ATOM 4810 C C . SER C 1 201 ? 19.73903 -26.06157 2.49905 1.000 76.85415 201 SER C C 1
ATOM 4811 O O . SER C 1 201 ? 20.14094 -26.81865 1.60836 1.000 91.21111 201 SER C O 1
ATOM 4814 N N . GLY C 1 202 ? 18.48380 -25.62599 2.58031 1.000 70.54000 202 GLY C N 1
ATOM 4815 C CA . GLY C 1 202 ? 17.51640 -25.90348 1.53980 1.000 83.09338 202 GLY C CA 1
ATOM 4816 C C . GLY C 1 202 ? 17.22017 -27.37904 1.39406 1.000 73.27429 202 GLY C C 1
ATOM 4817 O O . GLY C 1 202 ? 16.45614 -27.95261 2.17649 1.000 71.17349 202 GLY C O 1
ATOM 4818 N N . THR C 1 203 ? 17.82351 -28.00253 0.38261 1.000 82.49128 203 THR C N 1
ATOM 4819 C CA . THR C 1 203 ? 17.66290 -29.42685 0.13849 1.000 81.11749 203 THR C CA 1
ATOM 4820 C C . THR C 1 203 ? 18.97401 -30.19975 0.18160 1.000 81.43883 203 THR C C 1
ATOM 4821 O O . THR C 1 203 ? 18.96331 -31.41196 -0.06233 1.000 88.92751 203 THR C O 1
ATOM 4825 N N . ASP C 1 204 ? 20.10038 -29.54729 0.46865 1.000 77.50039 204 ASP C N 1
ATOM 4826 C CA . ASP C 1 204 ? 21.40185 -30.20750 0.43866 1.000 73.47962 204 ASP C CA 1
ATOM 4827 C C . ASP C 1 204 ? 22.14233 -29.92933 1.73749 1.000 82.75678 204 ASP C C 1
ATOM 4828 O O . ASP C 1 204 ? 22.35325 -28.76488 2.09349 1.000 96.03589 204 ASP C O 1
ATOM 4833 N N . PHE C 1 205 ? 22.54523 -30.99179 2.43773 1.000 68.59337 205 PHE C N 1
ATOM 4834 C CA . PHE C 1 205 ? 23.26456 -30.86390 3.69557 1.000 64.59844 205 PHE C CA 1
ATOM 4835 C C . PHE C 1 205 ? 24.43159 -31.83968 3.69762 1.000 68.60063 205 PHE C C 1
ATOM 4836 O O . PHE C 1 205 ? 24.37528 -32.89367 3.06257 1.000 80.12754 205 PHE C O 1
ATOM 4844 N N . THR C 1 206 ? 25.50139 -31.47437 4.40156 1.000 69.28444 206 THR C N 1
ATOM 4845 C CA . THR C 1 206 ? 26.66950 -32.33624 4.52311 1.000 54.08234 206 THR C CA 1
ATOM 4846 C C . THR C 1 206 ? 27.15125 -32.37224 5.96664 1.000 60.58370 206 THR C C 1
ATOM 4847 O O . THR C 1 206 ? 27.20018 -31.34257 6.64800 1.000 72.10946 206 THR C O 1
ATOM 4851 N N . LEU C 1 207 ? 27.51643 -33.56884 6.41642 1.000 60.67617 207 LEU C N 1
ATOM 4852 C CA . LEU C 1 207 ? 28.14633 -33.79142 7.71134 1.000 57.67469 207 LEU C CA 1
ATOM 4853 C C . LEU C 1 207 ? 29.58636 -34.22376 7.47290 1.000 62.97008 207 LEU C C 1
ATOM 4854 O O . LEU C 1 207 ? 29.83406 -35.23301 6.80406 1.000 67.76887 207 LEU C O 1
ATOM 4859 N N . THR C 1 208 ? 30.52948 -33.45798 8.01115 1.000 63.72874 208 THR C N 1
ATOM 4860 C CA . THR C 1 208 ? 31.94867 -33.67726 7.78683 1.000 58.09382 208 THR C CA 1
ATOM 4861 C C . THR C 1 208 ? 32.63447 -33.97335 9.11179 1.000 68.87457 208 THR C C 1
ATOM 4862 O O . THR C 1 208 ? 32.43288 -33.25738 10.10029 1.000 80.84776 208 THR C O 1
ATOM 4866 N N . ILE C 1 209 ? 33.43664 -35.03053 9.12300 1.000 72.44566 209 ILE C N 1
ATOM 4867 C CA . ILE C 1 209 ? 34.31682 -35.36247 10.23323 1.000 76.80075 209 ILE C CA 1
ATOM 4868 C C . ILE C 1 209 ? 35.72377 -35.01011 9.77452 1.000 86.59883 209 ILE C C 1
ATOM 4869 O O . ILE C 1 209 ? 36.25592 -35.62903 8.84244 1.000 96.15853 209 ILE C O 1
ATOM 4874 N N . SER C 1 210 ? 36.31909 -34.00339 10.41882 1.000 89.60022 210 SER C N 1
ATOM 4875 C CA . SER C 1 210 ? 37.61893 -33.49799 9.98776 1.000 94.12188 210 SER C CA 1
ATOM 4876 C C . SER C 1 210 ? 38.70139 -34.55567 10.15698 1.000 97.18262 210 SER C C 1
ATOM 4877 O O . SER C 1 210 ? 39.35685 -34.95472 9.18738 1.000 103.15371 210 SER C O 1
ATOM 4880 N N . SER C 1 211 ? 38.90238 -35.02271 11.38517 1.000 86.86218 211 SER C N 1
ATOM 4881 C CA . SER C 1 211 ? 39.86810 -36.07369 11.68378 1.000 83.94000 211 SER C CA 1
ATOM 4882 C C . SER C 1 211 ? 39.10693 -37.22201 12.32964 1.000 85.43651 211 SER C C 1
ATOM 4883 O O . SER C 1 211 ? 38.63078 -37.09784 13.46345 1.000 99.48545 211 SER C O 1
ATOM 4886 N N . LEU C 1 212 ? 38.99391 -38.33363 11.61052 1.000 82.62655 212 LEU C N 1
ATOM 4887 C CA . LEU C 1 212 ? 38.26915 -39.48417 12.12390 1.000 72.71192 212 LEU C CA 1
ATOM 4888 C C . LEU C 1 212 ? 39.00441 -40.08386 13.31700 1.000 86.17992 212 LEU C C 1
ATOM 4889 O O . LEU C 1 212 ? 40.23472 -40.04607 13.40220 1.000 97.71327 212 LEU C O 1
ATOM 4894 N N . GLN C 1 213 ? 38.23576 -40.63705 14.24512 1.000 87.72208 213 GLN C N 1
ATOM 4895 C CA . GLN C 1 213 ? 38.75503 -41.22589 15.46607 1.000 85.89700 213 GLN C CA 1
ATOM 4896 C C . GLN C 1 213 ? 38.30582 -42.67793 15.56112 1.000 88.11083 213 GLN C C 1
ATOM 4897 O O . GLN C 1 213 ? 37.31758 -43.07026 14.92887 1.000 102.05889 213 GLN C O 1
ATOM 4903 N N . PRO C 1 214 ? 39.00693 -43.50863 16.34054 1.000 82.71050 214 PRO C N 1
ATOM 4904 C CA . PRO C 1 214 ? 38.63799 -44.93425 16.39682 1.000 83.45706 214 PRO C CA 1
ATOM 4905 C C . PRO C 1 214 ? 37.23872 -45.18774 16.92832 1.000 85.86893 214 PRO C C 1
ATOM 4906 O O . PRO C 1 214 ? 36.61494 -46.18588 16.54666 1.000 87.73941 214 PRO C O 1
ATOM 4910 N N . GLU C 1 215 ? 36.72616 -44.32567 17.80398 1.000 83.23652 215 GLU C N 1
ATOM 4911 C CA . GLU C 1 215 ? 35.38083 -44.50457 18.33395 1.000 92.36652 215 GLU C CA 1
ATOM 4912 C C . GLU C 1 215 ? 34.29936 -43.92047 17.43270 1.000 94.77464 215 GLU C C 1
ATOM 4913 O O . GLU C 1 215 ? 33.11350 -44.15485 17.68766 1.000 98.99697 215 GLU C O 1
ATOM 4919 N N . ASP C 1 216 ? 34.67212 -43.17978 16.38845 1.000 89.27559 216 ASP C N 1
ATOM 4920 C CA . ASP C 1 216 ? 33.69952 -42.52734 15.51990 1.000 85.74690 216 ASP C CA 1
ATOM 4921 C C . ASP C 1 216 ? 33.08943 -43.46400 14.48450 1.000 80.84619 216 ASP C C 1
ATOM 4922 O O . ASP C 1 216 ? 32.20164 -43.03774 13.73739 1.000 74.97197 216 ASP C O 1
ATOM 4927 N N . PHE C 1 217 ? 33.54924 -44.70897 14.40575 1.000 80.56364 217 PHE C N 1
ATOM 4928 C CA . PHE C 1 217 ? 33.05001 -45.66261 13.41644 1.000 84.62972 217 PHE C CA 1
ATOM 4929 C C . PHE C 1 217 ? 31.65797 -46.13071 13.82528 1.000 79.76820 217 PHE C C 1
ATOM 4930 O O . PHE C 1 217 ? 31.50623 -46.97482 14.71059 1.000 85.93399 217 PHE C O 1
ATOM 4938 N N . ALA C 1 218 ? 30.63303 -45.57351 13.18429 1.000 80.16552 218 ALA C N 1
ATOM 4939 C CA . ALA C 1 218 ? 29.24459 -45.87853 13.50923 1.000 75.32310 218 ALA C CA 1
ATOM 4940 C C . ALA C 1 218 ? 28.38817 -45.58926 12.28084 1.000 69.23069 218 ALA C C 1
ATOM 4941 O O . ALA C 1 218 ? 28.89990 -45.23709 11.21465 1.000 78.28579 218 ALA C O 1
ATOM 4943 N N . THR C 1 219 ? 27.07408 -45.74983 12.43267 1.000 64.99989 219 THR C N 1
ATOM 4944 C CA . THR C 1 219 ? 26.12536 -45.44369 11.36733 1.000 65.89878 219 THR C CA 1
ATOM 4945 C C . THR C 1 219 ? 25.51093 -44.07105 11.61444 1.000 67.72919 219 THR C C 1
ATOM 4946 O O . THR C 1 219 ? 25.07460 -43.77229 12.72873 1.000 64.64596 219 THR C O 1
ATOM 4950 N N . TYR C 1 220 ? 25.45625 -43.24535 10.57443 1.000 58.89682 220 TYR C N 1
ATOM 4951 C CA . TYR C 1 220 ? 25.00957 -41.86533 10.70710 1.000 48.30581 220 TYR C CA 1
ATOM 4952 C C . TYR C 1 220 ? 23.72088 -41.64943 9.92749 1.000 56.91687 220 TYR C C 1
ATOM 4953 O O . TYR C 1 220 ? 23.62206 -42.03811 8.75893 1.000 60.61707 220 TYR C O 1
ATOM 4962 N N . TYR C 1 221 ? 22.73898 -41.03309 10.58280 1.000 49.33486 221 TYR C N 1
ATOM 4963 C CA . TYR C 1 221 ? 21.42393 -40.78669 10.00617 1.000 59.01860 221 TYR C CA 1
ATOM 4964 C C . TYR C 1 221 ? 21.12183 -39.29400 9.96305 1.000 60.91772 221 TYR C C 1
ATOM 4965 O O . TYR C 1 221 ? 21.56889 -38.52964 10.82179 1.000 61.80084 221 TYR C O 1
ATOM 4974 N N . CYS C 1 222 ? 20.36293 -38.88069 8.94833 1.000 59.12123 222 CYS C N 1
ATOM 4975 C CA . CYS C 1 222 ? 19.86970 -37.51391 8.84995 1.000 53.33413 222 CYS C CA 1
ATOM 4976 C C . CYS C 1 222 ? 18.34790 -37.52635 8.90028 1.000 59.30866 222 CYS C C 1
ATOM 4977 O O . CYS C 1 222 ? 17.70006 -38.35798 8.25737 1.000 68.88954 222 CYS C O 1
ATOM 4980 N N . GLN C 1 223 ? 17.78689 -36.60936 9.68281 1.000 68.90972 223 GLN C N 1
ATOM 4981 C CA . GLN C 1 223 ? 16.34673 -36.49382 9.86162 1.000 65.09809 223 GLN C CA 1
ATOM 4982 C C . GLN C 1 223 ? 15.90109 -35.07234 9.54749 1.000 59.03551 223 GLN C C 1
ATOM 4983 O O . GLN C 1 223 ? 16.64497 -34.11693 9.76315 1.000 69.65522 223 GLN C O 1
ATOM 4989 N N . GLN C 1 224 ? 14.67272 -34.93249 9.05581 1.000 52.46039 224 GLN C N 1
ATOM 4990 C CA . GLN C 1 224 ? 14.07987 -33.62692 8.80935 1.000 54.43415 224 GLN C CA 1
ATOM 4991 C C . GLN C 1 224 ? 12.83919 -33.44996 9.67067 1.000 65.61445 224 GLN C C 1
ATOM 4992 O O . GLN C 1 224 ? 12.12826 -34.41491 9.96633 1.000 73.37263 224 GLN C O 1
ATOM 4998 N N . TYR C 1 225 ? 12.58929 -32.20487 10.08639 1.000 50.55605 225 TYR C N 1
ATOM 4999 C CA . TYR C 1 225 ? 11.36873 -31.88678 10.81821 1.000 54.31270 225 TYR C CA 1
ATOM 5000 C C . TYR C 1 225 ? 10.67678 -30.64928 10.25695 1.000 55.67048 225 TYR C C 1
ATOM 5001 O O . TYR C 1 225 ? 9.91042 -29.99515 10.97185 1.000 61.10578 225 TYR C O 1
ATOM 5010 N N . ARG C 1 226 ? 10.93627 -30.31555 8.99030 1.000 60.23896 226 ARG C N 1
ATOM 5011 C CA . ARG C 1 226 ? 10.17752 -29.26058 8.32537 1.000 61.00220 226 ARG C CA 1
ATOM 5012 C C . ARG C 1 226 ? 8.74335 -29.70167 8.06329 1.000 60.48813 226 ARG C C 1
ATOM 5013 O O . ARG C 1 226 ? 7.80556 -28.90609 8.19690 1.000 62.94486 226 ARG C O 1
ATOM 5021 N N . GLN C 1 227 ? 8.55568 -30.96658 7.69733 1.000 49.19530 227 GLN C N 1
ATOM 5022 C CA . GLN C 1 227 ? 7.24575 -31.52742 7.40637 1.000 57.17932 227 GLN C CA 1
ATOM 5023 C C . GLN C 1 227 ? 6.92186 -32.64465 8.38292 1.000 65.65935 227 GLN C C 1
ATOM 5024 O O . GLN C 1 227 ? 7.77130 -33.48985 8.68221 1.000 70.63843 227 GLN C O 1
ATOM 5030 N N . ARG C 1 228 ? 5.69152 -32.63688 8.87779 1.000 56.49543 228 ARG C N 1
ATOM 5031 C CA . ARG C 1 228 ? 5.25267 -33.81817 9.60133 1.000 75.20320 228 ARG C CA 1
ATOM 5032 C C . ARG C 1 228 ? 4.65653 -34.81886 8.61361 1.000 81.56730 228 ARG C C 1
ATOM 5033 O O . ARG C 1 228 ? 3.89977 -34.42633 7.71987 1.000 80.69675 228 ARG C O 1
ATOM 5041 N N . PRO C 1 229 ? 4.96055 -36.12234 8.71005 1.000 74.09838 229 PRO C N 1
ATOM 5042 C CA . PRO C 1 229 ? 5.78530 -36.82556 9.70537 1.000 62.84676 229 PRO C CA 1
ATOM 5043 C C . PRO C 1 229 ? 7.28330 -36.65044 9.46689 1.000 58.20885 229 PRO C C 1
ATOM 5044 O O . PRO C 1 229 ? 7.72907 -36.62672 8.32274 1.000 63.90130 229 PRO C O 1
ATOM 5048 N N . PRO C 1 230 ? 8.08392 -36.52233 10.52514 1.000 58.94404 230 PRO C N 1
ATOM 5049 C CA . PRO C 1 230 ? 9.53880 -36.41782 10.34123 1.000 57.14425 230 PRO C CA 1
ATOM 5050 C C . PRO C 1 230 ? 10.10869 -37.70970 9.77315 1.000 50.92072 230 PRO C C 1
ATOM 5051 O O . PRO C 1 230 ? 9.81865 -38.80193 10.26496 1.000 67.51514 230 PRO C O 1
ATOM 5055 N N . THR C 1 231 ? 10.92465 -37.57673 8.73202 1.000 55.93446 231 THR C N 1
ATOM 5056 C CA . THR C 1 231 ? 11.49877 -38.71577 8.03312 1.000 61.62827 231 THR C CA 1
ATOM 5057 C C . THR C 1 231 ? 13.00917 -38.75850 8.22865 1.000 58.84034 231 THR C C 1
ATOM 5058 O O . THR C 1 231 ? 13.65429 -37.73222 8.45942 1.000 64.53201 231 THR C O 1
ATOM 5062 N N . PHE C 1 232 ? 13.56288 -39.96291 8.14190 1.000 64.27405 232 PHE C N 1
ATOM 5063 C CA . PHE C 1 232 ? 14.99135 -40.20284 8.27739 1.000 59.49235 232 PHE C CA 1
ATOM 5064 C C . PHE C 1 232 ? 15.58977 -40.59685 6.93281 1.000 62.45570 232 PHE C C 1
ATOM 5065 O O . PHE C 1 232 ? 14.88689 -40.77872 5.93476 1.000 62.35494 232 PHE C O 1
ATOM 5073 N N . GLY C 1 233 ? 16.91936 -40.72208 6.91974 1.000 55.33873 233 GLY C N 1
ATOM 5074 C CA . GLY C 1 233 ? 17.61061 -41.29367 5.78456 1.000 65.55579 233 GLY C CA 1
ATOM 5075 C C . GLY C 1 233 ? 17.85742 -42.78034 5.97393 1.000 75.78471 233 GLY C C 1
ATOM 5076 O O . GLY C 1 233 ? 17.63756 -43.33782 7.04696 1.000 70.78530 233 GLY C O 1
ATOM 5077 N N . GLN C 1 234 ? 18.32171 -43.42867 4.90297 1.000 76.25105 234 GLN C N 1
ATOM 5078 C CA . GLN C 1 234 ? 18.60480 -44.85630 4.99565 1.000 64.88458 234 GLN C CA 1
ATOM 5079 C C . GLN C 1 234 ? 19.82094 -45.14778 5.86743 1.000 73.18635 234 GLN C C 1
ATOM 5080 O O . GLN C 1 234 ? 19.95286 -46.26984 6.36782 1.000 90.61381 234 GLN C O 1
ATOM 5086 N N . GLY C 1 235 ? 20.69563 -44.17746 6.06631 1.000 63.43154 235 GLY C N 1
ATOM 5087 C CA . GLY C 1 235 ? 21.83910 -44.35918 6.93490 1.000 68.33951 235 GLY C CA 1
ATOM 5088 C C . GLY C 1 235 ? 23.13529 -44.52184 6.15802 1.000 70.01498 235 GLY C C 1
ATOM 5089 O O . GLY C 1 235 ? 23.15584 -44.97670 5.00603 1.000 62.00078 235 GLY C O 1
ATOM 5090 N N . THR C 1 236 ? 24.23666 -44.13816 6.80099 1.000 62.17948 236 THR C N 1
ATOM 5091 C CA . THR C 1 236 ? 25.57473 -44.24454 6.23128 1.000 62.57362 236 THR C CA 1
ATOM 5092 C C . THR C 1 236 ? 26.48019 -44.94429 7.23293 1.000 66.97837 236 THR C C 1
ATOM 5093 O O . THR C 1 236 ? 26.71735 -44.42131 8.32622 1.000 76.69924 236 THR C O 1
ATOM 5097 N N . LYS C 1 237 ? 26.97553 -46.12282 6.86738 1.000 68.13435 237 LYS C N 1
ATOM 5098 C CA . LYS C 1 237 ? 27.84787 -46.89684 7.73896 1.000 73.08534 237 LYS C CA 1
ATOM 5099 C C . LYS C 1 237 ? 29.30390 -46.51063 7.51299 1.000 69.23397 237 LYS C C 1
ATOM 5100 O O . LYS C 1 237 ? 29.74983 -46.35610 6.37351 1.000 74.89137 237 LYS C O 1
ATOM 5106 N N . VAL C 1 238 ? 30.04082 -46.34991 8.60799 1.000 70.89644 238 VAL C N 1
ATOM 5107 C CA . VAL C 1 238 ? 31.45102 -45.97857 8.56894 1.000 72.75733 238 VAL C CA 1
ATOM 5108 C C . VAL C 1 238 ? 32.25671 -47.14383 9.12727 1.000 89.56039 238 VAL C C 1
ATOM 5109 O O . VAL C 1 238 ? 32.12804 -47.48905 10.30877 1.000 97.85671 238 VAL C O 1
ATOM 5113 N N . GLU C 1 239 ? 33.08699 -47.74397 8.28185 1.000 87.74411 239 GLU C N 1
ATOM 5114 C CA . GLU C 1 239 ? 33.88070 -48.91740 8.62299 1.000 93.97530 239 GLU C CA 1
ATOM 5115 C C . GLU C 1 239 ? 35.36702 -48.57211 8.57513 1.000 93.23768 239 GLU C C 1
ATOM 5116 O O . GLU C 1 239 ? 35.75795 -47.44701 8.25692 1.000 85.63398 239 GLU C O 1
ATOM 5122 N N . ILE C 1 240 ? 36.19785 -49.56950 8.86725 1.000 92.66297 240 ILE C N 1
ATOM 5123 C CA . ILE C 1 240 ? 37.64526 -49.38920 8.89054 1.000 89.06692 240 ILE C CA 1
ATOM 5124 C C . ILE C 1 240 ? 38.22007 -49.57001 7.49080 1.000 91.42401 240 ILE C C 1
ATOM 5125 O O . ILE C 1 240 ? 38.57540 -50.67943 7.09174 1.000 88.08443 240 ILE C O 1
ATOM 5130 N N . GLU D 1 3 ? -4.83670 -42.01461 77.84199 1.000 93.20661 3 GLU D N 1
ATOM 5131 C CA . GLU D 1 3 ? -5.85085 -41.14612 77.25571 1.000 108.23373 3 GLU D CA 1
ATOM 5132 C C . GLU D 1 3 ? -6.18048 -41.57617 75.82912 1.000 111.91613 3 GLU D C 1
ATOM 5133 O O . GLU D 1 3 ? -7.31366 -41.95393 75.53144 1.000 106.64273 3 GLU D O 1
ATOM 5136 N N . VAL D 1 4 ? -5.18165 -41.51770 74.95198 1.000 105.15183 4 VAL D N 1
ATOM 5137 C CA . VAL D 1 4 ? -5.32825 -41.88566 73.54769 1.000 90.29509 4 VAL D CA 1
ATOM 5138 C C . VAL D 1 4 ? -4.59932 -43.20393 73.32606 1.000 95.80064 4 VAL D C 1
ATOM 5139 O O . VAL D 1 4 ? -3.37023 -43.27256 73.45313 1.000 106.50279 4 VAL D O 1
ATOM 5143 N N . GLN D 1 5 ? -5.35546 -44.24633 72.99125 1.000 92.70746 5 GLN D N 1
ATOM 5144 C CA . GLN D 1 5 ? -4.82631 -45.58743 72.79434 1.000 80.03090 5 GLN D CA 1
ATOM 5145 C C . GLN D 1 5 ? -5.11407 -46.06169 71.37727 1.000 75.76534 5 GLN D C 1
ATOM 5146 O O . GLN D 1 5 ? -6.21456 -45.85710 70.85176 1.000 67.18709 5 GLN D O 1
ATOM 5152 N N . LEU D 1 6 ? -4.11434 -46.69644 70.76462 1.000 74.53886 6 LEU D N 1
ATOM 5153 C CA . LEU D 1 6 ? -4.21940 -47.26843 69.42183 1.000 66.41808 6 LEU D CA 1
ATOM 5154 C C . LEU D 1 6 ? -3.60850 -48.66693 69.50144 1.000 68.34643 6 LEU D C 1
ATOM 5155 O O . LEU D 1 6 ? -2.39484 -48.83314 69.35046 1.000 68.64068 6 LEU D O 1
ATOM 5160 N N . LEU D 1 7 ? -4.45022 -49.66972 69.75038 1.000 62.07546 7 LEU D N 1
ATOM 5161 C CA . LEU D 1 7 ? -3.99290 -51.03877 69.97006 1.000 58.68038 7 LEU D CA 1
ATOM 5162 C C . LEU D 1 7 ? -3.97376 -51.80027 68.65013 1.000 63.42352 7 LEU D C 1
ATOM 5163 O O . LEU D 1 7 ? -5.00824 -51.92772 67.98928 1.000 64.17543 7 LEU D O 1
ATOM 5168 N N . GLU D 1 8 ? -2.80496 -52.30589 68.27047 1.000 63.01503 8 GLU D N 1
ATOM 5169 C CA . GLU D 1 8 ? -2.64297 -53.01726 67.01252 1.000 55.44879 8 GLU D CA 1
ATOM 5170 C C . GLU D 1 8 ? -2.64369 -54.52550 67.22817 1.000 59.62855 8 GLU D C 1
ATOM 5171 O O . GLU D 1 8 ? -2.22711 -55.02601 68.27619 1.000 62.48367 8 GLU D O 1
ATOM 5177 N N . SER D 1 9 ? -3.10599 -55.24442 66.20841 1.000 65.77675 9 SER D N 1
ATOM 5178 C CA . SER D 1 9 ? -3.12049 -56.70082 66.22996 1.000 57.32915 9 SER D CA 1
ATOM 5179 C C . SER D 1 9 ? -3.27111 -57.20288 64.80138 1.000 54.49282 9 SER D C 1
ATOM 5180 O O . SER D 1 9 ? -3.53692 -56.43417 63.87536 1.000 61.23217 9 SER D O 1
ATOM 5183 N N . GLY D 1 10 ? -3.11476 -58.51328 64.63735 1.000 62.68374 10 GLY D N 1
ATOM 5184 C CA . GLY D 1 10 ? -3.26860 -59.15553 63.35070 1.000 66.60659 10 GLY D CA 1
ATOM 5185 C C . GLY D 1 10 ? -1.97023 -59.46922 62.63998 1.000 52.64669 10 GLY D C 1
ATOM 5186 O O . GLY D 1 10 ? -1.99303 -60.18542 61.63092 1.000 47.31828 10 GLY D O 1
ATOM 5187 N N . GLY D 1 11 ? -0.84463 -58.95760 63.13156 1.000 48.97764 11 GLY D N 1
ATOM 5188 C CA . GLY D 1 11 ? 0.43713 -59.22909 62.52434 1.000 52.91637 11 GLY D CA 1
ATOM 5189 C C . GLY D 1 11 ? 0.98571 -60.57921 62.93080 1.000 49.82227 11 GLY D C 1
ATOM 5190 O O . GLY D 1 11 ? 0.38262 -61.33542 63.69128 1.000 61.29129 11 GLY D O 1
ATOM 5191 N N . GLY D 1 12 ? 2.16719 -60.88249 62.40527 1.000 51.09410 12 GLY D N 1
ATOM 5192 C CA . GLY D 1 12 ? 2.81172 -62.14250 62.70755 1.000 52.57706 12 GLY D CA 1
ATOM 5193 C C . GLY D 1 12 ? 3.80815 -62.56522 61.65116 1.000 61.57992 12 GLY D C 1
ATOM 5194 O O . GLY D 1 12 ? 4.54196 -61.73308 61.11281 1.000 64.90044 12 GLY D O 1
ATOM 5195 N N . LEU D 1 13 ? 3.83683 -63.85930 61.35042 1.000 57.36906 13 LEU D N 1
ATOM 5196 C CA . LEU D 1 13 ? 4.76162 -64.44426 60.39084 1.000 52.01231 13 LEU D CA 1
ATOM 5197 C C . LEU D 1 13 ? 3.95694 -65.19248 59.33984 1.000 53.63187 13 LEU D C 1
ATOM 5198 O O . LEU D 1 13 ? 3.07889 -65.99117 59.68133 1.000 66.22677 13 LEU D O 1
ATOM 5203 N N . VAL D 1 14 ? 4.24169 -64.92466 58.06434 1.000 49.74218 14 VAL D N 1
ATOM 5204 C CA . VAL D 1 14 ? 3.51305 -65.55036 56.96862 1.000 48.22459 14 VAL D CA 1
ATOM 5205 C C . VAL D 1 14 ? 4.47273 -65.91643 55.84713 1.000 59.81742 14 VAL D C 1
ATOM 5206 O O . VAL D 1 14 ? 5.56233 -65.35604 55.71385 1.000 62.11590 14 VAL D O 1
ATOM 5210 N N . GLN D 1 15 ? 4.03826 -66.86400 55.03044 1.000 63.37295 15 GLN D N 1
ATOM 5211 C CA . GLN D 1 15 ? 4.78290 -67.30185 53.86614 1.000 56.48416 15 GLN D CA 1
ATOM 5212 C C . GLN D 1 15 ? 4.61339 -66.29091 52.73368 1.000 52.04537 15 GLN D C 1
ATOM 5213 O O . GLN D 1 15 ? 3.62042 -65.55883 52.69563 1.000 49.56579 15 GLN D O 1
ATOM 5219 N N . PRO D 1 16 ? 5.58324 -66.20458 51.82102 1.000 50.69508 16 PRO D N 1
ATOM 5220 C CA . PRO D 1 16 ? 5.42176 -65.31099 50.66942 1.000 38.94471 16 PRO D CA 1
ATOM 5221 C C . PRO D 1 16 ? 4.16723 -65.66367 49.88468 1.000 42.79832 16 PRO D C 1
ATOM 5222 O O . PRO D 1 16 ? 3.86945 -66.83580 49.64587 1.000 60.52698 16 PRO D O 1
ATOM 5226 N N . GLY D 1 17 ? 3.42028 -64.63198 49.49693 1.000 47.59630 17 GLY D N 1
ATOM 5227 C CA . GLY D 1 17 ? 2.15649 -64.81866 48.82212 1.000 50.52576 17 GLY D CA 1
ATOM 5228 C C . GLY D 1 17 ? 0.95522 -64.87397 49.73937 1.000 42.66057 17 GLY D C 1
ATOM 5229 O O . GLY D 1 17 ? -0.18144 -64.79976 49.25407 1.000 46.76869 17 GLY D O 1
ATOM 5230 N N . GLY D 1 18 ? 1.16779 -64.99929 51.04388 1.000 35.99116 18 GLY D N 1
ATOM 5231 C CA . GLY D 1 18 ? 0.07823 -65.09038 51.98684 1.000 49.45877 18 GLY D CA 1
ATOM 5232 C C . GLY D 1 18 ? -0.59841 -63.75292 52.21668 1.000 46.82457 18 GLY D C 1
ATOM 5233 O O . GLY D 1 18 ? -0.27229 -62.72907 51.61603 1.000 56.45971 18 GLY D O 1
ATOM 5234 N N . SER D 1 19 ? -1.56785 -63.77437 53.12646 1.000 49.06197 19 SER D N 1
ATOM 5235 C CA . SER D 1 19 ? -2.36315 -62.59634 53.42895 1.000 52.53564 19 SER D CA 1
ATOM 5236 C C . SER D 1 19 ? -2.44208 -62.40599 54.93668 1.000 62.00784 19 SER D C 1
ATOM 5237 O O . SER D 1 19 ? -2.23897 -63.33888 55.71783 1.000 54.43191 19 SER D O 1
ATOM 5240 N N . LEU D 1 20 ? -2.73429 -61.16894 55.33104 1.000 63.83160 20 LEU D N 1
ATOM 5241 C CA . LEU D 1 20 ? -2.87607 -60.78869 56.72840 1.000 47.79227 20 LEU D CA 1
ATOM 5242 C C . LEU D 1 20 ? -3.90738 -59.67593 56.81640 1.000 50.31800 20 LEU D C 1
ATOM 5243 O O . LEU D 1 20 ? -4.19448 -58.99800 55.83013 1.000 64.22510 20 LEU D O 1
ATOM 5248 N N . ARG D 1 21 ? -4.49484 -59.51086 57.99731 1.000 38.81002 21 ARG D N 1
ATOM 5249 C CA . ARG D 1 21 ? -5.40086 -58.39379 58.24519 1.000 48.45291 21 ARG D CA 1
ATOM 5250 C C . ARG D 1 21 ? -4.98043 -57.71802 59.54075 1.000 58.61515 21 ARG D C 1
ATOM 5251 O O . ARG D 1 21 ? -5.08238 -58.31400 60.61784 1.000 71.36804 21 ARG D O 1
ATOM 5259 N N . LEU D 1 22 ? -4.51341 -56.47892 59.43710 1.000 48.79581 22 LEU D N 1
ATOM 5260 C CA . LEU D 1 22 ? -4.10445 -55.71043 60.59974 1.000 57.64565 22 LEU D CA 1
ATOM 5261 C C . LEU D 1 22 ? -5.26997 -54.86742 61.09298 1.000 57.62017 22 LEU D C 1
ATOM 5262 O O . LEU D 1 22 ? -5.98391 -54.24790 60.29933 1.000 60.91105 22 LEU D O 1
ATOM 5267 N N . SER D 1 23 ? -5.46475 -54.85943 62.40808 1.000 49.96430 23 SER D N 1
ATOM 5268 C CA . SER D 1 23 ? -6.54129 -54.10901 63.03503 1.000 47.45528 23 SER D CA 1
ATOM 5269 C C . SER D 1 23 ? -5.96864 -53.20129 64.11298 1.000 54.06748 23 SER D C 1
ATOM 5270 O O . SER D 1 23 ? -5.21725 -53.65696 64.98107 1.000 60.06491 23 SER D O 1
ATOM 5273 N N . CYS D 1 24 ? -6.33355 -51.92251 64.05546 1.000 67.23106 24 CYS D N 1
ATOM 5274 C CA . CYS D 1 24 ? -5.93385 -50.91393 65.03199 1.000 58.99910 24 CYS D CA 1
ATOM 5275 C C . CYS D 1 24 ? -7.20149 -50.38919 65.69050 1.000 48.65522 24 CYS D C 1
ATOM 5276 O O . CYS D 1 24 ? -7.97959 -49.66846 65.06093 1.000 55.14000 24 CYS D O 1
ATOM 5279 N N . ALA D 1 25 ? -7.42544 -50.78366 66.93897 1.000 65.33999 25 ALA D N 1
ATOM 5280 C CA . ALA D 1 25 ? -8.57948 -50.33353 67.70508 1.000 64.46037 25 ALA D CA 1
ATOM 5281 C C . ALA D 1 25 ? -8.20227 -49.04885 68.43035 1.000 83.83867 25 ALA D C 1
ATOM 5282 O O . ALA D 1 25 ? -7.27424 -49.04178 69.24993 1.000 81.56799 25 ALA D O 1
ATOM 5284 N N . ALA D 1 26 ? -8.90001 -47.96378 68.11016 1.000 83.85102 26 ALA D N 1
ATOM 5285 C CA . ALA D 1 26 ? -8.60106 -46.65618 68.66631 1.000 69.07290 26 ALA D CA 1
ATOM 5286 C C . ALA D 1 26 ? -9.58830 -46.29779 69.76841 1.000 72.23791 26 ALA D C 1
ATOM 5287 O O . ALA D 1 26 ? -10.74520 -46.72674 69.76084 1.000 69.70689 26 ALA D O 1
ATOM 5289 N N . SER D 1 27 ? -9.11165 -45.50169 70.72073 1.000 72.06828 27 SER D N 1
ATOM 5290 C CA . SER D 1 27 ? -9.94776 -45.03749 71.81702 1.000 64.05342 27 SER D CA 1
ATOM 5291 C C . SER D 1 27 ? -9.33118 -43.77266 72.39296 1.000 72.41761 27 SER D C 1
ATOM 5292 O O . SER D 1 27 ? -8.10809 -43.62511 72.42905 1.000 69.48763 27 SER D O 1
ATOM 5295 N N . GLY D 1 28 ? -10.19150 -42.85874 72.83432 1.000 90.83967 28 GLY D N 1
ATOM 5296 C CA . GLY D 1 28 ? -9.75035 -41.60159 73.40521 1.000 101.96029 28 GLY D CA 1
ATOM 5297 C C . GLY D 1 28 ? -9.94805 -40.39142 72.51970 1.000 84.45040 28 GLY D C 1
ATOM 5298 O O . GLY D 1 28 ? -9.52590 -39.29364 72.90286 1.000 94.68631 28 GLY D O 1
ATOM 5299 N N . PHE D 1 29 ? -10.56216 -40.54924 71.35037 1.000 65.31262 29 PHE D N 1
ATOM 5300 C CA . PHE D 1 29 ? -10.85433 -39.42038 70.47819 1.000 76.62885 29 PHE D CA 1
ATOM 5301 C C . PHE D 1 29 ? -11.97931 -39.82142 69.53581 1.000 92.43515 29 PHE D C 1
ATOM 5302 O O . PHE D 1 29 ? -12.32946 -40.99806 69.41641 1.000 92.77000 29 PHE D O 1
ATOM 5310 N N . THR D 1 30 ? -12.54394 -38.82087 68.86746 1.000 100.01029 30 THR D N 1
ATOM 5311 C CA . THR D 1 30 ? -13.61018 -39.04544 67.89505 1.000 92.06340 30 THR D CA 1
ATOM 5312 C C . THR D 1 30 ? -12.99875 -39.68448 66.65620 1.000 88.85217 30 THR D C 1
ATOM 5313 O O . THR D 1 30 ? -12.42584 -39.00018 65.80591 1.000 93.40152 30 THR D O 1
ATOM 5317 N N . PHE D 1 31 ? -13.10596 -41.01198 66.56277 1.000 83.28648 31 PHE D N 1
ATOM 5318 C CA . PHE D 1 31 ? -12.45285 -41.73963 65.47914 1.000 83.52051 31 PHE D CA 1
ATOM 5319 C C . PHE D 1 31 ? -12.98108 -41.30617 64.11689 1.000 75.05470 31 PHE D C 1
ATOM 5320 O O . PHE D 1 31 ? -12.21073 -41.16738 63.15982 1.000 82.54824 31 PHE D O 1
ATOM 5328 N N . SER D 1 32 ? -14.28907 -41.07915 64.01036 1.000 69.00318 32 SER D N 1
ATOM 5329 C CA . SER D 1 32 ? -14.90274 -40.73725 62.73236 1.000 79.32139 32 SER D CA 1
ATOM 5330 C C . SER D 1 32 ? -14.56164 -39.33009 62.25278 1.000 82.91318 32 SER D C 1
ATOM 5331 O O . SER D 1 32 ? -14.98325 -38.95972 61.15130 1.000 92.34531 32 SER D O 1
ATOM 5334 N N . SER D 1 33 ? -13.81961 -38.53954 63.02982 1.000 80.95553 33 SER D N 1
ATOM 5335 C CA . SER D 1 33 ? -13.50118 -37.17256 62.63806 1.000 83.14470 33 SER D CA 1
ATOM 5336 C C . SER D 1 33 ? -12.10694 -37.00880 62.04941 1.000 79.13459 33 SER D C 1
ATOM 5337 O O . SER D 1 33 ? -11.84942 -35.99577 61.39002 1.000 80.82085 33 SER D O 1
ATOM 5340 N N . TYR D 1 34 ? -11.21044 -37.96611 62.26083 1.000 79.30831 34 TYR D N 1
ATOM 5341 C CA . TYR D 1 34 ? -9.84091 -37.87190 61.78116 1.000 75.19696 34 TYR D CA 1
ATOM 5342 C C . TYR D 1 34 ? -9.56092 -38.91613 60.71059 1.000 62.09388 34 TYR D C 1
ATOM 5343 O O . TYR D 1 34 ? -10.20235 -39.96917 60.65802 1.000 75.82624 34 TYR D O 1
ATOM 5352 N N . ALA D 1 35 ? -8.59634 -38.60542 59.85135 1.000 61.71337 35 ALA D N 1
ATOM 5353 C CA . ALA D 1 35 ? -8.08481 -39.59286 58.92051 1.000 52.97093 35 ALA D CA 1
ATOM 5354 C C . ALA D 1 35 ? -7.10957 -40.51534 59.64248 1.000 64.78371 35 ALA D C 1
ATOM 5355 O O . ALA D 1 35 ? -6.54660 -40.17481 60.68669 1.000 60.78679 35 ALA D O 1
ATOM 5357 N N . MET D 1 36 ? -6.90974 -41.69682 59.07274 1.000 68.06445 36 MET D N 1
ATOM 5358 C CA . MET D 1 36 ? -6.04997 -42.70065 59.67696 1.000 50.94284 36 MET D CA 1
ATOM 5359 C C . MET D 1 36 ? -5.05783 -43.19918 58.64202 1.000 46.68005 36 MET D C 1
ATOM 5360 O O . MET D 1 36 ? -5.36009 -43.25875 57.45175 1.000 48.74314 36 MET D O 1
ATOM 5365 N N . SER D 1 37 ? -3.85669 -43.53202 59.09754 1.000 37.19526 37 SER D N 1
ATOM 5366 C CA . SER D 1 37 ? -2.79919 -43.94198 58.19267 1.000 43.07007 37 SER D CA 1
ATOM 5367 C C . SER D 1 37 ? -2.09417 -45.15820 58.76384 1.000 57.14409 37 SER D C 1
ATOM 5368 O O . SER D 1 37 ? -2.10769 -45.39597 59.97033 1.000 62.94212 37 SER D O 1
ATOM 5371 N N . TRP D 1 38 ? -1.50913 -45.94155 57.87211 1.000 61.89993 38 TRP D N 1
ATOM 5372 C CA . TRP D 1 38 ? -0.60093 -47.01876 58.22490 1.000 55.07856 38 TRP D CA 1
ATOM 5373 C C . TRP D 1 38 ? 0.77403 -46.67329 57.67837 1.000 53.09401 38 TRP D C 1
ATOM 5374 O O . TRP D 1 38 ? 0.90122 -46.30889 56.50179 1.000 49.99175 38 TRP D O 1
ATOM 5385 N N . VAL D 1 39 ? 1.78624 -46.78222 58.53681 1.000 45.56317 39 VAL D N 1
ATOM 5386 C CA . VAL D 1 39 ? 3.17247 -46.47927 58.20504 1.000 52.31800 39 VAL D CA 1
ATOM 5387 C C . VAL D 1 39 ? 4.03119 -47.65280 58.65355 1.000 58.20113 39 VAL D C 1
ATOM 5388 O O . VAL D 1 39 ? 3.96862 -48.06090 59.81724 1.000 51.36864 39 VAL D O 1
ATOM 5392 N N . ARG D 1 40 ? 4.83275 -48.19392 57.74265 1.000 50.40511 40 ARG D N 1
ATOM 5393 C CA . ARG D 1 40 ? 5.66731 -49.34127 58.06055 1.000 53.42290 40 ARG D CA 1
ATOM 5394 C C . ARG D 1 40 ? 7.12914 -48.92540 58.12808 1.000 49.76863 40 ARG D C 1
ATOM 5395 O O . ARG D 1 40 ? 7.55705 -47.97238 57.47107 1.000 60.58352 40 ARG D O 1
ATOM 5403 N N . GLN D 1 41 ? 7.88578 -49.64812 58.94804 1.000 53.55025 41 GLN D N 1
ATOM 5404 C CA . GLN D 1 41 ? 9.31843 -49.43055 59.09702 1.000 54.08668 41 GLN D CA 1
ATOM 5405 C C . GLN D 1 41 ? 10.02216 -50.77065 58.96147 1.000 61.53376 41 GLN D C 1
ATOM 5406 O O . GLN D 1 41 ? 9.81684 -51.66676 59.78810 1.000 51.30086 41 GLN D O 1
ATOM 5412 N N . ALA D 1 42 ? 10.82691 -50.91169 57.91033 1.000 61.13607 42 ALA D N 1
ATOM 5413 C CA . ALA D 1 42 ? 11.58633 -52.12909 57.69735 1.000 51.17474 42 ALA D CA 1
ATOM 5414 C C . ALA D 1 42 ? 12.61777 -52.30377 58.80957 1.000 68.27814 42 ALA D C 1
ATOM 5415 O O . ALA D 1 42 ? 13.02025 -51.33083 59.45193 1.000 82.93434 42 ALA D O 1
ATOM 5417 N N . PRO D 1 43 ? 13.04629 -53.53955 59.07057 1.000 73.62105 43 PRO D N 1
ATOM 5418 C CA . PRO D 1 43 ? 14.03661 -53.76583 60.13575 1.000 82.22522 43 PRO D CA 1
ATOM 5419 C C . PRO D 1 43 ? 15.33372 -53.02366 59.85536 1.000 90.21229 43 PRO D C 1
ATOM 5420 O O . PRO D 1 43 ? 15.97003 -53.21501 58.81590 1.000 90.51537 43 PRO D O 1
ATOM 5424 N N . GLY D 1 44 ? 15.72382 -52.16905 60.79859 1.000 91.05682 44 GLY D N 1
ATOM 5425 C CA . GLY D 1 44 ? 16.94328 -51.40323 60.64501 1.000 96.76748 44 GLY D CA 1
ATOM 5426 C C . GLY D 1 44 ? 16.91140 -50.37410 59.54053 1.000 91.16994 44 GLY D C 1
ATOM 5427 O O . GLY D 1 44 ? 17.97039 -49.95794 59.06603 1.000 102.72179 44 GLY D O 1
ATOM 5428 N N . LYS D 1 45 ? 15.72554 -49.94086 59.12202 1.000 80.10716 45 LYS D N 1
ATOM 5429 C CA . LYS D 1 45 ? 15.57150 -48.94455 58.07229 1.000 78.65278 45 LYS D CA 1
ATOM 5430 C C . LYS D 1 45 ? 14.67178 -47.82359 58.58047 1.000 80.66716 45 LYS D C 1
ATOM 5431 O O . LYS D 1 45 ? 14.25994 -47.80652 59.74428 1.000 67.53494 45 LYS D O 1
ATOM 5433 N N . GLY D 1 46 ? 14.37149 -46.87207 57.69385 1.000 86.01867 46 GLY D N 1
ATOM 5434 C CA . GLY D 1 46 ? 13.54627 -45.73611 58.04282 1.000 79.39875 46 GLY D CA 1
ATOM 5435 C C . GLY D 1 46 ? 12.05798 -46.00495 57.89053 1.000 70.41637 46 GLY D C 1
ATOM 5436 O O . GLY D 1 46 ? 11.62056 -47.06344 57.44148 1.000 76.94173 46 GLY D O 1
ATOM 5437 N N . LEU D 1 47 ? 11.27240 -45.00697 58.28600 1.000 57.66370 47 LEU D N 1
ATOM 5438 C CA . LEU D 1 47 ? 9.82188 -45.07984 58.20131 1.000 47.28262 47 LEU D CA 1
ATOM 5439 C C . LEU D 1 47 ? 9.35042 -44.89128 56.76297 1.000 50.39922 47 LEU D C 1
ATOM 5440 O O . LEU D 1 47 ? 9.99959 -44.22080 55.95521 1.000 63.33247 47 LEU D O 1
ATOM 5445 N N . GLU D 1 48 ? 8.20858 -45.49947 56.44589 1.000 49.81686 48 GLU D N 1
ATOM 5446 C CA . GLU D 1 48 ? 7.65293 -45.43774 55.09941 1.000 51.27180 48 GLU D CA 1
ATOM 5447 C C . GLU D 1 48 ? 6.13394 -45.39745 55.17950 1.000 55.42559 48 GLU D C 1
ATOM 5448 O O . GLU D 1 48 ? 5.52391 -46.25854 55.82024 1.000 50.90780 48 GLU D O 1
ATOM 5454 N N . TRP D 1 49 ? 5.53178 -44.40176 54.53193 1.000 49.11289 49 TRP D N 1
ATOM 5455 C CA . TRP D 1 49 ? 4.07875 -44.29161 54.50754 1.000 48.27099 49 TRP D CA 1
ATOM 5456 C C . TRP D 1 49 ? 3.47997 -45.40647 53.65854 1.000 56.90408 49 TRP D C 1
ATOM 5457 O O . TRP D 1 49 ? 3.90704 -45.63282 52.52192 1.000 59.29422 49 TRP D O 1
ATOM 5468 N N . VAL D 1 50 ? 2.48601 -46.10372 54.21160 1.000 51.20398 50 VAL D N 1
ATOM 5469 C CA . VAL D 1 50 ? 1.87169 -47.23496 53.52363 1.000 46.68414 50 VAL D CA 1
ATOM 5470 C C . VAL D 1 50 ? 0.50928 -46.85812 52.96185 1.000 53.60867 50 VAL D C 1
ATOM 5471 O O . VAL D 1 50 ? 0.27262 -46.97659 51.75420 1.000 59.62311 50 VAL D O 1
ATOM 5475 N N . SER D 1 51 ? -0.39598 -46.40000 53.82365 1.000 54.32514 51 SER D N 1
ATOM 5476 C CA . SER D 1 51 ? -1.75993 -46.14934 53.37286 1.000 60.75144 51 SER D CA 1
ATOM 5477 C C . SER D 1 51 ? -2.42462 -45.09662 54.24731 1.000 60.00357 51 SER D C 1
ATOM 5478 O O . SER D 1 51 ? -1.94084 -44.76049 55.32690 1.000 55.34538 51 SER D O 1
ATOM 5481 N N . THR D 1 52 ? -3.55129 -44.57918 53.75699 1.000 58.77974 52 THR D N 1
ATOM 5482 C CA . THR D 1 52 ? -4.35440 -43.60591 54.48350 1.000 50.09365 52 THR D CA 1
ATOM 5483 C C . THR D 1 52 ? -5.80711 -43.71010 54.03422 1.000 58.65984 52 THR D C 1
ATOM 5484 O O . THR D 1 52 ? -6.08707 -43.93299 52.85485 1.000 57.23798 52 THR D O 1
ATOM 5488 N N . ILE D 1 53 ? -6.72333 -43.56478 54.98760 1.000 62.26124 53 ILE D N 1
ATOM 5489 C CA . ILE D 1 53 ? -8.15548 -43.49897 54.72772 1.000 58.70846 53 ILE D CA 1
ATOM 5490 C C . ILE D 1 53 ? -8.69601 -42.23926 55.39243 1.000 62.46236 53 ILE D C 1
ATOM 5491 O O . ILE D 1 53 ? -8.22023 -41.83025 56.45882 1.000 66.56973 53 ILE D O 1
ATOM 5496 N N . LEU D 1 54 ? -9.67811 -41.61677 54.75025 1.000 64.90553 54 LEU D N 1
ATOM 5497 C CA . LEU D 1 54 ? -10.24262 -40.35854 55.20731 1.000 75.10886 54 LEU D CA 1
ATOM 5498 C C . LEU D 1 54 ? -11.37098 -40.60341 56.20858 1.000 78.64413 54 LEU D C 1
ATOM 5499 O O . LEU D 1 54 ? -11.68439 -41.74002 56.56911 1.000 90.30922 54 LEU D O 1
ATOM 5504 N N . GLN D 1 55 ? -11.99209 -39.51280 56.66810 1.000 91.84617 55 GLN D N 1
ATOM 5505 C CA . GLN D 1 55 ? -12.95214 -39.60690 57.76635 1.000 100.99359 55 GLN D CA 1
ATOM 5506 C C . GLN D 1 55 ? -14.24937 -40.27540 57.32390 1.000 100.11068 55 GLN D C 1
ATOM 5507 O O . GLN D 1 55 ? -14.76922 -41.15914 58.01740 1.000 78.93301 55 GLN D O 1
ATOM 5513 N N . HIS D 1 56 ? -14.80048 -39.85984 56.18028 1.000 110.59099 56 HIS D N 1
ATOM 5514 C CA . HIS D 1 56 ? -16.01466 -40.50246 55.68846 1.000 111.13084 56 HIS D CA 1
ATOM 5515 C C . HIS D 1 56 ? -15.74076 -41.93831 55.25354 1.000 118.36279 56 HIS D C 1
ATOM 5516 O O . HIS D 1 56 ? -16.67744 -42.71297 55.02707 1.000 127.52816 56 HIS D O 1
ATOM 5518 N N . GLY D 1 57 ? -14.47019 -42.29879 55.11135 1.000 110.38902 57 GLY D N 1
ATOM 5519 C CA . GLY D 1 57 ? -14.06786 -43.63112 54.70489 1.000 98.49301 57 GLY D CA 1
ATOM 5520 C C . GLY D 1 57 ? -14.48639 -44.01950 53.30578 1.000 83.59411 57 GLY D C 1
ATOM 5521 O O . GLY D 1 57 ? -14.89688 -45.16596 53.07791 1.000 95.11438 57 GLY D O 1
ATOM 5522 N N . GLN D 1 58 ? -14.36026 -43.09926 52.35303 1.000 93.69586 58 GLN D N 1
ATOM 5523 C CA . GLN D 1 58 ? -14.65327 -43.38574 50.96171 1.000 93.97000 58 GLN D CA 1
ATOM 5524 C C . GLN D 1 58 ? -13.47490 -43.08756 50.05847 1.000 89.31981 58 GLN D C 1
ATOM 5525 O O . GLN D 1 58 ? -13.50552 -43.47488 48.88572 1.000 102.18916 58 GLN D O 1
ATOM 5531 N N . ARG D 1 59 ? -12.43365 -42.43613 50.56905 1.000 85.95699 59 ARG D N 1
ATOM 5532 C CA . ARG D 1 59 ? -11.25182 -42.12049 49.78368 1.000 76.83809 59 ARG D CA 1
ATOM 5533 C C . ARG D 1 59 ? -10.08691 -42.82517 50.45521 1.000 82.90277 59 ARG D C 1
ATOM 5534 O O . ARG D 1 59 ? -9.84482 -42.62996 51.65194 1.000 82.35908 59 ARG D O 1
ATOM 5542 N N . THR D 1 60 ? -9.36874 -43.63431 49.68875 1.000 76.76656 60 THR D N 1
ATOM 5543 C CA . THR D 1 60 ? -8.22361 -44.37335 50.18934 1.000 46.95438 60 THR D CA 1
ATOM 5544 C C . THR D 1 60 ? -7.00901 -44.02469 49.34632 1.000 56.12724 60 THR D C 1
ATOM 5545 O O . THR D 1 60 ? -7.11228 -43.86701 48.12573 1.000 67.40941 60 THR D O 1
ATOM 5549 N N . LEU D 1 61 ? -5.86058 -43.92086 49.99837 1.000 51.87999 61 LEU D N 1
ATOM 5550 C CA . LEU D 1 61 ? -4.60103 -43.64646 49.33179 1.000 64.32384 61 LEU D CA 1
ATOM 5551 C C . LEU D 1 61 ? -3.58943 -44.69424 49.75825 1.000 61.19069 61 LEU D C 1
ATOM 5552 O O . LEU D 1 61 ? -3.50303 -45.03786 50.93841 1.000 62.38166 61 LEU D O 1
ATOM 5557 N N . TYR D 1 62 ? -2.84013 -45.21380 48.79730 1.000 54.62256 62 TYR D N 1
ATOM 5558 C CA . TYR D 1 62 ? -1.84900 -46.23881 49.07013 1.000 59.90753 62 TYR D CA 1
ATOM 5559 C C . TYR D 1 62 ? -0.51561 -45.81357 48.48152 1.000 59.59945 62 TYR D C 1
ATOM 5560 O O . TYR D 1 62 ? -0.46167 -45.03324 47.52714 1.000 74.96045 62 TYR D O 1
ATOM 5569 N N . ALA D 1 63 ? 0.56253 -46.33033 49.06021 1.000 51.97886 63 ALA D N 1
ATOM 5570 C CA . ALA D 1 63 ? 1.86061 -46.16035 48.43409 1.000 57.45650 63 ALA D CA 1
ATOM 5571 C C . ALA D 1 63 ? 1.92491 -47.01912 47.17820 1.000 63.82188 63 ALA D C 1
ATOM 5572 O O . ALA D 1 63 ? 1.23410 -48.03400 47.05777 1.000 71.27493 63 ALA D O 1
ATOM 5574 N N . ASP D 1 64 ? 2.76038 -46.59836 46.22913 1.000 73.94178 64 ASP D N 1
ATOM 5575 C CA . ASP D 1 64 ? 2.81938 -47.30149 44.95322 1.000 70.04909 64 ASP D CA 1
ATOM 5576 C C . ASP D 1 64 ? 3.37243 -48.71114 45.11115 1.000 69.59178 64 ASP D C 1
ATOM 5577 O O . ASP D 1 64 ? 3.02816 -49.59988 44.32406 1.000 77.02157 64 ASP D O 1
ATOM 5582 N N . SER D 1 65 ? 4.21907 -48.93889 46.11777 1.000 69.24770 65 SER D N 1
ATOM 5583 C CA . SER D 1 65 ? 4.79135 -50.26469 46.31812 1.000 80.06337 65 SER D CA 1
ATOM 5584 C C . SER D 1 65 ? 3.76779 -51.27208 46.82997 1.000 64.37927 65 SER D C 1
ATOM 5585 O O . SER D 1 65 ? 3.94142 -52.47538 46.60949 1.000 71.61799 65 SER D O 1
ATOM 5588 N N . VAL D 1 66 ? 2.70765 -50.81447 47.49795 1.000 51.13894 66 VAL D N 1
ATOM 5589 C CA . VAL D 1 66 ? 1.68136 -51.68942 48.04738 1.000 56.11019 66 VAL D CA 1
ATOM 5590 C C . VAL D 1 66 ? 0.32918 -51.47563 47.38017 1.000 51.10354 66 VAL D C 1
ATOM 5591 O O . VAL D 1 66 ? -0.67317 -52.03218 47.82789 1.000 48.89789 66 VAL D O 1
ATOM 5595 N N . LYS D 1 67 ? 0.27921 -50.67354 46.32202 1.000 63.63675 67 LYS D N 1
ATOM 5596 C CA . LYS D 1 67 ? -0.98058 -50.39732 45.64723 1.000 67.11724 67 LYS D CA 1
ATOM 5597 C C . LYS D 1 67 ? -1.47600 -51.63517 44.90947 1.000 55.75000 67 LYS D C 1
ATOM 5598 O O . LYS D 1 67 ? -0.70326 -52.34032 44.25525 1.000 73.87813 67 LYS D O 1
ATOM 5604 N N . GLY D 1 68 ? -2.77786 -51.89873 45.02260 1.000 53.76000 68 GLY D N 1
ATOM 5605 C CA . GLY D 1 68 ? -3.40244 -53.06000 44.43048 1.000 57.63084 68 GLY D CA 1
ATOM 5606 C C . GLY D 1 68 ? -3.37952 -54.30629 45.29412 1.000 59.75860 68 GLY D C 1
ATOM 5607 O O . GLY D 1 68 ? -4.25137 -55.16850 45.14359 1.000 67.07311 68 GLY D O 1
ATOM 5608 N N . ARG D 1 69 ? -2.40629 -54.42385 46.19507 1.000 55.26933 69 ARG D N 1
ATOM 5609 C CA . ARG D 1 69 ? -2.31854 -55.57103 47.08940 1.000 49.66940 69 ARG D CA 1
ATOM 5610 C C . ARG D 1 69 ? -2.91665 -55.30225 48.46030 1.000 53.03434 69 ARG D C 1
ATOM 5611 O O . ARG D 1 69 ? -3.46328 -56.22180 49.07755 1.000 60.00060 69 ARG D O 1
ATOM 5619 N N . PHE D 1 70 ? -2.82340 -54.07144 48.94908 1.000 63.37813 70 PHE D N 1
ATOM 5620 C CA . PHE D 1 70 ? -3.33545 -53.70617 50.25960 1.000 51.74936 70 PHE D CA 1
ATOM 5621 C C . PHE D 1 70 ? -4.67310 -52.99448 50.10793 1.000 55.73378 70 PHE D C 1
ATOM 5622 O O . PHE D 1 70 ? -4.93138 -52.32216 49.10618 1.000 64.25639 70 PHE D O 1
ATOM 5630 N N . THR D 1 71 ? -5.52855 -53.15646 51.11333 1.000 53.82935 71 THR D N 1
ATOM 5631 C CA . THR D 1 71 ? -6.84779 -52.53117 51.11915 1.000 54.52015 71 THR D CA 1
ATOM 5632 C C . THR D 1 71 ? -7.11118 -52.00023 52.51996 1.000 59.03204 71 THR D C 1
ATOM 5633 O O . THR D 1 71 ? -7.22792 -52.78203 53.46912 1.000 65.52190 71 THR D O 1
ATOM 5637 N N . ILE D 1 72 ? -7.20267 -50.68055 52.65111 1.000 48.76381 72 ILE D N 1
ATOM 5638 C CA . ILE D 1 72 ? -7.45451 -50.05100 53.93957 1.000 50.23805 72 ILE D CA 1
ATOM 5639 C C . ILE D 1 72 ? -8.94756 -49.79043 54.06696 1.000 58.00788 72 ILE D C 1
ATOM 5640 O O . ILE D 1 72 ? -9.64637 -49.51354 53.08416 1.000 59.43044 72 ILE D O 1
ATOM 5645 N N . SER D 1 73 ? -9.44718 -49.91240 55.29203 1.000 58.28968 73 SER D N 1
ATOM 5646 C CA . SER D 1 73 ? -10.85347 -49.69082 55.58096 1.000 54.71097 73 SER D CA 1
ATOM 5647 C C . SER D 1 73 ? -10.97941 -49.29827 57.04370 1.000 62.19351 73 SER D C 1
ATOM 5648 O O . SER D 1 73 ? -10.04274 -49.45023 57.83205 1.000 57.79491 73 SER D O 1
ATOM 5651 N N . ARG D 1 74 ? -12.15658 -48.79959 57.40642 1.000 59.51992 74 ARG D N 1
ATOM 5652 C CA . ARG D 1 74 ? -12.41371 -48.40421 58.78002 1.000 61.21738 74 ARG D CA 1
ATOM 5653 C C . ARG D 1 74 ? -13.84892 -48.74882 59.14062 1.000 65.85640 74 ARG D C 1
ATOM 5654 O O . ARG D 1 74 ? -14.74509 -48.72531 58.29295 1.000 68.43321 74 ARG D O 1
ATOM 5662 N N . ASP D 1 75 ? -14.05272 -49.06443 60.41466 1.000 67.56039 75 ASP D N 1
ATOM 5663 C CA . ASP D 1 75 ? -15.36859 -49.36043 60.97143 1.000 71.10575 75 ASP D CA 1
ATOM 5664 C C . ASP D 1 75 ? -15.59290 -48.34254 62.08239 1.000 84.20949 75 ASP D C 1
ATOM 5665 O O . ASP D 1 75 ? -15.13674 -48.54018 63.21169 1.000 80.27917 75 ASP D O 1
ATOM 5670 N N . ASN D 1 76 ? -16.30992 -47.26196 61.76179 1.000 86.43158 76 ASN D N 1
ATOM 5671 C CA . ASN D 1 76 ? -16.52309 -46.18663 62.72429 1.000 85.21863 76 ASN D CA 1
ATOM 5672 C C . ASN D 1 76 ? -17.44690 -46.58616 63.86575 1.000 84.74288 76 ASN D C 1
ATOM 5673 O O . ASN D 1 76 ? -17.40209 -45.95565 64.92712 1.000 90.12865 76 ASN D O 1
ATOM 5678 N N . SER D 1 77 ? -18.28094 -47.60996 63.67957 1.000 80.64482 77 SER D N 1
ATOM 5679 C CA . SER D 1 77 ? -19.12901 -48.05920 64.77697 1.000 78.06317 77 SER D CA 1
ATOM 5680 C C . SER D 1 77 ? -18.31194 -48.73077 65.87305 1.000 82.20488 77 SER D C 1
ATOM 5681 O O . SER D 1 77 ? -18.65565 -48.62184 67.05537 1.000 90.01638 77 SER D O 1
ATOM 5684 N N . LYS D 1 78 ? -17.23777 -49.42633 65.50512 1.000 86.78087 78 LYS D N 1
ATOM 5685 C CA . LYS D 1 78 ? -16.35311 -50.07475 66.46280 1.000 80.13041 78 LYS D CA 1
ATOM 5686 C C . LYS D 1 78 ? -15.07861 -49.28617 66.74375 1.000 82.33827 78 LYS D C 1
ATOM 5687 O O . LYS D 1 78 ? -14.29803 -49.69818 67.60778 1.000 89.06792 78 LYS D O 1
ATOM 5693 N N . ASN D 1 79 ? -14.84892 -48.17074 66.04266 1.000 83.63230 79 ASN D N 1
ATOM 5694 C CA . ASN D 1 79 ? -13.62623 -47.37654 66.19021 1.000 82.54587 79 ASN D CA 1
ATOM 5695 C C . ASN D 1 79 ? -12.38324 -48.22410 65.91125 1.000 75.68203 79 ASN D C 1
ATOM 5696 O O . ASN D 1 79 ? -11.44687 -48.28856 66.71325 1.000 73.01724 79 ASN D O 1
ATOM 5701 N N . THR D 1 80 ? -12.40060 -48.91163 64.76855 1.000 69.21915 80 THR D N 1
ATOM 5702 C CA . THR D 1 80 ? -11.32562 -49.80944 64.37232 1.000 68.32097 80 THR D CA 1
ATOM 5703 C C . THR D 1 80 ? -10.89873 -49.49762 62.94381 1.000 70.67455 80 THR D C 1
ATOM 5704 O O . THR D 1 80 ? -11.73319 -49.18561 62.08885 1.000 69.66799 80 THR D O 1
ATOM 5708 N N . LEU D 1 81 ? -9.59434 -49.59744 62.69474 1.000 71.03733 81 LEU D N 1
ATOM 5709 C CA . LEU D 1 81 ? -8.98335 -49.33774 61.39590 1.000 64.67308 81 LEU D CA 1
ATOM 5710 C C . LEU D 1 81 ? -8.35457 -50.62112 60.87237 1.000 65.76601 81 LEU D C 1
ATOM 5711 O O . LEU D 1 81 ? -7.48975 -51.20148 61.53477 1.000 68.67808 81 LEU D O 1
ATOM 5716 N N . TYR D 1 82 ? -8.77396 -51.05822 59.68857 1.000 63.96477 82 TYR D N 1
ATOM 5717 C CA . TYR D 1 82 ? -8.29015 -52.30612 59.11729 1.000 56.70624 82 TYR D CA 1
ATOM 5718 C C . TYR D 1 82 ? -7.38875 -52.06057 57.91192 1.000 53.94711 82 TYR D C 1
ATOM 5719 O O . TYR D 1 82 ? -7.55105 -51.08233 57.17779 1.000 62.05921 82 TYR D O 1
ATOM 5728 N N . LEU D 1 83 ? -6.42294 -52.96192 57.72976 1.000 57.78911 83 LEU D N 1
ATOM 5729 C CA . LEU D 1 83 ? -5.55630 -52.97997 56.54976 1.000 57.61403 83 LEU D CA 1
ATOM 5730 C C . LEU D 1 83 ? -5.34960 -54.43106 56.13016 1.000 55.25733 83 LEU D C 1
ATOM 5731 O O . LEU D 1 83 ? -4.72417 -55.20963 56.85688 1.000 46.45769 83 LEU D O 1
ATOM 5736 N N . GLN D 1 84 ? -5.90291 -54.79579 54.97475 1.000 50.18354 84 GLN D N 1
ATOM 5737 C CA . GLN D 1 84 ? -5.80184 -56.14874 54.43951 1.000 47.53699 84 GLN D CA 1
ATOM 5738 C C . GLN D 1 84 ? -4.62039 -56.24168 53.47870 1.000 56.24794 84 GLN D C 1
ATOM 5739 O O . GLN D 1 84 ? -4.60591 -55.57343 52.44034 1.000 70.74427 84 GLN D O 1
ATOM 5745 N N . MET D 1 85 ? -3.64514 -57.08244 53.81718 1.000 49.11000 85 MET D N 1
ATOM 5746 C CA . MET D 1 85 ? -2.42290 -57.25705 53.04220 1.000 55.84340 85 MET D CA 1
ATOM 5747 C C . MET D 1 85 ? -2.49198 -58.57054 52.27274 1.000 55.30560 85 MET D C 1
ATOM 5748 O O . MET D 1 85 ? -2.68939 -59.63298 52.87158 1.000 58.27034 85 MET D O 1
ATOM 5753 N N . ASN D 1 86 ? -2.32745 -58.49993 50.95386 1.000 53.20282 86 ASN D N 1
ATOM 5754 C CA . ASN D 1 86 ? -2.38957 -59.67975 50.10550 1.000 55.00176 86 ASN D CA 1
ATOM 5755 C C . ASN D 1 86 ? -1.11916 -59.79355 49.27406 1.000 54.70286 86 ASN D C 1
ATOM 5756 O O . ASN D 1 86 ? -0.45113 -58.79443 48.99367 1.000 59.29967 86 ASN D O 1
ATOM 5761 N N . SER D 1 87 ? -0.79921 -61.02826 48.87996 1.000 53.92629 87 SER D N 1
ATOM 5762 C CA . SER D 1 87 ? 0.39687 -61.33496 48.09223 1.000 48.75051 87 SER D CA 1
ATOM 5763 C C . SER D 1 87 ? 1.65084 -60.74905 48.73742 1.000 44.37738 87 SER D C 1
ATOM 5764 O O . SER D 1 87 ? 2.45387 -60.06976 48.09462 1.000 51.15860 87 SER D O 1
ATOM 5767 N N . LEU D 1 88 ? 1.81183 -61.02177 50.03074 1.000 46.03183 88 LEU D N 1
ATOM 5768 C CA . LEU D 1 88 ? 2.90022 -60.42698 50.79436 1.000 39.70692 88 LEU D CA 1
ATOM 5769 C C . LEU D 1 88 ? 4.25575 -60.86564 50.25654 1.000 51.29246 88 LEU D C 1
ATOM 5770 O O . LEU D 1 88 ? 4.52649 -62.05952 50.10044 1.000 61.25437 88 LEU D O 1
ATOM 5775 N N . ARG D 1 89 ? 5.10147 -59.88475 49.97096 1.000 64.76330 89 ARG D N 1
ATOM 5776 C CA . ARG D 1 89 ? 6.45580 -60.09026 49.48590 1.000 59.23931 89 ARG D CA 1
ATOM 5777 C C . ARG D 1 89 ? 7.45918 -59.95440 50.62690 1.000 70.98263 89 ARG D C 1
ATOM 5778 O O . ARG D 1 89 ? 7.12403 -59.54939 51.74251 1.000 64.97504 89 ARG D O 1
ATOM 5786 N N . ALA D 1 90 ? 8.71229 -60.30875 50.33166 1.000 71.36317 90 ALA D N 1
ATOM 5787 C CA . ALA D 1 90 ? 9.77411 -60.13912 51.31771 1.000 68.89945 90 ALA D CA 1
ATOM 5788 C C . ALA D 1 90 ? 10.01852 -58.66871 51.63132 1.000 72.58263 90 ALA D C 1
ATOM 5789 O O . ALA D 1 90 ? 10.41372 -58.33185 52.75342 1.000 75.33003 90 ALA D O 1
ATOM 5791 N N . GLU D 1 91 ? 9.79040 -57.78345 50.65859 1.000 75.79465 91 GLU D N 1
ATOM 5792 C CA . GLU D 1 91 ? 9.97033 -56.35527 50.89445 1.000 67.27029 91 GLU D CA 1
ATOM 5793 C C . GLU D 1 91 ? 8.93871 -55.80898 51.87444 1.000 62.14776 91 GLU D C 1
ATOM 5794 O O . GLU D 1 91 ? 9.18343 -54.78536 52.52210 1.000 70.02059 91 GLU D O 1
ATOM 5800 N N . ASP D 1 92 ? 7.78225 -56.46330 51.98735 1.000 64.47271 92 ASP D N 1
ATOM 5801 C CA . ASP D 1 92 ? 6.73057 -56.01687 52.89336 1.000 59.34595 92 ASP D CA 1
ATOM 5802 C C . ASP D 1 92 ? 7.04973 -56.26694 54.36337 1.000 50.20222 92 ASP D C 1
ATOM 5803 O O . ASP D 1 92 ? 6.30018 -55.79429 55.22454 1.000 40.26999 92 ASP D O 1
ATOM 5808 N N . THR D 1 93 ? 8.12200 -56.99498 54.67133 1.000 54.71062 93 THR D N 1
ATOM 5809 C CA . THR D 1 93 ? 8.47862 -57.27073 56.05964 1.000 48.11788 93 THR D CA 1
ATOM 5810 C C . THR D 1 93 ? 8.83463 -55.98405 56.78995 1.000 50.79571 93 THR D C 1
ATOM 5811 O O . THR D 1 93 ? 9.77732 -55.28555 56.40246 1.000 53.54684 93 THR D O 1
ATOM 5815 N N . ALA D 1 94 ? 8.10193 -55.68564 57.86212 1.000 54.12377 94 ALA D N 1
ATOM 5816 C CA . ALA D 1 94 ? 8.29906 -54.43021 58.58400 1.000 53.87271 94 ALA D CA 1
ATOM 5817 C C . ALA D 1 94 ? 7.44847 -54.43433 59.84976 1.000 48.67713 94 ALA D C 1
ATOM 5818 O O . ALA D 1 94 ? 6.64215 -55.33943 60.08325 1.000 49.89898 94 ALA D O 1
ATOM 5820 N N . VAL D 1 95 ? 7.61719 -53.38650 60.65197 1.000 49.67857 95 VAL D N 1
ATOM 5821 C CA . VAL D 1 95 ? 6.74181 -53.09992 61.78254 1.000 40.43471 95 VAL D CA 1
ATOM 5822 C C . VAL D 1 95 ? 5.72528 -52.07074 61.31316 1.000 44.25439 95 VAL D C 1
ATOM 5823 O O . VAL D 1 95 ? 6.10113 -51.00978 60.79986 1.000 65.60779 95 VAL D O 1
ATOM 5827 N N . TYR D 1 96 ? 4.44287 -52.38688 61.46205 1.000 44.28021 96 TYR D N 1
ATOM 5828 C CA . TYR D 1 96 ? 3.36357 -51.56274 60.93803 1.000 53.66362 96 TYR D CA 1
ATOM 5829 C C . TYR D 1 96 ? 2.71723 -50.78842 62.08083 1.000 55.21648 96 TYR D C 1
ATOM 5830 O O . TYR D 1 96 ? 2.23029 -51.38794 63.04865 1.000 53.16508 96 TYR D O 1
ATOM 5839 N N . TYR D 1 97 ? 2.72927 -49.46195 61.97129 1.000 46.87044 97 TYR D N 1
ATOM 5840 C CA . TYR D 1 97 ? 2.12056 -48.56595 62.93867 1.000 50.50142 97 TYR D CA 1
ATOM 5841 C C . TYR D 1 97 ? 0.86307 -47.95203 62.33659 1.000 55.62881 97 TYR D C 1
ATOM 5842 O O . TYR D 1 97 ? 0.84311 -47.57857 61.15885 1.000 47.53688 97 TYR D O 1
ATOM 5851 N N . CYS D 1 98 ? -0.17777 -47.83486 63.15013 1.000 54.55844 98 CYS D N 1
ATOM 5852 C CA . CYS D 1 98 ? -1.35865 -47.06004 62.80282 1.000 50.81720 98 CYS D CA 1
ATOM 5853 C C . CYS D 1 98 ? -1.19574 -45.67035 63.41194 1.000 54.60699 98 CYS D C 1
ATOM 5854 O O . CYS D 1 98 ? -0.82453 -45.53848 64.58221 1.000 64.55149 98 CYS D O 1
ATOM 5857 N N . ALA D 1 99 ? -1.37561 -44.64192 62.59076 1.000 60.24498 99 ALA D N 1
ATOM 5858 C CA . ALA D 1 99 ? -1.15972 -43.26066 62.98901 1.000 59.45423 99 ALA D CA 1
ATOM 5859 C C . ALA D 1 99 ? -2.40449 -42.42859 62.71240 1.000 62.77491 99 ALA D C 1
ATOM 5860 O O . ALA D 1 99 ? -3.14319 -42.67953 61.75549 1.000 63.83000 99 ALA D O 1
ATOM 5862 N N . LYS D 1 100 ? -2.63680 -41.43906 63.56734 1.000 62.00555 100 LYS D N 1
ATOM 5863 C CA . LYS D 1 100 ? -3.75351 -40.52917 63.37496 1.000 57.46401 100 LYS D CA 1
ATOM 5864 C C . LYS D 1 100 ? -3.38546 -39.45029 62.35909 1.000 65.68401 100 LYS D C 1
ATOM 5865 O O . LYS D 1 100 ? -2.21492 -39.08631 62.20626 1.000 58.29049 100 LYS D O 1
ATOM 5871 N N . ASN D 1 101 ? -4.40421 -38.96755 61.63966 1.000 69.76394 101 ASN D N 1
ATOM 5872 C CA . ASN D 1 101 ? -4.28928 -37.91125 60.63453 1.000 82.06975 101 ASN D CA 1
ATOM 5873 C C . ASN D 1 101 ? -3.55010 -38.39021 59.39041 1.000 68.91944 101 ASN D C 1
ATOM 5874 O O . ASN D 1 101 ? -3.03933 -39.51455 59.34955 1.000 54.67188 101 ASN D O 1
ATOM 5879 N N . ARG D 1 102 ? -3.48130 -37.52814 58.37367 1.000 71.60370 102 ARG D N 1
ATOM 5880 C CA . ARG D 1 102 ? -2.87218 -37.86760 57.09738 1.000 63.17597 102 ARG D CA 1
ATOM 5881 C C . ARG D 1 102 ? -1.53772 -37.17561 56.85828 1.000 64.20166 102 ARG D C 1
ATOM 5882 O O . ARG D 1 102 ? -0.67379 -37.75251 56.19021 1.000 68.93581 102 ARG D O 1
ATOM 5890 N N . ALA D 1 103 ? -1.35010 -35.96711 57.37903 1.000 60.35357 103 ALA D N 1
ATOM 5891 C CA . ALA D 1 103 ? -0.13603 -35.18907 57.17453 1.000 56.65831 103 ALA D CA 1
ATOM 5892 C C . ALA D 1 103 ? 0.74088 -35.09552 58.41298 1.000 52.67698 103 ALA D C 1
ATOM 5893 O O . ALA D 1 103 ? 1.96493 -35.21498 58.30753 1.000 51.19182 103 ALA D O 1
ATOM 5895 N N . VAL D 1 104 ? 0.15101 -34.90995 59.59009 1.000 52.92405 104 VAL D N 1
ATOM 5896 C CA . VAL D 1 104 ? 0.89503 -34.78961 60.83874 1.000 58.39501 104 VAL D CA 1
ATOM 5897 C C . VAL D 1 104 ? 0.44879 -35.93243 61.74100 1.000 59.93827 104 VAL D C 1
ATOM 5898 O O . VAL D 1 104 ? -0.64289 -35.89116 62.32104 1.000 64.10199 104 VAL D O 1
ATOM 5902 N N . PHE D 1 105 ? 1.28736 -36.95829 61.86399 1.000 54.89841 105 PHE D N 1
ATOM 5903 C CA . PHE D 1 105 ? 0.94638 -38.13632 62.65784 1.000 56.43005 105 PHE D CA 1
ATOM 5904 C C . PHE D 1 105 ? 1.32030 -37.84905 64.10633 1.000 55.91091 105 PHE D C 1
ATOM 5905 O O . PHE D 1 105 ? 2.44648 -38.08687 64.54320 1.000 60.65852 105 PHE D O 1
ATOM 5913 N N . ASP D 1 106 ? 0.35402 -37.33156 64.86619 1.000 61.34635 106 ASP D N 1
ATOM 5914 C CA . ASP D 1 106 ? 0.62631 -36.93972 66.24509 1.000 75.30311 106 ASP D CA 1
ATOM 5915 C C . ASP D 1 106 ? 0.65399 -38.14288 67.17914 1.000 66.02000 106 ASP D C 1
ATOM 5916 O O . ASP D 1 106 ? 1.49366 -38.20965 68.08422 1.000 66.08632 106 ASP D O 1
ATOM 5921 N N . TYR D 1 107 ? -0.24939 -39.09822 66.97876 1.000 67.14773 107 TYR D N 1
ATOM 5922 C CA . TYR D 1 107 ? -0.33462 -40.28025 67.82237 1.000 80.31674 107 TYR D CA 1
ATOM 5923 C C . TYR D 1 107 ? -0.12741 -41.51943 66.96605 1.000 67.46548 107 TYR D C 1
ATOM 5924 O O . TYR D 1 107 ? -0.78130 -41.68266 65.92996 1.000 56.35638 107 TYR D O 1
ATOM 5933 N N . TRP D 1 108 ? 0.76136 -42.39839 67.41972 1.000 57.44146 108 TRP D N 1
ATOM 5934 C CA . TRP D 1 108 ? 1.12350 -43.61060 66.70534 1.000 67.76142 108 TRP D CA 1
ATOM 5935 C C . TRP D 1 108 ? 0.75589 -44.82321 67.54575 1.000 70.27633 108 TRP D C 1
ATOM 5936 O O . TRP D 1 108 ? 0.69497 -44.75144 68.77664 1.000 71.14535 108 TRP D O 1
ATOM 5947 N N . GLY D 1 109 ? 0.51884 -45.94102 66.87269 1.000 62.63453 109 GLY D N 1
ATOM 5948 C CA . GLY D 1 109 ? 0.37176 -47.19026 67.57674 1.000 68.87286 109 GLY D CA 1
ATOM 5949 C C . GLY D 1 109 ? 1.71329 -47.77218 67.96474 1.000 71.69149 109 GLY D C 1
ATOM 5950 O O . GLY D 1 109 ? 2.76036 -47.38026 67.45202 1.000 74.93647 109 GLY D O 1
ATOM 5951 N N . GLN D 1 110 ? 1.67740 -48.72186 68.90113 1.000 77.70863 110 GLN D N 1
ATOM 5952 C CA . GLN D 1 110 ? 2.91385 -49.33483 69.36900 1.000 69.55354 110 GLN D CA 1
ATOM 5953 C C . GLN D 1 110 ? 3.58280 -50.16622 68.28291 1.000 71.57620 110 GLN D C 1
ATOM 5954 O O . GLN D 1 110 ? 4.76584 -50.49906 68.41161 1.000 71.83299 110 GLN D O 1
ATOM 5960 N N . GLY D 1 111 ? 2.85489 -50.49674 67.21902 1.000 72.04731 111 GLY D N 1
ATOM 5961 C CA . GLY D 1 111 ? 3.39759 -51.23870 66.10098 1.000 67.00749 111 GLY D CA 1
ATOM 5962 C C . GLY D 1 111 ? 3.18066 -52.73060 66.22104 1.000 68.05342 111 GLY D C 1
ATOM 5963 O O . GLY D 1 111 ? 3.23490 -53.28771 67.32189 1.000 65.35000 111 GLY D O 1
ATOM 5964 N N . THR D 1 112 ? 2.92912 -53.38882 65.09281 1.000 66.05172 112 THR D N 1
ATOM 5965 C CA . THR D 1 112 ? 2.81682 -54.83917 65.05047 1.000 71.76342 112 THR D CA 1
ATOM 5966 C C . THR D 1 112 ? 3.74030 -55.35391 63.95625 1.000 68.43718 112 THR D C 1
ATOM 5967 O O . THR D 1 112 ? 3.78160 -54.79930 62.85557 1.000 63.67935 112 THR D O 1
ATOM 5971 N N . LEU D 1 113 ? 4.49457 -56.40197 64.26487 1.000 63.56048 113 LEU D N 1
ATOM 5972 C CA . LEU D 1 113 ? 5.50757 -56.90171 63.34765 1.000 54.28843 113 LEU D CA 1
ATOM 5973 C C . LEU D 1 113 ? 4.89692 -57.85623 62.33222 1.000 57.28905 113 LEU D C 1
ATOM 5974 O O . LEU D 1 113 ? 4.10545 -58.73575 62.68444 1.000 77.62596 113 LEU D O 1
ATOM 5979 N N . VAL D 1 114 ? 5.27072 -57.67718 61.06780 1.000 45.92557 114 VAL D N 1
ATOM 5980 C CA . VAL D 1 114 ? 4.86541 -58.56127 59.98514 1.000 49.23785 114 VAL D CA 1
ATOM 5981 C C . VAL D 1 114 ? 6.13434 -59.04450 59.30161 1.000 52.95130 114 VAL D C 1
ATOM 5982 O O . VAL D 1 114 ? 6.88286 -58.24360 58.72157 1.000 59.75726 114 VAL D O 1
ATOM 5986 N N . THR D 1 115 ? 6.37654 -60.34834 59.38738 1.000 62.71732 115 THR D N 1
ATOM 5987 C CA . THR D 1 115 ? 7.54438 -61.00325 58.82002 1.000 69.21960 115 THR D CA 1
ATOM 5988 C C . THR D 1 115 ? 7.08321 -61.94744 57.72000 1.000 58.22146 115 THR D C 1
ATOM 5989 O O . THR D 1 115 ? 6.11555 -62.69509 57.90417 1.000 70.08347 115 THR D O 1
ATOM 5993 N N . VAL D 1 116 ? 7.75541 -61.89314 56.57566 1.000 44.09068 116 VAL D N 1
ATOM 5994 C CA . VAL D 1 116 ? 7.39655 -62.69129 55.41190 1.000 54.44691 116 VAL D CA 1
ATOM 5995 C C . VAL D 1 116 ? 8.55262 -63.63605 55.11787 1.000 72.01704 116 VAL D C 1
ATOM 5996 O O . VAL D 1 116 ? 9.63534 -63.19670 54.70809 1.000 70.46673 116 VAL D O 1
ATOM 6000 N N . SER D 1 117 ? 8.32536 -64.92980 55.33480 1.000 69.20052 117 SER D N 1
ATOM 6001 C CA . SER D 1 117 ? 9.28784 -65.97034 54.98794 1.000 61.34614 117 SER D CA 1
ATOM 6002 C C . SER D 1 117 ? 8.61989 -67.34172 55.03418 1.000 66.01240 117 SER D C 1
ATOM 6003 O O . SER D 1 117 ? 9.25091 -68.36292 54.76047 1.000 86.35000 117 SER D O 1
ATOM 6006 N N . THR D 1 134 ? 9.82033 -40.38898 41.86756 1.000 76.28817 134 THR D N 1
ATOM 6007 C CA . THR D 1 134 ? 9.00426 -39.27282 41.40038 1.000 111.91595 134 THR D CA 1
ATOM 6008 C C . THR D 1 134 ? 8.36483 -38.52759 42.56973 1.000 108.95000 134 THR D C 1
ATOM 6009 O O . THR D 1 134 ? 7.55405 -37.62139 42.37638 1.000 87.51557 134 THR D O 1
ATOM 6013 N N . ASP D 1 135 ? 8.73875 -38.91841 43.78163 1.000 113.56830 135 ASP D N 1
ATOM 6014 C CA . ASP D 1 135 ? 8.24570 -38.31295 45.00563 1.000 92.27441 135 ASP D CA 1
ATOM 6015 C C . ASP D 1 135 ? 9.25639 -37.28368 45.50876 1.000 85.90131 135 ASP D C 1
ATOM 6016 O O . ASP D 1 135 ? 10.22743 -36.94524 44.82501 1.000 96.68054 135 ASP D O 1
ATOM 6021 N N . ILE D 1 136 ? 9.03612 -36.78166 46.71920 1.000 83.90673 136 ILE D N 1
ATOM 6022 C CA . ILE D 1 136 ? 9.91254 -35.78099 47.31562 1.000 77.73540 136 ILE D CA 1
ATOM 6023 C C . ILE D 1 136 ? 10.89920 -36.50423 48.21734 1.000 77.45203 136 ILE D C 1
ATOM 6024 O O . ILE D 1 136 ? 10.50327 -37.31210 49.06566 1.000 90.12937 136 ILE D O 1
ATOM 6029 N N . GLN D 1 137 ? 12.18306 -36.21144 48.04344 1.000 74.91600 137 GLN D N 1
ATOM 6030 C CA . GLN D 1 137 ? 13.23551 -36.91849 48.75451 1.000 85.53545 137 GLN D CA 1
ATOM 6031 C C . GLN D 1 137 ? 13.71207 -36.10017 49.94437 1.000 75.72436 137 GLN D C 1
ATOM 6032 O O . GLN D 1 137 ? 13.93041 -34.89032 49.83497 1.000 88.71988 137 GLN D O 1
ATOM 6038 N N . MET D 1 138 ? 13.87409 -36.77151 51.08006 1.000 67.61644 138 MET D N 1
ATOM 6039 C CA . MET D 1 138 ? 14.33955 -36.14913 52.30964 1.000 74.19499 138 MET D CA 1
ATOM 6040 C C . MET D 1 138 ? 15.68152 -36.76340 52.67029 1.000 86.82100 138 MET D C 1
ATOM 6041 O O . MET D 1 138 ? 15.79313 -37.98846 52.78730 1.000 102.39908 138 MET D O 1
ATOM 6046 N N . THR D 1 139 ? 16.69441 -35.92187 52.84787 1.000 72.74226 139 THR D N 1
ATOM 6047 C CA . THR D 1 139 ? 18.02484 -36.38291 53.21718 1.000 77.20929 139 THR D CA 1
ATOM 6048 C C . THR D 1 139 ? 18.42144 -35.74645 54.53917 1.000 80.89400 139 THR D C 1
ATOM 6049 O O . THR D 1 139 ? 18.34910 -34.52341 54.69074 1.000 86.84296 139 THR D O 1
ATOM 6053 N N . GLN D 1 140 ? 18.84121 -36.57232 55.48950 1.000 81.01173 140 GLN D N 1
ATOM 6054 C CA . GLN D 1 140 ? 19.26592 -36.09387 56.79315 1.000 73.70168 140 GLN D CA 1
ATOM 6055 C C . GLN D 1 140 ? 20.77975 -36.19042 56.91044 1.000 94.82246 140 GLN D C 1
ATOM 6056 O O . GLN D 1 140 ? 21.41448 -37.07055 56.32175 1.000 91.23297 140 GLN D O 1
ATOM 6062 N N . SER D 1 141 ? 21.34959 -35.26986 57.68641 1.000 95.79763 141 SER D N 1
ATOM 6063 C CA . SER D 1 141 ? 22.77950 -35.20297 57.88403 1.000 87.85853 141 SER D CA 1
ATOM 6064 C C . SER D 1 141 ? 23.04331 -34.82888 59.33817 1.000 84.18785 141 SER D C 1
ATOM 6065 O O . SER D 1 141 ? 22.51060 -33.81327 59.82479 1.000 78.58421 141 SER D O 1
ATOM 6068 N N . PRO D 1 142 ? 23.84102 -35.62077 60.05522 1.000 82.52833 142 PRO D N 1
ATOM 6069 C CA . PRO D 1 142 ? 24.48749 -36.85446 59.59749 1.000 100.68504 142 PRO D CA 1
ATOM 6070 C C . PRO D 1 142 ? 23.55902 -38.05568 59.73012 1.000 108.23621 142 PRO D C 1
ATOM 6071 O O . PRO D 1 142 ? 22.45961 -37.93986 60.26476 1.000 98.37586 142 PRO D O 1
ATOM 6075 N N . SER D 1 143 ? 23.97432 -39.22583 59.24101 1.000 107.56690 143 SER D N 1
ATOM 6076 C CA . SER D 1 143 ? 23.18547 -40.43075 59.46562 1.000 87.82206 143 SER D CA 1
ATOM 6077 C C . SER D 1 143 ? 23.32136 -40.90351 60.90428 1.000 93.51724 143 SER D C 1
ATOM 6078 O O . SER D 1 143 ? 22.41519 -41.55604 61.43483 1.000 100.48901 143 SER D O 1
ATOM 6081 N N . SER D 1 144 ? 24.44267 -40.58106 61.54330 1.000 101.96586 144 SER D N 1
ATOM 6082 C CA . SER D 1 144 ? 24.66669 -40.88543 62.94616 1.000 105.78108 144 SER D CA 1
ATOM 6083 C C . SER D 1 144 ? 25.67636 -39.88922 63.49327 1.000 103.17267 144 SER D C 1
ATOM 6084 O O . SER D 1 144 ? 26.47216 -39.30951 62.74940 1.000 105.77663 144 SER D O 1
ATOM 6087 N N . LEU D 1 145 ? 25.63305 -39.69331 64.80763 1.000 98.43870 145 LEU D N 1
ATOM 6088 C CA . LEU D 1 145 ? 26.57377 -38.80731 65.47315 1.000 104.83408 145 LEU D CA 1
ATOM 6089 C C . LEU D 1 145 ? 26.72548 -39.25642 66.91704 1.000 118.57874 145 LEU D C 1
ATOM 6090 O O . LEU D 1 145 ? 25.79150 -39.79528 67.51739 1.000 115.97022 145 LEU D O 1
ATOM 6095 N N . SER D 1 146 ? 27.91269 -39.02445 67.46881 1.000 117.50752 146 SER D N 1
ATOM 6096 C CA . SER D 1 146 ? 28.22457 -39.38071 68.84582 1.000 108.09560 146 SER D CA 1
ATOM 6097 C C . SER D 1 146 ? 28.50702 -38.10796 69.62685 1.000 121.58788 146 SER D C 1
ATOM 6098 O O . SER D 1 146 ? 29.45293 -37.37858 69.31047 1.000 137.76371 146 SER D O 1
ATOM 6101 N N . ALA D 1 147 ? 27.68698 -37.84248 70.63899 1.000 125.42948 147 ALA D N 1
ATOM 6102 C CA . ALA D 1 147 ? 27.84860 -36.67178 71.48340 1.000 127.10146 147 ALA D CA 1
ATOM 6103 C C . ALA D 1 147 ? 27.69605 -37.07354 72.94283 1.000 129.24889 147 ALA D C 1
ATOM 6104 O O . ALA D 1 147 ? 27.17968 -38.14644 73.26595 1.000 123.42828 147 ALA D O 1
ATOM 6106 N N . SER D 1 148 ? 28.15489 -36.19294 73.82297 1.000 132.70000 148 SER D N 1
ATOM 6107 C CA . SER D 1 148 ? 28.06337 -36.39446 75.25965 1.000 130.33814 148 SER D CA 1
ATOM 6108 C C . SER D 1 148 ? 26.90119 -35.58590 75.82688 1.000 126.71196 148 SER D C 1
ATOM 6109 O O . SER D 1 148 ? 26.29852 -34.75171 75.14653 1.000 130.89280 148 SER D O 1
ATOM 6112 N N . VAL D 1 149 ? 26.58905 -35.84634 77.09751 1.000 123.18993 149 VAL D N 1
ATOM 6113 C CA . VAL D 1 149 ? 25.48407 -35.15697 77.75064 1.000 119.12321 149 VAL D CA 1
ATOM 6114 C C . VAL D 1 149 ? 25.80187 -33.67292 77.86909 1.000 112.60800 149 VAL D C 1
ATOM 6115 O O . VAL D 1 149 ? 26.91895 -33.28155 78.23461 1.000 109.42695 149 VAL D O 1
ATOM 6119 N N . GLY D 1 150 ? 24.81599 -32.83548 77.54907 1.000 110.86476 150 GLY D N 1
ATOM 6120 C CA . GLY D 1 150 ? 24.97629 -31.40030 77.59957 1.000 121.81632 150 GLY D CA 1
ATOM 6121 C C . GLY D 1 150 ? 25.49036 -30.76477 76.32670 1.000 122.56948 150 GLY D C 1
ATOM 6122 O O . GLY D 1 150 ? 25.54612 -29.53026 76.24972 1.000 118.73528 150 GLY D O 1
ATOM 6123 N N . ASP D 1 151 ? 25.85881 -31.55905 75.32529 1.000 121.91398 151 ASP D N 1
ATOM 6124 C CA . ASP D 1 151 ? 26.37925 -31.00343 74.08829 1.000 128.00514 151 ASP D CA 1
ATOM 6125 C C . ASP D 1 151 ? 25.25101 -30.37801 73.26900 1.000 123.33499 151 ASP D C 1
ATOM 6126 O O . ASP D 1 151 ? 24.06224 -30.55073 73.55259 1.000 123.61837 151 ASP D O 1
ATOM 6131 N N . ARG D 1 152 ? 25.64258 -29.63746 72.23656 1.000 116.27389 152 ARG D N 1
ATOM 6132 C CA . ARG D 1 152 ? 24.70646 -29.00423 71.31528 1.000 111.27605 152 ARG D CA 1
ATOM 6133 C C . ARG D 1 152 ? 24.70313 -29.82071 70.03001 1.000 128.89231 152 ARG D C 1
ATOM 6134 O O . ARG D 1 152 ? 25.71706 -29.88566 69.32717 1.000 132.99388 152 ARG D O 1
ATOM 6142 N N . VAL D 1 153 ? 23.56849 -30.44147 69.71918 1.000 129.43267 153 VAL D N 1
ATOM 6143 C CA . VAL D 1 153 ? 23.46377 -31.33462 68.56996 1.000 105.34420 153 VAL D CA 1
ATOM 6144 C C . VAL D 1 153 ? 22.57531 -30.68596 67.51763 1.000 106.51938 153 VAL D C 1
ATOM 6145 O O . VAL D 1 153 ? 21.54078 -30.09142 67.84187 1.000 99.55165 153 VAL D O 1
ATOM 6149 N N . THR D 1 154 ? 22.97985 -30.80718 66.25505 1.000 103.39938 154 THR D N 1
ATOM 6150 C CA . THR D 1 154 ? 22.25964 -30.22968 65.12910 1.000 104.74705 154 THR D CA 1
ATOM 6151 C C . THR D 1 154 ? 22.09213 -31.28732 64.04989 1.000 107.82787 154 THR D C 1
ATOM 6152 O O . THR D 1 154 ? 23.07208 -31.91135 63.63080 1.000 113.12440 154 THR D O 1
ATOM 6156 N N . ILE D 1 155 ? 20.85272 -31.49499 63.61408 1.000 100.72602 155 ILE D N 1
ATOM 6157 C CA . ILE D 1 155 ? 20.53353 -32.42158 62.53583 1.000 87.02967 155 ILE D CA 1
ATOM 6158 C C . ILE D 1 155 ? 19.93577 -31.60414 61.40263 1.000 90.80169 155 ILE D C 1
ATOM 6159 O O . ILE D 1 155 ? 19.04821 -30.77530 61.63350 1.000 90.57480 155 ILE D O 1
ATOM 6164 N N . THR D 1 156 ? 20.40395 -31.84568 60.18218 1.000 90.98519 156 THR D N 1
ATOM 6165 C CA . THR D 1 156 ? 19.98361 -31.07586 59.02163 1.000 91.42131 156 THR D CA 1
ATOM 6166 C C . THR D 1 156 ? 19.11525 -31.95361 58.13599 1.000 86.18721 156 THR D C 1
ATOM 6167 O O . THR D 1 156 ? 19.52058 -33.05727 57.76180 1.000 100.74512 156 THR D O 1
ATOM 6171 N N . CYS D 1 157 ? 17.92893 -31.45958 57.79936 1.000 74.50778 157 CYS D N 1
ATOM 6172 C CA . CYS D 1 157 ? 17.00251 -32.15162 56.91645 1.000 81.22748 157 CYS D CA 1
ATOM 6173 C C . CYS D 1 157 ? 16.83532 -31.31560 55.65743 1.000 80.22814 157 CYS D C 1
ATOM 6174 O O . CYS D 1 157 ? 16.39268 -30.16326 55.72519 1.000 93.24814 157 CYS D O 1
ATOM 6177 N N . ARG D 1 158 ? 17.19200 -31.89026 54.51554 1.000 77.75560 158 ARG D N 1
ATOM 6178 C CA . ARG D 1 158 ? 17.11348 -31.20447 53.23801 1.000 79.46247 158 ARG D CA 1
ATOM 6179 C C . ARG D 1 158 ? 16.08403 -31.89184 52.35374 1.000 82.28977 158 ARG D C 1
ATOM 6180 O O . ARG D 1 158 ? 16.04220 -33.12514 52.27030 1.000 95.57450 158 ARG D O 1
ATOM 6188 N N . ALA D 1 159 ? 15.25223 -31.08533 51.70445 1.000 60.10246 159 ALA D N 1
ATOM 6189 C CA . ALA D 1 159 ? 14.20574 -31.57351 50.82140 1.000 63.36713 159 ALA D CA 1
ATOM 6190 C C . ALA D 1 159 ? 14.62851 -31.37655 49.37299 1.000 80.05399 159 ALA D C 1
ATOM 6191 O O . ALA D 1 159 ? 15.30020 -30.39560 49.03932 1.000 94.17345 159 ALA D O 1
ATOM 6193 N N . SER D 1 160 ? 14.23712 -32.32290 48.51593 1.000 83.56640 160 SER D N 1
ATOM 6194 C CA . SER D 1 160 ? 14.60668 -32.24514 47.10649 1.000 87.90902 160 SER D CA 1
ATOM 6195 C C . SER D 1 160 ? 13.97284 -31.04183 46.41880 1.000 94.86579 160 SER D C 1
ATOM 6196 O O . SER D 1 160 ? 14.51477 -30.54254 45.42603 1.000 96.04972 160 SER D O 1
ATOM 6199 N N . GLN D 1 161 ? 12.83827 -30.56238 46.92403 1.000 92.96644 161 GLN D N 1
ATOM 6200 C CA . GLN D 1 161 ? 12.19474 -29.37224 46.38940 1.000 95.65970 161 GLN D CA 1
ATOM 6201 C C . GLN D 1 161 ? 11.59679 -28.57498 47.53976 1.000 94.39768 161 GLN D C 1
ATOM 6202 O O . GLN D 1 161 ? 11.54205 -29.03569 48.68311 1.000 93.40563 161 GLN D O 1
ATOM 6208 N N . SER D 1 162 ? 11.15034 -27.36152 47.22510 1.000 99.41425 162 SER D N 1
ATOM 6209 C CA . SER D 1 162 ? 10.62613 -26.46066 48.24377 1.000 88.39134 162 SER D CA 1
ATOM 6210 C C . SER D 1 162 ? 9.34173 -27.02048 48.83997 1.000 90.15810 162 SER D C 1
ATOM 6211 O O . SER D 1 162 ? 8.37927 -27.29818 48.11637 1.000 85.57000 162 SER D O 1
ATOM 6214 N N . ILE D 1 163 ? 9.32878 -27.18662 50.16169 1.000 99.33576 163 ILE D N 1
ATOM 6215 C CA . ILE D 1 163 ? 8.14703 -27.62602 50.88627 1.000 86.73403 163 ILE D CA 1
ATOM 6216 C C . ILE D 1 163 ? 7.63860 -26.55144 51.83657 1.000 91.63316 163 ILE D C 1
ATOM 6217 O O . ILE D 1 163 ? 6.77126 -26.82519 52.66738 1.000 89.49027 163 ILE D O 1
ATOM 6222 N N . SER D 1 164 ? 8.15902 -25.32632 51.72083 1.000 91.54571 164 SER D N 1
ATOM 6223 C CA . SER D 1 164 ? 7.75466 -24.18637 52.54969 1.000 86.15303 164 SER D CA 1
ATOM 6224 C C . SER D 1 164 ? 7.96371 -24.58453 54.00648 1.000 81.86619 164 SER D C 1
ATOM 6225 O O . SER D 1 164 ? 9.09885 -24.93931 54.36755 1.000 86.18777 164 SER D O 1
ATOM 6228 N N . SER D 1 165 ? 6.94421 -24.54759 54.86480 1.000 84.66960 165 SER D N 1
ATOM 6229 C CA . SER D 1 165 ? 7.09071 -24.92158 56.26673 1.000 86.37496 165 SER D CA 1
ATOM 6230 C C . SER D 1 165 ? 6.30323 -26.18253 56.61928 1.000 80.17201 165 SER D C 1
ATOM 6231 O O . SER D 1 165 ? 5.81663 -26.32221 57.74391 1.000 73.42000 165 SER D O 1
ATOM 6233 N N . TYR D 1 166 ? 6.16794 -27.10660 55.66997 1.000 83.67118 166 TYR D N 1
ATOM 6234 C CA . TYR D 1 166 ? 5.41615 -28.34257 55.89189 1.000 67.89248 166 TYR D CA 1
ATOM 6235 C C . TYR D 1 166 ? 6.37918 -29.49455 56.18895 1.000 64.89932 166 TYR D C 1
ATOM 6236 O O . TYR D 1 166 ? 6.56916 -30.41595 55.39375 1.000 66.40008 166 TYR D O 1
ATOM 6245 N N . LEU D 1 167 ? 6.98683 -29.43196 57.37443 1.000 59.93954 167 LEU D N 1
ATOM 6246 C CA . LEU D 1 167 ? 7.93587 -30.44495 57.82053 1.000 55.92000 167 LEU D CA 1
ATOM 6247 C C . LEU D 1 167 ? 7.65713 -30.80091 59.27417 1.000 57.87572 167 LEU D C 1
ATOM 6248 O O . LEU D 1 167 ? 7.35879 -29.92320 60.08800 1.000 62.73092 167 LEU D O 1
ATOM 6250 N N . ASN D 1 168 ? 7.75692 -32.08902 59.59503 1.000 65.16334 168 ASN D N 1
ATOM 6251 C CA . ASN D 1 168 ? 7.57179 -32.57779 60.95470 1.000 59.13946 168 ASN D CA 1
ATOM 6252 C C . ASN D 1 168 ? 8.79177 -33.37419 61.40104 1.000 62.77803 168 ASN D C 1
ATOM 6253 O O . ASN D 1 168 ? 9.44280 -34.04799 60.60037 1.000 65.45510 168 ASN D O 1
ATOM 6258 N N . TRP D 1 169 ? 9.08935 -33.29011 62.69435 1.000 51.66389 169 TRP D N 1
ATOM 6259 C CA . TRP D 1 169 ? 10.19782 -33.99931 63.31736 1.000 54.78295 169 TRP D CA 1
ATOM 6260 C C . TRP D 1 169 ? 9.66080 -34.97364 64.35514 1.000 63.76921 169 TRP D C 1
ATOM 6261 O O . TRP D 1 169 ? 8.89213 -34.57738 65.23940 1.000 66.26373 169 TRP D O 1
ATOM 6272 N N . TYR D 1 170 ? 10.09216 -36.23208 64.25215 1.000 65.47080 170 TYR D N 1
ATOM 6273 C CA . TYR D 1 170 ? 9.67877 -37.32571 65.11861 1.000 62.46117 170 TYR D CA 1
ATOM 6274 C C . TYR D 1 170 ? 10.88254 -37.91923 65.83890 1.000 69.76035 170 TYR D C 1
ATOM 6275 O O . TYR D 1 170 ? 11.98148 -38.00400 65.27981 1.000 69.86644 170 TYR D O 1
ATOM 6284 N N . GLN D 1 171 ? 10.65928 -38.34784 67.07977 1.000 59.25818 171 GLN D N 1
ATOM 6285 C CA . GLN D 1 171 ? 11.67543 -39.00818 67.89090 1.000 58.97777 171 GLN D CA 1
ATOM 6286 C C . GLN D 1 171 ? 11.24951 -40.44995 68.13621 1.000 81.37792 171 GLN D C 1
ATOM 6287 O O . GLN D 1 171 ? 10.16961 -40.69595 68.68463 1.000 88.39447 171 GLN D O 1
ATOM 6293 N N . GLN D 1 172 ? 12.09468 -41.39655 67.73001 1.000 78.89000 172 GLN D N 1
ATOM 6294 C CA . GLN D 1 172 ? 11.84668 -42.82383 67.89834 1.000 74.64363 172 GLN D CA 1
ATOM 6295 C C . GLN D 1 172 ? 12.98352 -43.42687 68.71377 1.000 77.11724 172 GLN D C 1
ATOM 6296 O O . GLN D 1 172 ? 14.12144 -43.51427 68.23433 1.000 78.77844 172 GLN D O 1
ATOM 6302 N N . LYS D 1 173 ? 12.68350 -43.80073 69.95482 1.000 73.91469 173 LYS D N 1
ATOM 6303 C CA . LYS D 1 173 ? 13.61489 -44.56677 70.76088 1.000 75.28782 173 LYS D CA 1
ATOM 6304 C C . LYS D 1 173 ? 13.71469 -45.99534 70.22427 1.000 90.65078 173 LYS D C 1
ATOM 6305 O O . LYS D 1 173 ? 12.83233 -46.45378 69.49416 1.000 94.40840 173 LYS D O 1
ATOM 6311 N N . PRO D 1 174 ? 14.79068 -46.71283 70.55689 1.000 95.02565 174 PRO D N 1
ATOM 6312 C CA . PRO D 1 174 ? 14.95803 -48.08393 70.04256 1.000 91.16316 174 PRO D CA 1
ATOM 6313 C C . PRO D 1 174 ? 13.80308 -48.99417 70.43384 1.000 83.77107 174 PRO D C 1
ATOM 6314 O O . PRO D 1 174 ? 13.47545 -49.14592 71.61306 1.000 69.65199 174 PRO D O 1
ATOM 6318 N N . GLY D 1 175 ? 13.18476 -49.60285 69.42294 1.000 85.60955 175 GLY D N 1
ATOM 6319 C CA . GLY D 1 175 ? 12.11699 -50.56092 69.61800 1.000 88.88988 175 GLY D CA 1
ATOM 6320 C C . GLY D 1 175 ? 10.78326 -49.98885 70.03979 1.000 81.73616 175 GLY D C 1
ATOM 6321 O O . GLY D 1 175 ? 9.85542 -50.76303 70.30020 1.000 94.26003 175 GLY D O 1
ATOM 6322 N N . LYS D 1 176 ? 10.64575 -48.67226 70.11251 1.000 69.98816 176 LYS D N 1
ATOM 6323 C CA . LYS D 1 176 ? 9.40446 -48.04136 70.52921 1.000 71.04467 176 LYS D CA 1
ATOM 6324 C C . LYS D 1 176 ? 8.74806 -47.34634 69.33966 1.000 90.37360 176 LYS D C 1
ATOM 6325 O O . LYS D 1 176 ? 9.28424 -47.31346 68.22801 1.000 85.18907 176 LYS D O 1
ATOM 6331 N N . ALA D 1 177 ? 7.56760 -46.78594 69.58850 1.000 94.43000 177 ALA D N 1
ATOM 6332 C CA . ALA D 1 177 ? 6.81527 -46.08485 68.56293 1.000 68.24000 177 ALA D CA 1
ATOM 6333 C C . ALA D 1 177 ? 7.36691 -44.67503 68.35697 1.000 76.27621 177 ALA D C 1
ATOM 6334 O O . ALA D 1 177 ? 7.87888 -44.05739 69.29462 1.000 90.51447 177 ALA D O 1
ATOM 6336 N N . PRO D 1 178 ? 7.28597 -44.15052 67.13495 1.000 64.35605 178 PRO D N 1
ATOM 6337 C CA . PRO D 1 178 ? 7.70493 -42.76339 66.90411 1.000 70.49548 178 PRO D CA 1
ATOM 6338 C C . PRO D 1 178 ? 6.81837 -41.78004 67.65549 1.000 82.06968 178 PRO D C 1
ATOM 6339 O O . PRO D 1 178 ? 5.60355 -41.96208 67.76365 1.000 72.77124 178 PRO D O 1
ATOM 6343 N N . LYS D 1 179 ? 7.44464 -40.72888 68.17744 1.000 84.32699 179 LYS D N 1
ATOM 6344 C CA . LYS D 1 179 ? 6.75890 -39.67018 68.90258 1.000 72.83035 179 LYS D CA 1
ATOM 6345 C C . LYS D 1 179 ? 6.94384 -38.35446 68.16082 1.000 69.23402 179 LYS D C 1
ATOM 6346 O O . LYS D 1 179 ? 8.04172 -38.05199 67.68467 1.000 62.80219 179 LYS D O 1
ATOM 6352 N N . LEU D 1 180 ? 5.86875 -37.57543 68.06286 1.000 67.37591 180 LEU D N 1
ATOM 6353 C CA . LEU D 1 180 ? 5.91217 -36.29797 67.36007 1.000 74.19227 180 LEU D CA 1
ATOM 6354 C C . LEU D 1 180 ? 6.60558 -35.24521 68.21917 1.000 79.91498 180 LEU D C 1
ATOM 6355 O O . LEU D 1 180 ? 6.17856 -34.97373 69.34694 1.000 81.78000 180 LEU D O 1
ATOM 6360 N N . LEU D 1 181 ? 7.67426 -34.65256 67.68398 1.000 74.50788 181 LEU D N 1
ATOM 6361 C CA . LEU D 1 181 ? 8.40322 -33.58050 68.35621 1.000 64.53141 181 LEU D CA 1
ATOM 6362 C C . LEU D 1 181 ? 8.01893 -32.20865 67.81477 1.000 68.07751 181 LEU D C 1
ATOM 6363 O O . LEU D 1 181 ? 7.59262 -31.33178 68.57104 1.000 68.25422 181 LEU D O 1
ATOM 6368 N N . ILE D 1 182 ? 8.17075 -32.00610 66.50936 1.000 71.61927 182 ILE D N 1
ATOM 6369 C CA . ILE D 1 182 ? 7.91786 -30.71450 65.88164 1.000 64.55159 182 ILE D CA 1
ATOM 6370 C C . ILE D 1 182 ? 6.94176 -30.91755 64.73531 1.000 66.58294 182 ILE D C 1
ATOM 6371 O O . ILE D 1 182 ? 7.01012 -31.92503 64.02694 1.000 63.99478 182 ILE D O 1
ATOM 6376 N N . TYR D 1 183 ? 6.02686 -29.97148 64.55628 1.000 55.94040 183 TYR D N 1
ATOM 6377 C CA . TYR D 1 183 ? 5.16870 -29.96701 63.38334 1.000 63.14674 183 TYR D CA 1
ATOM 6378 C C . TYR D 1 183 ? 5.12278 -28.56742 62.78854 1.000 68.31247 183 TYR D C 1
ATOM 6379 O O . TYR D 1 183 ? 5.40871 -27.57431 63.46168 1.000 72.58456 183 TYR D O 1
ATOM 6388 N N . THR D 1 184 ? 4.74509 -28.50812 61.51158 1.000 66.21090 184 THR D N 1
ATOM 6389 C CA . THR D 1 184 ? 4.76766 -27.27356 60.72814 1.000 56.63000 184 THR D CA 1
ATOM 6390 C C . THR D 1 184 ? 6.11476 -26.56140 60.87352 1.000 64.08413 184 THR D C 1
ATOM 6391 O O . THR D 1 184 ? 6.19743 -25.39240 61.25940 1.000 67.04223 184 THR D O 1
ATOM 6395 N N . ALA D 1 185 ? 7.18385 -27.31455 60.59874 1.000 65.34289 185 ALA D N 1
ATOM 6396 C CA . ALA D 1 185 ? 8.56005 -26.82846 60.50713 1.000 63.76481 185 ALA D CA 1
ATOM 6397 C C . ALA D 1 185 ? 9.15920 -26.39182 61.84134 1.000 62.73511 185 ALA D C 1
ATOM 6398 O O . ALA D 1 185 ? 10.32297 -26.69632 62.12180 1.000 62.60706 185 ALA D O 1
ATOM 6400 N N . SER D 1 186 ? 8.39378 -25.68478 62.67251 1.000 69.34499 186 SER D N 1
ATOM 6401 C CA . SER D 1 186 ? 8.96307 -25.10323 63.88702 1.000 71.97455 186 SER D CA 1
ATOM 6402 C C . SER D 1 186 ? 8.09199 -25.22935 65.12756 1.000 73.10618 186 SER D C 1
ATOM 6403 O O . SER D 1 186 ? 8.62725 -25.10388 66.23459 1.000 70.57347 186 SER D O 1
ATOM 6406 N N . THR D 1 187 ? 6.78710 -25.46449 65.00514 1.000 78.18162 187 THR D N 1
ATOM 6407 C CA . THR D 1 187 ? 5.92086 -25.50565 66.17638 1.000 72.88273 187 THR D CA 1
ATOM 6408 C C . THR D 1 187 ? 6.24754 -26.71799 67.04024 1.000 71.34658 187 THR D C 1
ATOM 6409 O O . THR D 1 187 ? 6.27442 -27.85361 66.55583 1.000 75.24768 187 THR D O 1
ATOM 6413 N N . LEU D 1 188 ? 6.48537 -26.47401 68.32505 1.000 61.58334 188 LEU D N 1
ATOM 6414 C CA . LEU D 1 188 ? 6.80721 -27.54489 69.25497 1.000 63.54079 188 LEU D CA 1
ATOM 6415 C C . LEU D 1 188 ? 5.53932 -28.28807 69.65498 1.000 82.66846 188 LEU D C 1
ATOM 6416 O O . LEU D 1 188 ? 4.48300 -27.68179 69.85763 1.000 72.08717 188 LEU D O 1
ATOM 6421 N N . GLN D 1 189 ? 5.64915 -29.60805 69.76598 1.000 92.80774 189 GLN D N 1
ATOM 6422 C CA . GLN D 1 189 ? 4.51906 -30.42888 70.17072 1.000 92.01745 189 GLN D CA 1
ATOM 6423 C C . GLN D 1 189 ? 4.28568 -30.29819 71.67127 1.000 92.20592 189 GLN D C 1
ATOM 6424 O O . GLN D 1 189 ? 5.22486 -30.13334 72.45594 1.000 88.22129 189 GLN D O 1
ATOM 6430 N N . SER D 1 190 ? 3.01244 -30.34765 72.06170 1.000 95.78108 190 SER D N 1
ATOM 6431 C CA . SER D 1 190 ? 2.65572 -30.25635 73.47106 1.000 90.72829 190 SER D CA 1
ATOM 6432 C C . SER D 1 190 ? 3.29569 -31.39237 74.25838 1.000 85.87097 190 SER D C 1
ATOM 6433 O O . SER D 1 190 ? 3.13569 -32.56845 73.91885 1.000 94.51183 190 SER D O 1
ATOM 6436 N N . GLY D 1 191 ? 4.02314 -31.03539 75.31644 1.000 85.96965 191 GLY D N 1
ATOM 6437 C CA . GLY D 1 191 ? 4.71802 -32.00218 76.13612 1.000 81.26218 191 GLY D CA 1
ATOM 6438 C C . GLY D 1 191 ? 6.19490 -32.15715 75.83589 1.000 81.10145 191 GLY D C 1
ATOM 6439 O O . GLY D 1 191 ? 6.88126 -32.88685 76.56290 1.000 90.50439 191 GLY D O 1
ATOM 6440 N N . VAL D 1 192 ? 6.70502 -31.49743 74.80001 1.000 92.62859 192 VAL D N 1
ATOM 6441 C CA . VAL D 1 192 ? 8.11424 -31.61146 74.42938 1.000 92.91251 192 VAL D CA 1
ATOM 6442 C C . VAL D 1 192 ? 8.93760 -30.59633 75.21356 1.000 89.24866 192 VAL D C 1
ATOM 6443 O O . VAL D 1 192 ? 8.53479 -29.42982 75.33123 1.000 94.65760 192 VAL D O 1
ATOM 6447 N N . PRO D 1 193 ? 10.07602 -30.99763 75.78086 1.000 96.65627 193 PRO D N 1
ATOM 6448 C CA . PRO D 1 193 ? 10.92270 -30.03827 76.49864 1.000 113.51091 193 PRO D CA 1
ATOM 6449 C C . PRO D 1 193 ? 11.42211 -28.93081 75.58306 1.000 109.96085 193 PRO D C 1
ATOM 6450 O O . PRO D 1 193 ? 11.55789 -29.10399 74.36972 1.000 103.49166 193 PRO D O 1
ATOM 6454 N N . SER D 1 194 ? 11.70345 -27.77807 76.18935 1.000 108.35492 194 SER D N 1
ATOM 6455 C CA . SER D 1 194 ? 12.12172 -26.60442 75.43607 1.000 105.08242 194 SER D CA 1
ATOM 6456 C C . SER D 1 194 ? 13.52128 -26.73180 74.84701 1.000 110.82000 194 SER D C 1
ATOM 6457 O O . SER D 1 194 ? 13.89653 -25.89430 74.01947 1.000 116.69000 194 SER D O 1
ATOM 6460 N N . ARG D 1 195 ? 14.30197 -27.74302 75.24081 0.862 97.36627 195 ARG D N 1
ATOM 6461 C CA . ARG D 1 195 ? 15.64024 -27.87808 74.67640 0.862 94.57122 195 ARG D CA 1
ATOM 6462 C C . ARG D 1 195 ? 15.61041 -28.22696 73.19401 0.862 92.35714 195 ARG D C 1
ATOM 6463 O O . ARG D 1 195 ? 16.57202 -27.92403 72.48038 0.862 98.52938 195 ARG D O 1
ATOM 6471 N N . PHE D 1 196 ? 14.53377 -28.84463 72.71475 0.851 91.83575 196 PHE D N 1
ATOM 6472 C CA . PHE D 1 196 ? 14.38682 -29.12525 71.29331 0.851 90.29272 196 PHE D CA 1
ATOM 6473 C C . PHE D 1 196 ? 13.91395 -27.87889 70.55940 0.851 88.00821 196 PHE D C 1
ATOM 6474 O O . PHE D 1 196 ? 13.01941 -27.16820 71.02640 0.851 77.10749 196 PHE D O 1
ATOM 6482 N N . SER D 1 197 ? 14.51952 -27.61384 69.40440 1.000 79.90186 197 SER D N 1
ATOM 6483 C CA . SER D 1 197 ? 14.16020 -26.45047 68.60667 1.000 83.41795 197 SER D CA 1
ATOM 6484 C C . SER D 1 197 ? 14.19203 -26.81608 67.13291 1.000 87.73174 197 SER D C 1
ATOM 6485 O O . SER D 1 197 ? 15.19965 -27.32642 66.63936 1.000 81.47831 197 SER D O 1
ATOM 6488 N N . GLY D 1 198 ? 13.09161 -26.55523 66.43144 1.000 87.28583 198 GLY D N 1
ATOM 6489 C CA . GLY D 1 198 ? 13.01003 -26.78020 64.99980 1.000 93.86876 198 GLY D CA 1
ATOM 6490 C C . GLY D 1 198 ? 13.01011 -25.45287 64.26268 1.000 91.05308 198 GLY D C 1
ATOM 6491 O O . GLY D 1 198 ? 12.29671 -24.52106 64.64145 1.000 77.24731 198 GLY D O 1
ATOM 6492 N N . SER D 1 199 ? 13.81063 -25.38442 63.20103 1.000 93.66348 199 SER D N 1
ATOM 6493 C CA . SER D 1 199 ? 13.93846 -24.15656 62.43175 1.000 88.20336 199 SER D CA 1
ATOM 6494 C C . SER D 1 199 ? 14.14754 -24.51305 60.96949 1.000 76.70198 199 SER D C 1
ATOM 6495 O O . SER D 1 199 ? 14.35630 -25.67422 60.61746 1.000 83.09489 199 SER D O 1
ATOM 6498 N N . GLY D 1 200 ? 14.09614 -23.49977 60.11989 1.000 63.90192 200 GLY D N 1
ATOM 6499 C CA . GLY D 1 200 ? 14.31528 -23.67410 58.69950 1.000 73.81594 200 GLY D CA 1
ATOM 6500 C C . GLY D 1 200 ? 13.03586 -23.50249 57.89822 1.000 80.16124 200 GLY D C 1
ATOM 6501 O O . GLY D 1 200 ? 11.93167 -23.38630 58.43086 1.000 79.12907 200 GLY D O 1
ATOM 6502 N N . SER D 1 201 ? 13.21601 -23.49672 56.58190 1.000 74.09098 201 SER D N 1
ATOM 6503 C CA . SER D 1 201 ? 12.10770 -23.32005 55.65333 1.000 66.58497 201 SER D CA 1
ATOM 6504 C C . SER D 1 201 ? 12.57007 -23.74746 54.26528 1.000 84.53543 201 SER D C 1
ATOM 6505 O O . SER D 1 201 ? 13.72880 -24.12830 54.06006 1.000 89.66982 201 SER D O 1
ATOM 6508 N N . GLY D 1 202 ? 11.63398 -23.71770 53.31762 1.000 91.08198 202 GLY D N 1
ATOM 6509 C CA . GLY D 1 202 ? 11.94219 -23.99740 51.92980 1.000 96.48899 202 GLY D CA 1
ATOM 6510 C C . GLY D 1 202 ? 12.40867 -25.41934 51.71071 1.000 90.15479 202 GLY D C 1
ATOM 6511 O O . GLY D 1 202 ? 11.59880 -26.35021 51.66391 1.000 90.05411 202 GLY D O 1
ATOM 6512 N N . THR D 1 203 ? 13.72139 -25.59692 51.57214 1.000 86.80737 203 THR D N 1
ATOM 6513 C CA . THR D 1 203 ? 14.30795 -26.91524 51.40145 1.000 85.57146 203 THR D CA 1
ATOM 6514 C C . THR D 1 203 ? 15.30324 -27.27458 52.49392 1.000 88.54653 203 THR D C 1
ATOM 6515 O O . THR D 1 203 ? 15.87853 -28.36762 52.44449 1.000 98.91974 203 THR D O 1
ATOM 6519 N N . ASP D 1 204 ? 15.52954 -26.40186 53.47436 1.000 79.04515 204 ASP D N 1
ATOM 6520 C CA . ASP D 1 204 ? 16.53458 -26.65902 54.49794 1.000 82.63129 204 ASP D CA 1
ATOM 6521 C C . ASP D 1 204 ? 15.93038 -26.44173 55.87549 1.000 87.30755 204 ASP D C 1
ATOM 6522 O O . ASP D 1 204 ? 15.39643 -25.36479 56.15931 1.000 92.66444 204 ASP D O 1
ATOM 6527 N N . PHE D 1 205 ? 16.02607 -27.46121 56.72755 1.000 82.45068 205 PHE D N 1
ATOM 6528 C CA . PHE D 1 205 ? 15.49404 -27.42469 58.07946 1.000 75.39314 205 PHE D CA 1
ATOM 6529 C C . PHE D 1 205 ? 16.54480 -27.97674 59.03074 1.000 84.00254 205 PHE D C 1
ATOM 6530 O O . PHE D 1 205 ? 17.38523 -28.79027 58.64381 1.000 86.85486 205 PHE D O 1
ATOM 6538 N N . THR D 1 206 ? 16.50789 -27.51328 60.27468 1.000 84.81880 206 THR D N 1
ATOM 6539 C CA . THR D 1 206 ? 17.43437 -27.97062 61.29865 1.000 89.75026 206 THR D CA 1
ATOM 6540 C C . THR D 1 206 ? 16.69485 -28.27413 62.59212 1.000 88.53750 206 THR D C 1
ATOM 6541 O O . THR D 1 206 ? 15.79031 -27.53588 62.99914 1.000 92.37369 206 THR D O 1
ATOM 6545 N N . LEU D 1 207 ? 17.08969 -29.37282 63.22665 1.000 77.63870 207 LEU D N 1
ATOM 6546 C CA . LEU D 1 207 ? 16.63565 -29.73801 64.56062 1.000 83.38235 207 LEU D CA 1
ATOM 6547 C C . LEU D 1 207 ? 17.82311 -29.60670 65.50031 1.000 84.80049 207 LEU D C 1
ATOM 6548 O O . LEU D 1 207 ? 18.84062 -30.28333 65.31630 1.000 82.90373 207 LEU D O 1
ATOM 6553 N N . THR D 1 208 ? 17.69658 -28.74021 66.49888 1.000 96.80903 208 THR D N 1
ATOM 6554 C CA . THR D 1 208 ? 18.78615 -28.44383 67.41363 1.000 101.84921 208 THR D CA 1
ATOM 6555 C C . THR D 1 208 ? 18.37976 -28.81642 68.82988 1.000 92.96843 208 THR D C 1
ATOM 6556 O O . THR D 1 208 ? 17.30133 -28.43368 69.29859 1.000 83.65430 208 THR D O 1
ATOM 6560 N N . ILE D 1 209 ? 19.24469 -29.56648 69.49867 1.000 89.49544 209 ILE D N 1
ATOM 6561 C CA . ILE D 1 209 ? 19.11815 -29.85925 70.91751 1.000 96.79220 209 ILE D CA 1
ATOM 6562 C C . ILE D 1 209 ? 20.20437 -29.05762 71.61900 1.000 119.36901 209 ILE D C 1
ATOM 6563 O O . ILE D 1 209 ? 21.40270 -29.30429 71.41596 1.000 123.15267 209 ILE D O 1
ATOM 6568 N N . SER D 1 210 ? 19.78024 -28.07858 72.42146 1.000 120.49000 210 SER D N 1
ATOM 6569 C CA . SER D 1 210 ? 20.71722 -27.17647 73.08264 1.000 124.59509 210 SER D CA 1
ATOM 6570 C C . SER D 1 210 ? 21.57619 -27.92643 74.09229 1.000 126.68685 210 SER D C 1
ATOM 6571 O O . SER D 1 210 ? 22.80910 -27.93383 74.00080 1.000 130.27456 210 SER D O 1
ATOM 6574 N N . SER D 1 211 ? 20.93483 -28.56928 75.06371 1.000 113.09662 211 SER D N 1
ATOM 6575 C CA . SER D 1 211 ? 21.61415 -29.35424 76.08738 1.000 118.03045 211 SER D CA 1
ATOM 6576 C C . SER D 1 211 ? 21.10400 -30.78344 75.97699 1.000 115.12995 211 SER D C 1
ATOM 6577 O O . SER D 1 211 ? 19.93321 -31.05376 76.26797 1.000 116.87000 211 SER D O 1
ATOM 6580 N N . LEU D 1 212 ? 21.97580 -31.69144 75.54504 1.000 113.00520 212 LEU D N 1
ATOM 6581 C CA . LEU D 1 212 ? 21.57856 -33.08170 75.38814 1.000 111.69730 212 LEU D CA 1
ATOM 6582 C C . LEU D 1 212 ? 21.27896 -33.71022 76.74069 1.000 111.30332 212 LEU D C 1
ATOM 6583 O O . LEU D 1 212 ? 21.89903 -33.38394 77.75725 1.000 114.97000 212 LEU D O 1
ATOM 6588 N N . GLN D 1 213 ? 20.31701 -34.61909 76.74187 1.000 102.59396 213 GLN D N 1
ATOM 6589 C CA . GLN D 1 213 ? 19.88105 -35.31026 77.94228 1.000 104.57708 213 GLN D CA 1
ATOM 6590 C C . GLN D 1 213 ? 19.95778 -36.80474 77.71387 1.000 106.70505 213 GLN D C 1
ATOM 6591 O O . GLN D 1 213 ? 19.94715 -37.27175 76.56727 1.000 119.39600 213 GLN D O 1
ATOM 6597 N N . PRO D 1 214 ? 20.01914 -37.59663 78.78506 1.000 95.56000 214 PRO D N 1
ATOM 6598 C CA . PRO D 1 214 ? 20.14429 -39.05023 78.60893 1.000 99.02145 214 PRO D CA 1
ATOM 6599 C C . PRO D 1 214 ? 18.96616 -39.68395 77.88628 1.000 116.61860 214 PRO D C 1
ATOM 6600 O O . PRO D 1 214 ? 19.14555 -40.71303 77.22300 1.000 116.75443 214 PRO D O 1
ATOM 6602 N N . GLU D 1 215 ? 17.77027 -39.09366 77.96887 1.000 117.24963 215 GLU D N 1
ATOM 6603 C CA . GLU D 1 215 ? 16.60091 -39.68885 77.33447 1.000 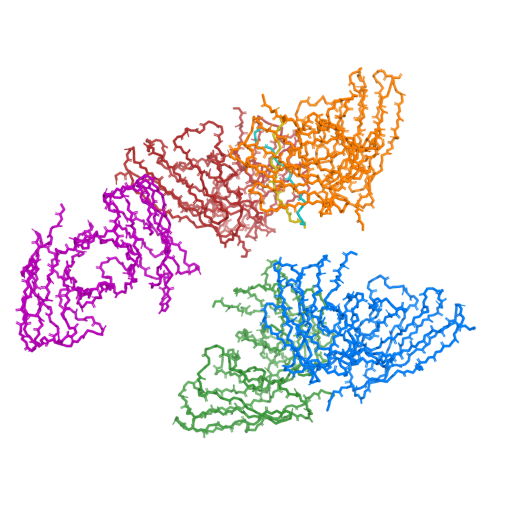117.44857 215 GLU D CA 1
ATOM 6604 C C . GLU D 1 215 ? 16.51179 -39.38056 75.84875 1.000 108.31359 215 GLU D C 1
ATOM 6605 O O . GLU D 1 215 ? 15.73313 -40.03147 75.14479 1.000 116.99600 215 GLU D O 1
ATOM 6611 N N . ASP D 1 216 ? 17.29261 -38.42162 75.35501 1.000 96.00210 216 ASP D N 1
ATOM 6612 C CA . ASP D 1 216 ? 17.24170 -38.04407 73.94885 1.000 101.80900 216 ASP D CA 1
ATOM 6613 C C . ASP D 1 216 ? 18.07492 -38.93623 73.04479 1.000 105.20917 216 ASP D C 1
ATOM 6614 O O . ASP D 1 216 ? 18.01851 -38.75805 71.82333 1.000 101.42613 216 ASP D O 1
ATOM 6619 N N . PHE D 1 217 ? 18.83512 -39.88483 73.58519 1.000 104.89135 217 PHE D N 1
ATOM 6620 C CA . PHE D 1 217 ? 19.63113 -40.73488 72.70665 1.000 115.48893 217 PHE D CA 1
ATOM 6621 C C . PHE D 1 217 ? 18.65343 -41.64114 71.97368 1.000 114.34129 217 PHE D C 1
ATOM 6622 O O . PHE D 1 217 ? 18.25696 -42.69458 72.47738 1.000 103.46067 217 PHE D O 1
ATOM 6630 N N . ALA D 1 218 ? 18.27449 -41.23009 70.76722 1.000 103.09317 218 ALA D N 1
ATOM 6631 C CA . ALA D 1 218 ? 17.27968 -41.93341 69.96967 1.000 102.05622 218 ALA D CA 1
ATOM 6632 C C . ALA D 1 218 ? 17.49834 -41.56483 68.50845 1.000 81.57844 218 ALA D C 1
ATOM 6633 O O . ALA D 1 218 ? 18.44164 -40.84769 68.16377 1.000 86.97000 218 ALA D O 1
ATOM 6635 N N . THR D 1 219 ? 16.61737 -42.06516 67.64716 1.000 75.61966 219 THR D N 1
ATOM 6636 C CA . THR D 1 219 ? 16.66215 -41.76045 66.22394 1.000 63.24328 219 THR D CA 1
ATOM 6637 C C . THR D 1 219 ? 15.64730 -40.67543 65.88541 1.000 69.41428 219 THR D C 1
ATOM 6638 O O . THR D 1 219 ? 14.50904 -40.70473 66.35859 1.000 72.51349 219 THR D O 1
ATOM 6642 N N . TYR D 1 220 ? 16.06664 -39.70232 65.08239 1.000 64.90124 220 TYR D N 1
ATOM 6643 C CA . TYR D 1 220 ? 15.22182 -38.56572 64.74060 1.000 63.25018 220 TYR D CA 1
ATOM 6644 C C . TYR D 1 220 ? 14.91022 -38.59653 63.25261 1.000 66.62296 220 TYR D C 1
ATOM 6645 O O . TYR D 1 220 ? 15.81751 -38.73474 62.42517 1.000 68.83379 220 TYR D O 1
ATOM 6654 N N . TYR D 1 221 ? 13.62887 -38.46360 62.91945 1.000 59.86026 221 TYR D N 1
ATOM 6655 C CA . TYR D 1 221 ? 13.16223 -38.51718 61.54215 1.000 68.68919 221 TYR D CA 1
ATOM 6656 C C . TYR D 1 221 ? 12.50044 -37.19828 61.17692 1.000 73.48749 221 TYR D C 1
ATOM 6657 O O . TYR D 1 221 ? 11.84239 -36.57287 62.01183 1.000 70.24328 221 TYR D O 1
ATOM 6666 N N . CYS D 1 222 ? 12.67269 -36.77858 59.92705 1.000 75.61085 222 CYS D N 1
ATOM 6667 C CA . CYS D 1 222 ? 11.98742 -35.60912 59.39670 1.000 62.70030 222 CYS D CA 1
ATOM 6668 C C . CYS D 1 222 ? 11.11292 -36.04795 58.23355 1.000 61.77317 222 CYS D C 1
ATOM 6669 O O . CYS D 1 222 ? 11.55608 -36.81380 57.37184 1.000 88.25954 222 CYS D O 1
ATOM 6672 N N . GLN D 1 223 ? 9.87659 -35.56641 58.21390 1.000 50.44000 223 GLN D N 1
ATOM 6673 C CA . GLN D 1 223 ? 8.92978 -35.90176 57.16562 1.000 64.46905 223 GLN D CA 1
ATOM 6674 C C . GLN D 1 223 ? 8.40776 -34.61994 56.54121 1.000 65.29001 223 GLN D C 1
ATOM 6675 O O . GLN D 1 223 ? 8.37961 -33.56488 57.18053 1.000 71.02817 223 GLN D O 1
ATOM 6681 N N . GLN D 1 224 ? 7.99519 -34.72419 55.28417 1.000 57.11334 224 GLN D N 1
ATOM 6682 C CA . GLN D 1 224 ? 7.35924 -33.62590 54.58033 1.000 47.15756 224 GLN D CA 1
ATOM 6683 C C . GLN D 1 224 ? 5.92778 -34.01828 54.24976 1.000 49.32767 224 GLN D C 1
ATOM 6684 O O . GLN D 1 224 ? 5.62970 -35.19017 54.00013 1.000 56.17519 224 GLN D O 1
ATOM 6690 N N . TYR D 1 225 ? 5.03403 -33.02917 54.27527 1.000 58.74393 225 TYR D N 1
ATOM 6691 C CA . TYR D 1 225 ? 3.64669 -33.25192 53.88833 1.000 66.25459 225 TYR D CA 1
ATOM 6692 C C . TYR D 1 225 ? 3.15249 -32.18131 52.92576 1.000 66.78779 225 TYR D C 1
ATOM 6693 O O . TYR D 1 225 ? 1.94294 -31.94688 52.83599 1.000 70.54379 225 TYR D O 1
ATOM 6702 N N . ARG D 1 226 ? 4.06489 -31.52761 52.20420 1.000 64.32043 226 ARG D N 1
ATOM 6703 C CA . ARG D 1 226 ? 3.64355 -30.60780 51.15603 1.000 82.65768 226 ARG D CA 1
ATOM 6704 C C . ARG D 1 226 ? 3.01394 -31.36725 49.99467 1.000 85.80666 226 ARG D C 1
ATOM 6705 O O . ARG D 1 226 ? 1.98779 -30.94391 49.44940 1.000 82.97981 226 ARG D O 1
ATOM 6713 N N . GLN D 1 227 ? 3.61384 -32.48968 49.60536 1.000 76.25686 227 GLN D N 1
ATOM 6714 C CA . GLN D 1 227 ? 3.09477 -33.35020 48.55261 1.000 76.72162 227 GLN D CA 1
ATOM 6715 C C . GLN D 1 227 ? 2.90275 -34.76317 49.08856 1.000 71.44965 227 GLN D C 1
ATOM 6716 O O . GLN D 1 227 ? 3.77403 -35.29460 49.78455 1.000 59.41832 227 GLN D O 1
ATOM 6722 N N . ARG D 1 228 ? 1.75911 -35.36878 48.76722 1.000 72.96202 228 ARG D N 1
ATOM 6723 C CA . ARG D 1 228 ? 1.65638 -36.79779 49.04998 1.000 66.09188 228 ARG D CA 1
ATOM 6724 C C . ARG D 1 228 ? 2.17446 -37.60865 47.86155 1.000 66.83598 228 ARG D C 1
ATOM 6725 O O . ARG D 1 228 ? 1.98352 -37.21023 46.70886 1.000 73.38602 228 ARG D O 1
ATOM 6733 N N . PRO D 1 229 ? 2.83123 -38.75368 48.10145 1.000 58.86156 229 PRO D N 1
ATOM 6734 C CA . PRO D 1 229 ? 2.97651 -39.45188 49.38896 1.000 61.36656 229 PRO D CA 1
ATOM 6735 C C . PRO D 1 229 ? 3.94974 -38.79360 50.35132 1.000 53.97203 229 PRO D C 1
ATOM 6736 O O . PRO D 1 229 ? 5.03300 -38.35736 49.96972 1.000 54.31595 229 PRO D O 1
ATOM 6740 N N . PRO D 1 230 ? 3.56919 -38.73834 51.62791 1.000 50.50111 230 PRO D N 1
ATOM 6741 C CA . PRO D 1 230 ? 4.46804 -38.17159 52.63898 1.000 53.74494 230 PRO D CA 1
ATOM 6742 C C . PRO D 1 230 ? 5.69711 -39.04956 52.80122 1.000 55.25176 230 PRO D C 1
ATOM 6743 O O . PRO D 1 230 ? 5.59283 -40.26648 52.96934 1.000 64.09451 230 PRO D O 1
ATOM 6747 N N . THR D 1 231 ? 6.86389 -38.42309 52.74314 1.000 49.33764 231 THR D N 1
ATOM 6748 C CA . THR D 1 231 ? 8.12682 -39.13216 52.82884 1.000 64.67932 231 THR D CA 1
ATOM 6749 C C . THR D 1 231 ? 8.86689 -38.73464 54.09761 1.000 60.45266 231 THR D C 1
ATOM 6750 O O . THR D 1 231 ? 8.70779 -37.62378 54.60874 1.000 50.13605 231 THR D O 1
ATOM 6754 N N . PHE D 1 232 ? 9.67269 -39.65992 54.60065 1.000 58.24034 232 PHE D N 1
ATOM 6755 C CA . PHE D 1 232 ? 10.50380 -39.45054 55.77388 1.000 44.14642 232 PHE D CA 1
ATOM 6756 C C . PHE D 1 232 ? 11.96629 -39.40201 55.35370 1.000 48.80879 232 PHE D C 1
ATOM 6757 O O . PHE D 1 232 ? 12.31323 -39.60373 54.18709 1.000 59.46852 232 PHE D O 1
ATOM 6765 N N . GLY D 1 233 ? 12.82783 -39.11262 56.31968 1.000 53.90724 233 GLY D N 1
ATOM 6766 C CA . GLY D 1 233 ? 14.25135 -39.24308 56.10292 1.000 63.74538 233 GLY D CA 1
ATOM 6767 C C . GLY D 1 233 ? 14.75322 -40.59849 56.55686 1.000 72.12108 233 GLY D C 1
ATOM 6768 O O . GLY D 1 233 ? 14.03140 -41.37632 57.17782 1.000 71.75191 233 GLY D O 1
ATOM 6769 N N . GLN D 1 234 ? 16.01536 -40.88375 56.23084 1.000 76.78996 234 GLN D N 1
ATOM 6770 C CA . GLN D 1 234 ? 16.59035 -42.15232 56.65979 1.000 82.62211 234 GLN D CA 1
ATOM 6771 C C . GLN D 1 234 ? 16.79489 -42.19510 58.16781 1.000 85.89115 234 GLN D C 1
ATOM 6772 O O . GLN D 1 234 ? 16.88668 -43.28734 58.73845 1.000 92.75976 234 GLN D O 1
ATOM 6778 N N . GLY D 1 235 ? 16.86161 -41.04371 58.81689 1.000 72.97643 235 GLY D N 1
ATOM 6779 C CA . GLY D 1 235 ? 16.96954 -40.97181 60.25861 1.000 72.34784 235 GLY D CA 1
ATOM 6780 C C . GLY D 1 235 ? 18.36830 -40.61393 60.72072 1.000 72.59373 235 GLY D C 1
ATOM 6781 O O . GLY D 1 235 ? 19.36852 -40.88037 60.04448 1.000 75.89088 235 GLY D O 1
ATOM 6782 N N . THR D 1 236 ? 18.44325 -39.99476 61.89781 1.000 82.70175 236 THR D N 1
ATOM 6783 C CA . THR D 1 236 ? 19.71349 -39.63505 62.51992 1.000 93.39512 236 THR D CA 1
ATOM 6784 C C . THR D 1 236 ? 19.70303 -40.17581 63.94248 1.000 84.82796 236 THR D C 1
ATOM 6785 O O . THR D 1 236 ? 18.94986 -39.68706 64.79096 1.000 86.88360 236 THR D O 1
ATOM 6789 N N . LYS D 1 237 ? 20.53585 -41.17893 64.20020 1.000 74.48736 237 LYS D N 1
ATOM 6790 C CA . LYS D 1 237 ? 20.61844 -41.80285 65.51218 1.000 72.30373 237 LYS D CA 1
ATOM 6791 C C . LYS D 1 237 ? 21.70686 -41.13093 66.34135 1.000 86.99419 237 LYS D C 1
ATOM 6792 O O . LYS D 1 237 ? 22.77824 -40.79399 65.82879 1.000 97.05111 237 LYS D O 1
ATOM 6798 N N . VAL D 1 238 ? 21.41473 -40.92181 67.62231 1.000 96.08675 238 VAL D N 1
ATOM 6799 C CA . VAL D 1 238 ? 22.30869 -40.23768 68.55205 1.000 97.77664 238 VAL D CA 1
ATOM 6800 C C . VAL D 1 238 ? 22.80129 -41.25171 69.57513 1.000 104.17195 238 VAL D C 1
ATOM 6801 O O . VAL D 1 238 ? 22.00024 -41.84696 70.30716 1.000 93.73993 238 VAL D O 1
ATOM 6805 N N . GLU D 1 239 ? 24.11743 -41.44559 69.62746 1.000 118.05645 239 GLU D N 1
ATOM 6806 C CA . GLU D 1 239 ? 24.74137 -42.44346 70.48284 1.000 122.82543 239 GLU D CA 1
ATOM 6807 C C . GLU D 1 239 ? 25.54601 -41.76080 71.58512 1.000 125.75167 239 GLU D C 1
ATOM 6808 O O . GLU D 1 239 ? 25.67810 -40.53447 71.62936 1.000 128.53885 239 GLU D O 1
ATOM 6814 N N . ILE D 1 240 ? 26.10401 -42.58095 72.47485 1.000 118.95096 240 ILE D N 1
ATOM 6815 C CA . ILE D 1 240 ? 26.90136 -42.09459 73.59584 1.000 133.03537 240 ILE D CA 1
ATOM 6816 C C . ILE D 1 240 ? 28.36764 -41.99489 73.19567 1.000 140.73491 240 ILE D C 1
ATOM 6817 O O . ILE D 1 240 ? 28.71434 -42.15305 72.01926 1.000 133.60086 240 ILE D O 1
ATOM 6822 N N . LYS D 1 241 ? 29.23047 -41.73686 74.17763 1.000 144.00000 241 LYS D N 1
ATOM 6823 C CA . LYS D 1 241 ? 30.67499 -41.62429 73.97442 1.000 137.44468 241 LYS D CA 1
ATOM 6824 C C . LYS D 1 241 ? 31.02304 -40.60607 72.89076 1.000 129.29373 241 LYS D C 1
ATOM 6825 O O . LYS D 1 241 ? 31.51696 -40.96633 71.82249 1.000 141.09386 241 LYS D O 1
ATOM 6831 N N . LEU E 1 6 ? 35.44854 -25.77038 44.59705 1.000 115.07987 6 LEU E N 1
ATOM 6832 C CA . LEU E 1 6 ? 36.07610 -24.76315 43.74822 1.000 126.66931 6 LEU E CA 1
ATOM 6833 C C . LEU E 1 6 ? 35.72332 -23.33305 44.14478 1.000 127.23000 6 LEU E C 1
ATOM 6834 O O . LEU E 1 6 ? 36.47371 -22.68759 44.87629 1.000 126.14000 6 LEU E O 1
ATOM 6839 N N . LEU E 1 7 ? 34.58113 -22.83711 43.67191 1.000 120.56904 7 LEU E N 1
ATOM 6840 C CA . LEU E 1 7 ? 34.23024 -21.43379 43.86132 1.000 125.61506 7 LEU E CA 1
ATOM 6841 C C . LEU E 1 7 ? 33.42991 -21.25923 45.14770 1.000 132.03622 7 LEU E C 1
ATOM 6842 O O . LEU E 1 7 ? 32.33147 -21.80648 45.28314 1.000 129.01977 7 LEU E O 1
ATOM 6847 N N . GLU E 1 8 ? 33.98064 -20.48854 46.08205 1.000 135.89261 8 GLU E N 1
ATOM 6848 C CA . GLU E 1 8 ? 33.37061 -20.23699 47.37914 1.000 128.39631 8 GLU E CA 1
ATOM 6849 C C . GLU E 1 8 ? 32.71740 -18.85945 47.40775 1.000 126.69541 8 GLU E C 1
ATOM 6850 O O . GLU E 1 8 ? 33.12590 -17.94252 46.69039 1.000 126.99569 8 GLU E O 1
ATOM 6852 N N . SER E 1 9 ? 31.69252 -18.72599 48.24727 1.000 123.84992 9 SER E N 1
ATOM 6853 C CA . SER E 1 9 ? 30.99002 -17.46026 48.41433 1.000 130.12586 9 SER E CA 1
ATOM 6854 C C . SER E 1 9 ? 30.20553 -17.49650 49.71946 1.000 122.47218 9 SER E C 1
ATOM 6855 O O . SER E 1 9 ? 30.11346 -18.52963 50.38872 1.000 117.37505 9 SER E O 1
ATOM 6858 N N . GLY E 1 10 ? 29.64542 -16.34388 50.07475 1.000 118.89568 10 GLY E N 1
ATOM 6859 C CA . GLY E 1 10 ? 28.81951 -16.22547 51.26091 1.000 106.40387 10 GLY E CA 1
ATOM 6860 C C . GLY E 1 10 ? 29.53215 -15.61298 52.44849 1.000 100.81000 10 GLY E C 1
ATOM 6861 O O . GLY E 1 10 ? 28.90011 -15.25355 53.44056 1.000 107.00000 10 GLY E O 1
ATOM 6862 N N . GLY E 1 12 ? 32.55366 -13.30706 55.04989 1.000 138.74000 12 GLY E N 1
ATOM 6863 C CA . GLY E 1 12 ? 32.02133 -11.96878 55.22853 1.000 133.96584 12 GLY E CA 1
ATOM 6864 C C . GLY E 1 12 ? 32.57064 -11.28280 56.46396 1.000 144.25260 12 GLY E C 1
ATOM 6865 O O . GLY E 1 12 ? 33.63356 -11.64356 56.96346 1.000 149.08688 12 GLY E O 1
ATOM 6866 N N . LEU E 1 13 ? 31.85334 -10.27888 56.95997 1.000 141.53355 13 LEU E N 1
ATOM 6867 C CA . LEU E 1 13 ? 32.19694 -9.64556 58.22434 1.000 132.61446 13 LEU E CA 1
ATOM 6868 C C . LEU E 1 13 ? 30.94883 -9.54299 59.08289 1.000 141.71000 13 LEU E C 1
ATOM 6869 O O . LEU E 1 13 ? 29.92765 -9.00935 58.63902 1.000 141.01653 13 LEU E O 1
ATOM 6871 N N . VAL E 1 14 ? 31.03627 -10.05851 60.31034 1.000 136.01793 14 VAL E N 1
ATOM 6872 C CA . VAL E 1 14 ? 29.91450 -10.06043 61.24199 1.000 135.62539 14 VAL E CA 1
ATOM 6873 C C . VAL E 1 14 ? 30.42146 -9.81282 62.66013 1.000 132.69000 14 VAL E C 1
ATOM 6874 O O . VAL E 1 14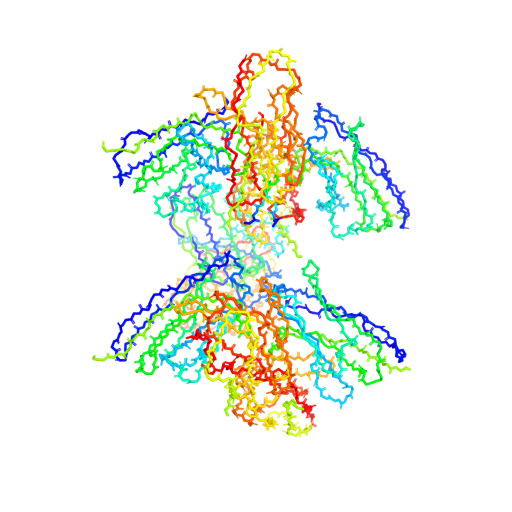 ? 31.58443 -10.05521 62.98212 1.000 123.06672 14 VAL E O 1
ATOM 6878 N N . GLN E 1 15 ? 29.52069 -9.33413 63.51455 1.000 118.14093 15 GLN E N 1
ATOM 6879 C CA . GLN E 1 15 ? 29.78502 -9.09346 64.92125 1.000 110.90837 15 GLN E CA 1
ATOM 6880 C C . GLN E 1 15 ? 29.72413 -10.38560 65.72402 1.000 118.10872 15 GLN E C 1
ATOM 6881 O O . GLN E 1 15 ? 29.12639 -11.37513 65.29764 1.000 131.64000 15 GLN E O 1
ATOM 6883 N N . PRO E 1 16 ? 30.37985 -10.41845 66.87810 0.703 130.51181 16 PRO E N 1
ATOM 6884 C CA . PRO E 1 16 ? 30.33612 -11.62857 67.70664 0.769 130.18765 16 PRO E CA 1
ATOM 6885 C C . PRO E 1 16 ? 28.90960 -12.05628 68.03419 0.703 132.08546 16 PRO E C 1
ATOM 6886 O O . PRO E 1 16 ? 28.05254 -11.24229 68.36448 0.988 128.86182 16 PRO E O 1
ATOM 6890 N N . GLY E 1 17 ? 28.66542 -13.35936 67.94545 0.771 126.30550 17 GLY E N 1
ATOM 6891 C CA . GLY E 1 17 ? 27.34581 -13.92587 68.13291 0.771 128.32136 17 GLY E CA 1
ATOM 6892 C C . GLY E 1 17 ? 26.55632 -14.10257 66.86352 0.771 133.83242 17 GLY E C 1
ATOM 6893 O O . GLY E 1 17 ? 25.52018 -14.77659 66.89599 0.771 137.82005 17 GLY E O 1
ATOM 6894 N N . GLY E 1 18 ? 27.02379 -13.53810 65.73892 1.000 135.79731 18 GLY E N 1
ATOM 6895 C CA . GLY E 1 18 ? 26.30790 -13.63703 64.48251 1.000 132.94837 18 GLY E CA 1
ATOM 6896 C C . GLY E 1 18 ? 26.42099 -14.98812 63.83179 1.000 150.95853 18 GLY E C 1
ATOM 6897 O O . GLY E 1 18 ? 27.02998 -15.90692 64.37210 1.000 143.90406 18 GLY E O 1
ATOM 6898 N N . SER E 1 19 ? 25.80804 -15.10916 62.65475 1.000 155.42976 19 SER E N 1
ATOM 6899 C CA . SER E 1 19 ? 25.78846 -16.35408 61.90197 1.000 140.05399 19 SER E CA 1
ATOM 6900 C C . SER E 1 19 ? 26.12485 -16.08915 60.44136 1.000 137.61664 19 SER E C 1
ATOM 6901 O O . SER E 1 19 ? 25.95782 -14.97559 59.93313 1.000 137.96682 19 SER E O 1
ATOM 6904 N N . LEU E 1 20 ? 26.61375 -17.12776 59.76799 1.000 137.36558 20 LEU E N 1
ATOM 6905 C CA . LEU E 1 20 ? 26.94157 -17.02727 58.35520 1.000 147.40059 20 LEU E CA 1
ATOM 6906 C C . LEU E 1 20 ? 26.71430 -18.38185 57.70080 1.000 119.48875 20 LEU E C 1
ATOM 6907 O O . LEU E 1 20 ? 26.69927 -19.42043 58.36452 1.000 112.56713 20 LEU E O 1
ATOM 6912 N N . ARG E 1 21 ? 26.52262 -18.36727 56.38642 1.000 111.55110 21 ARG E N 1
ATOM 6913 C CA . ARG E 1 21 ? 26.42152 -19.61058 55.63165 1.000 132.01211 21 ARG E CA 1
ATOM 6914 C C . ARG E 1 21 ? 27.36094 -19.52167 54.43798 1.000 124.68511 21 ARG E C 1
ATOM 6915 O O . ARG E 1 21 ? 27.13550 -18.72875 53.51720 1.000 133.18324 21 ARG E O 1
ATOM 6923 N N . LEU E 1 22 ? 28.40578 -20.34058 54.45649 1.000 125.50863 22 LEU E N 1
ATOM 6924 C CA . LEU E 1 22 ? 29.37618 -20.38279 53.37696 1.000 118.52616 22 LEU E CA 1
ATOM 6925 C C . LEU E 1 22 ? 28.97543 -21.46911 52.39364 1.000 115.03445 22 LEU E C 1
ATOM 6926 O O . LEU E 1 22 ? 28.60785 -22.57621 52.79516 1.000 112.24692 22 LEU E O 1
ATOM 6929 N N . SER E 1 23 ? 29.05233 -21.15248 51.10465 1.000 114.50685 23 SER E N 1
ATOM 6930 C CA . SER E 1 23 ? 28.67477 -22.08424 50.05370 1.000 115.72230 23 SER E CA 1
ATOM 6931 C C . SER E 1 23 ? 29.85286 -22.25871 49.11151 1.000 117.16046 23 SER E C 1
ATOM 6932 O O . SER E 1 23 ? 30.38275 -21.27499 48.58595 1.000 128.44753 23 SER E O 1
ATOM 6935 N N . CYS E 1 24 ? 30.24300 -23.50805 48.87946 0.778 118.17882 24 CYS E N 1
ATOM 6936 C CA . CYS E 1 24 ? 31.35970 -23.83250 48.00165 0.778 120.73947 24 CYS E CA 1
ATOM 6937 C C . CYS E 1 24 ? 30.83386 -24.72131 46.88374 0.778 120.13450 24 CYS E C 1
ATOM 6938 O O . CYS E 1 24 ? 30.49769 -25.88828 47.11847 0.778 122.28237 24 CYS E O 1
ATOM 6941 N N . ALA E 1 25 ? 30.71943 -24.15320 45.68649 1.000 117.07000 25 ALA E N 1
ATOM 6942 C CA . ALA E 1 25 ? 30.25504 -24.87941 44.51465 1.000 108.40000 25 ALA E CA 1
ATOM 6943 C C . ALA E 1 25 ? 31.45157 -25.50001 43.80291 1.000 115.63705 25 ALA E C 1
ATOM 6944 O O . ALA E 1 25 ? 32.36911 -24.78555 43.37298 1.000 131.59613 25 ALA E O 1
ATOM 6946 N N . ALA E 1 26 ? 31.45747 -26.82770 43.72356 1.000 118.25000 26 ALA E N 1
ATOM 6947 C CA . ALA E 1 26 ? 32.51383 -27.59441 43.08290 1.000 124.17969 26 ALA E CA 1
ATOM 6948 C C . ALA E 1 26 ? 32.03937 -28.08441 41.72012 1.000 124.46814 26 ALA E C 1
ATOM 6949 O O . ALA E 1 26 ? 30.84978 -28.33626 41.51244 1.000 128.61852 26 ALA E O 1
ATOM 6951 N N . SER E 1 27 ? 32.98308 -28.22889 40.79322 1.000 127.67950 27 SER E N 1
ATOM 6952 C CA . SER E 1 27 ? 32.65903 -28.70720 39.45651 1.000 131.52972 27 SER E CA 1
ATOM 6953 C C . SER E 1 27 ? 33.91635 -29.26766 38.80917 1.000 132.69700 27 SER E C 1
ATOM 6954 O O . SER E 1 27 ? 35.02401 -28.78504 39.05523 1.000 133.36748 27 SER E O 1
ATOM 6957 N N . GLY E 1 28 ? 33.73332 -30.30170 37.98960 1.000 124.06116 28 GLY E N 1
ATOM 6958 C CA . GLY E 1 28 ? 34.83566 -30.93694 37.29420 1.000 127.40732 28 GLY E CA 1
ATOM 6959 C C . GLY E 1 28 ? 35.23914 -32.29047 37.83406 1.000 138.17829 28 GLY E C 1
ATOM 6960 O O . GLY E 1 28 ? 36.22574 -32.85903 37.35065 1.000 139.46413 28 GLY E O 1
ATOM 6961 N N . PHE E 1 29 ? 34.51828 -32.82527 38.81522 1.000 139.23200 29 PHE E N 1
ATOM 6962 C CA . PHE E 1 29 ? 34.81276 -34.14295 39.36105 1.000 137.26213 29 PHE E CA 1
ATOM 6963 C C . PHE E 1 29 ? 33.55341 -34.68226 40.02500 1.000 127.08334 29 PHE E C 1
ATOM 6964 O O . PHE E 1 29 ? 32.58756 -33.95137 40.25828 1.000 118.48480 29 PHE E O 1
ATOM 6972 N N . THR E 1 30 ? 33.57586 -35.97870 40.32490 1.000 135.09653 30 THR E N 1
ATOM 6973 C CA . THR E 1 30 ? 32.44001 -36.64225 40.96250 1.000 140.08478 30 THR E CA 1
ATOM 6974 C C . THR E 1 30 ? 32.35328 -36.19560 42.41644 1.000 136.10817 30 THR E C 1
ATOM 6975 O O . THR E 1 30 ? 33.03744 -36.73383 43.28966 1.000 135.06843 30 THR E O 1
ATOM 6979 N N . PHE E 1 31 ? 31.50668 -35.19538 42.67458 1.000 125.38579 31 PHE E N 1
ATOM 6980 C CA . PHE E 1 31 ? 31.40507 -34.62044 44.01292 1.000 126.93735 31 PHE E CA 1
ATOM 6981 C C . PHE E 1 31 ? 30.90077 -35.64460 45.02354 1.000 132.30849 31 PHE E C 1
ATOM 6982 O O . PHE E 1 31 ? 31.38419 -35.69561 46.16072 1.000 126.80908 31 PHE E O 1
ATOM 6990 N N . SER E 1 32 ? 29.92550 -36.46607 44.62976 1.000 135.68754 32 SER E N 1
ATOM 6991 C CA . SER E 1 32 ? 29.30592 -37.41927 45.54490 1.000 134.54598 32 SER E CA 1
ATOM 6992 C C . SER E 1 32 ? 30.20785 -38.59462 45.90382 1.000 129.93449 32 SER E C 1
ATOM 6993 O O . SER E 1 32 ? 29.80833 -39.41520 46.73789 1.000 121.80612 32 SER E O 1
ATOM 6996 N N . SER E 1 33 ? 31.39651 -38.70739 45.30968 1.000 127.77000 33 SER E N 1
ATOM 6997 C CA . SER E 1 33 ? 32.29264 -39.81805 45.60482 1.000 131.67857 33 SER E CA 1
ATOM 6998 C C . SER E 1 33 ? 33.42292 -39.45323 46.55749 1.000 130.28475 33 SER E C 1
ATOM 6999 O O . SER E 1 33 ? 34.04386 -40.35716 47.12789 1.000 121.28705 33 SER E O 1
ATOM 7002 N N . TYR E 1 34 ? 33.70079 -38.16708 46.74717 1.000 130.24858 34 TYR E N 1
ATOM 7003 C CA . TYR E 1 34 ? 34.78634 -37.71404 47.60240 1.000 125.41691 34 TYR E CA 1
ATOM 7004 C C . TYR E 1 34 ? 34.23212 -37.00194 48.83059 1.000 119.44343 34 TYR E C 1
ATOM 7005 O O . TYR E 1 34 ? 33.12852 -36.44928 48.80701 1.000 128.03424 34 TYR E O 1
ATOM 7014 N N . ALA E 1 35 ? 35.01736 -37.01713 49.90383 1.000 100.61146 35 ALA E N 1
ATOM 7015 C CA . ALA E 1 35 ? 34.69767 -36.27275 51.11080 1.000 103.15874 35 ALA E CA 1
ATOM 7016 C C . ALA E 1 35 ? 35.02250 -34.79254 50.93024 1.000 106.07767 35 ALA E C 1
ATOM 7017 O O . ALA E 1 35 ? 35.79884 -34.40383 50.05348 1.000 112.91720 35 ALA E O 1
ATOM 7019 N N . MET E 1 36 ? 34.40118 -33.95557 51.76339 1.000 104.03028 36 MET E N 1
ATOM 7020 C CA . MET E 1 36 ? 34.59624 -32.51366 51.66729 1.000 104.13545 36 MET E CA 1
ATOM 7021 C C . MET E 1 36 ? 34.92283 -31.94358 53.03789 1.000 116.74168 36 MET E C 1
ATOM 7022 O O . MET E 1 36 ? 34.34250 -32.35552 54.03885 1.000 117.02608 36 MET E O 1
ATOM 7027 N N . SER E 1 37 ? 35.80902 -30.95493 53.08329 1.000 112.75574 37 SER E N 1
ATOM 7028 C CA . SER E 1 37 ? 36.25646 -30.40358 54.35046 1.000 97.29012 37 SER E CA 1
ATOM 7029 C C . SER E 1 37 ? 36.31085 -28.88840 54.25348 1.000 90.82939 37 SER E C 1
ATOM 7030 O O . SER E 1 37 ? 36.43496 -28.31496 53.17144 1.000 93.99599 37 SER E O 1
ATOM 7033 N N . TRP E 1 38 ? 36.19111 -28.24764 55.40632 0.862 101.50630 38 TRP E N 1
ATOM 7034 C CA . TRP E 1 38 ? 36.43739 -26.82382 55.55559 0.862 94.79571 38 TRP E CA 1
ATOM 7035 C C . TRP E 1 38 ? 37.65252 -26.63763 56.45082 0.862 98.86999 38 TRP E C 1
ATOM 7036 O O . TRP E 1 38 ? 37.76875 -27.30379 57.49175 0.862 99.74435 38 TRP E O 1
ATOM 7047 N N . VAL E 1 39 ? 38.57333 -25.77813 56.00831 1.000 96.15817 39 VAL E N 1
ATOM 7048 C CA . VAL E 1 39 ? 39.79947 -25.44770 56.72879 1.000 91.96339 39 VAL E CA 1
ATOM 7049 C C . VAL E 1 39 ? 39.93182 -23.93388 56.77316 1.000 101.52287 39 VAL E C 1
ATOM 7050 O O . VAL E 1 39 ? 39.85075 -23.26987 55.73500 1.000 103.56345 39 VAL E O 1
ATOM 7054 N N . ARG E 1 40 ? 40.13697 -23.38819 57.96430 1.000 101.77490 40 ARG E N 1
ATOM 7055 C CA . ARG E 1 40 ? 40.25422 -21.95081 58.13712 1.000 114.46733 40 ARG E CA 1
ATOM 7056 C C . ARG E 1 40 ? 41.69564 -21.57523 58.45439 1.000 131.76009 40 ARG E C 1
ATOM 7057 O O . ARG E 1 40 ? 42.45769 -22.36633 59.01740 1.000 131.68110 40 ARG E O 1
ATOM 7065 N N . GLN E 1 41 ? 42.05625 -20.35127 58.07962 1.000 137.61550 41 GLN E N 1
ATOM 7066 C CA . GLN E 1 41 ? 43.37299 -19.78140 58.34110 1.000 143.92233 41 GLN E CA 1
ATOM 7067 C C . GLN E 1 41 ? 43.15216 -18.44890 59.03111 1.000 139.02017 41 GLN E C 1
ATOM 7068 O O . GLN E 1 41 ? 42.63910 -17.50805 58.41561 1.000 133.50066 41 GLN E O 1
ATOM 7074 N N . ALA E 1 42 ? 43.52613 -18.37368 60.30232 1.000 127.00098 42 ALA E N 1
ATOM 7075 C CA . ALA E 1 42 ? 43.42259 -17.11871 61.01668 1.000 132.34109 42 ALA E CA 1
ATOM 7076 C C . ALA E 1 42 ? 44.42363 -16.11890 60.44323 1.000 146.19184 42 ALA E C 1
ATOM 7077 O O . ALA E 1 42 ? 45.44717 -16.51341 59.87708 1.000 158.89787 42 ALA E O 1
ATOM 7079 N N . PRO E 1 43 ? 44.15003 -14.82132 60.56641 1.000 139.36902 43 PRO E N 1
ATOM 7080 C CA . PRO E 1 43 ? 45.10336 -13.82727 60.05365 1.000 135.56769 43 PRO E CA 1
ATOM 7081 C C . PRO E 1 43 ? 46.44151 -13.93121 60.77295 1.000 147.03909 43 PRO E C 1
ATOM 7082 O O . PRO E 1 43 ? 46.51532 -13.85607 62.00111 1.000 151.84777 43 PRO E O 1
ATOM 7084 N N . GLY E 1 44 ? 47.50793 -14.10616 59.99363 1.000 134.08685 44 GLY E N 1
ATOM 7085 C CA . GLY E 1 44 ? 48.84305 -14.21844 60.55406 1.000 135.17452 44 GLY E CA 1
ATOM 7086 C C . GLY E 1 44 ? 49.13664 -15.48426 61.32953 1.000 145.77471 44 GLY E C 1
ATOM 7087 O O . GLY E 1 44 ? 50.01735 -15.47668 62.19452 1.000 162.02397 44 GLY E O 1
ATOM 7088 N N . LYS E 1 45 ? 48.41364 -16.56990 61.06544 1.000 142.46311 45 LYS E N 1
ATOM 7089 C CA . LYS E 1 45 ? 48.64751 -17.84944 61.72390 1.000 137.06952 45 LYS E CA 1
ATOM 7090 C C . LYS E 1 45 ? 48.74755 -18.95562 60.67774 1.000 137.43463 45 LYS E C 1
ATOM 7091 O O . LYS E 1 45 ? 48.70339 -18.71176 59.46755 1.000 131.11531 45 LYS E O 1
ATOM 7097 N N . GLY E 1 46 ? 48.87835 -20.19225 61.16172 1.000 141.93883 46 GLY E N 1
ATOM 7098 C CA . GLY E 1 46 ? 48.94968 -21.34804 60.29613 1.000 126.17492 46 GLY E CA 1
ATOM 7099 C C . GLY E 1 46 ? 47.56502 -21.85305 59.93493 1.000 136.48802 46 GLY E C 1
ATOM 7100 O O . GLY E 1 46 ? 46.54252 -21.34098 60.38861 1.000 136.35452 46 GLY E O 1
ATOM 7101 N N . LEU E 1 47 ? 47.53987 -22.87725 59.08829 1.000 136.86630 47 LEU E N 1
ATOM 7102 C CA . LEU E 1 47 ? 46.26791 -23.45837 58.68888 1.000 121.66832 47 LEU E CA 1
ATOM 7103 C C . LEU E 1 47 ? 45.68126 -24.27998 59.82978 1.000 118.46085 47 LEU E C 1
ATOM 7104 O O . LEU E 1 47 ? 46.40321 -24.84894 60.65285 1.000 116.98445 47 LEU E O 1
ATOM 7109 N N . GLU E 1 48 ? 44.35205 -24.34264 59.86847 1.000 116.89861 48 GLU E N 1
ATOM 7110 C CA . GLU E 1 48 ? 43.63782 -25.05888 60.91859 1.000 111.45665 48 GLU E CA 1
ATOM 7111 C C . GLU E 1 48 ? 42.41475 -25.72830 60.31721 1.000 115.31302 48 GLU E C 1
ATOM 7112 O O . GLU E 1 48 ? 41.54197 -25.04966 59.76757 1.000 110.63178 48 GLU E O 1
ATOM 7118 N N . TRP E 1 49 ? 42.34344 -27.04999 60.44415 1.000 103.61695 49 TRP E N 1
ATOM 7119 C CA . TRP E 1 49 ? 41.18285 -27.79157 59.97316 1.000 101.41765 49 TRP E CA 1
ATOM 7120 C C . TRP E 1 49 ? 40.00501 -27.56093 60.91098 1.000 100.52833 49 TRP E C 1
ATOM 7121 O O . TRP E 1 49 ? 40.13172 -27.72718 62.12802 1.000 95.90115 49 TRP E O 1
ATOM 7132 N N . VAL E 1 50 ? 38.85679 -27.18887 60.35388 1.000 104.42550 50 VAL E N 1
ATOM 7133 C CA . VAL E 1 50 ? 37.66444 -26.92004 61.15556 1.000 105.41300 50 VAL E CA 1
ATOM 7134 C C . VAL E 1 50 ? 36.66543 -28.07180 61.07075 1.000 100.54069 50 VAL E C 1
ATOM 7135 O O . VAL E 1 50 ? 36.20919 -28.57055 62.09960 1.000 93.74000 50 VAL E O 1
ATOM 7139 N N . SER E 1 51 ? 36.30401 -28.52587 59.86726 1.000 103.61547 51 SER E N 1
ATOM 7140 C CA . SER E 1 51 ? 35.29276 -29.58072 59.81552 1.000 100.99607 51 SER E CA 1
ATOM 7141 C C . SER E 1 51 ? 35.46539 -30.44148 58.57113 1.000 105.01598 51 SER E C 1
ATOM 7142 O O . SER E 1 51 ? 36.14793 -30.06072 57.61896 1.000 105.40729 51 SER E O 1
ATOM 7145 N N . THR E 1 52 ? 34.82088 -31.61188 58.58837 1.000 101.19000 52 THR E N 1
ATOM 7146 C CA . THR E 1 52 ? 34.85652 -32.51837 57.44579 1.000 117.58100 52 THR E CA 1
ATOM 7147 C C . THR E 1 52 ? 33.59829 -33.38254 57.41615 1.000 123.32938 52 THR E C 1
ATOM 7148 O O . THR E 1 52 ? 33.02970 -33.73252 58.45564 1.000 120.47246 52 THR E O 1
ATOM 7152 N N . ILE E 1 53 ? 33.14914 -33.67945 56.19687 1.000 120.32686 53 ILE E N 1
ATOM 7153 C CA . ILE E 1 53 ? 32.00141 -34.52642 55.90508 1.000 116.35143 53 ILE E CA 1
ATOM 7154 C C . ILE E 1 53 ? 32.37761 -35.62972 54.92869 1.000 122.93667 53 ILE E C 1
ATOM 7155 O O . ILE E 1 53 ? 33.23897 -35.46397 54.05522 1.000 131.32151 53 ILE E O 1
ATOM 7160 N N . LEU E 1 54 ? 31.67230 -36.74733 55.06495 1.000 110.49953 54 LEU E N 1
ATOM 7161 C CA . LEU E 1 54 ? 31.85794 -37.94507 54.26199 1.000 114.20729 54 LEU E CA 1
ATOM 7162 C C . LEU E 1 54 ? 31.10064 -37.75825 52.94961 1.000 130.17765 54 LEU E C 1
ATOM 7163 O O . LEU E 1 54 ? 30.54962 -36.68973 52.66843 1.000 112.21693 54 LEU E O 1
ATOM 7168 N N . GLN E 1 55 ? 31.07440 -38.79860 52.11878 1.000 130.38015 55 GLN E N 1
ATOM 7169 C CA . GLN E 1 55 ? 30.52275 -38.65818 50.77695 1.000 125.15486 55 GLN E CA 1
ATOM 7170 C C . GLN E 1 55 ? 29.01660 -38.42891 50.84067 1.000 136.76656 55 GLN E C 1
ATOM 7171 O O . GLN E 1 55 ? 28.52469 -37.35080 50.48666 1.000 144.06543 55 GLN E O 1
ATOM 7177 N N . HIS E 1 56 ? 28.26434 -39.45351 51.23016 1.000 132.15750 56 HIS E N 1
ATOM 7178 C CA . HIS E 1 56 ? 26.82088 -39.37251 51.41728 1.000 130.75200 56 HIS E CA 1
ATOM 7179 C C . HIS E 1 56 ? 26.41804 -38.63020 52.69023 1.000 127.38046 56 HIS E C 1
ATOM 7180 O O . HIS E 1 56 ? 25.25654 -38.71922 53.10454 1.000 128.32265 56 HIS E O 1
ATOM 7187 N N . GLY E 1 57 ? 27.34207 -37.90004 53.30863 1.000 119.77833 57 GLY E N 1
ATOM 7188 C CA . GLY E 1 57 ? 27.08277 -37.26257 54.58868 1.000 102.39533 57 GLY E CA 1
ATOM 7189 C C . GLY E 1 57 ? 26.74717 -38.27361 55.65825 1.000 98.99583 57 GLY E C 1
ATOM 7190 O O . GLY E 1 57 ? 25.90227 -38.01412 56.52172 1.000 93.71924 57 GLY E O 1
ATOM 7191 N N . GLN E 1 58 ? 27.41204 -39.43061 55.61835 1.000 108.64000 58 GLN E N 1
ATOM 7192 C CA . GLN E 1 58 ? 27.22576 -40.52484 56.56168 1.000 110.20033 58 GLN E CA 1
ATOM 7193 C C . GLN E 1 58 ? 27.67506 -40.18544 57.97608 1.000 116.35045 58 GLN E C 1
ATOM 7194 O O . GLN E 1 58 ? 27.35763 -40.94040 58.90267 1.000 121.82901 58 GLN E O 1
ATOM 7200 N N . ARG E 1 59 ? 28.37115 -39.06277 58.16366 1.000 117.56328 59 ARG E N 1
ATOM 7201 C CA . ARG E 1 59 ? 28.97219 -38.69233 59.44017 1.000 114.92055 59 ARG E CA 1
ATOM 7202 C C . ARG E 1 59 ? 29.72840 -37.37866 59.29725 1.000 119.08979 59 ARG E C 1
ATOM 7203 O O . ARG E 1 59 ? 30.39038 -37.14712 58.28037 1.000 116.02646 59 ARG E O 1
ATOM 7205 N N . THR E 1 60 ? 29.62730 -36.50812 60.29603 1.000 109.67095 60 THR E N 1
ATOM 7206 C CA . THR E 1 60 ? 30.29771 -35.21728 60.28026 1.000 105.57186 60 THR E CA 1
ATOM 7207 C C . THR E 1 60 ? 31.28982 -35.16522 61.43270 1.000 111.74205 60 THR E C 1
ATOM 7208 O O . THR E 1 60 ? 31.02967 -35.70676 62.51222 1.000 116.92295 60 THR E O 1
ATOM 7212 N N . LEU E 1 61 ? 32.43084 -34.51956 61.19775 1.000 108.84444 61 LEU E N 1
ATOM 7213 C CA . LEU E 1 61 ? 33.46015 -34.35082 62.21187 1.000 103.97007 61 LEU E CA 1
ATOM 7214 C C . LEU E 1 61 ? 33.81679 -32.87702 62.32528 1.000 105.43694 61 LEU E C 1
ATOM 7215 O O . LEU E 1 61 ? 33.96548 -32.18518 61.31264 1.000 108.36079 61 LEU E O 1
ATOM 7220 N N . TYR E 1 62 ? 33.95681 -32.40518 63.56324 1.000 107.67775 62 TYR E N 1
ATOM 7221 C CA . TYR E 1 62 ? 34.23107 -31.00545 63.84817 1.000 114.54920 62 TYR E CA 1
ATOM 7222 C C . TYR E 1 62 ? 35.46382 -30.88596 64.73203 1.000 112.32358 62 TYR E C 1
ATOM 7223 O O . TYR E 1 62 ? 35.80863 -31.80788 65.47647 1.000 112.70287 62 TYR E O 1
ATOM 7232 N N . ALA E 1 63 ? 36.12627 -29.73628 64.63776 1.000 112.26539 63 ALA E N 1
ATOM 7233 C CA . ALA E 1 63 ? 37.19500 -29.40541 65.56537 1.000 122.71209 63 ALA E CA 1
ATOM 7234 C C . ALA E 1 63 ? 36.61982 -29.07511 66.94085 1.000 139.89929 63 ALA E C 1
ATOM 7235 O O . ALA E 1 63 ? 35.46043 -28.67499 67.08150 1.000 144.87307 63 ALA E O 1
ATOM 7237 N N . ASP E 1 64 ? 37.45364 -29.25208 67.96935 1.000 141.14666 64 ASP E N 1
ATOM 7238 C CA . ASP E 1 64 ? 36.98762 -29.05071 69.33782 1.000 133.53289 64 ASP E CA 1
ATOM 7239 C C . ASP E 1 64 ? 36.63201 -27.59404 69.60881 1.000 135.11190 64 ASP E C 1
ATOM 7240 O O . ASP E 1 64 ? 35.75198 -27.31626 70.43156 1.000 134.10310 64 ASP E O 1
ATOM 7245 N N . SER E 1 65 ? 37.29653 -26.65467 68.93279 1.000 128.60940 65 SER E N 1
ATOM 7246 C CA . SER E 1 65 ? 37.00265 -25.24197 69.14016 1.000 139.00988 65 SER E CA 1
ATOM 7247 C C . SER E 1 65 ? 35.66353 -24.84021 68.53841 1.000 136.67776 65 SER E C 1
ATOM 7248 O O . SER E 1 65 ? 35.07128 -23.84871 68.97780 1.000 143.70457 65 SER E O 1
ATOM 7251 N N . VAL E 1 66 ? 35.17767 -25.58482 67.54767 1.000 128.48631 66 VAL E N 1
ATOM 7252 C CA . VAL E 1 66 ? 33.93182 -25.27886 66.85879 1.000 139.54343 66 VAL E CA 1
ATOM 7253 C C . VAL E 1 66 ? 32.87152 -26.34348 67.10108 1.000 138.53291 66 VAL E C 1
ATOM 7254 O O . VAL E 1 66 ? 31.80919 -26.30701 66.47076 1.000 134.84622 66 VAL E O 1
ATOM 7258 N N . LYS E 1 67 ? 33.12825 -27.29571 67.99346 1.000 129.76480 67 LYS E N 1
ATOM 7259 C CA . LYS E 1 67 ? 32.15915 -28.35500 68.23508 1.000 121.34256 67 LYS E CA 1
ATOM 7260 C C . LYS E 1 67 ? 30.92485 -27.78588 68.92221 1.000 137.40778 67 LYS E C 1
ATOM 7261 O O . LYS E 1 67 ? 31.03407 -27.01052 69.87788 1.000 150.42133 67 LYS E O 1
ATOM 7267 N N . GLY E 1 68 ? 29.74574 -28.17027 68.43183 1.000 126.89746 68 GLY E N 1
ATOM 7268 C CA . GLY E 1 68 ? 28.49373 -27.67860 68.95702 1.000 127.94233 68 GLY E CA 1
ATOM 7269 C C . GLY E 1 68 ? 28.03817 -26.35705 68.37037 1.000 118.94369 68 GLY E C 1
ATOM 7270 O O . GLY E 1 68 ? 26.83595 -26.07339 68.36230 1.000 121.66038 68 GLY E O 1
ATOM 7271 N N . ARG E 1 69 ? 28.97155 -25.54182 67.88185 1.000 104.04659 69 ARG E N 1
ATOM 7272 C CA . ARG E 1 69 ? 28.65960 -24.23246 67.32165 1.000 130.26549 69 ARG E CA 1
ATOM 7273 C C . ARG E 1 69 ? 28.54885 -24.22146 65.80178 1.000 123.57510 69 ARG E C 1
ATOM 7274 O O . ARG E 1 69 ? 27.76896 -23.43180 65.25830 1.000 115.92434 69 ARG E O 1
ATOM 7282 N N . PHE E 1 70 ? 29.31207 -25.05609 65.10234 1.000 116.56193 70 PHE E N 1
ATOM 7283 C CA . PHE E 1 70 ? 29.30558 -25.09363 63.64696 1.000 119.96588 70 PHE E CA 1
ATOM 7284 C C . PHE E 1 70 ? 28.47932 -26.27718 63.15384 1.000 112.27391 70 PHE E C 1
ATOM 7285 O O . PHE E 1 70 ? 28.40978 -27.32041 63.80887 1.000 104.69463 70 PHE E O 1
ATOM 7293 N N . THR E 1 71 ? 27.85510 -26.11298 61.98478 1.000 114.51552 71 THR E N 1
ATOM 7294 C CA . THR E 1 71 ? 27.04364 -27.17271 61.38701 1.000 108.22232 71 THR E CA 1
ATOM 7295 C C . THR E 1 71 ? 27.33003 -27.20986 59.89178 1.000 107.50374 71 THR E C 1
ATOM 7296 O O . THR E 1 71 ? 26.95809 -26.28909 59.16231 1.000 109.77615 71 THR E O 1
ATOM 7300 N N . ILE E 1 72 ? 27.97581 -28.26705 59.43502 1.000 103.03229 72 ILE E N 1
ATOM 7301 C CA . ILE E 1 72 ? 28.32235 -28.42834 58.02811 1.000 107.33113 72 ILE E CA 1
ATOM 7302 C C . ILE E 1 72 ? 27.30043 -29.34002 57.35747 1.000 112.10341 72 ILE E C 1
ATOM 7303 O O . ILE E 1 72 ? 26.72761 -30.23573 57.98939 1.000 113.08754 72 ILE E O 1
ATOM 7308 N N . SER E 1 73 ? 27.05800 -29.10740 56.06615 1.000 112.69241 73 SER E N 1
ATOM 7309 C CA . SER E 1 73 ? 26.08935 -29.88732 55.30688 1.000 116.27675 73 SER E CA 1
ATOM 7310 C C . SER E 1 73 ? 26.51518 -29.91348 53.84427 1.000 109.17543 73 SER E C 1
ATOM 7311 O O . SER E 1 73 ? 27.41730 -29.18553 53.42411 1.000 114.35788 73 SER E O 1
ATOM 7314 N N . ARG E 1 74 ? 25.86259 -30.77539 53.06625 1.000 108.85778 74 ARG E N 1
ATOM 7315 C CA . ARG E 1 74 ? 26.18835 -30.91879 51.65491 1.000 118.45294 74 ARG E CA 1
ATOM 7316 C C . ARG E 1 74 ? 24.93481 -31.15405 50.82873 1.000 138.42511 74 ARG E C 1
ATOM 7317 O O . ARG E 1 74 ? 23.94969 -31.72386 51.30505 1.000 146.81471 74 ARG E O 1
ATOM 7319 N N . ASP E 1 75 ? 24.99149 -30.70703 49.57731 1.000 135.50593 75 ASP E N 1
ATOM 7320 C CA . ASP E 1 75 ? 23.94399 -30.93274 48.58804 1.000 128.19952 75 ASP E CA 1
ATOM 7321 C C . ASP E 1 75 ? 24.60716 -31.66801 47.42750 1.000 129.81161 75 ASP E C 1
ATOM 7322 O O . ASP E 1 75 ? 25.28881 -31.05125 46.59871 1.000 141.17145 75 ASP E O 1
ATOM 7327 N N . ASN E 1 76 ? 24.44797 -32.99509 47.40635 1.000 123.55690 76 ASN E N 1
ATOM 7328 C CA . ASN E 1 76 ? 25.02490 -33.80635 46.34194 1.000 130.48802 76 ASN E CA 1
ATOM 7329 C C . ASN E 1 76 ? 24.29969 -33.60806 45.01893 1.000 136.69429 76 ASN E C 1
ATOM 7330 O O . ASN E 1 76 ? 24.88172 -33.86784 43.96048 1.000 140.58685 76 ASN E O 1
ATOM 7335 N N . SER E 1 77 ? 23.03974 -33.16687 45.05844 1.000 139.21000 77 SER E N 1
ATOM 7336 C CA . SER E 1 77 ? 22.30973 -32.88620 43.82774 1.000 134.11000 77 SER E CA 1
ATOM 7337 C C . SER E 1 77 ? 22.82670 -31.62811 43.14335 1.000 129.87681 77 SER E C 1
ATOM 7338 O O . SER E 1 77 ? 22.84130 -31.55645 41.90934 1.000 146.89647 77 SER E O 1
ATOM 7341 N N . LYS E 1 78 ? 23.25509 -30.63540 43.92068 1.000 129.01147 78 LYS E N 1
ATOM 7342 C CA . LYS E 1 78 ? 23.80500 -29.39574 43.39073 1.000 138.64003 78 LYS E CA 1
ATOM 7343 C C . LYS E 1 78 ? 25.32724 -29.37497 43.38819 1.000 143.13012 78 LYS E C 1
ATOM 7344 O O . LYS E 1 78 ? 25.91685 -28.40593 42.89755 1.000 126.66268 78 LYS E O 1
ATOM 7350 N N . ASN E 1 79 ? 25.97040 -30.41392 43.92779 1.000 145.98398 79 ASN E N 1
ATOM 7351 C CA . ASN E 1 79 ? 27.42883 -30.48768 44.03547 1.000 132.75941 79 ASN E CA 1
ATOM 7352 C C . ASN E 1 79 ? 27.97792 -29.29997 44.82656 1.000 130.68503 79 ASN E C 1
ATOM 7353 O O . ASN E 1 79 ? 28.92233 -28.62780 44.40699 1.000 129.64361 79 ASN E O 1
ATOM 7358 N N . THR E 1 80 ? 27.37488 -29.04007 45.98723 1.000 129.93103 80 THR E N 1
ATOM 7359 C CA . THR E 1 80 ? 27.73510 -27.87948 46.79320 1.000 125.65079 80 THR E CA 1
ATOM 7360 C C . THR E 1 80 ? 27.96594 -28.28147 48.24381 1.000 123.33683 80 THR E C 1
ATOM 7361 O O . THR E 1 80 ? 27.30872 -29.19038 48.75855 1.000 129.81172 80 THR E O 1
ATOM 7365 N N . LEU E 1 81 ? 28.91935 -27.61615 48.89459 1.000 122.80517 81 LEU E N 1
ATOM 7366 C CA . LEU E 1 81 ? 29.22510 -27.85525 50.30188 1.000 119.90876 81 LEU E CA 1
ATOM 7367 C C . LEU E 1 81 ? 28.90968 -26.59140 51.09199 1.000 116.44651 81 LEU E C 1
ATOM 7368 O O . LEU E 1 81 ? 29.45513 -25.52223 50.79821 1.000 118.38614 81 LEU E O 1
ATOM 7371 N N . TYR E 1 82 ? 28.02594 -26.70845 52.08205 1.000 118.85419 82 TYR E N 1
ATOM 7372 C CA . TYR E 1 82 ? 27.58096 -25.57925 52.88283 1.000 114.15631 82 TYR E CA 1
ATOM 7373 C C . TYR E 1 82 ? 28.13664 -25.69025 54.29756 1.000 115.13389 82 TYR E C 1
ATOM 7374 O O . TYR E 1 82 ? 28.30583 -26.78942 54.83321 1.000 122.58269 82 TYR E O 1
ATOM 7383 N N . LEU E 1 83 ? 28.38418 -24.53616 54.91269 1.000 102.48785 83 LEU E N 1
ATOM 7384 C CA . LEU E 1 83 ? 28.86486 -24.47662 56.29236 1.000 102.27831 83 LEU E CA 1
ATOM 7385 C C . LEU E 1 83 ? 28.14030 -23.35549 57.02491 1.000 98.99550 83 LEU E C 1
ATOM 7386 O O . LEU E 1 83 ? 28.33944 -22.17866 56.70818 1.000 107.98211 83 LEU E O 1
ATOM 7391 N N . GLN E 1 84 ? 27.28101 -23.72112 57.97625 1.000 105.52000 84 GLN E N 1
ATOM 7392 C CA . GLN E 1 84 ? 26.53984 -22.77054 58.79287 1.000 123.98237 84 GLN E CA 1
ATOM 7393 C C . GLN E 1 84 ? 27.30300 -22.51382 60.08846 1.000 126.53016 84 GLN E C 1
ATOM 7394 O O . GLN E 1 84 ? 27.48940 -23.42681 60.90287 1.000 112.94359 84 GLN E O 1
ATOM 7400 N N . MET E 1 85 ? 27.74037 -21.27535 60.27662 1.000 135.33087 85 MET E N 1
ATOM 7401 C CA . MET E 1 85 ? 28.49205 -20.86326 61.45267 1.000 130.38609 85 MET E CA 1
ATOM 7402 C C . MET E 1 85 ? 27.57246 -20.04056 62.34509 1.000 140.17788 85 MET E C 1
ATOM 7403 O O . MET E 1 85 ? 27.02410 -19.02435 61.90614 1.000 143.51245 85 MET E O 1
ATOM 7408 N N . ASN E 1 86 ? 27.40427 -20.47807 63.58990 1.000 134.05097 86 ASN E N 1
ATOM 7409 C CA . ASN E 1 86 ? 26.53337 -19.80855 64.54358 1.000 140.10093 86 ASN E CA 1
ATOM 7410 C C . ASN E 1 86 ? 27.32037 -19.45168 65.79600 1.000 143.28570 86 ASN E C 1
ATOM 7411 O O . ASN E 1 86 ? 28.30360 -20.11611 66.13887 1.000 140.64574 86 ASN E O 1
ATOM 7416 N N . SER E 1 87 ? 26.85965 -18.40649 66.48564 1.000 143.30992 87 SER E N 1
ATOM 7417 C CA . SER E 1 87 ? 27.51661 -17.88761 67.68634 1.000 140.91070 87 SER E CA 1
ATOM 7418 C C . SER E 1 87 ? 29.00094 -17.64136 67.42370 1.000 141.22907 87 SER E C 1
ATOM 7419 O O . SER E 1 87 ? 29.87613 -18.05607 68.18727 1.000 139.04556 87 SER E O 1
ATOM 7422 N N . LEU E 1 88 ? 29.27515 -16.95893 66.31430 1.000 139.08709 88 LEU E N 1
ATOM 7423 C CA . LEU E 1 88 ? 30.64659 -16.73123 65.88031 1.000 125.17647 88 LEU E CA 1
ATOM 7424 C C . LEU E 1 88 ? 31.40205 -15.88726 66.89778 1.000 151.70087 88 LEU E C 1
ATOM 7425 O O . LEU E 1 88 ? 30.92034 -14.83782 67.33378 1.000 158.46859 88 LEU E O 1
ATOM 7427 N N . ARG E 1 89 ? 32.58662 -16.35132 67.27814 1.000 153.28453 89 ARG E N 1
ATOM 7428 C CA . ARG E 1 89 ? 33.44716 -15.62229 68.19531 1.000 153.39132 89 ARG E CA 1
ATOM 7429 C C . ARG E 1 89 ? 34.45739 -14.79984 67.40131 1.000 163.67167 89 ARG E C 1
ATOM 7430 O O . ARG E 1 89 ? 34.58892 -14.93796 66.18331 1.000 168.84121 89 ARG E O 1
ATOM 7432 N N . ALA E 1 90 ? 35.17021 -13.92083 68.11026 1.000 160.08519 90 ALA E N 1
ATOM 7433 C CA . ALA E 1 90 ? 36.19277 -13.11079 67.45573 1.000 146.53337 90 ALA E CA 1
ATOM 7434 C C . ALA E 1 90 ? 37.34240 -13.96301 66.93408 1.000 144.62764 90 ALA E C 1
ATOM 7435 O O . ALA E 1 90 ? 37.95170 -13.62420 65.91245 1.000 121.43345 90 ALA E O 1
ATOM 7437 N N . GLU E 1 91 ? 37.64626 -15.07114 67.61267 1.000 137.07007 91 GLU E N 1
ATOM 7438 C CA . GLU E 1 91 ? 38.71893 -15.94995 67.16272 1.000 120.67000 91 GLU E CA 1
ATOM 7439 C C . GLU E 1 91 ? 38.36665 -16.66546 65.86432 1.000 127.65625 91 GLU E C 1
ATOM 7440 O O . GLU E 1 91 ? 39.26566 -17.03249 65.09941 1.000 119.51700 91 GLU E O 1
ATOM 7442 N N . ASP E 1 92 ? 37.07364 -16.86472 65.59174 0.793 135.50291 92 ASP E N 1
ATOM 7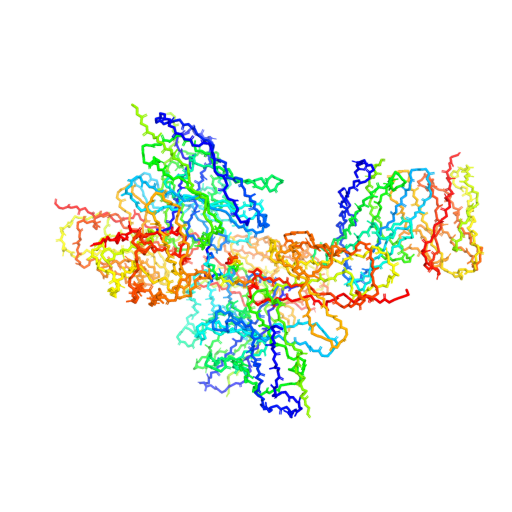443 C CA . ASP E 1 92 ? 36.65720 -17.58640 64.39397 0.793 129.93000 92 ASP E CA 1
ATOM 7444 C C . ASP E 1 92 ? 36.86511 -16.79687 63.10914 0.793 130.63010 92 ASP E C 1
ATOM 7445 O O . ASP E 1 92 ? 36.75815 -17.37935 62.02430 0.793 133.19555 92 ASP E O 1
ATOM 7446 N N . THR E 1 93 ? 37.16129 -15.50304 63.20179 1.000 133.76093 93 THR E N 1
ATOM 7447 C CA . THR E 1 93 ? 37.42864 -14.69904 62.01727 1.000 136.27032 93 THR E CA 1
ATOM 7448 C C . THR E 1 93 ? 38.70594 -15.18206 61.34971 1.000 134.83880 93 THR E C 1
ATOM 7449 O O . THR E 1 93 ? 39.76738 -15.21657 61.97960 1.000 129.94000 93 THR E O 1
ATOM 7451 N N . ALA E 1 94 ? 38.60470 -15.54061 60.07555 1.000 127.39005 94 ALA E N 1
ATOM 7452 C CA . ALA E 1 94 ? 39.70852 -16.13693 59.33458 1.000 111.80000 94 ALA E CA 1
ATOM 7453 C C . ALA E 1 94 ? 39.30302 -16.22999 57.86924 1.000 109.65068 94 ALA E C 1
ATOM 7454 O O . ALA E 1 94 ? 38.17700 -15.89692 57.49530 1.000 126.80370 94 ALA E O 1
ATOM 7456 N N . VAL E 1 95 ? 40.21806 -16.71202 57.03955 1.000 114.01083 95 VAL E N 1
ATOM 7457 C CA . VAL E 1 95 ? 39.91135 -17.02108 55.64874 1.000 128.69653 95 VAL E CA 1
ATOM 7458 C C . VAL E 1 95 ? 39.57055 -18.50379 55.57112 1.000 137.70236 95 VAL E C 1
ATOM 7459 O O . VAL E 1 95 ? 40.37365 -19.35669 55.96518 1.000 132.69988 95 VAL E O 1
ATOM 7463 N N . TYR E 1 96 ? 38.37725 -18.81238 55.07203 1.000 128.52227 96 TYR E N 1
ATOM 7464 C CA . TYR E 1 96 ? 37.84723 -20.16964 55.06923 1.000 112.79443 96 TYR E CA 1
ATOM 7465 C C . TYR E 1 96 ? 37.93317 -20.75900 53.66604 1.000 107.82236 96 TYR E C 1
ATOM 7466 O O . TYR E 1 96 ? 37.38216 -20.19463 52.71374 1.000 107.84459 96 TYR E O 1
ATOM 7475 N N . TYR E 1 97 ? 38.63215 -21.88288 53.54228 1.000 104.46224 97 TYR E N 1
ATOM 7476 C CA . TYR E 1 97 ? 38.77085 -22.61149 52.29377 1.000 112.92480 97 TYR E CA 1
ATOM 7477 C C . TYR E 1 97 ? 37.94553 -23.88572 52.36061 1.000 110.42147 97 TYR E C 1
ATOM 7478 O O . TYR E 1 97 ? 37.87539 -24.54182 53.40894 1.000 105.99215 97 TYR E O 1
ATOM 7487 N N . CYS E 1 98 ? 37.31726 -24.23053 51.24476 1.000 112.56494 98 CYS E N 1
ATOM 7488 C CA . CYS E 1 98 ? 36.72304 -25.54650 51.08662 1.000 102.18715 98 CYS E CA 1
ATOM 7489 C C . CYS E 1 98 ? 37.73149 -26.42147 50.35786 1.000 102.02810 98 CYS E C 1
ATOM 7490 O O . CYS E 1 98 ? 38.22811 -26.04316 49.29225 1.000 114.37882 98 CYS E O 1
ATOM 7493 N N . ALA E 1 99 ? 38.02671 -27.58378 50.92744 1.000 92.38727 99 ALA E N 1
ATOM 7494 C CA . ALA E 1 99 ? 39.01601 -28.49784 50.39146 1.000 90.50000 99 ALA E CA 1
ATOM 7495 C C . ALA E 1 99 ? 38.35703 -29.84319 50.12697 1.000 100.94196 99 ALA E C 1
ATOM 7496 O O . ALA E 1 99 ? 37.41826 -30.24414 50.81558 1.000 107.77759 99 ALA E O 1
ATOM 7497 N N . LYS E 1 100 ? 38.85692 -30.50924 49.09074 1.000 100.20399 100 LYS E N 1
ATOM 7498 C CA . LYS E 1 100 ? 38.42389 -31.83689 48.67675 1.000 89.09827 100 LYS E CA 1
ATOM 7499 C C . LYS E 1 100 ? 39.13465 -32.82075 49.61458 1.000 88.25130 100 LYS E C 1
ATOM 7500 O O . LYS E 1 100 ? 40.20498 -32.50237 50.14291 1.000 95.70000 100 LYS E O 1
ATOM 7506 N N . ASN E 1 101 ? 38.50166 -33.97714 49.88478 1.000 102.13771 101 ASN E N 1
ATOM 7507 C CA . ASN E 1 101 ? 38.99730 -35.01636 50.80954 1.000 98.46483 101 ASN E CA 1
ATOM 7508 C C . ASN E 1 101 ? 39.26587 -34.57225 52.25218 1.000 100.12301 101 ASN E C 1
ATOM 7509 O O . ASN E 1 101 ? 39.06637 -33.40888 52.60776 1.000 105.58867 101 ASN E O 1
ATOM 7514 N N . ARG E 1 102 ? 39.70062 -35.52563 53.09562 0.815 101.57284 102 ARG E N 1
ATOM 7515 C CA . ARG E 1 102 ? 39.98955 -35.29071 54.51084 0.815 96.91250 102 ARG E CA 1
ATOM 7516 C C . ARG E 1 102 ? 41.48203 -35.32516 54.81141 0.815 110.84636 102 ARG E C 1
ATOM 7517 O O . ARG E 1 102 ? 42.02427 -34.38401 55.40160 0.815 112.97832 102 ARG E O 1
ATOM 7525 N N . ALA E 1 103 ? 42.17698 -36.39417 54.41035 1.000 119.29222 103 ALA E N 1
ATOM 7526 C CA . ALA E 1 103 ? 43.58771 -36.50815 54.76756 1.000 123.37072 103 ALA E CA 1
ATOM 7527 C C . ALA E 1 103 ? 44.48737 -35.74597 53.80192 1.000 132.05611 103 ALA E C 1
ATOM 7528 O O . ALA E 1 103 ? 45.42434 -35.06076 54.23080 1.000 136.23171 103 ALA E O 1
ATOM 7529 N N . VAL E 1 104 ? 44.19304 -35.81260 52.50780 1.000 124.99377 104 VAL E N 1
ATOM 7530 C CA . VAL E 1 104 ? 44.98353 -35.15017 51.48064 1.000 107.56661 104 VAL E CA 1
ATOM 7531 C C . VAL E 1 104 ? 44.09113 -34.16667 50.74615 1.000 97.84107 104 VAL E C 1
ATOM 7532 O O . VAL E 1 104 ? 43.25470 -34.57167 49.93472 1.000 105.27273 104 VAL E O 1
ATOM 7534 N N . PHE E 1 105 ? 44.27445 -32.87671 51.00904 0.877 85.16000 105 PHE E N 1
ATOM 7535 C CA . PHE E 1 105 ? 43.43524 -31.85441 50.37825 0.877 93.67600 105 PHE E CA 1
ATOM 7536 C C . PHE E 1 105 ? 44.05001 -31.62462 49.00653 0.877 103.67631 105 PHE E C 1
ATOM 7537 O O . PHE E 1 105 ? 44.94662 -30.79734 48.82874 0.877 108.64948 105 PHE E O 1
ATOM 7545 N N . ASP E 1 106 ? 43.54521 -32.34956 48.01349 0.989 109.24488 106 ASP E N 1
ATOM 7546 C CA . ASP E 1 106 ? 44.15258 -32.28295 46.69191 0.989 113.57881 106 ASP E CA 1
ATOM 7547 C C . ASP E 1 106 ? 43.78220 -30.99676 45.96804 0.989 126.54942 106 ASP E C 1
ATOM 7548 O O . ASP E 1 106 ? 44.63106 -30.38900 45.30636 0.989 135.77028 106 ASP E O 1
ATOM 7550 N N . TYR E 1 107 ? 42.52564 -30.57636 46.06718 1.000 115.21420 107 TYR E N 1
ATOM 7551 C CA . TYR E 1 107 ? 42.04743 -29.37120 45.40615 1.000 109.16423 107 TYR E CA 1
ATOM 7552 C C . TYR E 1 107 ? 41.42796 -28.44198 46.43797 1.000 115.94295 107 TYR E C 1
ATOM 7553 O O . TYR E 1 107 ? 40.65529 -28.88696 47.29254 1.000 126.83423 107 TYR E O 1
ATOM 7562 N N . TRP E 1 108 ? 41.77343 -27.15971 46.36279 1.000 106.41372 108 TRP E N 1
ATOM 7563 C CA . TRP E 1 108 ? 41.32820 -26.17514 47.33521 1.000 96.02758 108 TRP E CA 1
ATOM 7564 C C . TRP E 1 108 ? 40.47304 -25.09790 46.68521 1.000 97.09641 108 TRP E C 1
ATOM 7565 O O . TRP E 1 108 ? 40.60140 -24.81019 45.49160 1.000 111.09822 108 TRP E O 1
ATOM 7576 N N . GLY E 1 109 ? 39.58938 -24.50725 47.49354 1.000 116.47119 109 GLY E N 1
ATOM 7577 C CA . GLY E 1 109 ? 38.88647 -23.31586 47.07732 1.000 128.26679 109 GLY E CA 1
ATOM 7578 C C . GLY E 1 109 ? 39.71728 -22.06438 47.28078 1.000 122.39121 109 GLY E C 1
ATOM 7579 O O . GLY E 1 109 ? 40.68852 -22.04839 48.03573 1.000 118.13000 109 GLY E O 1
ATOM 7580 N N . GLN E 1 110 ? 39.31456 -20.99033 46.59683 1.000 125.26415 110 GLN E N 1
ATOM 7581 C CA . GLN E 1 110 ? 40.05916 -19.73848 46.67920 1.000 137.43735 110 GLN E CA 1
ATOM 7582 C C . GLN E 1 110 ? 39.94523 -19.07564 48.04594 1.000 138.59179 110 GLN E C 1
ATOM 7583 O O . GLN E 1 110 ? 40.75599 -18.19855 48.36316 1.000 132.77409 110 GLN E O 1
ATOM 7589 N N . GLY E 1 111 ? 38.96956 -19.47121 48.86017 1.000 138.70282 111 GLY E N 1
ATOM 7590 C CA . GLY E 1 111 ? 38.84399 -18.91525 50.19282 1.000 134.99838 111 GLY E CA 1
ATOM 7591 C C . GLY E 1 111 ? 37.91290 -17.72391 50.28164 1.000 139.19124 111 GLY E C 1
ATOM 7592 O O . GLY E 1 111 ? 37.82647 -16.92396 49.34537 1.000 129.54618 111 GLY E O 1
ATOM 7593 N N . THR E 1 112 ? 37.20767 -17.59708 51.40385 1.000 145.11524 112 THR E N 1
ATOM 7594 C CA . THR E 1 112 ? 36.34619 -16.45269 51.66980 1.000 144.72372 112 THR E CA 1
ATOM 7595 C C . THR E 1 112 ? 36.71058 -15.85535 53.01967 1.000 131.88473 112 THR E C 1
ATOM 7596 O O . THR E 1 112 ? 36.93944 -16.58756 53.98418 1.000 112.58480 112 THR E O 1
ATOM 7598 N N . LEU E 1 113 ? 36.76291 -14.52605 53.08466 1.000 136.63391 113 LEU E N 1
ATOM 7599 C CA . LEU E 1 113 ? 37.20597 -13.84178 54.29268 1.000 131.97615 113 LEU E CA 1
ATOM 7600 C C . LEU E 1 113 ? 36.04163 -13.72820 55.27190 1.000 132.26321 113 LEU E C 1
ATOM 7601 O O . LEU E 1 113 ? 34.91302 -13.40817 54.88107 1.000 140.80460 113 LEU E O 1
ATOM 7603 N N . VAL E 1 114 ? 36.31463 -14.01328 56.54277 1.000 123.51581 114 VAL E N 1
ATOM 7604 C CA . VAL E 1 114 ? 35.33672 -13.95186 57.61875 1.000 122.89827 114 VAL E CA 1
ATOM 7605 C C . VAL E 1 114 ? 35.89779 -13.05155 58.70695 1.000 133.31161 114 VAL E C 1
ATOM 7606 O O . VAL E 1 114 ? 36.92766 -13.37031 59.30895 1.000 125.96045 114 VAL E O 1
ATOM 7608 N N . THR E 1 115 ? 35.22777 -11.93601 58.96396 1.000 137.83582 115 THR E N 1
ATOM 7609 C CA . THR E 1 115 ? 35.68202 -10.97383 59.95629 1.000 129.61156 115 THR E CA 1
ATOM 7610 C C . THR E 1 115 ? 34.69472 -10.90677 61.11255 1.000 131.50747 115 THR E C 1
ATOM 7611 O O . THR E 1 115 ? 33.48554 -10.76460 60.89863 1.000 128.30968 115 THR E O 1
ATOM 7613 N N . VAL E 1 116 ? 35.21621 -11.00012 62.33202 1.000 140.80942 116 VAL E N 1
ATOM 7614 C CA . VAL E 1 116 ? 34.38703 -10.97552 63.52924 1.000 140.51312 116 VAL E CA 1
ATOM 7615 C C . VAL E 1 116 ? 34.73646 -9.78108 64.41154 1.000 121.63184 116 VAL E C 1
ATOM 7616 O O . VAL E 1 116 ? 34.93747 -9.92560 65.61886 1.000 119.65017 116 VAL E O 1
ATOM 7618 N N . ASP E 1 135 ? 46.93020 -34.18753 71.96652 1.000 127.09539 135 ASP E N 1
ATOM 7619 C CA . ASP E 1 135 ? 46.85354 -33.90504 70.53790 1.000 146.18246 135 ASP E CA 1
ATOM 7620 C C . ASP E 1 135 ? 48.21879 -34.11632 69.88025 1.000 153.83558 135 ASP E C 1
ATOM 7621 O O . ASP E 1 135 ? 49.15284 -34.58773 70.52846 1.000 154.04849 135 ASP E O 1
ATOM 7626 N N . ILE E 1 136 ? 48.33149 -33.78819 68.59341 1.000 155.31459 136 ILE E N 1
ATOM 7627 C CA . ILE E 1 136 ? 49.56720 -33.96621 67.83630 1.000 147.13902 136 ILE E CA 1
ATOM 7628 C C . ILE E 1 136 ? 50.04741 -32.60927 67.32171 1.000 141.89294 136 ILE E C 1
ATOM 7629 O O . ILE E 1 136 ? 49.25411 -31.81618 66.79944 1.000 136.05111 136 ILE E O 1
ATOM 7634 N N . GLN E 1 137 ? 51.33002 -32.31928 67.53823 1.000 142.58880 137 GLN E N 1
ATOM 7635 C CA . GLN E 1 137 ? 51.94521 -31.04402 67.18674 1.000 128.59139 137 GLN E CA 1
ATOM 7636 C C . GLN E 1 137 ? 52.83005 -31.15574 65.94767 1.000 133.33018 137 GLN E C 1
ATOM 7637 O O . GLN E 1 137 ? 53.55863 -32.13896 65.77968 1.000 123.55001 137 GLN E O 1
ATOM 7643 N N . MET E 1 138 ? 52.75518 -30.14578 65.07805 1.000 142.92021 138 MET E N 1
ATOM 7644 C CA . MET E 1 138 ? 53.57971 -30.05064 63.87506 1.000 130.25190 138 MET E CA 1
ATOM 7645 C C . MET E 1 138 ? 54.48383 -28.83341 64.01986 1.000 144.48000 138 MET E C 1
ATOM 7646 O O . MET E 1 138 ? 53.98978 -27.72093 64.23443 1.000 150.50252 138 MET E O 1
ATOM 7651 N N . THR E 1 139 ? 55.79856 -29.03051 63.90238 1.000 140.24041 139 THR E N 1
ATOM 7652 C CA . THR E 1 139 ? 56.75207 -27.92814 63.99841 1.000 130.05000 139 THR E CA 1
ATOM 7653 C C . THR E 1 139 ? 57.61329 -27.85595 62.74395 1.000 123.15529 139 THR E C 1
ATOM 7654 O O . THR E 1 139 ? 58.20073 -28.85933 62.33494 1.000 123.26695 139 THR E O 1
ATOM 7658 N N . GLN E 1 140 ? 57.70329 -26.67456 62.13998 1.000 120.59632 140 GLN E N 1
ATOM 7659 C CA . GLN E 1 140 ? 58.53009 -26.48790 60.95608 1.000 124.35208 140 GLN E CA 1
ATOM 7660 C C . GLN E 1 140 ? 59.77810 -25.67921 61.28981 1.000 126.73262 140 GLN E C 1
ATOM 7661 O O . GLN E 1 140 ? 59.76765 -24.82214 62.17790 1.000 136.68842 140 GLN E O 1
ATOM 7667 N N . SER E 1 141 ? 60.85962 -25.96577 60.55828 1.000 124.11702 141 SER E N 1
ATOM 7668 C CA . SER E 1 141 ? 62.14744 -25.30825 60.74162 1.000 121.68170 141 SER E CA 1
ATOM 7669 C C . SER E 1 141 ? 62.79328 -25.11551 59.37196 1.000 116.49972 141 SER E C 1
ATOM 7670 O O . SER E 1 141 ? 62.90388 -26.08314 58.59554 1.000 114.89869 141 SER E O 1
ATOM 7673 N N . PRO E 1 142 ? 63.22309 -23.89609 59.03870 1.000 107.37926 142 PRO E N 1
ATOM 7674 C CA . PRO E 1 142 ? 63.14842 -22.67949 59.85379 1.000 111.83379 142 PRO E CA 1
ATOM 7675 C C . PRO E 1 142 ? 61.79701 -21.99180 59.71949 1.000 104.53949 142 PRO E C 1
ATOM 7676 O O . PRO E 1 142 ? 60.96494 -22.39695 58.91231 1.000 109.23225 142 PRO E O 1
ATOM 7680 N N . SER E 1 143 ? 61.55086 -20.94133 60.50401 1.000 92.44000 143 SER E N 1
ATOM 7681 C CA . SER E 1 143 ? 60.31385 -20.18756 60.34463 1.000 87.68000 143 SER E CA 1
ATOM 7682 C C . SER E 1 143 ? 60.35337 -19.30691 59.10389 1.000 104.94571 143 SER E C 1
ATOM 7683 O O . SER E 1 143 ? 59.30573 -19.02914 58.50918 1.000 114.33506 143 SER E O 1
ATOM 7686 N N . SER E 1 144 ? 61.54266 -18.86891 58.69725 1.000 112.89400 144 SER E N 1
ATOM 7687 C CA . SER E 1 144 ? 61.70460 -18.08463 57.48172 1.000 107.66570 144 SER E CA 1
ATOM 7688 C C . SER E 1 144 ? 63.13105 -18.24996 56.98105 1.000 99.43179 144 SER E C 1
ATOM 7689 O O . SER E 1 144 ? 64.04516 -18.56006 57.74954 1.000 100.15153 144 SER E O 1
ATOM 7692 N N . LEU E 1 145 ? 63.30917 -18.03374 55.67897 1.000 103.09963 145 LEU E N 1
ATOM 7693 C CA . LEU E 1 145 ? 64.62831 -18.09577 55.06735 1.000 108.29841 145 LEU E CA 1
ATOM 7694 C C . LEU E 1 145 ? 64.64043 -17.22785 53.81747 1.000 112.02548 145 LEU E C 1
ATOM 7695 O O . LEU E 1 145 ? 63.61931 -17.06903 53.14295 1.000 111.88264 145 LEU E O 1
ATOM 7700 N N . SER E 1 146 ? 65.81014 -16.66722 53.51817 1.000 110.60624 146 SER E N 1
ATOM 7701 C CA . SER E 1 146 ? 66.01439 -15.82701 52.34452 1.000 96.89305 146 SER E CA 1
ATOM 7702 C C . SER E 1 146 ? 67.03476 -16.49552 51.43589 1.000 100.08151 146 SER E C 1
ATOM 7703 O O . SER E 1 146 ? 68.18531 -16.70036 51.83687 1.000 113.54106 146 SER E O 1
ATOM 7706 N N . ALA E 1 147 ? 66.61571 -16.83314 50.21893 1.000 99.07596 147 ALA E N 1
ATOM 7707 C CA . ALA E 1 147 ? 67.48599 -17.47261 49.24512 1.000 99.53796 147 ALA E CA 1
ATOM 7708 C C . ALA E 1 147 ? 67.31894 -16.80355 47.88772 1.000 109.75863 147 ALA E C 1
ATOM 7709 O O . ALA E 1 147 ? 66.36004 -16.06585 47.64734 1.000 125.05235 147 ALA E O 1
ATOM 7711 N N . SER E 1 148 ? 68.27497 -17.06577 47.00273 1.000 118.22669 148 SER E N 1
ATOM 7712 C CA . SER E 1 148 ? 68.27045 -16.53392 45.64824 1.000 115.46416 148 SER E CA 1
ATOM 7713 C C . SER E 1 148 ? 67.78534 -17.59014 44.65944 1.000 88.21336 148 SER E C 1
ATOM 7714 O O . SER E 1 148 ? 67.61524 -18.76461 44.99347 1.000 83.83000 148 SER E O 1
ATOM 7717 N N . VAL E 1 149 ? 67.55406 -17.14773 43.42203 1.000 94.76367 149 VAL E N 1
ATOM 7718 C CA . VAL E 1 149 ? 67.07499 -18.04540 42.37844 1.000 109.23071 149 VAL E CA 1
ATOM 7719 C C . VAL E 1 149 ? 68.14289 -19.08396 42.06384 1.000 106.18308 149 VAL E C 1
ATOM 7720 O O . VAL E 1 149 ? 69.33093 -18.76141 41.92576 1.000 114.61405 149 VAL E O 1
ATOM 7724 N N . GLY E 1 150 ? 67.72226 -20.34420 41.94758 1.000 111.86382 150 GLY E N 1
ATOM 7725 C CA . GLY E 1 150 ? 68.62978 -21.43402 41.66556 1.000 121.97064 150 GLY E CA 1
ATOM 7726 C C . GLY E 1 150 ? 69.24392 -22.09154 42.88236 1.000 124.60225 150 GLY E C 1
ATOM 7727 O O . GLY E 1 150 ? 69.95947 -23.09010 42.73076 1.000 121.58212 150 GLY E O 1
ATOM 7728 N N . ASP E 1 151 ? 68.99114 -21.56814 44.07924 1.000 128.23641 151 ASP E N 1
ATOM 7729 C CA . ASP E 1 151 ? 69.57431 -22.11912 45.29138 1.000 125.34549 151 ASP E CA 1
ATOM 7730 C C . ASP E 1 151 ? 68.89319 -23.43462 45.67550 1.000 136.04054 151 ASP E C 1
ATOM 7731 O O . ASP E 1 151 ? 67.85112 -23.81637 45.13511 1.000 141.20935 151 ASP E O 1
ATOM 7736 N N . ARG E 1 152 ? 69.50445 -24.12948 46.63247 1.000 128.29859 152 ARG E N 1
ATOM 7737 C CA . ARG E 1 152 ? 68.99251 -25.38915 47.16000 1.000 128.58296 152 ARG E CA 1
ATOM 7738 C C . ARG E 1 152 ? 68.37426 -25.13429 48.52865 1.000 132.38103 152 ARG E C 1
ATOM 7739 O O . ARG E 1 152 ? 69.08134 -24.75046 49.46756 1.000 119.14835 152 ARG E O 1
ATOM 7747 N N . VAL E 1 153 ? 67.06284 -25.34321 48.64571 1.000 131.12275 153 VAL E N 1
ATOM 7748 C CA . VAL E 1 153 ? 66.33978 -25.03537 49.87852 1.000 118.48199 153 VAL E CA 1
ATOM 7749 C C . VAL E 1 153 ? 65.86752 -26.32730 50.53341 1.000 119.22177 153 VAL E C 1
ATOM 7750 O O . VAL E 1 153 ? 65.44103 -27.26041 49.84684 1.000 121.56673 153 VAL E O 1
ATOM 7754 N N . THR E 1 154 ? 65.97194 -26.39203 51.86180 1.000 114.59602 154 THR E N 1
ATOM 7755 C CA . THR E 1 154 ? 65.55539 -27.55947 52.63250 1.000 109.84577 154 THR E CA 1
ATOM 7756 C C . THR E 1 154 ? 64.72692 -27.10904 53.82922 1.000 108.04860 154 THR E C 1
ATOM 7757 O O . THR E 1 154 ? 65.17065 -26.25771 54.60630 1.000 117.56034 154 THR E O 1
ATOM 7761 N N . ILE E 1 155 ? 63.52493 -27.67085 53.97171 1.000 104.91821 155 ILE E N 1
ATOM 7762 C CA . ILE E 1 155 ? 62.62978 -27.37731 55.08650 1.000 106.47251 155 ILE E CA 1
ATOM 7763 C C . ILE E 1 155 ? 62.37422 -28.66168 55.86437 1.000 113.15799 155 ILE E C 1
ATOM 7764 O O . ILE E 1 155 ? 62.14457 -29.71899 55.26857 1.000 110.41552 155 ILE E O 1
ATOM 7769 N N . THR E 1 156 ? 62.41879 -28.57432 57.19302 1.000 110.87791 156 THR E N 1
ATOM 7770 C CA . THR E 1 156 ? 62.25730 -29.72784 58.06853 1.000 108.41226 156 THR E CA 1
ATOM 7771 C C . THR E 1 156 ? 60.93194 -29.63374 58.81513 1.000 120.17161 156 THR E C 1
ATOM 7772 O O . THR E 1 156 ? 60.62047 -28.59767 59.41048 1.000 114.38015 156 THR E O 1
ATOM 7776 N N . CYS E 1 157 ? 60.15444 -30.71359 58.77231 1.000 128.51627 157 CYS E N 1
ATOM 7777 C CA . CYS E 1 157 ? 58.89074 -30.83276 59.49025 1.000 123.80982 157 CYS E CA 1
ATOM 7778 C C . CYS E 1 157 ? 59.04450 -31.93364 60.53297 1.000 117.07592 157 CYS E C 1
ATOM 7779 O O . CYS E 1 157 ? 59.37718 -33.07775 60.19511 1.000 113.28065 157 CYS E O 1
ATOM 7782 N N . ARG E 1 158 ? 58.82312 -31.58009 61.79605 1.000 106.91987 158 ARG E N 1
ATOM 7783 C CA . ARG E 1 158 ? 58.97344 -32.47972 62.92764 1.000 112.78287 158 ARG E CA 1
ATOM 7784 C C . ARG E 1 158 ? 57.61686 -32.74723 63.56326 1.000 125.33705 158 ARG E C 1
ATOM 7785 O O . ARG E 1 158 ? 56.81144 -31.82502 63.75788 1.000 129.59116 158 ARG E O 1
ATOM 7793 N N . ALA E 1 159 ? 57.37403 -34.01749 63.87600 1.000 133.53637 159 ALA E N 1
ATOM 7794 C CA . ALA E 1 159 ? 56.13252 -34.46925 64.48157 1.000 126.64148 159 ALA E CA 1
ATOM 7795 C C . ALA E 1 159 ? 56.33790 -34.77727 65.95815 1.000 122.97654 159 ALA E C 1
ATOM 7796 O O . ALA E 1 159 ? 57.37328 -35.32476 66.35148 1.000 120.81712 159 ALA E O 1
ATOM 7798 N N . SER E 1 160 ? 55.33834 -34.42629 66.77141 1.000 119.72756 160 SER E N 1
ATOM 7799 C CA . SER E 1 160 ? 55.40616 -34.70913 68.20116 1.000 127.00627 160 SER E CA 1
ATOM 7800 C C . SER E 1 160 ? 55.33027 -36.20493 68.47765 1.000 129.51832 160 SER E C 1
ATOM 7801 O O . SER E 1 160 ? 55.82860 -36.67210 69.50826 1.000 129.41656 160 SER E O 1
ATOM 7804 N N . GLN E 1 161 ? 54.71752 -36.96488 67.57191 1.000 124.09738 161 GLN E N 1
ATOM 7805 C CA . GLN E 1 161 ? 54.60716 -38.40956 67.69253 1.000 119.47222 161 GLN E CA 1
ATOM 7806 C C . GLN E 1 161 ? 54.78934 -39.02446 66.31395 1.000 114.03751 161 GLN E C 1
ATOM 7807 O O . GLN E 1 161 ? 54.79007 -38.32823 65.29628 1.000 120.04025 161 GLN E O 1
ATOM 7813 N N . SER E 1 162 ? 54.93987 -40.34563 66.28386 1.000 121.30558 162 SER E N 1
ATOM 7814 C CA . SER E 1 162 ? 55.16838 -41.04029 65.02356 1.000 124.42253 162 SER E CA 1
ATOM 7815 C C . SER E 1 162 ? 53.92990 -40.93071 64.14315 1.000 120.37178 162 SER E C 1
ATOM 7816 O O . SER E 1 162 ? 52.83001 -41.31553 64.55403 1.000 130.97113 162 SER E O 1
ATOM 7819 N N . ILE E 1 163 ? 54.10799 -40.40709 62.93306 1.000 109.10485 163 ILE E N 1
ATOM 7820 C CA . ILE E 1 163 ? 53.03087 -40.29729 61.96019 1.000 117.93897 163 ILE E CA 1
ATOM 7821 C C . ILE E 1 163 ? 53.28574 -41.17902 60.74650 1.000 117.32281 163 ILE E C 1
ATOM 7822 O O . ILE E 1 163 ? 52.65242 -40.98959 59.70320 1.000 113.04947 163 ILE E O 1
ATOM 7827 N N . SER E 1 164 ? 54.22671 -42.11665 60.85046 1.000 114.67500 164 SER E N 1
ATOM 7828 C CA . SER E 1 164 ? 54.55106 -43.08292 59.79099 1.000 123.31878 164 SER E CA 1
ATOM 7829 C C . SER E 1 164 ? 54.93749 -42.29673 58.54058 1.000 113.88924 164 SER E C 1
ATOM 7830 O O . SER E 1 164 ? 55.84750 -41.45461 58.61272 1.000 116.82126 164 SER E O 1
ATOM 7833 N N . SER E 1 165 ? 54.29404 -42.52963 57.39606 1.000 110.17916 165 SER E N 1
ATOM 7834 C CA . SER E 1 165 ? 54.55221 -41.80052 56.16180 1.000 118.97291 165 SER E CA 1
ATOM 7835 C C . SER E 1 165 ? 53.34043 -40.96808 55.75659 1.000 136.64014 165 SER E C 1
ATOM 7836 O O . SER E 1 165 ? 53.09242 -40.74878 54.56943 1.000 139.33584 165 SER E O 1
ATOM 7839 N N . TYR E 1 166 ? 52.58096 -40.50270 56.74457 1.000 135.06578 166 TYR E N 1
ATOM 7840 C CA . TYR E 1 166 ? 51.36735 -39.71873 56.51586 1.000 124.74980 166 TYR E CA 1
ATOM 7841 C C . TYR E 1 166 ? 51.65768 -38.22540 56.67618 1.000 124.69984 166 TYR E C 1
ATOM 7842 O O . TYR E 1 166 ? 51.36264 -37.60366 57.69637 1.000 130.40713 166 TYR E O 1
ATOM 7851 N N . LEU E 1 167 ? 52.31208 -37.66941 55.65710 1.000 129.71715 167 LEU E N 1
ATOM 7852 C CA . LEU E 1 167 ? 52.63979 -36.25036 55.62969 1.000 119.61483 167 LEU E CA 1
ATOM 7853 C C . LEU E 1 167 ? 52.35009 -35.67796 54.24774 1.000 117.14828 167 LEU E C 1
ATOM 7854 O O . LEU E 1 167 ? 52.60597 -36.32964 53.23211 1.000 129.09633 167 LEU E O 1
ATOM 7856 N N . ASN E 1 168 ? 51.78842 -34.47014 54.21624 1.000 94.40797 168 ASN E N 1
ATOM 7857 C CA . ASN E 1 168 ? 51.54001 -33.74874 52.97433 1.000 105.31846 168 ASN E CA 1
ATOM 7858 C C . ASN E 1 168 ? 52.15342 -32.35559 53.06079 1.000 110.01601 168 ASN E C 1
ATOM 7859 O O . ASN E 1 168 ? 52.15344 -31.72658 54.11937 1.000 120.63167 168 ASN E O 1
ATOM 7861 N N . TRP E 1 169 ? 52.66054 -31.87251 51.92854 0.936 108.69338 169 TRP E N 1
ATOM 7862 C CA . TRP E 1 169 ? 53.26948 -30.55092 51.81548 0.936 98.64321 169 TRP E CA 1
ATOM 7863 C C . TRP E 1 169 ? 52.49635 -29.68472 50.83367 0.936 104.71753 169 TRP E C 1
ATOM 7864 O O . TRP E 1 169 ? 52.24968 -30.10809 49.69339 0.936 117.25073 169 TRP E O 1
ATOM 7875 N N . TYR E 1 170 ? 52.16032 -28.46720 51.28468 0.814 93.20647 170 TYR E N 1
ATOM 7876 C CA . TYR E 1 170 ? 51.39498 -27.46094 50.55930 0.814 104.27354 170 TYR E CA 1
ATOM 7877 C C . TYR E 1 170 ? 52.19581 -26.17777 50.37412 0.814 106.52447 170 TYR E C 1
ATOM 7878 O O . TYR E 1 170 ? 52.97043 -25.77399 51.24910 0.814 104.81149 170 TYR E O 1
ATOM 7887 N N . GLN E 1 171 ? 51.96774 -25.52957 49.23268 0.863 103.89815 171 GLN E N 1
ATOM 7888 C CA . GLN E 1 171 ? 52.57030 -24.24948 48.87683 0.863 101.76419 171 GLN E CA 1
ATOM 7889 C C . GLN E 1 171 ? 51.47138 -23.19413 48.79269 0.863 99.79210 171 GLN E C 1
ATOM 7890 O O . GLN E 1 171 ? 50.51348 -23.35382 48.02922 0.863 116.61318 171 GLN E O 1
ATOM 7896 N N . GLN E 1 172 ? 51.61075 -22.12003 49.57041 1.000 97.67000 172 GLN E N 1
ATOM 7897 C CA . GLN E 1 172 ? 50.64991 -21.02102 49.61062 1.000 109.35358 172 GLN E CA 1
ATOM 7898 C C . GLN E 1 172 ? 51.35717 -19.73574 49.19975 1.000 117.04927 172 GLN E C 1
ATOM 7899 O O . GLN E 1 172 ? 52.20491 -19.22016 49.94050 1.000 119.59768 172 GLN E O 1
ATOM 7905 N N . LYS E 1 173 ? 51.03633 -19.24985 48.00301 1.000 121.95451 173 LYS E N 1
ATOM 7906 C CA . LYS E 1 173 ? 51.47982 -17.94160 47.55970 1.000 119.82219 173 LYS E CA 1
ATOM 7907 C C . LYS E 1 173 ? 50.72430 -16.84634 48.30934 1.000 112.46396 173 LYS E C 1
ATOM 7908 O O . LYS E 1 173 ? 49.67532 -17.10026 48.90623 1.000 123.68002 173 LYS E O 1
ATOM 7914 N N . PRO E 1 174 ? 51.25442 -15.62330 48.31375 1.000 106.00000 174 PRO E N 1
ATOM 7915 C CA . PRO E 1 174 ? 50.58375 -14.52730 49.03303 1.000 109.70316 174 PRO E CA 1
ATOM 7916 C C . PRO E 1 174 ? 49.17157 -14.29290 48.51609 1.000 129.42837 174 PRO E C 1
ATOM 7917 O O . PRO E 1 174 ? 48.95661 -14.04736 47.32657 1.000 118.85119 174 PRO E O 1
ATOM 7919 N N . GLY E 1 175 ? 48.20331 -14.37316 49.42802 1.000 136.52615 175 GLY E N 1
ATOM 7920 C CA . GLY E 1 175 ? 46.81494 -14.10079 49.11983 1.000 115.87639 175 GLY E CA 1
ATOM 7921 C C . GLY E 1 175 ? 46.10128 -15.14876 48.29557 1.000 118.86815 175 GLY E C 1
ATOM 7922 O O . GLY E 1 175 ? 44.93670 -14.93640 47.93798 1.000 122.02113 175 GLY E O 1
ATOM 7923 N N . LYS E 1 176 ? 46.74468 -16.26874 47.98323 1.000 123.19607 176 LYS E N 1
ATOM 7924 C CA . LYS E 1 176 ? 46.14319 -17.31659 47.17226 1.000 119.70912 176 LYS E CA 1
ATOM 7925 C C . LYS E 1 176 ? 45.86010 -18.54876 48.02693 1.000 117.05328 176 LYS E C 1
ATOM 7926 O O . LYS E 1 176 ? 46.19605 -18.61119 49.21323 1.000 117.85986 176 LYS E O 1
ATOM 7932 N N . ALA E 1 177 ? 45.23475 -19.54084 47.40140 1.000 117.12329 177 ALA E N 1
ATOM 7933 C CA . ALA E 1 177 ? 44.89775 -20.78130 48.07641 1.000 122.44423 177 ALA E CA 1
ATOM 7934 C C . ALA E 1 177 ? 46.10938 -21.70746 48.15067 1.000 112.89543 177 ALA E C 1
ATOM 7935 O O . ALA E 1 177 ? 46.96480 -21.69610 47.26127 1.000 113.99876 177 ALA E O 1
ATOM 7937 N N . PRO E 1 178 ? 46.21010 -22.50959 49.20900 1.000 116.01463 178 PRO E N 1
ATOM 7938 C CA . PRO E 1 178 ? 47.27925 -23.51161 49.26677 1.000 119.24037 178 PRO E CA 1
ATOM 7939 C C . PRO E 1 178 ? 47.10406 -24.55518 48.17390 1.000 115.02982 178 PRO E C 1
ATOM 7940 O O . PRO E 1 178 ? 45.98662 -24.95888 47.84529 1.000 120.29915 178 PRO E O 1
ATOM 7944 N N . LYS E 1 179 ? 48.22508 -24.98829 47.60871 1.000 111.52674 179 LYS E N 1
ATOM 7945 C CA . LYS E 1 179 ? 48.24300 -26.00664 46.57113 1.000 106.78420 179 LYS E CA 1
ATOM 7946 C C . LYS E 1 179 ? 48.99728 -27.22058 47.08831 1.000 114.09006 179 LYS E C 1
ATOM 7947 O O . LYS E 1 179 ? 50.04628 -27.08429 47.72527 1.000 114.73149 179 LYS E O 1
ATOM 7953 N N . LEU E 1 180 ? 48.46802 -28.40672 46.80440 1.000 118.41810 180 LEU E N 1
ATOM 7954 C CA . LEU E 1 180 ? 49.09531 -29.63060 47.28243 1.000 126.02154 180 LEU E CA 1
ATOM 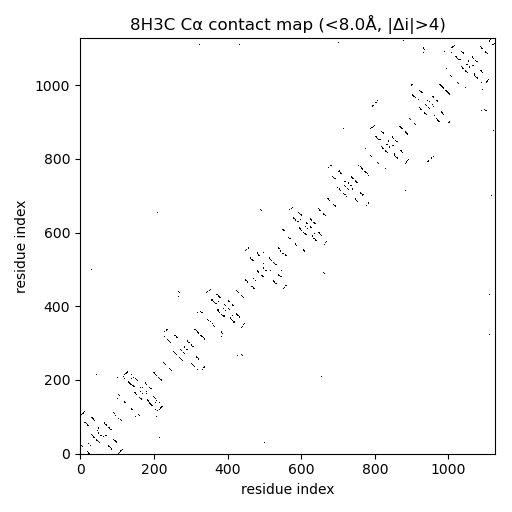7955 C C . LEU E 1 180 ? 50.35231 -29.90716 46.47244 1.000 130.52952 180 LEU E C 1
ATOM 7956 O O . LEU E 1 180 ? 50.29731 -30.02288 45.24338 1.000 129.71211 180 LEU E O 1
ATOM 7959 N N . LEU E 1 181 ? 51.48563 -30.02223 47.16279 1.000 124.27938 181 LEU E N 1
ATOM 7960 C CA . LEU E 1 181 ? 52.75061 -30.32699 46.50976 1.000 124.95264 181 LEU E CA 1
ATOM 7961 C C . LEU E 1 181 ? 53.05371 -31.81673 46.59784 1.000 131.81893 181 LEU E C 1
ATOM 7962 O O . LEU E 1 181 ? 53.22180 -32.47805 45.56956 1.000 133.44633 181 LEU E O 1
ATOM 7965 N N . ILE E 1 182 ? 53.15109 -32.35956 47.80985 1.000 124.38722 182 ILE E N 1
ATOM 7966 C CA . ILE E 1 182 ? 53.43418 -33.78754 47.94736 1.000 128.32291 182 ILE E CA 1
ATOM 7967 C C . ILE E 1 182 ? 52.47287 -34.40487 48.95339 1.000 130.06427 182 ILE E C 1
ATOM 7968 O O . ILE E 1 182 ? 51.99899 -33.73691 49.87571 1.000 129.37915 182 ILE E O 1
ATOM 7973 N N . TYR E 1 183 ? 52.15227 -35.68113 48.74530 1.000 129.48614 183 TYR E N 1
ATOM 7974 C CA . TYR E 1 183 ? 51.36272 -36.44986 49.69690 1.000 127.03958 183 TYR E CA 1
ATOM 7975 C C . TYR E 1 183 ? 52.05407 -37.77632 49.99074 1.000 130.84051 183 TYR E C 1
ATOM 7976 O O . TYR E 1 183 ? 52.94922 -38.21051 49.26113 1.000 140.02583 183 TYR E O 1
ATOM 7985 N N . THR E 1 184 ? 51.61391 -38.41643 51.07664 1.000 135.85736 184 THR E N 1
ATOM 7986 C CA . THR E 1 184 ? 52.20588 -39.65207 51.60686 1.000 145.02696 184 THR E CA 1
ATOM 7987 C C . THR E 1 184 ? 53.72115 -39.53700 51.77596 1.000 149.08318 184 THR E C 1
ATOM 7988 O O . THR E 1 184 ? 54.49419 -40.37038 51.29755 1.000 145.78172 184 THR E O 1
ATOM 7992 N N . ALA E 1 185 ? 54.14427 -38.48573 52.47777 1.000 142.57064 185 ALA E N 1
ATOM 7993 C CA . ALA E 1 185 ? 55.53462 -38.32525 52.89275 1.000 135.02999 185 ALA E CA 1
ATOM 7994 C C . ALA E 1 185 ? 56.50199 -38.06699 51.74251 1.000 137.23987 185 ALA E C 1
ATOM 7995 O O . ALA E 1 185 ? 57.39839 -37.22600 51.86401 1.000 132.75896 185 ALA E O 1
ATOM 7996 N N . SER E 1 186 ? 56.35036 -38.79177 50.63324 1.000 146.80310 186 SER E N 1
ATOM 7997 C CA . SER E 1 186 ? 57.31289 -38.70083 49.53819 1.000 139.31252 186 SER E CA 1
ATOM 7998 C C . SER E 1 186 ? 56.69548 -38.69186 48.14806 1.000 139.02277 186 SER E C 1
ATOM 7999 O O . SER E 1 186 ? 57.35234 -38.21524 47.21617 1.000 135.75714 186 SER E O 1
ATOM 8001 N N . THR E 1 187 ? 55.47549 -39.18913 47.95917 1.000 145.67630 187 THR E N 1
ATOM 8002 C CA . THR E 1 187 ? 54.89341 -39.25831 46.62506 1.000 129.27861 187 THR E CA 1
ATOM 8003 C C . THR E 1 187 ? 54.56788 -37.86098 46.11325 1.000 123.40571 187 THR E C 1
ATOM 8004 O O . THR E 1 187 ? 53.89722 -37.07752 46.79223 1.000 124.41724 187 THR E O 1
ATOM 8008 N N . LEU E 1 188 ? 55.04922 -37.55020 44.91397 1.000 123.40052 188 LEU E N 1
ATOM 8009 C CA . LEU E 1 188 ? 54.81633 -36.24456 44.31739 1.000 124.37732 188 LEU E CA 1
ATOM 8010 C C . LEU E 1 188 ? 53.41412 -36.17735 43.72356 1.000 130.45018 188 LEU E C 1
ATOM 8011 O O . LEU E 1 188 ? 52.93189 -37.14067 43.12072 1.000 140.85861 188 LEU E O 1
ATOM 8016 N N . GLN E 1 189 ? 52.75786 -35.03377 43.90347 1.000 129.63401 189 GLN E N 1
ATOM 8017 C CA . GLN E 1 189 ? 51.42877 -34.82487 43.34593 1.000 142.57665 189 GLN E CA 1
ATOM 8018 C C . GLN E 1 189 ? 51.51858 -34.52396 41.85572 1.000 144.95481 189 GLN E C 1
ATOM 8019 O O . GLN E 1 189 ? 52.45141 -33.85793 41.39759 1.000 144.05875 189 GLN E O 1
ATOM 8025 N N . SER E 1 190 ? 50.54452 -35.02756 41.09921 1.000 143.71217 190 SER E N 1
ATOM 8026 C CA . SER E 1 190 ? 50.49342 -34.75646 39.66960 1.000 140.44668 190 SER E CA 1
ATOM 8027 C C . SER E 1 190 ? 50.35309 -33.25745 39.43878 1.000 144.15821 190 SER E C 1
ATOM 8028 O O . SER E 1 190 ? 49.47150 -32.60810 40.00868 1.000 145.71848 190 SER E O 1
ATOM 8031 N N . GLY E 1 191 ? 51.23051 -32.70871 38.60282 1.000 137.92880 191 GLY E N 1
ATOM 8032 C CA . GLY E 1 191 ? 51.27137 -31.28445 38.35031 1.000 132.82827 191 GLY E CA 1
ATOM 8033 C C . GLY E 1 191 ? 52.34367 -30.54121 39.11364 1.000 129.08102 191 GLY E C 1
ATOM 8034 O O . GLY E 1 191 ? 52.51218 -29.33606 38.89730 1.000 119.53141 191 GLY E O 1
ATOM 8035 N N . VAL E 1 192 ? 53.05944 -31.21635 40.00618 1.000 136.38784 192 VAL E N 1
ATOM 8036 C CA . VAL E 1 192 ? 54.13315 -30.61246 40.79067 1.000 127.76816 192 VAL E CA 1
ATOM 8037 C C . VAL E 1 192 ? 55.44517 -30.73870 40.02394 1.000 138.01351 192 VAL E C 1
ATOM 8038 O O . VAL E 1 192 ? 55.72020 -31.79678 39.43956 1.000 126.46050 192 VAL E O 1
ATOM 8040 N N . PRO E 1 193 ? 56.26873 -29.69054 39.98046 1.000 139.39692 193 PRO E N 1
ATOM 8041 C CA . PRO E 1 193 ? 57.55062 -29.78773 39.26988 1.000 129.87822 193 PRO E CA 1
ATOM 8042 C C . PRO E 1 193 ? 58.44301 -30.86929 39.86185 1.000 137.76376 193 PRO E C 1
ATOM 8043 O O . PRO E 1 193 ? 58.35510 -31.20274 41.04535 1.000 146.60229 193 PRO E O 1
ATOM 8045 N N . SER E 1 194 ? 59.31644 -31.41941 39.01469 1.000 125.93815 194 SER E N 1
ATOM 8046 C CA . SER E 1 194 ? 60.17516 -32.51912 39.44095 1.000 123.08777 194 SER E CA 1
ATOM 8047 C C . SER E 1 194 ? 61.26829 -32.08762 40.41148 1.000 128.08255 194 SER E C 1
ATOM 8048 O O . SER E 1 194 ? 61.88056 -32.95018 41.05113 1.000 117.99558 194 SER E O 1
ATOM 8051 N N . ARG E 1 195 ? 61.53493 -30.78414 40.53304 1.000 134.84007 195 ARG E N 1
ATOM 8052 C CA . ARG E 1 195 ? 62.55358 -30.31432 41.46752 1.000 139.55429 195 ARG E CA 1
ATOM 8053 C C . ARG E 1 195 ? 62.13704 -30.46484 42.92302 1.000 141.47330 195 ARG E C 1
ATOM 8054 O O . ARG E 1 195 ? 63.00615 -30.54437 43.79768 1.000 136.97945 195 ARG E O 1
ATOM 8062 N N . PHE E 1 196 ? 60.83861 -30.50968 43.20428 1.000 141.33567 196 PHE E N 1
ATOM 8063 C CA . PHE E 1 196 ? 60.37542 -30.68566 44.57128 1.000 129.89049 196 PHE E CA 1
ATOM 8064 C C . PHE E 1 196 ? 60.52314 -32.14799 44.95909 1.000 126.06681 196 PHE E C 1
ATOM 8065 O O . PHE E 1 196 ? 60.13414 -33.04167 44.20053 1.000 119.96056 196 PHE E O 1
ATOM 8073 N N . SER E 1 197 ? 61.07464 -32.39394 46.14494 1.000 129.30457 197 SER E N 1
ATOM 8074 C CA . SER E 1 197 ? 61.28480 -33.75800 46.60442 1.000 132.26445 197 SER E CA 1
ATOM 8075 C C . SER E 1 197 ? 61.00053 -33.84171 48.09354 1.000 129.21889 197 SER E C 1
ATOM 8076 O O . SER E 1 197 ? 61.56348 -33.08024 48.88214 1.000 131.11568 197 SER E O 1
ATOM 8079 N N . GLY E 1 198 ? 60.12913 -34.76276 48.47660 1.000 121.95249 198 GLY E N 1
ATOM 8080 C CA . GLY E 1 198 ? 59.80401 -34.99585 49.87412 1.000 123.16768 198 GLY E CA 1
ATOM 8081 C C . GLY E 1 198 ? 60.40416 -36.30990 50.34621 1.000 127.08085 198 GLY E C 1
ATOM 8082 O O . GLY E 1 198 ? 60.34462 -37.31758 49.63762 1.000 147.13421 198 GLY E O 1
ATOM 8083 N N . SER E 1 199 ? 60.98573 -36.28497 51.54093 1.000 117.46000 199 SER E N 1
ATOM 8084 C CA . SER E 1 199 ? 61.61717 -37.47041 52.09673 1.000 127.20510 199 SER E CA 1
ATOM 8085 C C . SER E 1 199 ? 61.41501 -37.46293 53.60281 1.000 132.91074 199 SER E C 1
ATOM 8086 O O . SER E 1 199 ? 60.94754 -36.48107 54.18237 1.000 122.18143 199 SER E O 1
ATOM 8089 N N . GLY E 1 200 ? 61.77906 -38.56781 54.23376 1.000 142.53960 200 GLY E N 1
ATOM 8090 C CA . GLY E 1 200 ? 61.66735 -38.70639 55.66976 1.000 137.38993 200 GLY E CA 1
ATOM 8091 C C . GLY E 1 200 ? 60.57451 -39.68594 56.06327 1.000 135.71325 200 GLY E C 1
ATOM 8092 O O . GLY E 1 200 ? 59.80149 -40.17941 55.24126 1.000 134.27125 200 GLY E O 1
ATOM 8093 N N . SER E 1 201 ? 60.52630 -39.95287 57.36390 1.000 132.28881 201 SER E N 1
ATOM 8094 C CA . SER E 1 201 ? 59.56132 -40.89012 57.91952 1.000 133.98486 201 SER E CA 1
ATOM 8095 C C . SER E 1 201 ? 59.47388 -40.66408 59.42234 1.000 126.13828 201 SER E C 1
ATOM 8096 O O . SER E 1 201 ? 60.20741 -39.85248 59.99675 1.000 136.55340 201 SER E O 1
ATOM 8099 N N . GLY E 1 202 ? 58.53715 -41.37502 60.04696 1.000 116.37000 202 GLY E N 1
ATOM 8100 C CA . GLY E 1 202 ? 58.40150 -41.35559 61.48910 1.000 118.36189 202 GLY E CA 1
ATOM 8101 C C . GLY E 1 202 ? 58.03188 -39.99752 62.04502 1.000 121.99922 202 GLY E C 1
ATOM 8102 O O . GLY E 1 202 ? 56.87187 -39.57853 61.98515 1.000 113.69057 202 GLY E O 1
ATOM 8103 N N . THR E 1 203 ? 59.02801 -39.29655 62.58310 1.000 129.43895 203 THR E N 1
ATOM 8104 C CA . THR E 1 203 ? 58.84102 -37.96549 63.13639 1.000 129.01341 203 THR E CA 1
ATOM 8105 C C . THR E 1 203 ? 59.68055 -36.90835 62.43691 1.000 128.22308 203 THR E C 1
ATOM 8106 O O . THR E 1 203 ? 59.64300 -35.74151 62.84477 1.000 135.28995 203 THR E O 1
ATOM 8110 N N . ASP E 1 204 ? 60.43124 -37.27265 61.39963 1.000 128.36104 204 ASP E N 1
ATOM 8111 C CA . ASP E 1 204 ? 61.32712 -36.34178 60.72474 1.000 138.59473 204 ASP E CA 1
ATOM 8112 C C . ASP E 1 204 ? 61.03539 -36.37796 59.23553 1.000 134.78361 204 ASP E C 1
ATOM 8113 O O . ASP E 1 204 ? 61.14640 -37.43475 58.60761 1.000 124.61927 204 ASP E O 1
ATOM 8118 N N . PHE E 1 205 ? 60.70020 -35.22326 58.66614 1.000 134.17282 205 PHE E N 1
ATOM 8119 C CA . PHE E 1 205 ? 60.42028 -35.11484 57.24569 1.000 136.34355 205 PHE E CA 1
ATOM 8120 C C . PHE E 1 205 ? 61.14258 -33.89441 56.70470 1.000 138.77648 205 PHE E C 1
ATOM 8121 O O . PHE E 1 205 ? 61.34941 -32.91233 57.41800 1.000 137.99676 205 PHE E O 1
ATOM 8129 N N . THR E 1 206 ? 61.53720 -33.96479 55.44210 1.000 137.09382 206 THR E N 1
ATOM 8130 C CA . THR E 1 206 ? 62.18765 -32.84556 54.78514 1.000 122.34107 206 THR E CA 1
ATOM 8131 C C . THR E 1 206 ? 61.58267 -32.65172 53.40582 1.000 118.98767 206 THR E C 1
ATOM 8132 O O . THR E 1 206 ? 61.35500 -33.61561 52.66620 1.000 131.95316 206 THR E O 1
ATOM 8136 N N . LEU E 1 207 ? 61.32661 -31.39512 53.07250 1.000 119.50701 207 LEU E N 1
ATOM 8137 C CA . LEU E 1 207 ? 60.91247 -30.99447 51.73883 1.000 129.85228 207 LEU E CA 1
ATOM 8138 C C . LEU E 1 207 ? 62.06319 -30.19715 51.15236 1.000 128.23016 207 LEU E C 1
ATOM 8139 O O . LEU E 1 207 ? 62.45924 -29.16966 51.71320 1.000 125.25261 207 LEU E O 1
ATOM 8142 N N . THR E 1 208 ? 62.61215 -30.67486 50.04422 1.000 126.94893 208 THR E N 1
ATOM 8143 C CA . THR E 1 208 ? 63.78190 -30.06101 49.44377 1.000 125.79267 208 THR E CA 1
ATOM 8144 C C . THR E 1 208 ? 63.41761 -29.56877 48.05299 1.000 125.54860 208 THR E C 1
ATOM 8145 O O . THR E 1 208 ? 62.80632 -30.29772 47.25959 1.000 130.15853 208 THR E O 1
ATOM 8149 N N . ILE E 1 209 ? 63.79169 -28.32808 47.77537 1.000 126.58967 209 ILE E N 1
ATOM 8150 C CA . ILE E 1 209 ? 63.65601 -27.71728 46.46597 1.000 124.34346 209 ILE E CA 1
ATOM 8151 C C . ILE E 1 209 ? 65.04883 -27.70146 45.86030 1.000 138.85180 209 ILE E C 1
ATOM 8152 O O . ILE E 1 209 ? 65.95467 -27.02410 46.37246 1.000 139.61030 209 ILE E O 1
ATOM 8156 N N . SER E 1 210 ? 65.21618 -28.47172 44.78254 1.000 133.38475 210 SER E N 1
ATOM 8157 C CA . SER E 1 210 ? 66.52072 -28.63095 44.15060 1.000 126.22601 210 SER E CA 1
ATOM 8158 C C . SER E 1 210 ? 67.00824 -27.31084 43.56814 1.000 140.23850 210 SER E C 1
ATOM 8159 O O . SER E 1 210 ? 68.09322 -26.82768 43.91010 1.000 140.43303 210 SER E O 1
ATOM 8162 N N . SER E 1 211 ? 66.22779 -26.72419 42.66303 1.000 140.92286 211 SER E N 1
ATOM 8163 C CA . SER E 1 211 ? 66.55366 -25.44134 42.04821 1.000 128.76349 211 SER E CA 1
ATOM 8164 C C . SER E 1 211 ? 65.40865 -24.47426 42.31043 1.000 126.57719 211 SER E C 1
ATOM 8165 O O . SER E 1 211 ? 64.31995 -24.63515 41.75258 1.000 130.16967 211 SER E O 1
ATOM 8168 N N . LEU E 1 212 ? 65.64890 -23.46499 43.14013 1.000 115.02139 212 LEU E N 1
ATOM 8169 C CA . LEU E 1 212 ? 64.59717 -22.50307 43.43254 1.000 111.12807 212 LEU E CA 1
ATOM 8170 C C . LEU E 1 212 ? 64.28091 -21.68047 42.18695 1.000 118.06684 212 LEU E C 1
ATOM 8171 O O . LEU E 1 212 ? 65.15308 -21.39939 41.36053 1.000 127.95128 212 LEU E O 1
ATOM 8176 N N . GLN E 1 213 ? 63.01808 -21.29701 42.05733 1.000 114.33089 213 GLN E N 1
ATOM 8177 C CA . GLN E 1 213 ? 62.52444 -20.54447 40.91797 1.000 118.02785 213 GLN E CA 1
ATOM 8178 C C . GLN E 1 213 ? 61.88616 -19.24605 41.39369 1.000 128.35443 213 GLN E C 1
ATOM 8179 O O . GLN E 1 213 ? 61.50229 -19.12684 42.56332 1.000 134.66644 213 GLN E O 1
ATOM 8185 N N . PRO E 1 214 ? 61.77368 -18.24116 40.51899 0.945 128.86489 214 PRO E N 1
ATOM 8186 C CA . PRO E 1 214 ? 61.19737 -16.96164 40.96421 0.945 125.54355 214 PRO E CA 1
ATOM 8187 C C . PRO E 1 214 ? 59.75388 -17.07496 41.41940 0.945 134.06237 214 PRO E C 1
ATOM 8188 O O . PRO E 1 214 ? 59.33207 -16.31391 42.29920 0.945 129.84337 214 PRO E O 1
ATOM 8192 N N . GLU E 1 215 ? 58.98022 -17.99871 40.85127 1.000 135.55424 215 GLU E N 1
ATOM 8193 C CA . GLU E 1 215 ? 57.59471 -18.18306 41.26028 1.000 135.60942 215 GLU E CA 1
ATOM 8194 C C . GLU E 1 215 ? 57.44196 -19.11228 42.45845 1.000 132.51395 215 GLU E C 1
ATOM 8195 O O . GLU E 1 215 ? 56.34103 -19.20567 43.01091 1.000 133.30152 215 GLU E O 1
ATOM 8201 N N . ASP E 1 216 ? 58.50807 -19.80021 42.87038 1.000 133.28000 216 ASP E N 1
ATOM 8202 C CA . ASP E 1 216 ? 58.42849 -20.74716 43.97609 1.000 125.59000 216 ASP E CA 1
ATOM 8203 C C . ASP E 1 216 ? 58.51237 -20.08449 45.34548 1.000 126.86000 216 ASP E C 1
ATOM 8204 O O . ASP E 1 216 ? 58.35843 -20.77652 46.35809 1.000 121.66000 216 ASP E O 1
ATOM 8209 N N . PHE E 1 217 ? 58.75521 -18.77820 45.40589 1.000 126.62984 217 PHE E N 1
ATOM 8210 C CA . PHE E 1 217 ? 58.87697 -18.07312 46.68005 1.000 120.19213 217 PHE E CA 1
ATOM 8211 C C . PHE E 1 217 ? 57.49298 -17.94113 47.30333 1.000 122.80247 217 PHE E C 1
ATOM 8212 O O . PHE E 1 217 ? 56.70308 -17.07548 46.92063 1.000 126.11971 217 PHE E O 1
ATOM 8214 N N . ALA E 1 218 ? 57.19578 -18.80434 48.27305 0.812 121.19282 218 ALA E N 1
ATOM 8215 C CA . ALA E 1 218 ? 55.89090 -18.83902 48.91971 0.812 117.20072 218 ALA E CA 1
ATOM 8216 C C . ALA E 1 218 ? 56.05461 -19.44069 50.30992 0.812 110.92543 218 ALA E C 1
ATOM 8217 O O . ALA E 1 218 ? 57.16766 -19.74290 50.74897 0.812 112.61629 218 ALA E O 1
ATOM 8218 N N . THR E 1 219 ? 54.93342 -19.62096 51.00408 1.000 122.16985 219 THR E N 1
ATOM 8219 C CA . THR E 1 219 ? 54.93846 -20.22051 52.33233 1.000 119.55415 219 THR E CA 1
ATOM 8220 C C . THR E 1 219 ? 54.59672 -21.70223 52.23513 1.000 104.01107 219 THR E C 1
ATOM 8221 O O . THR E 1 219 ? 53.67132 -22.09140 51.52158 1.000 111.85431 219 THR E O 1
ATOM 8225 N N . TYR E 1 220 ? 55.34807 -22.53133 52.95117 0.865 91.30691 220 TYR E N 1
ATOM 8226 C CA . TYR E 1 220 ? 55.20917 -23.97786 52.85393 0.865 97.49360 220 TYR E CA 1
ATOM 8227 C C . TYR E 1 220 ? 54.68734 -24.54804 54.16488 0.865 108.17010 220 TYR E C 1
ATOM 8228 O O . TYR E 1 220 ? 55.21350 -24.23519 55.23828 0.865 107.45312 220 TYR E O 1
ATOM 8237 N N . TYR E 1 221 ? 53.65074 -25.37957 54.06894 1.000 115.66000 221 TYR E N 1
ATOM 8238 C CA . TYR E 1 221 ? 53.01653 -25.99844 55.22413 1.000 117.46314 221 TYR E CA 1
ATOM 8239 C C . TYR E 1 221 ? 53.09907 -27.51631 55.11500 1.000 115.95322 221 TYR E C 1
ATOM 8240 O O . TYR E 1 221 ? 53.04354 -28.07982 54.01705 1.000 106.60524 221 TYR E O 1
ATOM 8249 N N . CYS E 1 222 ? 53.23838 -28.17631 56.26417 1.000 105.59510 222 CYS E N 1
ATOM 8250 C CA . CYS E 1 222 ? 53.20621 -29.63025 56.34638 1.000 96.67340 222 CYS E CA 1
ATOM 8251 C C . CYS E 1 222 ? 52.04866 -30.07279 57.23256 1.000 118.57934 222 CYS E C 1
ATOM 8252 O O . CYS E 1 222 ? 51.81951 -29.49885 58.30142 1.000 126.49925 222 CYS E O 1
ATOM 8255 N N . GLN E 1 223 ? 51.31546 -31.08819 56.77744 1.000 123.92196 223 GLN E N 1
ATOM 8256 C CA . GLN E 1 223 ? 50.19041 -31.64511 57.51297 1.000 113.37605 223 GLN E CA 1
ATOM 8257 C C . GLN E 1 223 ? 50.40510 -33.13711 57.70980 1.000 111.64548 223 GLN E C 1
ATOM 8258 O O . GLN E 1 223 ? 51.09995 -33.78983 56.92672 1.000 114.17563 223 GLN E O 1
ATOM 8264 N N . GLN E 1 224 ? 49.81750 -33.66345 58.77598 1.000 111.47651 224 GLN E N 1
ATOM 8265 C CA . GLN E 1 224 ? 49.77906 -35.09290 59.03106 1.000 118.78878 224 GLN E CA 1
ATOM 8266 C C . GLN E 1 224 ? 48.32904 -35.55650 59.08582 1.000 117.91114 224 GLN E C 1
ATOM 8267 O O . GLN E 1 224 ? 47.43862 -34.79737 59.47783 1.000 115.76040 224 GLN E O 1
ATOM 8273 N N . TYR E 1 225 ? 48.08132 -36.79883 58.66103 1.000 114.88352 225 TYR E N 1
ATOM 8274 C CA . TYR E 1 225 ? 46.73893 -37.35719 58.78563 1.000 121.02323 225 TYR E CA 1
ATOM 8275 C C . TYR E 1 225 ? 46.75813 -38.74476 59.41569 1.000 124.20571 225 TYR E C 1
ATOM 8276 O O . TYR E 1 225 ? 45.83112 -39.53093 59.19974 1.000 129.40091 225 TYR E O 1
ATOM 8285 N N . ARG E 1 226 ? 47.79042 -39.05613 60.20124 1.000 119.97706 226 ARG E N 1
ATOM 8286 C CA . ARG E 1 226 ? 47.79396 -40.31166 60.94301 1.000 123.96172 226 ARG E CA 1
ATOM 8287 C C . ARG E 1 226 ? 46.72504 -40.31152 62.02668 1.000 120.10014 226 ARG E C 1
ATOM 8288 O O . ARG E 1 226 ? 46.03915 -41.31982 62.23076 1.000 131.19463 226 ARG E O 1
ATOM 8296 N N . GLN E 1 227 ? 46.56079 -39.19222 62.72323 1.000 116.20000 227 GLN E N 1
ATOM 8297 C CA . GLN E 1 227 ? 45.56207 -39.06305 63.77209 1.000 119.65860 227 GLN E CA 1
ATOM 8298 C C . GLN E 1 227 ? 44.59386 -37.94164 63.42678 1.000 121.77775 227 GLN E C 1
ATOM 8299 O O . GLN E 1 227 ? 45.00621 -36.85952 62.99645 1.000 128.44509 227 GLN E O 1
ATOM 8305 N N . ARG E 1 228 ? 43.30729 -38.20494 63.62249 1.000 116.51359 228 ARG E N 1
ATOM 8306 C CA . ARG E 1 228 ? 42.40565 -37.06655 63.51932 1.000 113.26620 228 ARG E CA 1
ATOM 8307 C C . ARG E 1 228 ? 42.31230 -36.35773 64.86766 1.000 122.23770 228 ARG E C 1
ATOM 8308 O O . ARG E 1 228 ? 42.28975 -37.01539 65.91260 1.000 127.25168 228 ARG E O 1
ATOM 8310 N N . PRO E 1 229 ? 42.26198 -35.01950 64.89095 1.000 120.98016 229 PRO E N 1
ATOM 8311 C CA . PRO E 1 229 ? 42.17516 -34.08395 63.75776 1.000 115.82137 229 PRO E CA 1
ATOM 8312 C C . PRO E 1 229 ? 43.49038 -33.86922 63.01602 1.000 113.50803 229 PRO E C 1
ATOM 8313 O O . PRO E 1 229 ? 44.55107 -33.80751 63.63342 1.000 118.81682 229 PRO E O 1
ATOM 8317 N N . PRO E 1 230 ? 43.45384 -33.76617 61.68677 1.000 109.74254 230 PRO E N 1
ATOM 8318 C CA . PRO E 1 230 ? 44.68045 -33.44991 60.94259 1.000 114.50804 230 PRO E CA 1
ATOM 8319 C C . PRO E 1 230 ? 45.14279 -32.03432 61.26108 1.000 119.20016 230 PRO E C 1
ATOM 8320 O O . PRO E 1 230 ? 44.36266 -31.08095 61.19924 1.000 107.68513 230 PRO E O 1
ATOM 8324 N N . THR E 1 231 ? 46.42066 -31.90539 61.60167 1.000 114.52932 231 THR E N 1
ATOM 8325 C CA . THR E 1 231 ? 47.01288 -30.63836 61.99956 1.000 114.59940 231 THR E CA 1
ATOM 8326 C C . THR E 1 231 ? 48.05718 -30.19918 60.98205 1.000 114.51161 231 THR E C 1
ATOM 8327 O O . THR E 1 231 ? 48.65137 -31.02304 60.28083 1.000 106.81462 231 THR E O 1
ATOM 8331 N N . PHE E 1 232 ? 48.27514 -28.89035 60.91097 0.916 114.36457 232 PHE E N 1
ATOM 8332 C CA . PHE E 1 232 ? 49.24932 -28.29778 60.00817 0.916 107.56756 232 PHE E CA 1
ATOM 8333 C C . PHE E 1 232 ? 50.44643 -27.77786 60.79513 0.916 111.62422 232 PHE E C 1
ATOM 8334 O O . PHE E 1 232 ? 50.45999 -27.77089 62.02895 0.916 108.28350 232 PHE E O 1
ATOM 8342 N N . GLY E 1 233 ? 51.46134 -27.32349 60.05315 1.000 113.57337 233 GLY E N 1
ATOM 8343 C CA . GLY E 1 233 ? 52.60644 -26.67563 60.65597 1.000 121.21455 233 GLY E CA 1
ATOM 8344 C C . GLY E 1 233 ? 52.47204 -25.16390 60.72120 1.000 120.36285 233 GLY E C 1
ATOM 8345 O O . GLY E 1 233 ? 51.54846 -24.56755 60.16978 1.000 115.41540 233 GLY E O 1
ATOM 8346 N N . GLN E 1 234 ? 53.42832 -24.54414 61.41803 1.000 114.50494 234 GLN E N 1
ATOM 8347 C CA . GLN E 1 234 ? 53.42574 -23.09390 61.56508 1.000 110.54594 234 GLN E CA 1
ATOM 8348 C C . GLN E 1 234 ? 53.72334 -22.37511 60.25735 1.000 116.49177 234 GLN E C 1
ATOM 8349 O O . GLN E 1 234 ? 53.35814 -21.20373 60.11172 1.000 118.92374 234 GLN E O 1
ATOM 8355 N N . GLY E 1 235 ? 54.36639 -23.03954 59.31395 1.000 117.29558 235 GLY E N 1
ATOM 8356 C CA . GLY E 1 235 ? 54.64989 -22.43387 58.03071 1.000 111.71473 235 GLY E CA 1
ATOM 8357 C C . GLY E 1 235 ? 56.10384 -22.02055 57.90974 1.000 117.55697 235 GLY E C 1
ATOM 8358 O O . GLY E 1 235 ? 56.78427 -21.72736 58.89951 1.000 122.08838 235 GLY E O 1
ATOM 8359 N N . THR E 1 236 ? 56.59226 -21.99342 56.67295 1.000 112.88613 236 THR E N 1
ATOM 8360 C CA . THR E 1 236 ? 57.95940 -21.58673 56.37303 1.000 110.70104 236 THR E CA 1
ATOM 8361 C C . THR E 1 236 ? 57.91109 -20.52198 55.29052 1.000 115.88330 236 THR E C 1
ATOM 8362 O O . THR E 1 236 ? 57.50179 -20.80375 54.15995 1.000 126.32190 236 THR E O 1
ATOM 8366 N N . LYS E 1 237 ? 58.33841 -19.30965 55.63003 1.000 105.06374 237 LYS E N 1
ATOM 8367 C CA . LYS E 1 237 ? 58.29947 -18.19184 54.69916 1.000 105.84042 237 LYS E CA 1
ATOM 8368 C C . LYS E 1 237 ? 59.57695 -18.17216 53.87166 1.000 115.84942 237 LYS E C 1
ATOM 8369 O O . LYS E 1 237 ? 60.67758 -18.32356 54.41140 1.000 111.17786 237 LYS E O 1
ATOM 8375 N N . VAL E 1 238 ? 59.42490 -17.99057 52.56254 1.000 121.03208 238 VAL E N 1
ATOM 8376 C CA . VAL E 1 238 ? 60.54476 -17.95759 51.62929 1.000 115.95042 238 VAL E CA 1
ATOM 8377 C C . VAL E 1 238 ? 60.60686 -16.56732 51.01436 1.000 128.27000 238 VAL E C 1
ATOM 8378 O O . VAL E 1 238 ? 59.68190 -16.15412 50.30324 1.000 138.37791 238 VAL E O 1
ATOM 8382 N N . GLU E 1 239 ? 61.69225 -15.85392 51.28509 1.000 122.08000 239 GLU E N 1
ATOM 8383 C CA . GLU E 1 239 ? 61.91013 -14.48979 50.82576 1.000 119.01148 239 GLU E CA 1
ATOM 8384 C C . GLU E 1 239 ? 63.10209 -14.46279 49.87432 1.000 121.95216 239 GLU E C 1
ATOM 8385 O O . GLU E 1 239 ? 63.71688 -15.49116 49.58227 1.000 133.37057 239 GLU E O 1
ATOM 8391 N N . ILE E 1 240 ? 63.42162 -13.27087 49.38229 1.000 118.56745 240 ILE E N 1
ATOM 8392 C CA . ILE E 1 240 ? 64.54691 -13.10762 48.47208 1.000 121.78358 240 ILE E CA 1
ATOM 8393 C C . ILE E 1 240 ? 65.82499 -12.88287 49.27223 1.000 121.55186 240 ILE E C 1
ATOM 8394 O O . ILE E 1 240 ? 66.82491 -12.39827 48.74312 1.000 118.91239 240 ILE E O 1
ATOM 8399 N N . SER F 2 1 ? -3.93471 -23.38988 42.90915 1.000 160.60000 2 SER F N 1
ATOM 8400 C CA . SER F 2 1 ? -4.93162 -24.34666 42.44431 1.000 179.19000 2 SER F CA 1
ATOM 8401 C C . SER F 2 1 ? -5.10724 -25.49294 43.43958 1.000 183.63000 2 SER F C 1
ATOM 8402 O O . SER F 2 1 ? -5.49113 -26.60414 43.06714 1.000 170.35000 2 SER F O 1
ATOM 8405 N N . LEU F 2 2 ? -4.80579 -25.20887 44.70480 1.000 150.27000 3 LEU F N 1
ATOM 8406 C CA . LEU F 2 2 ? -4.94496 -26.16490 45.79571 1.000 138.90000 3 LEU F CA 1
ATOM 8407 C C . LEU F 2 2 ? -6.28090 -26.01650 46.51837 1.000 132.53000 3 LEU F C 1
ATOM 8408 O O . LEU F 2 2 ? -6.66482 -24.90681 46.90333 1.000 121.75000 3 LEU F O 1
ATOM 8410 N N . LEU F 2 3 ? -6.97835 -27.13557 46.70104 1.000 105.13203 4 LEU F N 1
ATOM 8411 C CA . LEU F 2 3 ? -8.16741 -27.21353 47.54155 1.000 66.79714 4 LEU F CA 1
ATOM 8412 C C . LEU F 2 3 ? -7.71813 -27.90456 48.82111 1.000 64.86065 4 LEU F C 1
ATOM 8413 O O . LEU F 2 3 ? -7.18138 -29.01558 48.76631 1.000 99.53000 4 LEU F O 1
ATOM 8415 N N . THR F 2 4 ? -7.94506 -27.27045 49.96697 1.000 63.16945 5 THR F N 1
ATOM 8416 C CA . THR F 2 4 ? -7.29154 -27.70981 51.19328 1.000 70.58841 5 THR F CA 1
ATOM 8417 C C . THR F 2 4 ? -8.13946 -28.68131 52.00225 1.000 83.20794 5 THR F C 1
ATOM 8418 O O . THR F 2 4 ? -9.30743 -28.41429 52.29598 1.000 82.66547 5 THR F O 1
ATOM 8422 N N . GLU F 2 5 ? -7.53179 -29.80978 52.35578 1.000 93.28609 6 GLU F N 1
ATOM 8423 C CA . GLU F 2 5 ? -8.10910 -30.77243 53.28033 1.000 71.01430 6 GLU F CA 1
ATOM 8424 C C . GLU F 2 5 ? -7.68629 -30.35669 54.68034 1.000 77.75707 6 GLU F C 1
ATOM 8425 O O . GLU F 2 5 ? -6.55031 -29.92352 54.88780 1.000 79.83025 6 GLU F O 1
ATOM 8427 N N . VAL F 2 6 ? -8.59173 -30.48175 55.64286 1.000 79.42851 7 VAL F N 1
ATOM 8428 C CA . VAL F 2 6 ? -8.34158 -29.97815 56.98587 1.000 65.31488 7 VAL F CA 1
ATOM 8429 C C . VAL F 2 6 ? -8.34253 -31.11124 58.00578 1.000 75.82908 7 VAL F C 1
ATOM 8430 O O . VAL F 2 6 ? -9.27357 -31.92490 58.05026 1.000 80.76502 7 VAL F O 1
ATOM 8434 N N . GLU F 2 7 ? -7.27858 -31.16130 58.81090 1.000 47.81000 8 GLU F N 1
ATOM 8435 C CA . GLU F 2 7 ? -7.10130 -32.10720 59.90279 1.000 64.86709 8 GLU F CA 1
ATOM 8436 C C . GLU F 2 7 ? -6.63509 -31.32601 61.12214 1.000 69.11952 8 GLU F C 1
ATOM 8437 O O . GLU F 2 7 ? -5.77133 -30.45371 61.00729 1.000 85.04000 8 GLU F O 1
ATOM 8439 N N . THR F 2 8 ? -7.19313 -31.63943 62.28611 1.000 69.41976 9 THR F N 1
ATOM 8440 C CA . THR F 2 8 ? -6.82946 -30.93218 63.51085 1.000 62.38714 9 THR F CA 1
ATOM 8441 C C . THR F 2 8 ? -6.01346 -31.80639 64.45863 1.000 74.35006 9 THR F C 1
ATOM 8442 O O . THR F 2 8 ? -6.55837 -32.74327 65.06418 1.000 84.86741 9 THR F O 1
ATOM 8446 N N . PRO F 2 9 ? -4.70573 -31.57023 64.58629 1.000 87.47798 10 PRO F N 1
ATOM 8447 C CA . PRO F 2 9 ? -3.88986 -32.34391 65.53578 1.000 81.88942 10 PRO F CA 1
ATOM 8448 C C . PRO F 2 9 ? -4.31718 -32.07124 66.97189 1.000 93.97027 10 PRO F C 1
ATOM 8449 O O . PRO F 2 9 ? -4.28151 -30.92950 67.43581 1.000 97.18563 10 PRO F O 1
ATOM 8453 N N . ILE F 2 10 ? -4.70726 -33.13369 67.67209 1.000 111.66267 11 ILE F N 1
ATOM 8454 C CA . ILE F 2 10 ? -5.14801 -33.05356 69.06301 1.000 111.28398 11 ILE F CA 1
ATOM 8455 C C . ILE F 2 10 ? -6.25933 -32.02274 69.24610 1.000 104.32980 11 ILE F C 1
ATOM 8456 O O . ILE F 2 10 ? -7.44405 -32.35347 69.18714 1.000 105.12145 11 ILE F O 1
ATOM 8461 N N . SER G 2 1 ? -5.98738 -29.92474 41.78268 1.000 149.98000 2 SER G N 1
ATOM 8462 C CA . SER G 2 1 ? -6.64309 -30.61525 42.88635 1.000 172.11000 2 SER G CA 1
ATOM 8463 C C . SER G 2 1 ? -5.61167 -31.13546 43.87467 1.000 178.07000 2 SER G C 1
ATOM 8464 O O . SER G 2 1 ? -5.83515 -32.14843 44.53687 1.000 174.32000 2 SER G O 1
ATOM 8467 N N . LEU G 2 2 ? -4.48721 -30.43572 43.98968 1.000 135.39000 3 LEU G N 1
ATOM 8468 C CA . LEU G 2 2 ? -3.45869 -30.84955 44.92992 1.000 123.09000 3 LEU G CA 1
ATOM 8469 C C . LEU G 2 2 ? -3.84415 -30.31087 46.29489 1.000 130.43000 3 LEU G C 1
ATOM 8470 O O . LEU G 2 2 ? -4.16586 -29.12848 46.43796 1.000 138.23000 3 LEU G O 1
ATOM 8472 N N . LEU G 2 3 ? -3.80954 -31.17571 47.29847 1.000 106.93402 4 LEU G N 1
ATOM 8473 C CA . LEU G 2 3 ? -4.30056 -30.82373 48.61916 1.000 102.09870 4 LEU G CA 1
ATOM 8474 C C . LEU G 2 3 ? -3.15863 -30.48696 49.56440 1.000 99.34445 4 LEU G C 1
ATOM 8475 O O . LEU G 2 3 ? -2.27497 -31.31648 49.80891 1.000 112.11276 4 LEU G O 1
ATOM 8478 N N . THR G 2 4 ? -3.18133 -29.26085 50.07409 1.000 87.95269 5 THR G N 1
ATOM 8479 C CA . THR G 2 4 ? -2.31430 -28.82494 51.15473 1.000 85.23797 5 THR G CA 1
ATOM 8480 C C . THR G 2 4 ? -3.16546 -28.88212 52.41122 1.000 93.50165 5 THR G C 1
ATOM 8481 O O . THR G 2 4 ? -4.26915 -28.32740 52.43603 1.000 95.72453 5 THR G O 1
ATOM 8485 N N . GLU G 2 5 ? -2.66615 -29.54137 53.44711 1.000 90.51093 6 GLU G N 1
ATOM 8486 C CA . GLU G 2 5 ? -3.42028 -29.64387 54.68526 1.000 84.31993 6 GLU G CA 1
ATOM 8487 C C . GLU G 2 5 ? -3.14291 -28.45736 55.59801 1.000 91.40534 6 GLU G C 1
ATOM 8488 O O . GLU G 2 5 ? -1.98628 -28.07971 55.81119 1.000 96.54444 6 GLU G O 1
ATOM 8490 N N . VAL G 2 6 ? -4.21320 -27.88183 56.13882 1.000 76.33025 7 VAL G N 1
ATOM 8491 C CA . VAL G 2 6 ? -4.14581 -26.77333 57.08153 1.000 78.49180 7 VAL G CA 1
ATOM 8492 C C . VAL G 2 6 ? -4.87544 -27.21562 58.33942 1.000 77.75662 7 VAL G C 1
ATOM 8493 O O . VAL G 2 6 ? -5.99835 -27.72698 58.26150 1.000 103.34000 7 VAL G O 1
ATOM 8497 N N . GLU G 2 7 ? -4.24190 -27.03156 59.49115 1.000 70.42069 8 GLU G N 1
ATOM 8498 C CA . GLU G 2 7 ? -4.86055 -27.43128 60.74510 1.000 78.38000 8 GLU G CA 1
ATOM 8499 C C . GLU G 2 7 ? -5.72183 -26.30007 61.28630 1.000 79.18681 8 GLU G C 1
ATOM 8500 O O . GLU G 2 7 ? -5.30173 -25.13969 61.30539 1.000 91.47142 8 GLU G O 1
ATOM 8502 N N . THR G 2 8 ? -6.94067 -26.63353 61.70055 1.000 76.35775 9 THR G N 1
ATOM 8503 C CA . THR G 2 8 ? -7.83033 -25.64361 62.29819 1.000 83.06942 9 THR G CA 1
ATOM 8504 C C . THR G 2 8 ? -8.01293 -25.97952 63.76581 1.000 90.49918 9 THR G C 1
ATOM 8505 O O . THR G 2 8 ? -8.76815 -26.90538 64.10331 1.000 109.13000 9 THR G O 1
ATOM 8509 N N . PRO G 2 9 ? -7.34421 -25.26752 64.66859 1.000 86.78295 10 PRO G N 1
ATOM 8510 C CA . PRO G 2 9 ? -7.52420 -25.51085 66.10504 1.000 87.40438 10 PRO G CA 1
ATOM 8511 C C . PRO G 2 9 ? -8.95530 -25.21932 66.52608 1.000 99.11005 10 PRO G C 1
ATOM 8512 O O . PRO G 2 9 ? -9.46935 -24.11663 66.32336 1.000 101.89000 10 PRO G O 1
ATOM 8516 N N . ILE G 2 10 ? -9.60427 -26.22383 67.10175 1.000 97.60000 11 ILE G N 1
ATOM 8517 C CA . ILE G 2 10 ? -10.98614 -26.07778 67.52972 1.000 108.27928 11 ILE G CA 1
ATOM 8518 C C . ILE G 2 10 ? -11.07676 -26.07458 69.05239 1.000 123.32047 11 ILE G C 1
ATOM 8519 O O . ILE G 2 10 ? -11.28725 -25.02786 69.66755 1.000 116.87351 11 ILE G O 1
#

Solvent-accessible surface area: 47498 Å² total; per-residue (Å²): 182,26,100,9,94,15,62,34,30,33,130,25,118,66,53,27,64,31,143,0,28,0,41,8,51,41,35,84,3,50,17,47,2,0,0,0,0,14,19,24,95,90,141,16,12,70,13,0,0,3,4,23,16,73,43,116,82,50,33,56,11,142,52,1,55,82,25,3,71,5,46,31,45,67,105,141,55,11,0,35,0,56,0,55,67,2,118,64,116,1,25,1,42,0,11,0,0,9,22,39,19,14,0,30,89,20,0,88,15,19,98,0,35,7,53,126,154,48,0,129,13,78,9,59,54,73,66,37,77,13,57,89,40,59,188,8,68,0,38,0,105,8,74,58,40,0,39,49,31,0,0,0,0,22,20,30,108,83,134,33,5,106,5,0,0,48,38,1,64,60,59,38,106,78,13,55,107,42,8,56,10,56,38,67,20,43,64,0,34,0,28,0,58,50,0,65,94,119,0,32,4,26,0,8,0,0,0,20,4,2,50,31,12,26,16,2,77,4,0,101,4,69,129,116,186,36,100,16,99,35,64,36,29,30,131,30,126,72,53,28,64,28,130,0,22,0,40,7,50,51,35,52,3,39,10,29,0,0,0,0,0,14,22,34,84,81,138,17,11,71,14,0,0,4,4,11,13,92,29,94,138,60,38,40,13,108,47,0,122,81,24,5,75,5,46,30,38,48,104,127,53,11,0,26,0,58,0,62,62,1,107,64,121,1,23,0,35,0,9,0,0,1,1,48,8,0,0,8,59,24,1,121,23,18,97,0,37,8,65,125,174,58,1,116,11,69,8,54,54,70,63,35,82,18,70,92,40,58,178,5,64,2,39,0,112,11,74,73,69,0,40,37,17,0,0,0,0,13,13,85,110,80,114,16,5,97,2,1,1,19,21,2,63,24,66,18,80,75,13,54,99,48,7,55,11,58,38,65,19,45,63,0,37,0,17,1,57,52,0,63,87,80,1,33,4,22,0,9,0,0,0,9,79,76,142,36,12,28,17,3,87,5,0,102,5,78,158,204,43,102,10,99,17,59,37,29,31,132,24,121,82,54,21,64,28,141,0,24,0,39,7,49,49,38,82,4,55,17,46,2,0,0,0,0,12,23,31,84,82,130,18,12,67,11,0,0,2,2,24,15,39,27,122,88,45,22,47,10,120,50,0,121,78,29,3,77,4,49,24,42,62,82,119,32,11,0,39,0,57,0,58,67,2,113,70,124,1,26,0,37,0,10,0,0,8,30,28,14,5,0,28,103,21,1,98,14,21,95,0,42,6,105,132,57,1,119,14,81,9,64,49,76,62,35,84,19,67,91,40,59,175,4,65,0,43,0,132,6,72,60,42,0,42,52,33,0,0,0,0,6,20,75,99,82,132,30,4,88,3,0,0,45,41,3,66,59,61,42,111,76,14,44,108,48,7,56,10,60,39,71,22,44,57,0,34,0,22,0,56,48,0,61,88,86,3,24,4,26,0,8,0,0,0,14,9,5,36,24,7,28,15,2,78,5,0,95,5,71,148,154,34,100,11,99,16,66,38,28,32,126,27,140,82,53,26,63,29,134,0,17,0,44,8,55,51,40,84,4,55,37,26,0,0,0,0,0,12,19,39,94,95,49,21,13,70,13,0,0,2,3,20,29,80,28,161,112,54,52,53,11,97,56,0,102,76,22,3,73,5,47,29,44,56,102,144,55,13,0,37,0,58,0,58,60,1,118,68,131,2,23,0,38,0,9,0,0,4,1,36,9,13,0,8,78,23,1,102,14,17,96,0,42,11,101,139,60,2,100,13,58,5,20,5,43,38,31,70,13,64,100,41,31,127,6,30,0,9,0,45,3,65,80,66,0,15,8,23,0,0,0,0,11,15,83,113,86,132,31,5,100,1,1,0,44,23,2,54,20,62,19,98,75,12,53,109,52,8,54,11,53,39,45,23,56,46,0,30,0,20,0,45,46,0,56,72,96,2,39,5,32,0,7,0,0,0,18,61,89,133,33,9,28,18,4,85,5,0,108,7,62,116,202,100,122,12,68,54,41,80,48,72,97,55,25,60,36,134,7,31,0,47,9,75,83,66,80,6,45,63,89,4,6,0,0,0,16,23,26,93,84,136,20,12,76,15,1,0,6,3,34,52,133,8,79,32,27,72,57,12,122,61,0,111,17,68,7,17,3,17,25,12,44,92,142,54,9,0,47,0,57,8,69,60,12,48,70,86,10,28,7,51,1,10,2,1,26,40,95,21,29,0,24,154,26,0,94,14,18,68,16,50,42,134,7,118,12,72,12,55,55,82,54,34,80,20,71,100,46,61,176,9,78,2,31,2,121,12,64,95,77,1,50,54,74,1,0,1,0,11,21,61,102,90,120,28,3,100,3,5,1,71,53,1,60,66,62,30,107,79,18,34,107,63,14,54,8,62,37,67,22,56,53,0,46,2,26,5,54,39,10,54,96,89,7,44,6,24,4,10,0,0,0,59,134,91,82,46,14,30,16,3,138,8,0,96,7,78,178,115,32,5,1,15,5,16,21,33,108,95,72,39,14,20,10,26,1,46,56

Nearest PDB structures (foldseek):
  8h3c-assembly4_D  TM=1.005E+00  e=1.168E-45  Homo sapiens
  8ia6-assembly1_A  TM=9.946E-01  e=3.363E-42  Homo sapiens
  8ia6-assembly2_B  TM=9.921E-01  e=6.030E-42  Homo sapiens
  8h73-assembly1_D  TM=9.960E-01  e=4.079E-41  Homo sapiens
  8jsb-assembly1_C  TM=9.940E-01  e=4.536E-41  Homo sapiens

Organism: Influenza A virus (strain A/Udorn/307/1972 H3N2) (NCBI:txid381517)

Radius of gyration: 35.97 Å; Cα contacts (8 Å, |Δi|>4): 3089; chains: 7; bounding box: 110×79×81 Å

Foldseek 3Di:
DKAWEKDFADEDEAQAKIKIKTAIDDDQLLQWKKFKWWAAVLWAIGGAKIAGHPPRDIDGDPVQPPQKDWDADSVRNMIMIMGGSHHQRNFTWMKMFIHQQQGADIHLTGTHGYDCPDKAKEKPPQEDADAFFAKDKMKIFIPWFQFQQKWKWWDAPSGTIHTAAGSQFHGDPPHDPQWGWDDGTGIIMIMRRGHDPVRFTWMKMWGRSDPPIDIYGTYGYHHD/DKAWAKDFADEDAAQAKIKIKTQIDDDQLLQWKKFKWWAAVLWDIGTAKIAGRVRPDIDGDPVQPPQKDWGADSVRSMIMIMGGRDDQVNFTWMWMFIHQQQGADIHFTDTHGYHCVDKAKEKPPQEDEDDFFDKDKMKIFIPWFQFQAKWKWWAAPSGDIHTADGSQFHGDPPHDPQWTKDDGTGMIMIMRRGHDPRRFTWMKMWGDSDPPIDIYGIYGYHD/DWAWAKDFADEEAAQAKIKIKTAIDDDQLLQWKKFKWWAAVLWAIGTAWIAGRPDGDIDGDPVQPPQKDWGADSVRRMIMIMGGSHHQVNFTWMKMFIHQQQGADIHLTDGHGYVVDKAKEKPPQEDEDDFFAKDKMKIFIPWFQFQQKWKWWAAVSGTIHTAAGSQFHGDPPHDPQWGWDDGTGMIMIMRRGHHPRRFTKMKMWGDSDPPIDIYGIYGYHD/DWAWAKDFADEEAQQAKIKIKTAIDDDQLLQWKKFKWWAAVLWDIGTAKIAGNVRPDIDGDPVQPPQKDWGADNVRRMIMIMGGRDDQVNFTWMWMFIHQQAGADIHFTDTHGYVVDKAKEKPPQEDEDAFFAKDKMKIFIPWFQFQQKWKWWDAPSGDIHTADGSQFHGDPPHDPQWTWDDGTGMIMIIRRGHDPVRQTWMKMWGRSDPPIDIYRTYGYHYD/DEKDWDEEAAQAKTKIKDADDDDQLLQWKKFKWWAAVLWDIGTAWIAGRPRPDIDGDPVCPPFKDKDDDSVRSMTMIMGGRDDQRNFTWMKMFIHQQARADIYFTDGYGNPKAKEKPPQEDEDDFFDKDKIKIFIPWFLFQAKWKWWDAPSGDTHTAAGSQFHGDPPHDPQWTWHDGTGIIMIMRRGHHPVRQTKMKMWGDSDPPIDIYRIYGYHD/DDDDDDDDDD/DDDDDDDDDD